Protein 1JKX (pdb70)

Organism: Escherichia coli (strain K12) (NCBI:txid83333)

Solvent-accessible surface area: 40443 Å² total; per-residue (Å²): 19,4,0,0,0,0,0,14,29,94,9,26,13,0,48,18,0,22,68,13,7,180,94,25,159,0,49,0,25,6,30,0,0,1,2,16,109,70,132,5,95,0,4,58,49,0,124,134,52,45,23,42,40,50,55,11,67,52,106,78,39,152,48,116,122,19,3,5,173,70,2,29,120,35,0,52,97,18,36,8,61,0,0,0,11,5,38,18,135,40,136,20,18,100,66,0,12,71,76,0,62,18,68,0,0,28,14,22,41,0,11,17,111,97,28,99,40,117,110,5,25,109,46,0,60,136,95,61,28,145,76,3,0,0,0,0,12,1,19,12,106,62,194,109,20,6,24,12,0,18,25,11,115,6,72,19,132,114,75,20,51,80,115,68,0,36,58,74,0,65,88,61,7,63,62,15,0,13,77,0,0,13,21,34,24,64,38,102,1,113,33,118,143,70,10,2,84,7,83,58,121,151,19,67,123,85,1,123,122,19,3,0,0,0,0,0,15,29,89,9,20,16,0,50,17,0,23,73,3,6,145,83,26,128,0,47,0,27,7,31,0,0,1,2,13,110,69,128,6,102,0,0,54,49,0,116,147,50,71,22,43,36,51,53,11,68,51,102,80,48,149,52,113,99,33,2,5,160,61,2,30,100,32,0,55,80,21,39,6,63,0,0,0,14,5,37,18,134,42,137,19,16,81,66,0,11,74,76,0,62,19,68,1,0,29,16,21,40,0,26,15,112,119,29,102,40,112,108,4,28,107,45,0,50,130,92,65,29,138,78,3,0,0,0,0,12,0,20,12,98,66,199,105,21,5,22,15,0,18,23,10,126,4,68,23,130,113,82,29,46,74,108,63,0,45,54,72,0,68,87,61,20,56,61,14,0,12,79,0,0,13,18,36,20,62,41,98,1,102,39,89,162,66,14,2,54,10,83,64,133,152,19,62,126,99,1,116,113,65,42,0,0,0,0,0,16,29,82,10,23,12,0,51,16,0,23,68,8,20,183,101,85,101,0,120,14,72,5,118,0,0,1,2,14,104,72,127,4,87,0,0,83,46,0,133,144,52,72,23,44,33,48,54,12,68,52,107,76,53,150,51,112,123,39,2,4,194,64,2,28,107,32,0,55,122,44,67,10,68,0,0,0,12,4,38,19,140,40,138,21,18,106,67,0,13,79,74,0,61,20,67,0,0,29,14,21,40,0,22,16,100,123,33,93,38,118,132,4,28,127,57,0,52,112,96,62,24,140,83,2,0,0,0,0,10,1,18,10,113,60,184,95,20,6,21,12,0,18,25,10,131,4,70,20,135,118,75,25,54,73,115,65,0,38,60,73,0,67,87,58,9,62,59,15,0,4,60,0,0,8,18,35,27,68,40,101,0,102,30,105,148,64,14,3,80,10,76,55,118,145,14,62,101,84,0,118,114,75,43,0,0,0,0,0,17,32,86,9,22,15,0,43,16,0,20,70,10,20,168,104,89,92,0,128,17,73,5,119,0,0,1,2,16,117,64,142,9,98,0,0,74,40,0,126,124,51,73,21,42,37,51,54,13,68,50,103,80,48,150,50,115,107,22,2,4,153,65,2,29,102,35,0,54,122,46,67,9,61,0,0,0,13,4,36,17,137,39,138,19,17,111,66,0,14,79,76,0,65,20,68,0,0,28,16,23,40,0,23,16,108,112,28,94,38,119,136,5,37,145,62,2,70,130,104,49,28,138,82,3,0,0,0,0,10,0,21,16,123,48,185,81,25,1,18,12,0,17,28,12,126,5,73,28,137,116,79,35,51,63,111,78,1,51,52,81,0,74,85,61,22,54,57,14,0,6,60,0,0,12,21,29,21,67,38,100,1,124,38,90,132,78,4,2,45,10,80,66,130,142,17,49,118,78,0,122,108

Secondary structure (DSSP, 8-state):
-EEEEEESS--HHHHHHHHHHHTTSSSSEEEEEEES-TT-HHHHHHHHTT-EEEE--GGG-SSHHHHHHHHHHHHGGG--SEEEESS--SPPPHHHHHHTTTSEEEEESS-TTS--SS-HHHHHHHTT-SEEEEEEEE--SSTT-S-EEEEEEEE--TT--HHHHHHHHHHHHHHHHHHHHHHHHTT-EEEETTEEEETTEEPPTT---/-EEEEEESS--HHHHHHHHHHHTTSSSSEEEEEEES-TT-HHHHHHHHTT-EEEE--GGG-SSHHHHHHHHHHHHGGG--SEEEESS--SPPPHHHHHHTTTSEEEEESS-TTS--SS-HHHHHHHTT-SEEEEEEEE--SSTT-S-EEEEEEEE--TT--HHHHHHHHHHHHHHHHHHHHHHHHTT-EEEETTEEEETTEEPPTT---/-EEEEEESS--HHHHHHHHHHHTTSSSSEEEEEEES-TT-HHHHHHHHTT-EEEE--GGG-SSHHHHHHHHHHHHGGG--SEEEESS--SPPPHHHHHHTTTSEEEEESS-TTS--SS-HHHHHHHHT-SEEEEEEEE--SSTT-S-EEEEEEEE--TT--HHHHHHHHHHHHHHHHHHHHHHHHTT-EEE-SS-EEETTEEPPTT---/-EEEEEESS--HHHHHHHHHHHTTSSSSEEEEEEES-TT-THHHHHHHTT-EEEE--GGG-SSHHHHHHHHHHHHGGG--SEEEESS--SPPPHHHHHHTTTSEEEEESS-SSSS-SS-HHHHHHHTT-SEEEEEEEE--SSTT-S-EEEEEEEE--TT--HHHHHHHHHHHHHHHHHHHHHHHHTT-EEE-SSSEEETTEEPPTT---

Sequence (836 aa):
MNIVVLISGNGSNLQAIIDACKTNKIKGTVRAVFSNKADAFGLERARQAGIATHTLIASAFDSREAYDRELIHEIDMYAPDVVVLAGFMRILSPAFVSHYAGRLLNIHPSLLPKYPGLHTHRQALENGDEEHGTSVHFVTDELDGGPVILQAKVPVFAGDSEDDITARVQTQEHAIYPLVISWFADGRLKMHENAAWLDGQRLPPQGYAMNIVVLISGNGSNLQAIIDACKTNKIKGTVRAVFSNKADAFGLERARQAGIATHTLIASAFDSREAYDRELIHEIDMYAPDVVVLAGFMRILSPAFVSHYAGRLLNIHPSLLPKYPGLHTHRQALENGDEEHGTSVHFVTDELDGGPVILQAKVPVFAGDSEDDITARVQTQEHAIYPLVISWFADGRLKMHENAAWLDGQRLPPQGYAMNIVVLISGNGSNLQAIIDACKTNKIKGTVRAVFSNKADAFGLERARQAGIATHTLIASAFDSREAYDRELIHEIDMYAPDVVVLAGFMRILSPAFVSHYAGRLLNIHPSLLPKYPGLHTHRQALENGDEEHGTSVHFVTDELDGGPVILQAKVPVFAGDSEDDITARVQTQEHAIYPLVISWFADGRLKMHENAAWLDGQRLPPQGYAMNIVVLISGNGSNLQAIIDACKTNKIKGTVRAVFSNKADAFGLERARQAGIATHTLIASAFDSREAYDRELIHEIDMYAPDVVVLAGFMRILSPAFVSHYAGRLLNIHPSLLPKYPGLHTHRQALENGDEEHGTSVHFVTDELDGGPVILQAKVPVFAGDSEDDITARVQTQEHAIYPLVISWFADGRLKMHENAAWLDGQRLPPQGYA

Radius of gyration: 35.3 Å; Cα contacts (8 Å, |Δi|>4): 1691; chains: 4; bounding box: 96×88×87 Å

CATH classification: 3.40.50.170

InterPro domains:
  IPR001555 Phosphoribosylglycinamide formyltransferase, active site [PS00373] (133-156)
  IPR002376 Formyl transferase, N-terminal [PF00551] (1-181)
  IPR004607 Phosphoribosylglycinamide formyltransferase [MF_01930] (2-187)
  IPR004607 Phosphoribosylglycinamide formyltransferase [TIGR00639] (1-191)
  IPR004607 Phosphoribosylglycinamide formyltransferase [cd08645] (2-184)
  IPR036477 Formyl transferase, N-terminal domain superfamily [SSF53328] (1-205)

Nearest PDB structures (foldseek):
  1c2t-assembly1_A  TM=9.939E-01  e=3.329E-43  Escherichia coli
  3gar-assembly1_A-2  TM=9.949E-01  e=4.340E-42  Escherichia coli
  3auf-assembly1_A-2  TM=9.673E-01  e=1.027E-25  Symbiobacterium toebii
  4zyv-assembly1_A  TM=9.668E-01  e=9.930E-24  Homo sapiens
  5j9f-assembly2_A  TM=9.644E-01  e=1.198E-23  Homo sapiens

Structure (mmCIF, N/CA/C/O backbone):
data_1JKX
#
_entry.id   1JKX
#
_cell.length_a   55.140
_cell.length_b   56.010
_cell.length_c   76.130
_cell.angle_alpha   80.83
_cell.angle_beta   71.71
_cell.angle_gamma   83.69
#
_symmetry.space_group_name_H-M   'P 1'
#
loop_
_entity.id
_entity.type
_entity.pdbx_description
1 polymer 'PHOSPHORIBOSYLGLYCINAMIDE FORMYLTRANSFERASE'
2 non-polymer "N-[5'-O-PHOSPHONO-RIBOFURANOSYL]-2-[2-HYDROXY-2-[4-[GLUTAMIC ACID]-N-CARBONYLPHENYL]-3-[2-AMINO-4-HYDROXY-QUINAZOLIN-6-YL]-PROPANYLAMINO]-ACETAMIDE"
3 water water
#
loop_
_atom_site.group_PDB
_atom_site.id
_atom_site.type_symbol
_atom_site.label_atom_id
_atom_site.label_alt_id
_atom_site.label_comp_id
_atom_site.label_asym_id
_atom_site.label_entity_id
_atom_site.label_seq_id
_atom_site.pdbx_PDB_ins_code
_atom_site.Cartn_x
_atom_site.Cartn_y
_atom_site.Cartn_z
_atom_site.occupancy
_atom_site.B_iso_or_equiv
_atom_site.auth_seq_id
_atom_site.auth_comp_id
_atom_site.auth_asym_id
_atom_site.auth_atom_id
_atom_site.pdbx_PDB_model_num
ATOM 1 N N . MET A 1 1 ? 40.799 22.035 45.420 1.00 16.32 1 MET A N 1
ATOM 2 C CA . MET A 1 1 ? 39.797 21.452 46.351 1.00 16.48 1 MET A CA 1
ATOM 3 C C . MET A 1 1 ? 38.892 20.480 45.600 1.00 16.05 1 MET A C 1
ATOM 4 O O . MET A 1 1 ? 37.952 20.900 44.924 1.00 15.73 1 MET A O 1
ATOM 9 N N . ASN A 1 2 ? 39.180 19.186 45.719 1.00 13.52 2 ASN A N 1
ATOM 10 C CA . ASN A 1 2 ? 38.404 18.147 45.047 1.00 11.66 2 ASN A CA 1
ATOM 11 C C . ASN A 1 2 ? 37.335 17.559 45.957 1.00 12.90 2 ASN A C 1
ATOM 12 O O . ASN A 1 2 ? 37.631 17.030 47.023 1.00 12.06 2 ASN A O 1
ATOM 17 N N . ILE A 1 3 ? 36.087 17.637 45.512 1.00 9.98 3 ILE A N 1
ATOM 18 C CA . ILE A 1 3 ? 34.977 17.102 46.281 1.00 9.86 3 ILE A CA 1
ATOM 19 C C . ILE A 1 3 ? 34.416 15.871 45.571 1.00 9.62 3 ILE A C 1
ATOM 20 O O . ILE A 1 3 ? 34.257 15.866 44.353 1.00 10.48 3 ILE A O 1
ATOM 25 N N . VAL A 1 4 ? 34.131 14.824 46.332 1.00 10.63 4 VAL A N 1
ATOM 26 C CA . VAL A 1 4 ? 33.517 13.622 45.775 1.00 9.61 4 VAL A CA 1
ATOM 27 C C . VAL A 1 4 ? 32.261 13.469 46.607 1.00 9.69 4 VAL A C 1
ATOM 28 O O . VAL A 1 4 ? 32.320 13.450 47.837 1.00 11.09 4 VAL A O 1
ATOM 32 N N . VAL A 1 5 ? 31.121 13.413 45.930 1.00 8.99 5 VAL A N 1
ATOM 33 C CA . VAL A 1 5 ? 29.838 13.308 46.614 1.00 9.69 5 VAL A CA 1
ATOM 34 C C . VAL A 1 5 ? 29.213 11.933 46.422 1.00 9.81 5 VAL A C 1
ATOM 35 O O . VAL A 1 5 ? 29.186 11.411 45.313 1.00 10.43 5 VAL A O 1
ATOM 39 N N . LEU A 1 6 ? 28.711 11.350 47.509 1.00 10.30 6 LEU A N 1
ATOM 40 C CA . LEU A 1 6 ? 28.043 10.052 47.472 1.00 10.73 6 LEU A CA 1
ATOM 41 C C . LEU A 1 6 ? 26.550 10.285 47.667 1.00 11.65 6 LEU A C 1
ATOM 42 O O . LEU A 1 6 ? 26.149 10.987 48.601 1.00 9.78 6 LEU A O 1
ATOM 47 N N . ILE A 1 7 ? 25.737 9.701 46.789 1.00 9.56 7 ILE A N 1
ATOM 48 C CA . ILE A 1 7 ? 24.279 9.862 46.861 1.00 10.02 7 ILE A CA 1
ATOM 49 C C . ILE A 1 7 ? 23.538 8.543 46.670 1.00 9.27 7 ILE A C 1
ATOM 50 O O . ILE A 1 7 ? 24.129 7.542 46.279 1.00 10.05 7 ILE A O 1
ATOM 55 N N . SER A 1 8 ? 22.230 8.547 46.926 1.00 10.60 8 SER A N 1
ATOM 56 C CA . SER A 1 8 ? 21.426 7.349 46.719 1.00 11.18 8 SER A CA 1
ATOM 57 C C . SER A 1 8 ? 20.130 7.703 45.992 1.00 11.88 8 SER A C 1
ATOM 58 O O . SER A 1 8 ? 19.462 6.822 45.444 1.00 13.90 8 SER A O 1
ATOM 61 N N . GLY A 1 9 ? 19.795 8.994 45.962 1.00 11.88 9 GLY A N 1
ATOM 62 C CA . GLY A 1 9 ? 18.548 9.393 45.336 1.00 12.15 9 GLY A CA 1
ATOM 63 C C . GLY A 1 9 ? 18.438 10.675 44.537 1.00 11.16 9 GLY A C 1
ATOM 64 O O . GLY A 1 9 ? 19.220 10.936 43.626 1.00 11.95 9 GLY A O 1
ATOM 65 N N . ASN A 1 10 ? 17.450 11.484 44.904 1.00 11.79 10 ASN A N 1
ATOM 66 C CA . ASN A 1 10 ? 17.152 12.720 44.197 1.00 11.90 10 ASN A CA 1
ATOM 67 C C . ASN A 1 10 ? 18.331 13.612 43.895 1.00 11.33 10 ASN A C 1
ATOM 68 O O . ASN A 1 10 ? 18.472 14.088 42.775 1.00 12.38 10 ASN A O 1
ATOM 73 N N . GLY A 1 11 ? 19.162 13.870 44.898 1.00 9.21 11 GLY A N 1
ATOM 74 C CA . GLY A 1 11 ? 20.318 14.714 44.665 1.00 10.29 11 GLY A CA 1
ATOM 75 C C . GLY A 1 11 ? 20.126 16.217 44.803 1.00 10.41 11 GLY A C 1
ATOM 76 O O . GLY A 1 11 ? 20.922 16.991 44.264 1.00 11.04 11 GLY A O 1
ATOM 77 N N . SER A 1 12 ? 19.099 16.658 45.525 1.00 10.70 12 SER A N 1
ATOM 78 C CA . SER A 1 12 ? 18.904 18.095 45.685 1.00 10.29 12 SER A CA 1
ATOM 79 C C . SER A 1 12 ? 20.050 18.719 46.479 1.00 10.23 12 SER A C 1
ATOM 80 O O . SER A 1 12 ? 20.426 19.869 46.223 1.00 10.38 12 SER A O 1
ATOM 83 N N . ASN A 1 13 ? 20.625 17.965 47.419 1.00 10.72 13 ASN A N 1
ATOM 84 C CA . ASN A 1 13 ? 21.740 18.497 48.195 1.00 10.20 13 ASN A CA 1
ATOM 85 C C . ASN A 1 13 ? 22.963 18.552 47.299 1.00 8.04 13 ASN A C 1
ATOM 86 O O . ASN A 1 13 ? 23.703 19.539 47.315 1.00 8.30 13 ASN A O 1
ATOM 91 N N . LEU A 1 14 ? 23.162 17.489 46.519 1.00 8.49 14 LEU A N 1
ATOM 92 C CA . LEU A 1 14 ? 24.256 17.454 45.554 1.00 9.28 14 LEU A CA 1
ATOM 93 C C . LEU A 1 14 ? 24.148 18.692 44.649 1.00 9.72 14 LEU A C 1
ATOM 94 O O . LEU A 1 14 ? 25.143 19.354 44.355 1.00 8.42 14 LEU A O 1
ATOM 99 N N . GLN A 1 15 ? 22.933 19.010 44.206 1.00 10.89 15 GLN A N 1
ATOM 100 C CA . GLN A 1 15 ? 22.736 20.164 43.332 1.00 10.21 15 GLN A CA 1
ATOM 101 C C . GLN A 1 15 ? 23.144 21.482 43.980 1.00 8.92 15 GLN A C 1
ATOM 102 O O . GLN A 1 15 ? 23.780 22.330 43.350 1.00 9.57 15 GLN A O 1
ATOM 108 N N . ALA A 1 16 ? 22.767 21.661 45.242 1.00 9.56 16 ALA A N 1
ATOM 109 C CA . ALA A 1 16 ? 23.097 22.875 45.970 1.00 8.96 16 ALA A CA 1
ATOM 110 C C . ALA A 1 16 ? 24.617 23.009 46.072 1.00 9.36 16 ALA A C 1
ATOM 111 O O . ALA A 1 16 ? 25.151 24.114 46.032 1.00 11.57 16 ALA A O 1
ATOM 113 N N . ILE A 1 17 ? 25.299 21.873 46.187 1.00 9.87 17 ILE 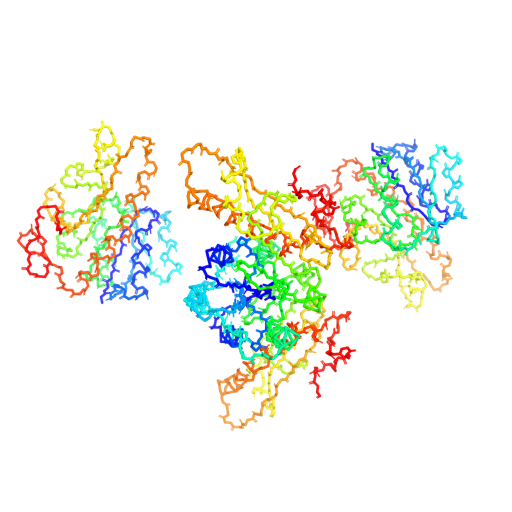A N 1
ATOM 114 C CA . ILE A 1 17 ? 26.753 21.867 46.276 1.00 9.77 17 ILE A CA 1
ATOM 115 C C . ILE A 1 17 ? 27.336 22.246 44.917 1.00 9.03 17 ILE A C 1
ATOM 116 O O . ILE A 1 17 ? 28.186 23.129 44.823 1.00 8.50 17 ILE A O 1
ATOM 121 N N . ILE A 1 18 ? 26.852 21.605 43.860 1.00 10.34 18 ILE A N 1
ATOM 122 C CA . ILE A 1 18 ? 27.313 21.923 42.513 1.00 10.93 18 ILE A CA 1
ATOM 123 C C . ILE A 1 18 ? 27.107 23.423 42.241 1.00 11.62 18 ILE A C 1
ATOM 124 O O . ILE A 1 18 ? 27.994 24.112 41.736 1.00 10.74 18 ILE A O 1
ATOM 129 N N . ASP A 1 19 ? 25.925 23.921 42.577 1.00 10.74 19 ASP A N 1
ATOM 130 C CA . ASP A 1 19 ? 25.617 25.333 42.350 1.00 12.72 19 ASP A CA 1
ATOM 131 C C . ASP A 1 19 ? 26.566 26.265 43.087 1.00 12.68 19 ASP A C 1
ATOM 132 O O . ASP A 1 19 ? 27.020 27.267 42.527 1.00 13.65 19 ASP A O 1
ATOM 137 N N . ALA A 1 20 ? 26.874 25.936 44.340 1.00 9.88 20 ALA A N 1
ATOM 138 C CA . ALA A 1 20 ? 27.761 26.766 45.145 1.00 10.48 20 ALA A CA 1
ATOM 139 C C . ALA A 1 20 ? 29.206 26.732 44.620 1.00 10.75 20 ALA A C 1
ATOM 140 O O . ALA A 1 20 ? 29.947 27.707 44.762 1.00 11.66 20 ALA A O 1
ATOM 142 N N . CYS A 1 21 ? 29.606 25.621 44.011 1.00 10.53 21 CYS A N 1
ATOM 143 C CA . CYS A 1 21 ? 30.956 25.550 43.442 1.00 10.46 21 CYS A CA 1
ATOM 144 C C . CYS A 1 21 ? 31.002 26.433 42.201 1.00 12.44 21 CYS A C 1
ATOM 145 O O . CYS A 1 21 ? 31.995 27.107 41.923 1.00 11.46 21 CYS A O 1
ATOM 148 N N . LYS A 1 22 ? 29.909 26.436 41.451 1.00 11.90 22 LYS A N 1
ATOM 149 C CA . LYS A 1 22 ? 29.854 27.229 40.231 1.00 14.95 22 LYS A CA 1
ATOM 150 C C . LYS A 1 22 ? 29.945 28.730 40.509 1.00 15.30 22 LYS A C 1
ATOM 151 O O . LYS A 1 22 ? 30.568 29.467 39.745 1.00 17.76 22 LYS A O 1
ATOM 157 N N . THR A 1 23 ? 29.327 29.181 41.599 1.00 14.21 23 THR A N 1
ATOM 158 C CA . THR A 1 23 ? 29.361 30.600 41.966 1.00 14.71 23 THR A CA 1
ATOM 159 C C . THR A 1 23 ? 30.654 30.925 42.722 1.00 14.47 23 THR A C 1
ATOM 160 O O . THR A 1 23 ? 30.933 32.082 43.057 1.00 14.28 23 THR A O 1
ATOM 164 N N . ASN A 1 24 ? 31.424 29.880 43.000 1.00 13.64 24 ASN A N 1
ATOM 165 C CA . ASN A 1 24 ? 32.666 29.986 43.753 1.00 13.23 24 ASN A CA 1
ATOM 166 C C . ASN A 1 24 ? 32.405 30.295 45.233 1.00 14.80 24 ASN A C 1
ATOM 167 O O . ASN A 1 24 ? 33.300 30.761 45.942 1.00 15.77 24 ASN A O 1
ATOM 172 N N . LYS A 1 25 ? 31.182 30.047 45.706 1.00 13.57 25 LYS A N 1
ATOM 173 C CA . LYS A 1 25 ? 30.901 30.247 47.132 1.00 14.94 25 LYS A CA 1
ATOM 174 C C . LYS A 1 25 ? 31.727 29.156 47.818 1.00 14.15 25 LYS A C 1
ATOM 175 O O . LYS A 1 25 ? 32.283 29.356 48.906 1.00 14.35 25 LYS A O 1
ATOM 181 N N . ILE A 1 26 ? 31.775 27.988 47.181 1.00 13.01 26 ILE A N 1
ATOM 182 C CA . ILE A 1 26 ? 32.633 26.904 47.639 1.00 11.70 26 ILE A CA 1
ATOM 183 C C . ILE A 1 26 ? 33.792 27.034 46.640 1.00 10.52 26 ILE A C 1
ATOM 184 O O . ILE A 1 26 ? 33.577 26.976 45.426 1.00 9.10 26 ILE A O 1
ATOM 189 N N . LYS A 1 27 ? 35.003 27.247 47.142 1.00 11.96 27 LYS A N 1
ATOM 190 C CA . LYS A 1 27 ? 36.176 27.392 46.275 1.00 13.05 27 LYS A CA 1
ATOM 191 C C . LYS A 1 27 ? 36.724 25.993 45.984 1.00 12.78 27 LYS A C 1
ATOM 192 O O . LYS A 1 27 ? 37.785 25.583 46.467 1.00 12.67 27 LYS A O 1
ATOM 198 N N . GLY A 1 28 ? 35.971 25.267 45.173 1.00 11.19 28 GLY A N 1
ATOM 199 C CA . GLY A 1 28 ? 36.334 23.908 44.838 1.00 11.37 28 GLY A CA 1
ATOM 200 C C . GLY A 1 28 ? 35.414 23.361 43.779 1.00 12.09 28 GLY A C 1
ATOM 201 O O . GLY A 1 28 ? 34.542 24.076 43.273 1.00 12.36 28 GLY A O 1
ATOM 202 N N . THR A 1 29 ? 35.586 22.081 43.473 1.00 11.34 29 THR A N 1
ATOM 203 C CA . THR A 1 29 ? 34.816 21.440 42.426 1.00 12.76 29 THR A CA 1
ATOM 204 C C . THR A 1 29 ? 34.388 20.032 42.772 1.00 12.49 29 THR A C 1
ATOM 205 O O . THR A 1 29 ? 35.128 19.295 43.421 1.00 12.28 29 THR A O 1
ATOM 209 N N . VAL A 1 30 ? 33.183 19.661 42.347 1.00 9.86 30 VAL A N 1
ATOM 210 C CA . VAL A 1 30 ? 32.714 18.300 42.545 1.00 10.27 30 VAL A CA 1
ATOM 211 C C . VAL A 1 30 ? 33.341 17.552 41.368 1.00 12.53 30 VAL A C 1
ATOM 212 O O . VAL A 1 30 ? 32.977 17.770 40.205 1.00 12.09 30 VAL A O 1
ATOM 216 N N . ARG A 1 31 ? 34.301 16.687 41.677 1.00 11.82 31 ARG A N 1
ATOM 217 C CA . ARG A 1 31 ? 35.023 15.922 40.670 1.00 13.30 31 ARG A CA 1
ATOM 218 C C . ARG A 1 31 ? 34.336 14.635 40.245 1.00 12.24 31 ARG A C 1
ATOM 219 O O . ARG A 1 31 ? 34.538 14.157 39.125 1.00 13.00 31 ARG A O 1
ATOM 227 N N . ALA A 1 32 ? 33.534 14.065 41.138 1.00 11.80 32 ALA A N 1
ATOM 228 C CA . ALA A 1 32 ? 32.842 12.831 40.812 1.00 10.75 32 ALA A CA 1
ATOM 229 C C . ALA A 1 32 ? 31.684 12.598 41.757 1.00 11.20 32 ALA A C 1
ATOM 230 O O . ALA A 1 32 ? 31.682 13.085 42.896 1.00 9.44 32 ALA A O 1
ATOM 232 N N . VAL A 1 33 ? 30.699 11.854 41.267 1.00 11.03 33 VAL A N 1
ATOM 233 C CA . VAL A 1 33 ? 29.524 11.507 42.053 1.00 9.99 33 VAL A CA 1
ATOM 234 C C . VAL A 1 33 ? 29.339 9.993 42.015 1.00 9.37 33 VAL A C 1
ATOM 235 O O . VAL A 1 33 ? 29.321 9.384 40.940 1.00 9.59 33 VAL A O 1
ATOM 239 N N . PHE A 1 34 ? 29.217 9.396 43.197 1.00 10.73 34 PHE A N 1
ATOM 240 C CA . PHE A 1 34 ? 29.018 7.959 43.344 1.00 11.80 34 PHE A CA 1
ATOM 241 C C . PHE A 1 34 ? 27.637 7.667 43.907 1.00 10.92 34 PHE A C 1
ATOM 242 O O . PHE A 1 34 ? 27.149 8.384 44.779 1.00 10.87 34 PHE A O 1
ATOM 250 N N . SER A 1 35 ? 27.018 6.599 43.417 1.00 12.36 35 SER A N 1
ATOM 251 C CA . SER A 1 35 ? 25.698 6.206 43.896 1.00 10.91 35 SER A CA 1
ATOM 252 C C . SER A 1 35 ? 25.635 4.696 44.034 1.00 13.26 35 SER A C 1
ATOM 253 O O . SER A 1 35 ? 26.313 3.973 43.297 1.00 13.18 35 SER A O 1
ATOM 256 N N . ASN A 1 36 ? 24.823 4.221 44.977 1.00 13.07 36 ASN A N 1
ATOM 257 C CA . ASN A 1 36 ? 24.654 2.791 45.172 1.00 14.05 36 ASN A CA 1
ATOM 258 C C . ASN A 1 36 ? 23.352 2.379 44.476 1.00 13.94 36 ASN A C 1
ATOM 259 O O 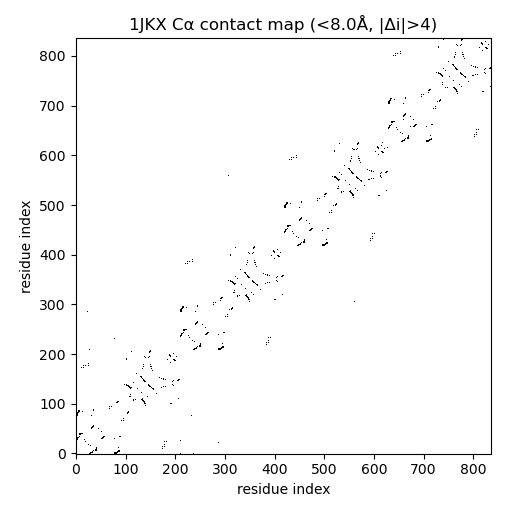. ASN A 1 36 ? 22.955 1.225 44.515 1.00 14.62 36 ASN A O 1
ATOM 264 N N . LYS A 1 37 ? 22.705 3.342 43.824 1.00 15.23 37 LYS A N 1
ATOM 265 C CA . LYS A 1 37 ? 21.456 3.099 43.108 1.00 16.05 37 LYS A CA 1
ATOM 266 C C . LYS A 1 37 ? 21.556 3.661 41.690 1.00 16.20 37 LYS A C 1
ATOM 267 O O . LYS A 1 37 ? 21.758 4.857 41.499 1.00 16.71 37 LYS A O 1
ATOM 273 N N . ALA A 1 38 ? 21.396 2.791 40.698 1.00 17.26 38 ALA A N 1
ATOM 274 C CA . ALA A 1 38 ? 21.501 3.198 39.300 1.00 19.74 38 ALA A CA 1
ATOM 275 C C . ALA A 1 38 ? 20.453 4.214 38.869 1.00 19.81 38 ALA A C 1
ATOM 276 O O . ALA A 1 38 ? 20.715 5.054 38.011 1.00 20.84 38 ALA A O 1
ATOM 278 N N . ASP A 1 39 ? 19.269 4.144 39.465 1.00 21.17 39 ASP A N 1
ATOM 279 C CA . ASP A 1 39 ? 18.193 5.059 39.095 1.00 21.52 39 ASP A CA 1
ATOM 280 C C . ASP A 1 39 ? 18.170 6.400 39.825 1.00 20.18 39 ASP A C 1
ATOM 281 O O . ASP A 1 39 ? 17.256 7.191 39.625 1.00 21.11 39 ASP A O 1
ATOM 286 N N . ALA A 1 40 ? 19.164 6.665 40.667 1.00 17.87 40 ALA A N 1
ATOM 287 C CA . ALA A 1 40 ? 19.188 7.931 41.398 1.00 14.93 40 ALA A CA 1
ATOM 288 C C . ALA A 1 40 ? 19.191 9.119 40.439 1.00 13.17 40 ALA A C 1
ATOM 289 O O . ALA A 1 40 ? 20.027 9.191 39.539 1.00 12.67 40 ALA A O 1
ATOM 291 N N . PHE A 1 41 ? 18.262 10.059 40.618 1.00 13.00 41 PHE A N 1
ATOM 292 C CA . PHE A 1 41 ? 18.227 11.224 39.736 1.00 12.40 41 PHE A CA 1
ATOM 293 C C . PHE A 1 41 ? 19.472 12.083 39.932 1.00 13.70 41 PHE A C 1
ATOM 294 O O . PHE A 1 41 ? 19.839 12.876 39.061 1.00 14.04 41 PHE A O 1
ATOM 302 N N . GLY A 1 42 ? 20.122 11.927 41.082 1.00 12.71 42 GLY A N 1
ATOM 303 C CA . GLY A 1 42 ? 21.327 12.697 41.343 1.00 14.00 42 GLY A CA 1
ATOM 304 C C . GLY A 1 42 ? 22.404 12.404 40.312 1.00 11.96 42 GLY A C 1
ATOM 305 O O . GLY A 1 42 ? 23.240 13.259 40.015 1.00 11.23 42 GLY A O 1
ATOM 306 N N . LEU A 1 43 ? 22.394 11.191 39.766 1.00 12.08 43 LEU A N 1
ATOM 307 C CA . LEU A 1 43 ? 23.373 10.827 38.746 1.00 12.02 43 LEU A CA 1
ATOM 308 C C . LEU A 1 43 ? 23.104 11.641 37.492 1.00 14.55 43 LEU A C 1
ATOM 309 O O . LEU A 1 43 ? 24.028 12.047 36.796 1.00 13.72 43 LEU A O 1
ATOM 314 N N . GLU A 1 44 ? 21.828 11.890 37.206 1.00 14.53 44 GLU A N 1
ATOM 315 C CA . GLU A 1 44 ? 21.470 12.686 36.038 1.00 16.59 44 GLU A CA 1
ATOM 316 C C . GLU A 1 44 ? 21.902 14.141 36.241 1.00 14.92 44 GLU A C 1
ATOM 317 O O . GLU A 1 44 ? 22.398 14.776 35.315 1.00 15.79 44 GLU A O 1
ATOM 323 N N . ARG A 1 45 ? 21.721 14.667 37.454 1.00 13.01 45 ARG A N 1
ATOM 324 C CA . ARG A 1 45 ? 22.133 16.031 37.748 1.00 13.03 45 ARG A CA 1
ATOM 325 C C . ARG A 1 45 ? 23.632 16.143 37.476 1.00 13.51 45 ARG A C 1
ATOM 326 O O . ARG A 1 45 ? 24.094 17.121 36.900 1.00 14.86 45 ARG A O 1
ATOM 334 N N . ALA A 1 46 ? 24.381 15.123 37.890 1.00 14.00 46 ALA A N 1
ATOM 335 C CA . ALA A 1 46 ? 25.827 15.126 37.697 1.00 14.32 46 ALA A CA 1
ATOM 336 C C . ALA A 1 46 ? 26.187 15.044 36.218 1.00 15.08 46 ALA A C 1
ATOM 337 O O . ALA A 1 46 ? 27.037 15.801 35.735 1.00 15.26 46 ALA A O 1
ATOM 339 N N . ARG A 1 47 ? 25.541 14.129 35.506 1.00 15.51 47 ARG A N 1
ATOM 340 C CA . ARG A 1 47 ? 25.804 13.950 34.083 1.00 17.78 47 ARG A CA 1
ATOM 341 C C . ARG A 1 47 ? 25.536 15.236 33.308 1.00 19.36 47 ARG A C 1
ATOM 342 O O . ARG A 1 47 ? 26.306 15.609 32.427 1.00 19.05 47 ARG A O 1
ATOM 350 N N . GLN A 1 48 ? 24.452 15.924 33.644 1.00 19.21 48 GLN A N 1
ATOM 351 C CA . GLN A 1 48 ? 24.126 17.176 32.973 1.00 20.49 48 GLN A CA 1
ATOM 352 C C . GLN A 1 48 ? 25.152 18.269 33.270 1.00 20.91 48 GLN A C 1
ATOM 353 O O . GLN A 1 48 ? 25.320 19.209 32.484 1.00 21.79 48 GLN A O 1
ATOM 359 N N . ALA A 1 49 ? 25.833 18.150 34.406 1.00 19.17 49 ALA A N 1
ATOM 360 C CA . ALA A 1 49 ? 26.843 19.125 34.791 1.00 17.98 49 ALA A CA 1
ATOM 361 C C . ALA A 1 49 ? 28.217 18.722 34.255 1.00 16.02 49 ALA A C 1
ATOM 362 O O . ALA A 1 49 ? 29.199 19.438 34.447 1.00 17.84 49 ALA A O 1
ATOM 364 N N . GLY A 1 50 ? 28.273 17.581 33.577 1.00 16.73 50 GLY A N 1
ATOM 365 C CA . GLY A 1 50 ? 29.529 17.110 33.013 1.00 16.97 50 GLY A CA 1
ATOM 366 C C . GLY A 1 50 ? 30.458 16.545 34.068 1.00 17.62 50 GLY A C 1
ATOM 367 O O . GLY A 1 50 ? 31.682 16.586 33.917 1.00 17.97 50 GLY A O 1
ATOM 368 N N . ILE A 1 51 ? 29.873 16.014 35.137 1.00 15.34 51 ILE A N 1
ATOM 369 C CA . ILE A 1 51 ? 30.638 15.442 36.245 1.00 14.50 51 ILE A CA 1
ATOM 370 C C . ILE A 1 51 ? 30.684 13.921 36.146 1.00 14.74 51 ILE A C 1
ATOM 371 O O . ILE A 1 51 ? 29.667 13.277 35.907 1.00 13.87 51 ILE A O 1
ATOM 376 N N . ALA A 1 52 ? 31.867 13.347 36.347 1.00 12.84 52 ALA A N 1
ATOM 377 C CA . ALA A 1 52 ? 32.033 11.899 36.279 1.00 13.89 52 ALA A CA 1
ATOM 378 C C . ALA A 1 52 ? 31.123 11.194 37.280 1.00 14.54 52 ALA A C 1
ATOM 379 O O . ALA A 1 52 ? 30.993 11.636 38.423 1.00 13.34 52 ALA A O 1
ATOM 381 N N . THR A 1 53 ? 30.496 10.104 36.846 1.00 13.29 53 THR A N 1
ATOM 382 C CA . THR A 1 53 ? 29.616 9.338 37.718 1.00 14.63 53 THR A CA 1
ATOM 383 C C . THR A 1 53 ? 30.029 7.874 37.775 1.00 15.84 53 THR A C 1
ATOM 384 O O . THR A 1 53 ? 30.579 7.323 36.814 1.00 15.58 53 THR A O 1
ATOM 388 N N . HIS A 1 54 ? 29.754 7.255 38.916 1.00 15.33 54 HIS A N 1
ATOM 389 C CA . HIS A 1 54 ? 30.058 5.851 39.145 1.00 15.82 54 HIS A CA 1
ATOM 390 C C . HIS A 1 54 ? 28.943 5.276 39.994 1.00 15.67 54 HIS A C 1
ATOM 391 O O . HIS A 1 54 ? 28.446 5.937 40.908 1.00 16.03 54 HIS A O 1
ATOM 398 N N . THR A 1 55 ? 28.547 4.049 39.688 1.00 15.88 55 THR A N 1
ATOM 399 C CA . THR A 1 55 ? 27.512 3.380 40.452 1.00 16.85 55 THR A CA 1
ATOM 400 C C . THR A 1 55 ? 28.044 2.025 40.894 1.00 16.75 55 THR A C 1
ATOM 401 O O . THR A 1 55 ? 28.603 1.280 40.085 1.00 18.04 55 THR A O 1
ATOM 405 N N . LEU A 1 56 ? 27.894 1.721 42.179 1.00 15.06 56 LEU A N 1
ATOM 406 C CA . LEU A 1 56 ? 28.304 0.428 42.719 1.00 14.75 56 LEU A CA 1
ATOM 407 C C . LEU A 1 56 ? 27.057 -0.200 43.314 1.00 17.72 56 LEU A C 1
ATOM 408 O O . LEU A 1 56 ? 26.530 0.289 44.310 1.00 16.29 56 LEU A O 1
ATOM 413 N N . ILE A 1 57 ? 26.571 -1.260 42.675 1.00 17.05 57 ILE A N 1
ATOM 414 C CA . ILE A 1 57 ? 25.374 -1.961 43.128 1.00 18.84 57 ILE A CA 1
ATOM 415 C C . ILE A 1 57 ? 25.775 -3.076 44.090 1.00 18.99 57 ILE A C 1
ATOM 416 O O . ILE A 1 57 ? 26.707 -3.830 43.817 1.00 19.91 57 ILE A O 1
ATOM 421 N N . ALA A 1 58 ? 25.067 -3.181 45.211 1.00 19.28 58 ALA A N 1
ATOM 422 C CA . ALA A 1 58 ? 25.368 -4.189 46.229 1.00 19.66 58 ALA A CA 1
ATOM 423 C C . ALA A 1 58 ? 25.461 -5.627 45.722 1.00 20.97 58 ALA A C 1
ATOM 424 O O . ALA A 1 58 ? 26.371 -6.362 46.107 1.00 20.46 58 ALA A O 1
ATOM 426 N N . SER A 1 59 ? 24.519 -6.026 44.872 1.00 20.33 59 SER A N 1
ATOM 427 C CA . SER A 1 59 ? 24.497 -7.382 44.333 1.00 22.85 59 SER A CA 1
ATOM 428 C C . SER A 1 59 ? 25.734 -7.760 43.522 1.00 23.28 59 SER A C 1
ATOM 429 O O . SER A 1 59 ? 25.924 -8.929 43.194 1.00 23.94 59 SER A O 1
ATOM 432 N N . ALA A 1 60 ? 26.573 -6.784 43.195 1.00 23.10 60 ALA A N 1
ATOM 433 C CA . ALA A 1 60 ? 27.776 -7.066 42.417 1.00 21.94 60 ALA A CA 1
ATOM 434 C C . ALA A 1 60 ? 28.949 -7.416 43.322 1.00 22.29 60 ALA A C 1
ATOM 435 O O . ALA A 1 60 ? 30.046 -7.714 42.844 1.00 24.18 60 ALA A O 1
ATOM 437 N N . PHE A 1 61 ? 28.714 -7.378 44.630 1.00 21.33 61 PHE A N 1
ATOM 438 C CA . PHE A 1 61 ? 29.747 -7.683 45.615 1.00 22.53 61 PHE A CA 1
ATOM 439 C C . PHE A 1 61 ? 29.259 -8.766 46.568 1.00 23.98 61 PHE A C 1
ATOM 440 O O . PHE A 1 61 ? 28.069 -8.843 46.878 1.00 24.09 61 PHE A O 1
ATOM 448 N N . ASP A 1 62 ? 30.179 -9.604 47.036 1.00 22.79 62 ASP A N 1
ATOM 449 C CA . ASP A 1 62 ? 29.800 -10.682 47.933 1.00 23.29 62 ASP A CA 1
ATOM 450 C C . ASP A 1 62 ? 30.022 -10.372 49.409 1.00 23.54 62 ASP A C 1
ATOM 451 O O . ASP A 1 62 ? 29.884 -11.248 50.257 1.00 23.64 62 ASP A O 1
ATOM 456 N N . SER A 1 63 ? 30.360 -9.127 49.723 1.00 21.62 63 SER A N 1
ATOM 457 C CA . SER A 1 63 ? 30.568 -8.738 51.115 1.00 20.72 63 SER A CA 1
ATOM 458 C C . SER A 1 63 ? 30.635 -7.227 51.231 1.00 20.36 63 SER A C 1
ATOM 459 O O . SER A 1 63 ? 31.019 -6.539 50.281 1.00 18.12 63 SER A O 1
ATOM 462 N N . ARG A 1 64 ? 30.260 -6.709 52.395 1.00 21.14 64 ARG A N 1
ATOM 463 C CA . ARG A 1 64 ? 30.298 -5.269 52.606 1.00 20.86 64 ARG A CA 1
ATOM 464 C C . ARG A 1 64 ? 31.752 -4.806 52.508 1.00 20.30 64 ARG A C 1
ATOM 465 O O . ARG A 1 64 ? 32.039 -3.687 52.073 1.00 19.45 64 ARG A O 1
ATOM 473 N N . GLU A 1 65 ? 32.677 -5.677 52.900 1.00 20.33 65 GLU A N 1
ATOM 474 C CA . GLU A 1 65 ? 34.092 -5.330 52.845 1.00 20.62 65 GLU A CA 1
ATOM 475 C C . GLU A 1 65 ? 34.572 -5.151 51.402 1.00 20.81 65 GLU A C 1
ATOM 476 O O . GLU A 1 65 ? 35.303 -4.207 51.094 1.00 20.34 65 GLU A O 1
ATOM 482 N N . ALA A 1 66 ? 34.166 -6.059 50.521 1.00 19.22 66 ALA A N 1
ATOM 483 C CA . ALA A 1 66 ? 34.574 -5.986 49.121 1.00 19.45 66 ALA A CA 1
ATOM 484 C C . ALA A 1 66 ? 33.998 -4.745 48.458 1.00 19.28 66 ALA A C 1
ATOM 485 O O . ALA A 1 66 ? 34.658 -4.098 47.639 1.00 18.16 66 ALA A O 1
ATOM 487 N N . TYR A 1 67 ? 32.759 -4.425 48.817 1.00 18.65 67 TYR A N 1
ATOM 488 C CA . TYR A 1 67 ? 32.075 -3.260 48.268 1.00 17.51 67 TYR A CA 1
ATOM 489 C C . TYR A 1 67 ? 32.862 -1.991 48.601 1.00 16.29 67 TYR A C 1
ATOM 490 O O . TYR A 1 67 ? 33.191 -1.204 47.714 1.00 15.51 67 TYR A O 1
ATOM 499 N N . ASP A 1 68 ? 33.175 -1.798 49.877 1.00 15.01 68 ASP A N 1
ATOM 500 C CA . ASP A 1 68 ? 33.916 -0.613 50.281 1.00 16.04 68 ASP A CA 1
ATOM 501 C C . ASP A 1 68 ? 35.342 -0.596 49.741 1.00 16.57 68 ASP A C 1
ATOM 502 O O . ASP A 1 68 ? 35.921 0.470 49.551 1.00 17.27 68 ASP A O 1
ATOM 507 N N . ARG A 1 69 ? 35.908 -1.773 49.489 1.00 16.81 69 ARG A N 1
ATOM 508 C CA . ARG A 1 69 ? 37.264 -1.845 48.953 1.00 16.41 69 ARG A CA 1
ATOM 509 C C . ARG A 1 69 ? 37.255 -1.208 47.568 1.00 16.16 69 ARG A C 1
ATOM 510 O O . ARG A 1 69 ? 38.108 -0.384 47.240 1.00 15.30 69 ARG A O 1
ATOM 518 N N . GLU A 1 70 ? 36.275 -1.592 46.758 1.00 15.94 70 GLU A N 1
ATOM 519 C CA . GLU A 1 70 ? 36.150 -1.044 45.412 1.00 17.40 70 GLU A CA 1
ATOM 520 C C . GLU A 1 70 ? 35.767 0.434 45.465 1.00 14.91 70 GLU A C 1
ATOM 521 O O . GLU A 1 70 ? 36.261 1.238 44.673 1.00 14.99 70 GLU A O 1
ATOM 527 N N . LEU A 1 71 ? 34.894 0.787 46.404 1.00 13.82 71 LEU A N 1
ATOM 528 C CA . LEU A 1 71 ? 34.455 2.175 46.550 1.00 14.59 71 LEU A CA 1
ATOM 529 C C . LEU A 1 71 ? 35.654 3.078 46.854 1.00 15.59 71 LEU A C 1
ATOM 530 O O . LEU A 1 71 ? 35.814 4.135 46.247 1.00 14.35 71 LEU A O 1
ATOM 535 N N . ILE A 1 72 ? 36.502 2.651 47.787 1.00 15.51 72 ILE A N 1
ATOM 536 C CA . ILE A 1 72 ? 37.698 3.408 48.148 1.00 14.55 72 ILE A CA 1
ATOM 537 C C . ILE A 1 72 ? 38.614 3.517 46.934 1.00 14.22 72 ILE A C 1
ATOM 538 O O . ILE A 1 72 ? 39.171 4.578 46.637 1.00 14.19 72 ILE A O 1
ATOM 543 N N . HIS A 1 73 ? 38.765 2.402 46.232 1.00 14.28 73 HIS A N 1
ATOM 544 C CA . HIS A 1 73 ? 39.612 2.351 45.055 1.00 13.35 73 HIS A CA 1
ATOM 545 C C . HIS A 1 73 ? 39.171 3.351 43.994 1.00 14.07 73 HIS A C 1
ATOM 546 O O . HIS A 1 73 ? 39.990 4.087 43.441 1.00 14.48 73 HIS A O 1
ATOM 553 N N . GLU A 1 74 ? 37.870 3.374 43.712 1.00 14.17 74 GLU A N 1
ATOM 554 C CA . GLU A 1 74 ? 37.339 4.283 42.705 1.00 13.61 74 GLU A CA 1
ATOM 555 C C . GLU A 1 74 ? 37.335 5.748 43.165 1.00 12.06 74 GLU A C 1
ATOM 556 O O . GLU A 1 74 ? 37.706 6.645 42.404 1.00 14.17 74 GLU A O 1
ATOM 562 N N . ILE A 1 75 ? 36.924 6.001 44.405 1.00 11.43 75 ILE A N 1
ATOM 563 C CA . ILE A 1 75 ? 36.907 7.373 44.919 1.00 11.62 75 ILE A CA 1
ATOM 564 C C . ILE A 1 75 ? 38.310 7.986 44.889 1.00 12.64 75 ILE A C 1
ATOM 565 O O . ILE A 1 75 ? 38.491 9.127 44.471 1.00 13.51 75 ILE A O 1
ATOM 570 N N . ASP A 1 76 ? 39.304 7.229 45.345 1.00 13.48 76 ASP A N 1
ATOM 571 C CA . ASP A 1 76 ? 40.668 7.750 45.369 1.00 15.12 76 ASP A CA 1
ATOM 572 C C . ASP A 1 76 ? 41.233 8.153 44.015 1.00 13.94 76 ASP A C 1
ATOM 573 O O . ASP A 1 76 ? 42.207 8.904 43.951 1.00 14.83 76 ASP A O 1
ATOM 578 N N . MET A 1 77 ? 40.645 7.661 42.931 1.00 13.17 77 MET A N 1
ATOM 579 C CA . MET A 1 77 ? 41.134 8.052 41.615 1.00 15.01 77 MET A CA 1
ATOM 580 C C . MET A 1 77 ? 40.974 9.562 41.428 1.00 14.91 77 MET A C 1
ATOM 581 O O . MET A 1 77 ? 41.678 10.170 40.621 1.00 15.70 77 MET A O 1
ATOM 586 N N . TYR A 1 78 ? 40.056 10.162 42.186 1.00 14.53 78 TYR A N 1
ATOM 587 C CA . TYR A 1 78 ? 39.813 11.602 42.101 1.00 13.77 78 TYR A CA 1
ATOM 588 C C . TYR A 1 78 ? 40.554 12.416 43.155 1.00 13.26 78 TYR A C 1
ATOM 589 O O . TYR A 1 78 ? 40.420 13.636 43.201 1.00 13.65 78 TYR A O 1
ATOM 598 N N . ALA A 1 79 ? 41.358 11.746 43.977 1.00 15.25 79 ALA A N 1
ATOM 599 C CA . ALA A 1 79 ? 42.126 12.415 45.028 1.00 14.94 79 ALA A CA 1
ATOM 600 C C . ALA A 1 79 ? 41.266 13.444 45.742 1.00 13.91 79 ALA A C 1
ATOM 601 O O . ALA A 1 79 ? 41.561 14.644 45.733 1.00 13.36 79 ALA A O 1
ATOM 603 N N . PRO A 1 80 ? 40.187 12.984 46.379 1.00 14.16 80 PRO A N 1
ATOM 604 C CA . PRO A 1 80 ? 39.310 13.913 47.084 1.00 13.52 80 PRO A CA 1
ATOM 605 C C . PRO A 1 80 ? 39.955 14.554 48.290 1.00 15.41 80 PRO A C 1
ATOM 606 O O . PRO A 1 80 ? 40.758 13.934 48.987 1.00 15.42 80 PRO A O 1
ATOM 610 N N . ASP A 1 81 ? 39.615 15.814 48.521 1.00 13.85 81 ASP A N 1
ATOM 611 C CA . ASP A 1 81 ? 40.092 16.528 49.695 1.00 13.90 81 ASP A CA 1
ATOM 612 C C . ASP A 1 81 ? 38.972 16.392 50.722 1.00 13.82 81 ASP A C 1
ATOM 613 O O . ASP A 1 81 ? 39.172 16.545 51.923 1.00 13.72 81 ASP A O 1
ATOM 618 N N . VAL A 1 82 ? 37.776 16.088 50.231 1.00 12.64 82 VAL A N 1
ATOM 619 C CA . VAL A 1 82 ? 36.636 15.904 51.119 1.00 11.55 82 VAL A CA 1
ATOM 620 C C . VAL A 1 82 ? 35.645 14.978 50.432 1.00 12.13 82 VAL A C 1
ATOM 621 O O . VAL A 1 82 ? 35.445 15.082 49.224 1.00 11.76 82 VAL A O 1
ATOM 625 N N . VAL A 1 83 ? 35.083 14.037 51.191 1.00 12.52 83 VAL A N 1
ATOM 626 C CA . VAL A 1 83 ? 34.093 13.099 50.670 1.00 11.14 83 VAL A CA 1
ATOM 627 C C . VAL A 1 83 ? 32.802 13.496 51.372 1.00 11.54 83 VAL A C 1
ATOM 628 O O . VAL A 1 83 ? 32.731 13.547 52.599 1.00 11.35 83 VAL A O 1
ATOM 632 N N . VAL A 1 84 ? 31.784 13.787 50.576 1.00 10.27 84 VAL A N 1
ATOM 633 C CA . VAL A 1 84 ? 30.507 14.264 51.092 1.00 11.32 84 VAL A CA 1
ATOM 634 C C . VAL A 1 84 ? 29.357 13.279 50.903 1.00 10.87 84 VAL A C 1
ATOM 635 O O . VAL A 1 84 ? 29.021 12.921 49.776 1.00 11.22 84 VAL A O 1
ATOM 639 N N . LEU A 1 85 ? 28.756 12.839 52.006 1.00 9.60 85 LEU A N 1
ATOM 640 C CA . LEU A 1 85 ? 27.613 11.935 51.928 1.00 10.63 85 LEU A CA 1
ATOM 641 C C . LEU A 1 85 ? 26.390 12.855 51.861 1.00 11.70 85 LEU A C 1
ATOM 642 O O . LEU A 1 85 ? 26.142 13.647 52.776 1.00 10.39 85 LEU A O 1
ATOM 647 N N . ALA A 1 86 ? 25.650 12.775 50.760 1.00 9.90 86 ALA A N 1
ATOM 648 C CA . ALA A 1 86 ? 24.476 13.624 50.571 1.00 12.42 86 ALA A CA 1
ATOM 649 C C . ALA A 1 86 ? 23.302 12.746 50.182 1.00 10.74 86 ALA A C 1
ATOM 650 O O . ALA A 1 86 ? 22.958 12.611 49.006 1.00 12.22 86 ALA A O 1
ATOM 652 N N . GLY A 1 87 ? 22.688 12.141 51.190 1.00 10.69 87 GLY A N 1
ATOM 653 C CA . GLY A 1 87 ? 21.580 11.250 50.942 1.00 11.46 87 GLY A CA 1
ATOM 654 C C . GLY A 1 87 ? 22.068 9.851 50.589 1.00 9.95 87 GLY A C 1
ATOM 655 O O . GLY A 1 87 ? 21.354 9.098 49.931 1.00 11.33 87 GLY A O 1
ATOM 656 N N . PHE A 1 88 ? 23.286 9.502 51.010 1.00 10.53 88 PHE A N 1
ATOM 657 C CA . PHE A 1 88 ? 23.819 8.169 50.730 1.00 11.52 88 PHE A CA 1
ATOM 658 C C . PHE A 1 88 ? 23.214 7.252 51.789 1.00 12.21 88 PHE A C 1
ATOM 659 O O . PHE A 1 88 ? 23.511 7.392 52.972 1.00 13.25 88 PHE A O 1
ATOM 667 N N . MET A 1 89 ? 22.375 6.312 51.359 1.00 11.79 89 MET A N 1
ATOM 668 C CA . MET A 1 89 ? 21.674 5.430 52.291 1.00 13.83 89 MET A CA 1
ATOM 669 C C . MET A 1 89 ? 22.230 4.020 52.465 1.00 15.16 89 MET A C 1
ATOM 670 O O . MET A 1 89 ? 21.479 3.045 52.500 1.00 16.40 89 MET A O 1
ATOM 675 N N . ARG A 1 90 ? 23.547 3.923 52.582 1.00 13.24 90 ARG A N 1
ATOM 676 C CA . ARG A 1 90 ? 24.204 2.639 52.777 1.00 13.43 90 ARG A CA 1
ATOM 677 C C . ARG A 1 90 ? 25.291 2.837 53.820 1.00 15.58 90 ARG A C 1
ATOM 678 O O . ARG A 1 90 ? 26.106 3.749 53.706 1.00 13.59 90 ARG A O 1
ATOM 686 N N . ILE A 1 91 ? 25.289 1.991 54.845 1.00 16.10 91 ILE A N 1
ATOM 687 C CA . ILE A 1 91 ? 26.285 2.073 55.908 1.00 17.52 91 ILE A CA 1
ATOM 688 C C . ILE A 1 91 ? 27.693 1.900 55.348 1.00 17.20 91 ILE A C 1
ATOM 689 O O . ILE A 1 91 ? 27.946 1.003 54.545 1.00 18.03 91 ILE A O 1
ATOM 694 N N . LEU A 1 92 ? 28.601 2.772 55.770 1.00 16.52 92 LEU A N 1
ATOM 695 C CA . LEU A 1 92 ? 29.989 2.707 55.339 1.00 16.36 92 LEU A CA 1
ATOM 696 C C . LEU A 1 92 ? 30.770 2.002 56.446 1.00 18.07 92 LEU A C 1
ATOM 697 O O . LEU A 1 92 ? 30.615 2.313 57.625 1.00 17.63 92 LEU A O 1
ATOM 702 N N . SER A 1 93 ? 31.598 1.040 56.056 1.00 17.90 93 SER A N 1
ATOM 703 C CA . SER A 1 93 ? 32.377 0.260 57.013 1.00 18.79 93 SER A CA 1
ATOM 704 C C . SER A 1 93 ? 33.433 1.061 57.764 1.00 19.21 93 SER A C 1
ATOM 705 O O . SER A 1 93 ? 33.845 2.142 57.332 1.00 19.96 93 SER A O 1
ATOM 708 N N . PRO A 1 94 ? 33.889 0.535 58.912 1.00 19.99 94 PRO A N 1
ATOM 709 C CA . PRO A 1 94 ? 34.911 1.227 59.695 1.00 19.70 94 PRO A CA 1
ATOM 710 C C . PRO A 1 94 ? 36.169 1.478 58.857 1.00 19.62 94 PRO A C 1
ATOM 711 O O . PRO A 1 94 ? 36.823 2.507 59.002 1.00 20.97 94 PRO A O 1
ATOM 715 N N . ALA A 1 95 ? 36.498 0.542 57.969 1.00 19.02 95 ALA A N 1
ATOM 716 C CA . ALA A 1 95 ? 37.675 0.696 57.114 1.00 18.29 95 ALA A CA 1
ATOM 717 C C . ALA A 1 95 ? 37.520 1.925 56.219 1.00 18.34 95 ALA A C 1
ATOM 718 O O . ALA A 1 95 ? 38.478 2.657 55.980 1.00 17.98 95 ALA A O 1
ATOM 720 N N . PHE A 1 96 ? 36.308 2.148 55.725 1.00 18.14 96 PHE A N 1
ATOM 721 C CA . PHE A 1 96 ? 36.045 3.300 54.868 1.00 16.86 96 PHE A CA 1
ATOM 722 C C . PHE A 1 96 ? 36.156 4.584 55.686 1.00 16.71 96 PHE A C 1
ATOM 723 O O . PHE A 1 96 ? 36.793 5.548 55.268 1.00 15.20 96 PHE A O 1
ATOM 731 N N . VAL A 1 97 ? 35.538 4.586 56.860 1.00 18.18 97 VAL A N 1
ATOM 732 C CA . VAL A 1 97 ? 35.562 5.754 57.730 1.00 19.46 97 VAL A CA 1
ATOM 733 C C . VAL A 1 97 ? 36.986 6.148 58.107 1.00 19.51 97 VAL A C 1
ATOM 734 O O . VAL A 1 97 ? 37.337 7.328 58.109 1.00 19.70 97 VAL A O 1
ATOM 738 N N . SER A 1 98 ? 37.809 5.151 58.416 1.00 21.10 98 SER A N 1
ATOM 739 C CA . SER A 1 98 ? 39.193 5.395 58.790 1.00 21.26 98 SER A CA 1
ATOM 740 C C . SER A 1 98 ? 39.999 5.951 57.627 1.00 20.13 98 SER A C 1
ATOM 741 O O . SER A 1 98 ? 40.808 6.865 57.804 1.00 18.86 98 SER A O 1
ATOM 744 N N . HIS A 1 99 ? 39.766 5.400 56.437 1.00 18.95 99 HIS A N 1
ATOM 745 C CA . HIS A 1 99 ? 40.479 5.823 55.236 1.00 18.90 99 HIS A CA 1
ATOM 746 C C . HIS A 1 99 ? 40.276 7.302 54.923 1.00 17.84 99 HIS A C 1
ATOM 747 O O . HIS A 1 99 ? 41.184 7.970 54.424 1.00 18.00 99 HIS A O 1
ATOM 754 N N . TYR A 1 100 ? 39.085 7.809 55.215 1.00 18.03 100 TYR A N 1
ATOM 755 C CA . TYR A 1 100 ? 38.775 9.212 54.960 1.00 16.95 100 TYR A CA 1
ATOM 756 C C . TYR A 1 100 ? 38.593 9.989 56.261 1.00 18.10 100 TYR A C 1
ATOM 757 O O . TYR A 1 100 ? 37.840 10.961 56.317 1.00 18.16 100 TYR A O 1
ATOM 766 N N . ALA A 1 101 ? 39.300 9.566 57.305 1.00 18.19 101 ALA A N 1
ATOM 767 C CA . ALA A 1 101 ? 39.207 10.225 58.604 1.00 19.58 101 ALA A CA 1
ATOM 768 C C . ALA A 1 101 ? 39.513 11.713 58.499 1.00 17.78 101 ALA A C 1
ATOM 769 O O . ALA A 1 101 ? 40.535 12.109 57.948 1.00 19.40 101 ALA A O 1
ATOM 771 N N . GLY A 1 102 ? 38.607 12.536 59.017 1.00 17.94 102 GLY A N 1
ATOM 772 C CA . GLY A 1 102 ? 38.812 13.973 58.988 1.00 17.60 102 GLY A CA 1
ATOM 773 C C . GLY A 1 102 ? 38.390 14.672 57.709 1.00 16.92 102 GLY A C 1
ATOM 774 O O . GLY A 1 102 ? 38.429 15.897 57.629 1.00 17.90 102 GLY A O 1
ATOM 775 N N . ARG A 1 103 ? 37.998 13.902 56.703 1.00 18.00 103 ARG A N 1
ATOM 776 C CA . ARG A 1 103 ? 37.571 14.493 55.445 1.00 18.15 103 ARG A CA 1
ATOM 777 C C . ARG A 1 103 ? 36.304 13.838 54.916 1.00 14.64 103 ARG A C 1
ATOM 778 O O . ARG A 1 103 ? 36.042 13.841 53.714 1.00 18.25 103 ARG A O 1
ATOM 786 N N . LEU A 1 104 ? 35.524 13.268 55.826 1.00 14.68 104 LEU A N 1
ATOM 787 C CA . LEU A 1 104 ? 34.262 12.625 55.463 1.00 13.38 104 LEU A CA 1
ATOM 788 C C . LEU A 1 104 ? 33.141 13.372 56.174 1.00 14.49 104 LEU A C 1
ATOM 789 O O . LEU A 1 104 ? 33.126 13.443 57.404 1.00 13.60 104 LEU A O 1
ATOM 794 N N . LEU A 1 105 ? 32.211 13.930 55.395 1.00 11.32 105 LEU A N 1
ATOM 795 C CA . LEU A 1 105 ? 31.087 14.686 55.937 1.00 12.58 105 LEU A CA 1
ATOM 796 C C . LEU A 1 105 ? 29.773 13.982 55.649 1.00 11.58 105 LEU A C 1
ATOM 797 O O . LEU A 1 105 ? 29.657 13.237 54.679 1.00 11.93 105 LEU A O 1
ATOM 802 N N . ASN A 1 106 ? 28.787 14.231 56.502 1.00 11.92 106 ASN A N 1
ATOM 803 C CA . ASN A 1 106 ? 27.459 13.656 56.340 1.00 12.18 106 ASN A CA 1
ATOM 804 C C . ASN A 1 106 ? 26.413 14.664 56.784 1.00 12.15 106 ASN A C 1
ATOM 805 O O . ASN A 1 106 ? 26.701 15.559 57.581 1.00 12.34 106 ASN A O 1
ATOM 810 N N . ILE A 1 107 ? 25.205 14.534 56.248 1.00 12.41 107 ILE A N 1
ATOM 811 C CA . ILE A 1 107 ? 24.111 15.403 56.664 1.00 11.14 107 ILE A CA 1
ATOM 812 C C . ILE A 1 107 ? 23.000 14.464 57.116 1.00 12.86 107 ILE A C 1
ATOM 813 O O . ILE A 1 107 ? 22.647 13.498 56.426 1.00 11.04 107 ILE A O 1
ATOM 818 N N . HIS A 1 108 ? 22.481 14.730 58.306 1.00 12.07 108 HIS A N 1
ATOM 819 C CA . HIS A 1 108 ? 21.446 13.900 58.896 1.00 12.76 108 HIS A CA 1
ATOM 820 C C . HIS A 1 108 ? 20.232 14.774 59.183 1.00 12.20 108 HIS A C 1
ATOM 821 O O . HIS A 1 108 ? 20.326 15.768 59.893 1.00 13.90 108 HIS A O 1
ATOM 828 N N . PRO A 1 109 ? 19.065 14.389 58.647 1.00 12.10 109 PRO A N 1
ATOM 829 C CA . PRO A 1 109 ? 17.829 15.151 58.826 1.00 13.26 109 PRO A CA 1
ATOM 830 C C . PRO A 1 109 ? 17.117 15.084 60.170 1.00 13.21 109 PRO A C 1
ATOM 831 O O . PRO A 1 109 ? 15.963 14.684 60.252 1.00 14.93 109 PRO A O 1
ATOM 835 N N . SER A 1 110 ? 17.819 15.480 61.223 1.00 14.59 110 SER A N 1
ATOM 836 C CA . SER A 1 110 ? 17.230 15.528 62.555 1.00 13.80 110 SER A CA 1
ATOM 837 C C . SER A 1 110 ? 18.112 16.398 63.430 1.00 14.73 110 SER A C 1
ATOM 838 O O . SER A 1 110 ? 19.255 16.711 63.078 1.00 13.02 110 SER A O 1
ATOM 841 N N . LEU A 1 111 ? 17.566 16.827 64.556 1.00 15.19 111 LEU A N 1
ATOM 842 C CA . LEU A 1 111 ? 18.328 17.622 65.495 1.00 15.36 111 LEU A CA 1
ATOM 843 C C . LEU A 1 111 ? 19.023 16.631 66.418 1.00 17.82 111 LEU A C 1
ATOM 844 O O . LEU A 1 111 ? 18.514 16.300 67.487 1.00 19.37 111 LEU A O 1
ATOM 849 N N . LEU A 1 112 ? 20.172 16.129 65.977 1.00 18.34 112 LEU A N 1
ATOM 850 C CA . LEU A 1 112 ? 20.938 15.173 66.769 1.00 19.39 112 LEU A CA 1
ATOM 851 C C . LEU A 1 112 ? 21.169 15.781 68.146 1.00 19.87 112 LEU A C 1
ATOM 852 O O . LEU A 1 112 ? 21.294 16.999 68.281 1.00 18.88 112 LEU A O 1
ATOM 857 N N . PRO A 1 113 ? 21.273 14.940 69.186 1.00 20.60 113 PRO A N 1
ATOM 858 C CA . PRO A 1 113 ? 21.200 13.472 69.200 1.00 21.25 113 PRO A CA 1
ATOM 859 C C . PRO A 1 113 ? 19.835 12.807 69.014 1.00 20.55 113 PRO A C 1
ATOM 860 O O . PRO A 1 113 ? 19.728 11.581 69.089 1.00 22.51 113 PRO A O 1
ATOM 864 N N . LYS A 1 114 ? 18.789 13.591 68.783 1.00 20.34 114 LYS A N 1
ATOM 865 C CA . LYS A 1 114 ? 17.466 13.014 68.594 1.00 20.51 114 LYS A CA 1
ATOM 866 C C . LYS A 1 114 ? 17.330 12.349 67.220 1.00 19.95 114 LYS A C 1
ATOM 867 O O . LYS A 1 114 ? 17.905 12.821 66.240 1.00 19.21 114 LYS A O 1
ATOM 873 N N . TYR A 1 115 ? 16.579 11.251 67.167 1.00 19.02 115 TYR A N 1
ATOM 874 C CA . TYR A 1 115 ? 16.336 10.497 65.933 1.00 18.53 115 TYR A CA 1
ATOM 875 C C . TYR A 1 115 ? 17.582 10.254 65.083 1.00 19.73 115 TYR A C 1
ATOM 876 O O . TYR A 1 115 ? 17.639 10.660 63.922 1.00 19.22 115 TYR A O 1
ATOM 885 N N . PRO A 1 116 ? 18.588 9.563 65.645 1.00 18.68 116 PRO A N 1
ATOM 886 C CA . PRO A 1 116 ? 19.835 9.270 64.929 1.00 19.75 116 PRO A CA 1
ATOM 887 C C . PRO A 1 116 ? 19.706 8.250 63.794 1.00 19.39 116 PRO A C 1
ATOM 888 O O . PRO A 1 116 ? 20.639 8.068 63.010 1.00 19.67 116 PRO A O 1
ATOM 892 N N . GLY A 1 117 ? 18.548 7.604 63.699 1.00 19.96 117 GLY A N 1
ATOM 893 C CA . GLY A 1 117 ? 18.340 6.591 62.676 1.00 20.46 117 GLY A CA 1
ATOM 894 C C . GLY A 1 117 ? 17.589 7.005 61.422 1.00 21.59 117 GLY A C 1
ATOM 895 O O . GLY A 1 117 ? 17.814 8.087 60.876 1.00 20.96 117 GLY A O 1
ATOM 896 N N . LEU A 1 118 ? 16.696 6.129 60.968 1.00 20.38 118 LEU A N 1
ATOM 897 C CA . LEU A 1 118 ? 15.910 6.362 59.764 1.00 19.76 118 LEU A CA 1
ATOM 898 C C . LEU A 1 118 ? 14.543 6.953 60.084 1.00 20.92 118 LEU A C 1
ATOM 899 O O . LEU A 1 118 ? 14.147 7.024 61.247 1.00 20.72 118 LEU A O 1
ATOM 904 N N . HIS A 1 119 ? 13.843 7.393 59.040 1.00 20.45 119 HIS A N 1
ATOM 905 C CA . HIS A 1 119 ? 12.497 7.950 59.170 1.00 22.67 119 HIS A CA 1
ATOM 906 C C . HIS A 1 119 ? 12.396 9.081 60.191 1.00 21.18 119 HIS A C 1
ATOM 907 O O . HIS A 1 119 ? 11.477 9.116 61.003 1.00 22.07 119 HIS A O 1
ATOM 914 N N . THR A 1 120 ? 13.334 10.018 60.126 1.00 19.42 120 THR A N 1
ATOM 915 C CA . THR A 1 120 ? 13.367 11.141 61.056 1.00 18.56 120 THR A CA 1
ATOM 916 C C . THR A 1 120 ? 12.147 12.053 60.983 1.00 18.53 120 THR A C 1
ATOM 917 O O . THR A 1 120 ? 11.598 12.451 62.011 1.00 18.97 120 THR A O 1
ATOM 921 N N . HIS A 1 121 ? 11.727 12.395 59.771 1.00 18.20 121 HIS A N 1
ATOM 922 C CA . HIS A 1 121 ? 10.575 13.271 59.600 1.00 18.26 121 HIS A CA 1
ATOM 923 C C . HIS A 1 121 ? 9.318 12.600 60.145 1.00 20.19 121 HIS A C 1
ATOM 924 O O . HIS A 1 121 ? 8.502 13.235 60.822 1.00 20.79 121 HIS A O 1
ATOM 931 N N . ARG A 1 122 ? 9.174 11.313 59.846 1.00 21.47 122 ARG A N 1
ATOM 932 C CA . ARG A 1 122 ? 8.032 10.535 60.316 1.00 22.11 122 ARG A CA 1
ATOM 933 C C . ARG A 1 122 ? 7.959 10.592 61.843 1.00 21.53 122 ARG A C 1
ATOM 934 O O . ARG A 1 122 ? 6.894 10.849 62.410 1.00 22.68 122 ARG A O 1
ATOM 942 N N . GLN A 1 123 ? 9.096 10.360 62.499 1.00 20.91 123 GLN A N 1
ATOM 943 C CA . GLN A 1 123 ? 9.165 10.370 63.962 1.00 20.10 123 GLN A CA 1
ATOM 944 C C . GLN A 1 123 ? 8.867 11.734 64.573 1.00 21.33 123 GLN A C 1
ATOM 945 O O . GLN A 1 123 ? 8.211 11.828 65.610 1.00 21.59 123 GLN A O 1
ATOM 951 N N . ALA A 1 124 ? 9.363 12.790 63.936 1.00 19.38 124 ALA A N 1
ATOM 952 C CA . ALA A 1 124 ? 9.138 14.143 64.430 1.00 20.01 124 ALA A CA 1
ATOM 953 C C . ALA A 1 124 ? 7.651 14.467 64.440 1.00 21.25 124 ALA A C 1
ATOM 954 O O . ALA A 1 124 ? 7.125 14.964 65.430 1.00 20.59 124 ALA A O 1
ATOM 956 N N . LEU A 1 125 ? 6.979 14.178 63.331 1.00 23.77 125 LEU A N 1
ATOM 957 C CA . LEU A 1 125 ? 5.551 14.439 63.202 1.00 25.78 125 LEU A CA 1
ATOM 958 C C . LEU A 1 125 ? 4.711 13.576 64.150 1.00 27.40 125 LEU A C 1
ATOM 959 O O . LEU A 1 125 ? 3.859 14.092 64.878 1.00 26.30 125 LEU A O 1
ATOM 964 N N . GLU A 1 126 ? 4.956 12.268 64.153 1.00 28.05 126 GLU A N 1
ATOM 965 C CA . GLU A 1 126 ? 4.194 11.362 65.011 1.00 29.22 126 GLU A CA 1
ATOM 966 C C . GLU A 1 126 ? 4.369 11.621 66.503 1.00 28.64 126 GLU A C 1
ATOM 967 O O . GLU A 1 126 ? 3.452 11.368 67.288 1.00 27.45 126 GLU A O 1
ATOM 973 N N . ASN A 1 127 ? 5.539 12.106 66.906 1.00 27.56 127 ASN A N 1
ATOM 974 C CA . ASN A 1 127 ? 5.760 12.404 68.319 1.00 26.58 127 ASN A CA 1
ATOM 975 C C . ASN A 1 127 ? 5.315 13.830 68.651 1.00 26.88 127 ASN A C 1
ATOM 976 O O . ASN A 1 127 ? 5.479 14.297 69.779 1.00 25.96 127 ASN A O 1
ATOM 981 N N . GLY A 1 128 ? 4.755 14.509 67.653 1.00 25.80 128 GLY A N 1
ATOM 982 C CA . GLY A 1 128 ? 4.267 15.863 67.841 1.00 25.94 128 GLY A CA 1
ATOM 983 C C . GLY A 1 128 ? 5.299 16.896 68.247 1.00 25.56 128 GLY A C 1
ATOM 984 O O . GLY A 1 128 ? 4.990 17.802 69.015 1.00 26.92 128 GLY A O 1
ATOM 985 N N . ASP A 1 129 ? 6.520 16.777 67.736 1.00 24.47 129 ASP A N 1
ATOM 986 C CA . ASP A 1 129 ? 7.565 17.734 68.073 1.00 23.51 129 ASP A CA 1
ATOM 987 C C . ASP A 1 129 ? 7.223 19.133 67.572 1.00 22.64 129 ASP A C 1
ATOM 988 O O . ASP A 1 129 ? 6.551 19.292 66.553 1.00 21.68 129 ASP A O 1
ATOM 993 N N . GLU A 1 130 ? 7.696 20.134 68.312 1.00 22.40 130 GLU A N 1
ATOM 994 C CA . GLU A 1 130 ? 7.482 21.551 68.015 1.00 22.02 130 GLU A CA 1
ATOM 995 C C . GLU A 1 130 ? 8.574 22.078 67.083 1.00 21.28 130 GLU A C 1
ATOM 996 O O . GLU A 1 130 ? 8.396 23.094 66.393 1.00 17.25 130 GLU A O 1
ATOM 1002 N N . GLU A 1 131 ? 9.710 21.386 67.087 1.00 19.25 131 GLU A N 1
ATOM 1003 C CA . GLU A 1 131 ? 10.845 21.758 66.256 1.00 20.11 131 GLU A CA 1
ATOM 1004 C C . GLU A 1 131 ? 11.455 20.521 65.614 1.00 19.79 131 GLU A C 1
ATOM 1005 O O . GLU A 1 131 ? 11.338 19.411 66.132 1.00 21.45 131 GLU A O 1
ATOM 1011 N N . HIS A 1 132 ? 12.106 20.726 64.479 1.00 18.78 132 HIS A N 1
ATOM 1012 C CA . HIS A 1 132 ? 12.753 19.644 63.753 1.00 16.06 132 HIS A CA 1
ATOM 1013 C C . HIS A 1 132 ? 13.960 20.285 63.081 1.00 15.29 132 HIS A C 1
ATOM 1014 O O . HIS A 1 132 ? 14.228 21.463 63.303 1.00 17.20 132 HIS A O 1
ATOM 1021 N N . GLY A 1 133 ? 14.703 19.537 62.277 1.00 12.14 133 GLY A N 1
ATOM 1022 C CA . GLY A 1 133 ? 15.859 20.150 61.653 1.00 12.91 133 GLY A CA 1
ATOM 1023 C C . GLY A 1 133 ? 16.816 19.173 61.021 1.00 12.09 133 GLY A C 1
ATOM 1024 O O . GLY A 1 133 ? 16.464 18.027 60.743 1.00 11.86 133 GLY A O 1
ATOM 1025 N N . THR A 1 134 ? 18.039 19.644 60.811 1.00 12.34 134 THR A N 1
ATOM 1026 C CA . THR A 1 134 ? 19.073 18.854 60.170 1.00 12.53 134 THR A CA 1
ATOM 1027 C C . THR A 1 134 ? 20.432 19.142 60.800 1.00 13.11 134 THR A C 1
ATOM 1028 O O . THR A 1 134 ? 20.649 20.221 61.365 1.00 14.04 134 THR A O 1
ATOM 1032 N N . SER A 1 135 ? 21.345 18.181 60.692 1.00 12.58 135 SER A N 1
ATOM 1033 C CA . SER A 1 135 ? 22.674 18.312 61.270 1.00 12.09 135 SER A CA 1
ATOM 1034 C C . SER A 1 135 ? 23.768 17.838 60.323 1.00 11.67 135 SER A C 1
ATOM 1035 O O . SER A 1 135 ? 23.677 16.752 59.758 1.00 10.95 135 SER A O 1
ATOM 1038 N N . VAL A 1 136 ? 24.802 18.655 60.152 1.00 12.32 136 VAL A N 1
ATOM 1039 C CA . VAL A 1 136 ? 25.929 18.255 59.321 1.00 12.99 136 VAL A CA 1
ATOM 1040 C C . VAL A 1 136 ? 27.014 17.864 60.316 1.00 13.47 136 VAL A C 1
ATOM 1041 O O . VAL A 1 136 ? 27.249 18.583 61.289 1.00 14.07 136 VAL A O 1
ATOM 1045 N N . HIS A 1 137 ? 27.660 16.724 60.096 1.00 13.38 137 HIS A N 1
ATOM 1046 C CA . HIS A 1 137 ? 28.703 16.288 61.014 1.00 15.52 137 HIS A CA 1
ATOM 1047 C C . HIS A 1 137 ? 29.860 15.575 60.336 1.00 15.45 137 HIS A C 1
ATOM 1048 O O . HIS A 1 137 ? 29.754 15.138 59.192 1.00 16.32 137 HIS A O 1
ATOM 1055 N N . PHE A 1 138 ? 30.983 15.499 61.041 1.00 14.26 138 PHE A N 1
ATOM 1056 C CA . PHE A 1 138 ? 32.138 14.766 60.536 1.00 15.78 138 PHE A CA 1
ATOM 1057 C C . PHE A 1 138 ? 31.795 13.322 60.869 1.00 15.59 138 PHE A C 1
ATOM 1058 O O . PHE A 1 138 ? 31.256 13.053 61.943 1.00 15.55 138 PHE A O 1
ATOM 1066 N N . VAL A 1 139 ? 32.083 12.398 59.960 1.00 14.91 139 VAL A N 1
ATOM 1067 C CA . VAL A 1 139 ? 31.792 10.991 60.211 1.00 14.74 139 VAL A CA 1
ATOM 1068 C C . VAL A 1 139 ? 33.017 10.319 60.832 1.00 16.26 139 VAL A C 1
ATOM 1069 O O . VAL A 1 139 ? 34.105 10.355 60.263 1.00 16.60 139 VAL A O 1
ATOM 1073 N N . THR A 1 140 ? 32.837 9.727 62.006 1.00 18.63 140 THR A N 1
ATOM 1074 C CA . THR A 1 140 ? 33.930 9.033 62.684 1.00 20.75 140 THR A CA 1
ATOM 1075 C C . THR A 1 140 ? 33.430 7.648 63.059 1.00 21.95 140 THR A C 1
ATOM 1076 O O . THR A 1 140 ? 32.270 7.325 62.827 1.00 20.32 140 THR A O 1
ATOM 1080 N N . ASP A 1 141 ? 34.310 6.834 63.634 1.00 25.41 141 ASP A N 1
ATOM 1081 C CA . ASP A 1 141 ? 33.960 5.476 64.033 1.00 29.41 141 ASP A CA 1
ATOM 1082 C C . ASP A 1 141 ? 33.211 5.449 65.362 1.00 30.20 141 ASP A C 1
ATOM 1083 O O . ASP A 1 141 ? 32.838 4.382 65.853 1.00 30.94 141 ASP A O 1
ATOM 1088 N N . GLU A 1 142 ? 33.004 6.624 65.946 1.00 31.17 142 GLU A N 1
ATOM 1089 C CA . GLU A 1 142 ? 32.302 6.730 67.218 1.00 32.20 142 GLU A CA 1
ATOM 1090 C C . GLU A 1 142 ? 30.884 6.195 67.070 1.00 31.91 142 GLU A C 1
ATOM 1091 O O . GLU A 1 142 ? 30.355 6.125 65.961 1.00 31.44 142 GLU A O 1
ATOM 1097 N N . LEU A 1 143 ? 30.275 5.812 68.187 1.00 31.88 143 LEU A N 1
ATOM 1098 C CA . LEU A 1 143 ? 28.927 5.263 68.161 1.00 31.93 143 LEU A CA 1
ATOM 1099 C C . LEU A 1 143 ? 27.870 6.272 67.732 1.00 31.44 143 LEU A C 1
ATOM 1100 O O . LEU A 1 143 ? 26.841 5.891 67.168 1.00 31.85 143 LEU A O 1
ATOM 1105 N N . ASP A 1 144 ? 28.117 7.553 67.994 1.00 30.62 144 ASP A N 1
ATOM 1106 C CA . ASP A 1 144 ? 27.155 8.580 67.612 1.00 29.98 144 ASP A CA 1
ATOM 1107 C C . ASP A 1 144 ? 27.386 9.083 66.192 1.00 28.88 144 ASP A C 1
ATOM 1108 O O . ASP A 1 144 ? 26.654 9.941 65.704 1.00 28.58 144 ASP A O 1
ATOM 1113 N N . GLY A 1 145 ? 28.409 8.548 65.535 1.00 27.12 145 GLY A N 1
ATOM 1114 C CA . GLY A 1 145 ? 28.685 8.944 64.166 1.00 25.05 145 GLY A CA 1
ATOM 1115 C C . GLY A 1 145 ? 29.685 10.067 63.963 1.00 22.37 145 GLY A C 1
ATOM 1116 O O . GLY A 1 145 ? 30.154 10.267 62.843 1.00 22.35 145 GLY A O 1
ATOM 1117 N N . GLY A 1 146 ? 30.017 10.805 65.018 1.00 20.81 146 GLY A N 1
ATOM 1118 C CA . GLY A 1 146 ? 30.973 11.888 64.859 1.00 18.71 146 GLY A CA 1
ATOM 1119 C C . GLY A 1 146 ? 30.490 13.243 65.346 1.00 18.68 146 GLY A C 1
ATOM 1120 O O . GLY A 1 146 ? 29.291 13.452 65.521 1.00 18.99 146 GLY A O 1
ATOM 1121 N N . PRO A 1 147 ? 31.412 14.197 65.552 1.00 18.47 147 PRO A N 1
ATOM 1122 C CA . PRO A 1 147 ? 31.103 15.549 66.028 1.00 16.76 147 PRO A CA 1
ATOM 1123 C C . PRO A 1 147 ? 30.266 16.394 65.067 1.00 16.49 147 PRO A C 1
ATOM 1124 O O . PRO A 1 147 ? 30.570 16.493 63.873 1.00 15.71 147 PRO A O 1
ATOM 1128 N N . VAL A 1 148 ? 29.216 17.002 65.607 1.00 15.42 148 VAL A N 1
ATOM 1129 C CA . VAL A 1 148 ? 28.330 17.860 64.822 1.00 15.61 148 VAL A CA 1
ATOM 1130 C C . VAL A 1 148 ? 29.018 19.190 64.530 1.00 15.56 148 VAL A C 1
ATOM 1131 O O . VAL A 1 148 ? 29.672 19.780 65.394 1.00 14.79 148 VAL A O 1
ATOM 1135 N N . ILE A 1 149 ? 28.868 19.657 63.297 1.00 15.03 149 ILE A N 1
ATOM 1136 C CA . ILE A 1 149 ? 29.481 20.902 62.862 1.00 13.88 149 ILE A CA 1
ATOM 1137 C C . ILE A 1 149 ? 28.492 22.063 62.870 1.00 14.99 149 ILE A C 1
ATOM 1138 O O . ILE A 1 149 ? 28.805 23.159 63.331 1.00 15.59 149 ILE A O 1
ATOM 1143 N N . LEU A 1 150 ? 27.294 21.814 62.363 1.00 13.32 150 LEU A N 1
ATOM 1144 C CA . LEU A 1 150 ? 26.284 22.854 62.302 1.00 13.66 150 LEU A CA 1
ATOM 1145 C C . LEU A 1 150 ? 24.894 22.250 62.182 1.00 13.01 150 LEU A C 1
ATOM 1146 O O . LEU A 1 150 ? 24.703 21.242 61.501 1.00 13.52 150 LEU A O 1
ATOM 1151 N N . GLN A 1 151 ? 23.927 22.858 62.860 1.00 14.04 151 GLN A N 1
ATOM 1152 C CA . GLN A 1 151 ? 22.554 22.388 62.787 1.00 14.45 151 GLN A CA 1
ATOM 1153 C C . GLN A 1 151 ? 21.660 23.537 62.343 1.00 14.85 151 GLN A C 1
ATOM 1154 O O . GLN A 1 151 ? 22.012 24.711 62.493 1.00 15.76 151 GLN A O 1
ATOM 1160 N N . ALA A 1 152 ? 20.504 23.189 61.796 1.00 13.28 152 ALA A N 1
ATOM 1161 C CA . ALA A 1 152 ? 19.514 24.179 61.384 1.00 14.29 152 ALA A CA 1
ATOM 1162 C C . ALA A 1 152 ? 18.195 23.640 61.913 1.00 13.84 152 ALA A C 1
ATOM 1163 O O . ALA A 1 152 ? 17.914 22.452 61.768 1.00 15.02 152 ALA A O 1
ATOM 1165 N N . LYS A 1 153 ? 17.401 24.500 62.543 1.00 15.35 153 LYS A N 1
ATOM 1166 C CA . LYS A 1 153 ? 16.116 24.077 63.082 1.00 15.45 153 LYS A CA 1
ATOM 1167 C C . LYS A 1 153 ? 14.977 24.675 62.262 1.00 14.98 153 LYS A C 1
ATOM 1168 O O . LYS A 1 153 ? 15.121 25.736 61.649 1.00 15.82 153 LYS A O 1
ATOM 1174 N N . VAL A 1 154 ? 13.844 23.984 62.248 1.00 14.54 154 VAL A N 1
ATOM 1175 C CA . VAL A 1 154 ? 12.663 24.471 61.541 1.00 14.68 154 VAL A CA 1
ATOM 1176 C C . VAL A 1 154 ? 11.461 24.218 62.445 1.00 16.26 154 VAL A C 1
ATOM 1177 O O . VAL A 1 154 ? 11.447 23.254 63.199 1.00 15.68 154 VAL A O 1
ATOM 1181 N N . PRO A 1 155 ? 10.451 25.100 62.402 1.00 16.42 155 PRO A N 1
ATOM 1182 C CA . PRO A 1 155 ? 9.268 24.901 63.243 1.00 18.03 155 PRO A CA 1
ATOM 1183 C C . PRO A 1 155 ? 8.353 23.840 62.641 1.00 18.21 155 PRO A C 1
ATOM 1184 O O . PRO A 1 155 ? 8.386 23.591 61.431 1.00 19.59 155 PRO A O 1
ATOM 1188 N N . VAL A 1 156 ? 7.549 23.212 63.488 1.00 18.72 156 VAL A N 1
ATOM 1189 C CA . VAL A 1 156 ? 6.599 22.202 63.043 1.00 21.00 156 VAL A CA 1
ATOM 1190 C C . VAL A 1 156 ? 5.228 22.662 63.532 1.00 21.85 156 VAL A C 1
ATOM 1191 O O . VAL A 1 156 ? 5.045 22.918 64.724 1.00 22.12 156 VAL A O 1
ATOM 1195 N N . PHE A 1 157 ? 4.280 22.790 62.608 1.00 22.76 157 PHE A N 1
ATOM 1196 C CA . PHE A 1 157 ? 2.928 23.229 62.950 1.00 23.74 157 PHE A CA 1
ATOM 1197 C C . PHE A 1 157 ? 1.907 22.104 62.764 1.00 24.28 157 PHE A C 1
ATOM 1198 O O . PHE A 1 157 ? 2.125 21.174 61.993 1.00 23.93 157 PHE A O 1
ATOM 1206 N N . ALA A 1 158 ? 0.794 22.201 63.483 1.00 25.42 158 ALA A N 1
ATOM 1207 C CA . ALA A 1 158 ? -0.263 21.191 63.444 1.00 26.30 158 ALA A CA 1
ATOM 1208 C C . ALA A 1 158 ? -0.616 20.622 62.071 1.00 27.03 158 ALA A C 1
ATOM 1209 O O . ALA A 1 158 ? -0.615 19.404 61.879 1.00 28.40 158 ALA A O 1
ATOM 1211 N N . GLY A 1 159 ? -0.915 21.495 61.119 1.00 27.84 159 GLY A N 1
ATOM 1212 C CA . GLY A 1 159 ? -1.297 21.030 59.797 1.00 28.70 159 GLY A CA 1
ATOM 1213 C C . GLY A 1 159 ? -0.223 20.444 58.896 1.00 29.00 159 GLY A C 1
ATOM 1214 O O . GLY A 1 159 ? -0.549 19.820 57.888 1.00 30.69 159 GLY A O 1
ATOM 1215 N N . ASP A 1 160 ? 1.049 20.618 59.243 1.00 28.23 160 ASP A N 1
ATOM 1216 C CA . ASP A 1 160 ? 2.127 20.105 58.399 1.00 26.14 160 ASP A CA 1
ATOM 1217 C C . ASP A 1 160 ? 2.075 18.607 58.120 1.00 24.49 160 ASP A C 1
ATOM 1218 O O . ASP A 1 160 ? 1.794 17.801 59.007 1.00 24.46 160 ASP A O 1
ATOM 1223 N N . SER A 1 161 ? 2.353 18.248 56.870 1.00 22.25 161 SER A N 1
ATOM 1224 C CA . SER A 1 161 ? 2.383 16.857 56.441 1.00 21.89 161 SER A CA 1
ATOM 1225 C C . SER A 1 161 ? 3.847 16.441 56.471 1.00 20.39 161 SER A C 1
ATOM 1226 O O . SER A 1 161 ? 4.724 17.291 56.636 1.00 20.27 161 SER A O 1
ATOM 1229 N N . GLU A 1 162 ? 4.122 15.152 56.304 1.00 20.10 162 GLU A N 1
ATOM 1230 C CA . GLU A 1 162 ? 5.510 14.699 56.315 1.00 20.09 162 GLU A CA 1
ATOM 1231 C C . GLU A 1 162 ? 6.261 15.359 55.167 1.00 19.30 162 GLU A C 1
ATOM 1232 O O . GLU A 1 162 ? 7.414 15.748 55.320 1.00 18.50 162 GLU A O 1
ATOM 1238 N N . ASP A 1 163 ? 5.609 15.487 54.015 1.00 19.75 163 ASP A N 1
ATOM 1239 C CA . ASP A 1 163 ? 6.261 16.121 52.873 1.00 19.41 163 ASP A CA 1
ATOM 1240 C C . ASP A 1 163 ? 6.530 17.593 53.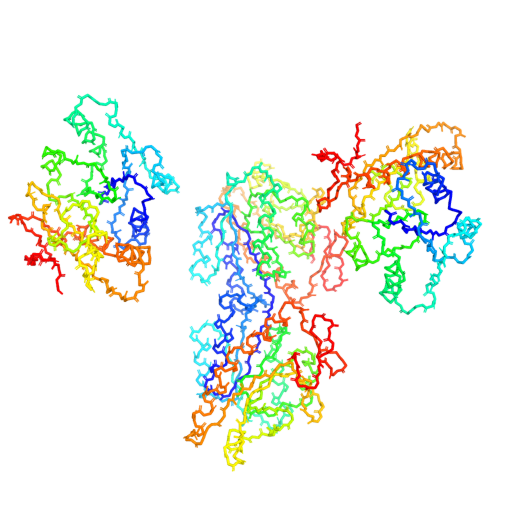154 1.00 17.14 163 ASP A C 1
ATOM 1241 O O . ASP A 1 163 ? 7.567 18.126 52.741 1.00 15.03 163 ASP A O 1
ATOM 1246 N N . ASP A 1 164 ? 5.603 18.255 53.845 1.00 17.32 164 ASP A N 1
ATOM 1247 C CA . ASP A 1 164 ? 5.773 19.666 54.188 1.00 17.45 164 ASP A CA 1
ATOM 1248 C C . ASP A 1 164 ? 7.051 19.858 55.006 1.00 15.90 164 ASP A C 1
ATOM 1249 O O . ASP A 1 164 ? 7.887 20.713 54.698 1.00 15.14 164 ASP A O 1
ATOM 1254 N N . ILE A 1 165 ? 7.171 19.063 56.064 1.00 16.25 165 ILE A N 1
ATOM 1255 C CA . ILE A 1 165 ? 8.318 19.119 56.962 1.00 16.62 165 ILE A CA 1
ATOM 1256 C C . ILE A 1 165 ? 9.616 18.722 56.263 1.00 15.24 165 ILE A C 1
ATOM 1257 O O . ILE A 1 165 ? 10.657 19.357 56.455 1.00 14.29 165 ILE A O 1
ATOM 1262 N N . THR A 1 166 ? 9.550 17.669 55.456 1.00 13.18 166 THR A N 1
ATOM 1263 C CA . THR A 1 166 ? 10.720 17.186 54.735 1.00 13.73 166 THR A CA 1
ATOM 1264 C C . THR A 1 166 ? 11.277 18.301 53.858 1.00 13.38 166 THR A C 1
ATOM 1265 O O . THR A 1 166 ? 12.463 18.596 53.895 1.00 13.11 166 THR A O 1
ATOM 1269 N N . ALA A 1 167 ? 10.413 18.932 53.072 1.00 12.60 167 ALA A N 1
ATOM 1270 C CA . ALA A 1 167 ? 10.862 20.010 52.194 1.00 12.18 167 ALA A CA 1
ATOM 1271 C C . ALA A 1 167 ? 11.413 21.200 52.973 1.00 11.74 167 ALA A C 1
ATOM 1272 O O . ALA A 1 167 ? 12.406 21.815 52.564 1.00 11.49 167 ALA A O 1
ATOM 1274 N N . ARG A 1 168 ? 10.772 21.517 54.096 1.00 11.66 168 ARG A N 1
ATOM 1275 C CA . ARG A 1 168 ? 11.194 22.635 54.927 1.00 11.66 168 ARG A CA 1
ATOM 1276 C C . ARG A 1 168 ? 12.600 22.359 55.459 1.00 10.98 168 ARG A C 1
ATOM 1277 O O . ARG A 1 168 ? 13.447 23.252 55.481 1.00 11.21 168 ARG A O 1
ATOM 1285 N N . VAL A 1 169 ? 12.856 21.120 55.866 1.00 10.26 169 VAL A N 1
ATOM 1286 C CA . VAL A 1 169 ? 14.191 20.788 56.364 1.00 12.12 169 VAL A CA 1
ATOM 1287 C C . VAL A 1 169 ? 15.205 20.824 55.219 1.00 11.32 169 VAL A C 1
ATOM 1288 O O . VAL A 1 169 ? 16.313 21.336 55.376 1.00 10.39 169 VAL A O 1
ATOM 1292 N N . GLN A 1 170 ? 14.830 20.299 54.058 1.00 11.35 170 GLN A N 1
ATOM 1293 C CA . GLN A 1 170 ? 15.767 20.295 52.940 1.00 12.17 170 GLN A CA 1
ATOM 1294 C C . GLN A 1 170 ? 16.188 21.697 52.497 1.00 11.50 170 GLN A C 1
ATOM 1295 O O . GLN A 1 170 ? 17.304 21.893 52.003 1.00 11.83 170 GLN A O 1
ATOM 1301 N N . THR A 1 171 ? 15.312 22.681 52.675 1.00 12.23 171 THR A N 1
ATOM 1302 C CA . THR A 1 171 ? 15.674 24.049 52.321 1.00 11.46 171 THR A CA 1
ATOM 1303 C C . THR A 1 171 ? 16.830 24.502 53.219 1.00 12.09 171 THR A C 1
ATOM 1304 O O . THR A 1 171 ? 17.746 25.194 52.772 1.00 11.67 171 THR A O 1
ATOM 1308 N N . GLN A 1 172 ? 16.802 24.101 54.485 1.00 11.57 172 GLN A N 1
ATOM 1309 C CA . GLN A 1 172 ? 17.889 24.465 55.387 1.00 11.35 172 GLN A CA 1
ATOM 1310 C C . GLN A 1 172 ? 19.150 23.705 54.986 1.00 10.41 172 GLN A C 1
ATOM 1311 O O . GLN A 1 172 ? 20.256 24.253 55.019 1.00 10.39 172 GLN A O 1
ATOM 1317 N N . GLU A 1 173 ? 18.981 22.448 54.598 1.00 9.52 173 GLU A N 1
ATOM 1318 C CA . GLU A 1 173 ? 20.121 21.637 54.182 1.00 10.38 173 GLU A CA 1
ATOM 1319 C C . GLU A 1 173 ? 20.865 22.260 53.003 1.00 11.47 173 GLU A C 1
ATOM 1320 O O . GLU A 1 173 ? 22.100 22.313 52.989 1.00 11.76 173 GLU A O 1
ATOM 1326 N N . HIS A 1 174 ? 20.112 22.725 52.011 1.00 11.54 174 HIS A N 1
ATOM 1327 C CA . HIS A 1 174 ? 20.697 23.345 50.824 1.00 10.15 174 HIS A CA 1
ATOM 1328 C C . HIS A 1 174 ? 21.511 24.588 51.171 1.00 11.23 174 HIS A C 1
ATOM 1329 O O . HIS A 1 174 ? 22.362 25.023 50.398 1.00 10.76 174 HIS A O 1
ATOM 1336 N N . ALA A 1 175 ? 21.234 25.164 52.333 1.00 11.49 175 ALA A N 1
ATOM 1337 C CA . ALA A 1 175 ? 21.963 26.337 52.782 1.00 11.95 175 ALA A CA 1
ATOM 1338 C C . ALA A 1 175 ? 23.150 25.949 53.665 1.00 11.60 175 ALA A C 1
ATOM 1339 O O . ALA A 1 175 ? 24.281 26.359 53.404 1.00 13.09 175 ALA A O 1
ATOM 1341 N N . ILE A 1 176 ? 22.916 25.143 54.697 1.00 11.35 176 ILE A N 1
ATOM 1342 C CA . ILE A 1 176 ? 24.037 24.818 55.568 1.00 10.56 176 ILE A CA 1
ATOM 1343 C C . ILE A 1 176 ? 25.058 23.822 55.044 1.00 10.10 176 ILE A C 1
ATOM 1344 O O . ILE A 1 176 ? 26.229 23.931 55.410 1.00 11.95 176 ILE A O 1
ATOM 1349 N N . TYR A 1 177 ? 24.680 22.883 54.179 1.00 11.19 177 TYR A N 1
ATOM 1350 C CA . TYR A 1 177 ? 25.695 21.932 53.716 1.00 9.61 177 TYR A CA 1
ATOM 1351 C C . TYR A 1 177 ? 26.755 22.645 52.888 1.00 10.27 177 TYR A C 1
ATOM 1352 O O . TYR A 1 177 ? 27.962 22.452 53.100 1.00 10.83 177 TYR A O 1
ATOM 1361 N N . PRO A 1 178 ? 26.336 23.472 51.917 1.00 9.36 178 PRO A N 1
ATOM 1362 C CA . PRO A 1 178 ? 27.369 24.161 51.137 1.00 10.51 178 PRO A CA 1
ATOM 1363 C C . PRO A 1 178 ? 28.199 25.095 52.028 1.00 10.18 178 PRO A C 1
ATOM 1364 O O . PRO A 1 178 ? 29.399 25.280 51.801 1.00 11.99 178 PRO A O 1
ATOM 1368 N N . LEU A 1 179 ? 27.560 25.693 53.029 1.00 11.04 179 LEU A N 1
ATOM 1369 C CA . LEU A 1 179 ? 28.276 26.581 53.948 1.00 10.90 179 LEU A CA 1
ATOM 1370 C C . LEU A 1 179 ? 29.381 25.823 54.678 1.00 10.75 179 LEU A C 1
ATOM 1371 O O . LEU A 1 179 ? 30.524 26.294 54.775 1.00 11.28 179 LEU A O 1
ATOM 1376 N N . VAL A 1 180 ? 29.033 24.655 55.206 1.00 11.84 180 VAL A N 1
ATOM 1377 C CA . VAL A 1 180 ? 30.000 23.839 55.929 1.00 11.55 180 VAL A CA 1
ATOM 1378 C C . VAL A 1 180 ? 31.132 23.402 55.015 1.00 11.24 180 VAL A C 1
ATOM 1379 O O . VAL A 1 180 ? 32.297 23.408 55.414 1.00 12.50 180 VAL A O 1
ATOM 1383 N N . ILE A 1 181 ? 30.796 23.030 53.784 1.00 11.52 181 ILE A N 1
ATOM 1384 C CA . ILE A 1 181 ? 31.812 22.605 52.837 1.00 10.02 181 ILE A CA 1
ATOM 1385 C C . ILE A 1 181 ? 32.726 23.790 52.514 1.00 11.91 181 ILE A C 1
ATOM 1386 O O . ILE A 1 181 ? 33.935 23.610 52.357 1.00 13.52 181 ILE A O 1
ATOM 1391 N N . SER A 1 182 ? 32.170 25.000 52.457 1.00 12.61 182 SER A N 1
ATOM 1392 C CA . SER A 1 182 ? 32.990 26.185 52.181 1.00 12.91 182 SER A CA 1
ATOM 1393 C C . SER A 1 182 ? 33.959 26.436 53.348 1.00 14.10 182 SER A C 1
ATOM 1394 O O . SER A 1 182 ? 35.097 26.850 53.133 1.00 14.48 182 SER A O 1
ATOM 1397 N N . TRP A 1 183 ? 33.520 26.180 54.580 1.00 13.71 183 TRP A N 1
ATOM 1398 C CA . TRP A 1 183 ? 34.406 26.371 55.733 1.00 15.18 183 TRP A CA 1
ATOM 1399 C C . TRP A 1 183 ? 35.573 25.402 55.636 1.00 14.48 183 TRP A C 1
ATOM 1400 O O . TRP A 1 183 ? 36.704 25.736 55.987 1.00 14.55 183 TRP A O 1
ATOM 1411 N N . PHE A 1 184 ? 35.287 24.190 55.173 1.00 12.43 184 PHE A N 1
ATOM 1412 C CA . PHE A 1 184 ? 36.316 23.170 55.033 1.00 13.73 184 PHE A CA 1
ATOM 1413 C C . PHE A 1 184 ? 37.287 23.565 53.929 1.00 15.39 184 PHE A C 1
ATOM 1414 O O . PHE A 1 184 ? 38.502 23.533 54.120 1.00 15.86 184 PHE A O 1
ATOM 1422 N N . ALA A 1 185 ? 36.750 23.949 52.776 1.00 12.42 185 ALA A N 1
ATOM 1423 C CA . ALA A 1 185 ? 37.578 24.350 51.643 1.00 15.65 185 ALA A CA 1
ATOM 1424 C C . ALA A 1 185 ? 38.496 25.509 52.009 1.00 17.55 185 ALA A C 1
ATOM 1425 O O . ALA A 1 185 ? 39.651 25.552 51.585 1.00 17.67 185 ALA A O 1
ATOM 1427 N N . ASP A 1 186 ? 37.966 26.449 52.785 1.00 17.69 186 ASP A N 1
ATOM 1428 C CA . ASP A 1 186 ? 38.717 27.625 53.216 1.00 18.71 186 ASP A CA 1
ATOM 1429 C C . ASP A 1 186 ? 39.736 27.317 54.308 1.00 19.56 186 ASP A C 1
ATOM 1430 O O . ASP A 1 186 ? 40.475 28.208 54.730 1.00 20.98 186 ASP A O 1
ATOM 1435 N N . GLY A 1 187 ? 39.762 26.071 54.768 1.00 20.25 187 GLY A N 1
ATOM 1436 C CA . GLY A 1 187 ? 40.699 25.667 55.806 1.00 22.38 187 GLY A CA 1
ATOM 1437 C C . GLY A 1 187 ? 40.333 26.140 57.202 1.00 22.32 187 GLY A C 1
ATOM 1438 O O . GLY A 1 187 ? 41.153 26.079 58.121 1.00 23.28 187 GLY A O 1
ATOM 1439 N N . ARG A 1 188 ? 39.102 26.613 57.368 1.00 21.25 188 ARG A N 1
ATOM 1440 C CA . ARG A 1 188 ? 38.637 27.102 58.664 1.00 22.16 188 ARG A CA 1
ATOM 1441 C C . ARG A 1 188 ? 38.069 25.984 59.534 1.00 22.39 188 ARG A C 1
ATOM 1442 O O . ARG A 1 188 ? 38.050 26.087 60.762 1.00 22.36 188 ARG A O 1
ATOM 1450 N N . LEU A 1 189 ? 37.599 24.920 58.892 1.00 22.51 189 LEU A N 1
ATOM 1451 C CA . LEU A 1 189 ? 37.014 23.794 59.605 1.00 20.30 189 LEU A CA 1
ATOM 1452 C C . LEU A 1 189 ? 37.888 22.556 59.533 1.00 21.58 189 LEU A C 1
ATOM 1453 O O . LEU A 1 189 ? 38.297 22.124 58.453 1.00 21.14 189 LEU A O 1
ATOM 1458 N N . LYS A 1 190 ? 38.174 21.983 60.693 1.00 21.67 190 LYS A N 1
ATOM 1459 C CA . LYS A 1 190 ? 38.992 20.788 60.750 1.00 22.53 190 LYS A CA 1
ATOM 1460 C C . LYS A 1 190 ? 38.513 19.830 61.826 1.00 22.21 190 LYS A C 1
ATOM 1461 O O . LYS A 1 190 ? 37.887 20.230 62.806 1.00 23.87 190 LYS A O 1
ATOM 1467 N N . MET A 1 191 ? 38.797 18.554 61.620 1.00 23.59 191 MET A N 1
ATOM 1468 C CA . MET A 1 191 ? 38.417 17.528 62.573 1.00 25.23 191 MET A CA 1
ATOM 1469 C C . MET A 1 191 ? 39.708 17.052 63.226 1.00 27.80 191 MET A C 1
ATOM 1470 O O . MET A 1 191 ? 40.711 16.821 62.545 1.00 26.25 191 MET A O 1
ATOM 1475 N N . HIS A 1 192 ? 39.692 16.930 64.548 1.00 28.41 192 HIS A N 1
ATOM 1476 C CA . HIS A 1 192 ? 40.872 16.473 65.267 1.00 31.41 192 HIS A CA 1
ATOM 1477 C C . HIS A 1 192 ? 40.480 15.927 66.631 1.00 31.32 192 HIS A C 1
ATOM 1478 O O . HIS A 1 192 ? 39.793 16.593 67.401 1.00 28.87 192 HIS A O 1
ATOM 1485 N N . GLU A 1 193 ? 40.923 14.707 66.916 1.00 32.95 193 GLU A N 1
ATOM 1486 C CA . GLU A 1 193 ? 40.600 14.044 68.174 1.00 34.58 193 GLU A CA 1
ATOM 1487 C C . GLU A 1 193 ? 39.087 13.928 68.324 1.00 33.85 193 GLU A C 1
ATOM 1488 O O . GLU A 1 193 ? 38.524 14.212 69.382 1.00 32.86 193 GLU A O 1
ATOM 1494 N N . ASN A 1 194 ? 38.441 13.505 67.243 1.00 33.26 194 ASN A N 1
ATOM 1495 C CA . ASN A 1 194 ? 36.993 13.329 67.205 1.00 33.52 194 ASN A CA 1
ATOM 1496 C C . ASN A 1 194 ? 36.198 14.576 67.580 1.00 31.80 194 ASN A C 1
ATOM 1497 O O . ASN A 1 194 ? 35.076 14.476 68.077 1.00 32.14 194 ASN A O 1
ATOM 1502 N N . ALA A 1 195 ? 36.779 15.746 67.344 1.00 28.48 195 ALA A N 1
ATOM 1503 C CA . ALA A 1 195 ? 36.100 17.004 67.637 1.00 26.27 195 ALA A CA 1
ATOM 1504 C C . ALA A 1 195 ? 36.167 17.924 66.423 1.00 24.12 195 ALA A C 1
ATOM 1505 O O . ALA A 1 195 ? 37.126 17.869 65.651 1.00 23.29 195 ALA A O 1
ATOM 1507 N N . ALA A 1 196 ? 35.145 18.760 66.252 1.00 21.43 196 ALA A N 1
ATOM 1508 C CA . ALA A 1 196 ? 35.105 19.702 65.140 1.00 21.36 196 ALA A CA 1
ATOM 1509 C C . ALA A 1 196 ? 35.632 21.051 65.626 1.00 21.13 196 ALA A C 1
ATOM 1510 O O . ALA A 1 196 ? 35.225 21.537 66.683 1.00 22.09 196 ALA A O 1
ATOM 1512 N N . TRP A 1 197 ? 36.542 21.646 64.858 1.00 20.57 197 TRP A N 1
ATOM 1513 C CA . TRP A 1 197 ? 37.129 22.935 65.214 1.00 21.47 197 TRP A CA 1
ATOM 1514 C C . TRP A 1 197 ? 36.931 23.962 64.105 1.00 21.47 197 TRP A C 1
ATOM 1515 O O . TRP A 1 197 ? 37.366 23.748 62.977 1.00 20.41 197 TRP A O 1
ATOM 1526 N N . LEU A 1 198 ? 36.291 25.080 64.437 1.00 20.31 198 LEU A N 1
ATOM 1527 C CA . LEU A 1 198 ? 36.048 26.146 63.472 1.00 20.41 198 LEU A CA 1
ATOM 1528 C C . LEU A 1 198 ? 36.805 27.406 63.873 1.00 21.52 198 LEU A C 1
ATOM 1529 O O . LEU A 1 198 ? 36.545 27.981 64.929 1.00 21.33 198 LEU A O 1
ATOM 1534 N N . ASP A 1 199 ? 37.738 27.831 63.025 1.00 21.84 199 ASP A N 1
ATOM 1535 C CA . ASP A 1 199 ? 38.539 29.021 63.291 1.00 23.40 199 ASP A CA 1
ATOM 1536 C C . ASP A 1 199 ? 39.348 28.839 64.573 1.00 24.68 199 ASP A C 1
ATOM 1537 O O . ASP A 1 199 ? 39.587 29.796 65.310 1.00 25.81 199 ASP A O 1
ATOM 1542 N N . GLY A 1 200 ? 39.755 27.601 64.837 1.00 25.42 200 GLY A N 1
ATOM 1543 C CA . GLY A 1 200 ? 40.542 27.316 66.024 1.00 27.26 200 GLY A CA 1
ATOM 1544 C C . GLY A 1 200 ? 39.730 27.214 67.301 1.00 27.34 200 GLY A C 1
ATOM 1545 O O . GLY A 1 200 ? 40.291 27.188 68.397 1.00 27.32 200 GLY A O 1
ATOM 1546 N N . GLN A 1 201 ? 38.410 27.160 67.162 1.00 26.50 201 GLN A N 1
ATOM 1547 C CA . GLN A 1 201 ? 37.512 27.052 68.309 1.00 26.50 201 GLN A CA 1
ATOM 1548 C C . GLN A 1 201 ? 36.827 25.688 68.323 1.00 26.02 201 GLN A C 1
ATOM 1549 O O . GLN A 1 201 ? 36.209 25.293 67.334 1.00 25.96 201 GLN A O 1
ATOM 1555 N N . ARG A 1 202 ? 36.941 24.970 69.437 1.00 24.69 202 ARG A N 1
ATOM 1556 C CA . ARG A 1 202 ? 36.306 23.663 69.565 1.00 25.64 202 ARG A CA 1
ATOM 1557 C C . ARG A 1 202 ? 34.795 23.874 69.606 1.00 25.06 202 ARG A C 1
ATOM 1558 O O . ARG A 1 202 ? 34.288 24.586 70.471 1.00 26.25 202 ARG A O 1
ATOM 1566 N N . LEU A 1 203 ? 34.076 23.261 68.671 1.00 24.64 203 LEU A N 1
ATOM 1567 C CA . LEU A 1 203 ? 32.628 23.412 68.621 1.00 23.06 203 LEU A CA 1
ATOM 1568 C C . LEU A 1 203 ? 31.918 22.551 69.656 1.00 24.03 203 LEU A C 1
ATOM 1569 O O . LEU A 1 203 ? 32.355 21.439 69.968 1.00 23.21 203 LEU A O 1
ATOM 1574 N N . PRO A 1 204 ? 30.815 23.066 70.220 1.00 24.16 204 PRO A N 1
ATOM 1575 C CA . PRO A 1 204 ? 30.051 22.319 71.222 1.00 24.75 204 PRO A CA 1
ATOM 1576 C C . PRO A 1 204 ? 29.350 21.117 70.576 1.00 25.12 204 PRO A C 1
ATOM 1577 O O . PRO A 1 204 ? 29.339 20.980 69.353 1.00 24.36 204 PRO A O 1
ATOM 1581 N N . PRO A 1 205 ? 28.765 20.230 71.395 1.00 24.54 205 PRO A N 1
ATOM 1582 C CA . PRO A 1 205 ? 28.058 19.021 70.952 1.00 23.60 205 PRO A CA 1
ATOM 1583 C C . PRO A 1 205 ? 27.057 19.161 69.806 1.00 22.31 205 PRO A C 1
ATOM 1584 O O . PRO A 1 205 ? 26.921 18.255 68.984 1.00 22.81 205 PRO A O 1
ATOM 1588 N N . GLN A 1 206 ? 26.343 20.277 69.755 1.00 21.38 206 GLN A N 1
ATOM 1589 C CA . GLN A 1 206 ? 25.370 20.460 68.692 1.00 21.91 206 GLN A CA 1
ATOM 1590 C C . GLN A 1 206 ? 25.826 21.422 67.600 1.00 20.51 206 GLN A C 1
ATOM 1591 O O . GLN A 1 206 ? 25.013 21.995 66.876 1.00 19.46 206 GLN A O 1
ATOM 1597 N N . GLY A 1 207 ? 27.142 21.567 67.479 1.00 20.80 207 GLY A N 1
ATOM 1598 C CA . GLY A 1 207 ? 27.711 22.419 66.450 1.00 19.87 207 GLY A CA 1
ATOM 1599 C C . GLY A 1 207 ? 27.782 23.901 66.752 1.00 19.98 207 GLY A C 1
ATOM 1600 O O . GLY A 1 207 ? 27.403 24.358 67.834 1.00 18.88 207 GLY A O 1
ATOM 1601 N N . TYR A 1 208 ? 28.268 24.650 65.768 1.00 19.01 208 TYR A N 1
ATOM 1602 C CA . TYR A 1 208 ? 28.409 26.092 65.871 1.00 21.67 208 TYR A CA 1
ATOM 1603 C C . TYR A 1 208 ? 27.128 26.783 66.334 1.00 23.96 208 TYR A C 1
ATOM 1604 O O . TYR A 1 208 ? 26.050 26.553 65.786 1.00 23.46 208 TYR A O 1
ATOM 1613 N N . ALA A 1 209 ? 27.253 27.638 67.343 1.00 25.63 209 ALA A N 1
ATOM 1614 C CA . ALA A 1 209 ? 26.107 28.368 67.867 1.00 28.97 209 ALA A CA 1
ATOM 1615 C C . ALA A 1 209 ? 26.541 29.732 68.398 1.00 31.33 209 ALA A C 1
ATOM 1616 O O . ALA A 1 209 ? 26.791 29.889 69.594 1.00 36.39 209 ALA A O 1
ATOM 1618 N N . MET B 1 1 ? 42.098 20.289 44.126 1.00 20.30 1 MET B N 1
ATOM 1619 C CA . MET B 1 1 ? 43.229 20.933 43.482 1.00 19.36 1 MET B CA 1
ATOM 1620 C C . MET B 1 1 ? 42.750 22.067 42.574 1.00 18.29 1 MET B C 1
ATOM 1621 O O . MET B 1 1 ? 42.298 21.817 41.454 1.00 18.38 1 MET B O 1
ATOM 1626 N N . ASN B 1 2 ? 42.843 23.305 43.059 1.00 15.18 2 ASN B N 1
ATOM 1627 C CA . ASN B 1 2 ? 42.406 24.472 42.283 1.00 13.09 2 ASN B CA 1
ATOM 1628 C C . ASN B 1 2 ? 43.548 25.056 41.453 1.00 11.99 2 ASN B C 1
ATOM 1629 O O . ASN B 1 2 ? 44.600 25.415 41.988 1.00 15.39 2 ASN B O 1
ATOM 1634 N N . ILE B 1 3 ? 43.324 25.167 40.149 1.00 11.31 3 ILE B N 1
ATOM 1635 C CA . ILE B 1 3 ? 44.323 25.714 39.245 1.00 10.42 3 ILE B CA 1
ATOM 1636 C C . ILE B 1 3 ? 43.862 27.064 38.706 1.00 12.81 3 ILE B C 1
ATOM 1637 O O . ILE B 1 3 ? 42.708 27.209 38.294 1.00 11.90 3 ILE B O 1
ATOM 1642 N N . VAL B 1 4 ? 44.752 28.051 38.733 1.00 11.26 4 VAL B N 1
ATOM 1643 C CA . VAL B 1 4 ? 44.450 29.356 38.164 1.00 10.31 4 VAL B CA 1
ATOM 1644 C C . VAL B 1 4 ? 45.507 29.531 37.085 1.00 11.41 4 VAL B C 1
ATOM 1645 O O . VAL B 1 4 ? 46.702 29.397 37.346 1.00 10.76 4 VAL B O 1
ATOM 1649 N N . VAL B 1 5 ? 45.062 29.792 35.861 1.00 9.60 5 VAL B N 1
ATOM 1650 C CA . VAL B 1 5 ? 45.988 29.935 34.745 1.00 10.14 5 VAL B CA 1
ATOM 1651 C C . VAL B 1 5 ? 46.066 31.375 34.281 1.00 12.36 5 VAL B C 1
ATOM 1652 O O . VAL B 1 5 ? 45.043 32.038 34.140 1.00 12.78 5 VAL B O 1
ATOM 1656 N N . LEU B 1 6 ? 47.285 31.857 34.057 1.00 10.91 6 LEU B N 1
ATOM 1657 C CA . LEU B 1 6 ? 47.491 33.220 33.574 1.00 11.55 6 LEU B CA 1
ATOM 1658 C C . LEU B 1 6 ? 47.977 33.096 32.131 1.00 12.91 6 LEU B C 1
ATOM 1659 O O . LEU B 1 6 ? 48.886 32.314 31.842 1.00 11.36 6 LEU B O 1
ATOM 1664 N N . ILE B 1 7 ? 47.375 33.871 31.232 1.00 12.24 7 ILE B N 1
ATOM 1665 C CA . ILE B 1 7 ? 47.733 33.833 29.819 1.00 13.07 7 ILE B CA 1
ATOM 1666 C C . ILE B 1 7 ? 47.822 35.238 29.235 1.00 13.38 7 ILE B C 1
ATOM 1667 O O . ILE B 1 7 ? 47.468 36.216 29.892 1.00 14.25 7 ILE B O 1
ATOM 1672 N N . SER B 1 8 ? 48.299 35.328 27.995 1.00 12.73 8 SER B N 1
ATOM 1673 C CA . SER B 1 8 ? 48.381 36.606 27.301 1.00 14.17 8 SER B CA 1
ATOM 1674 C C . SER B 1 8 ? 47.906 36.453 25.854 1.00 16.03 8 SER B C 1
ATOM 1675 O O . SER B 1 8 ? 47.583 37.446 25.204 1.00 17.22 8 SER B O 1
ATOM 1678 N N . GLY B 1 9 ? 47.843 35.215 25.362 1.00 16.53 9 GLY B N 1
ATOM 1679 C CA . GLY B 1 9 ? 47.444 35.007 23.976 1.00 16.47 9 GLY B CA 1
ATOM 1680 C C . GLY B 1 9 ? 46.540 33.857 23.581 1.00 16.40 9 GLY B C 1
ATOM 1681 O O . GLY B 1 9 ? 45.463 33.671 24.137 1.00 15.44 9 GLY B O 1
ATOM 1682 N N . ASN B 1 10 ? 46.995 33.087 22.596 1.00 18.29 10 ASN B N 1
ATOM 1683 C CA . ASN B 1 10 ? 46.243 31.967 22.041 1.00 18.19 10 ASN B CA 1
ATOM 1684 C C . ASN B 1 10 ? 45.621 31.004 23.048 1.00 16.59 10 ASN B C 1
ATOM 1685 O O . ASN B 1 10 ? 44.471 30.593 22.894 1.00 16.98 10 ASN B O 1
ATOM 1690 N N . GLY B 1 11 ? 46.384 30.625 24.066 1.00 13.83 11 GLY B N 1
ATOM 1691 C CA . GLY B 1 11 ? 45.855 29.713 25.064 1.00 13.18 11 GLY B CA 1
ATOM 1692 C C . GLY B 1 11 ? 45.865 28.224 24.750 1.00 11.79 11 GLY B C 1
ATOM 1693 O O . GLY B 1 11 ? 45.104 27.471 25.361 1.00 13.40 11 GLY B O 1
ATOM 1694 N N . SER B 1 12 ? 46.707 27.780 23.818 1.00 13.08 12 SER B N 1
ATOM 1695 C CA . SER B 1 12 ? 46.751 26.358 23.492 1.00 13.04 12 SER B CA 1
ATOM 1696 C C . SER B 1 12 ? 47.220 25.544 24.700 1.00 13.02 12 SER B C 1
ATOM 1697 O O . SER B 1 12 ? 46.724 24.444 24.937 1.00 13.33 12 SER B O 1
ATOM 1700 N N . ASN B 1 13 ? 48.149 26.084 25.487 1.00 13.54 13 ASN B N 1
ATOM 1701 C CA . ASN B 1 13 ? 48.610 25.339 26.663 1.00 13.19 13 ASN B CA 1
ATOM 1702 C C . ASN B 1 13 ? 47.477 25.276 27.679 1.00 12.31 13 ASN B C 1
ATOM 1703 O O . ASN B 1 13 ? 47.277 24.251 28.334 1.00 13.30 13 ASN B O 1
ATOM 1708 N N . LEU B 1 14 ? 46.730 26.374 27.798 1.00 11.96 14 LEU B N 1
ATOM 1709 C CA . LEU B 1 14 ? 45.582 26.416 28.699 1.00 12.10 14 LEU B CA 1
ATOM 1710 C C . LEU B 1 14 ? 44.616 25.309 28.287 1.00 13.04 14 LEU B C 1
ATOM 1711 O O . LEU B 1 14 ? 44.096 24.577 29.124 1.00 11.83 14 LEU B O 1
ATOM 1716 N N . GLN B 1 15 ? 44.385 25.182 26.985 1.00 13.10 15 GLN B N 1
ATOM 1717 C CA . GLN B 1 15 ? 43.469 24.160 26.498 1.00 15.35 15 GLN B CA 1
ATOM 1718 C C . GLN B 1 15 ? 43.939 22.755 26.865 1.00 14.74 15 GLN B C 1
ATOM 1719 O O . GLN B 1 15 ? 43.152 21.941 27.330 1.00 14.41 15 GLN B O 1
ATOM 1725 N N . ALA B 1 16 ? 45.224 22.476 26.660 1.00 13.30 16 ALA B N 1
ATOM 1726 C CA . ALA B 1 16 ? 45.760 21.163 26.991 1.00 13.09 16 ALA B CA 1
ATOM 1727 C C . ALA B 1 16 ? 45.533 20.854 28.472 1.00 11.89 16 ALA B C 1
ATOM 1728 O O . ALA B 1 16 ? 45.256 19.712 28.836 1.00 13.42 16 ALA B O 1
ATOM 1730 N N . ILE B 1 17 ? 45.650 21.876 29.318 1.00 12.59 17 ILE B N 1
ATOM 1731 C CA . ILE B 1 17 ? 45.437 21.715 30.754 1.00 11.20 17 ILE B CA 1
ATOM 1732 C C . ILE B 1 17 ? 43.962 21.461 31.046 1.00 10.46 17 ILE B C 1
ATOM 1733 O O . ILE B 1 17 ? 43.612 20.538 31.783 1.00 11.39 17 ILE B O 1
ATOM 1738 N N . ILE B 1 18 ? 43.090 22.268 30.452 1.00 13.01 18 ILE B N 1
ATOM 1739 C CA . ILE B 1 18 ? 41.658 22.064 30.633 1.00 13.50 18 ILE B CA 1
ATOM 1740 C C . ILE B 1 18 ? 41.295 20.638 30.206 1.00 12.82 18 ILE B C 1
ATOM 1741 O O . ILE B 1 18 ? 40.568 19.937 30.908 1.00 12.09 18 ILE B O 1
ATOM 1746 N N . ASP B 1 19 ? 41.810 20.208 29.057 1.00 14.02 19 ASP B N 1
ATOM 1747 C CA . ASP B 1 19 ? 41.508 18.869 28.557 1.00 13.99 19 ASP B CA 1
ATOM 1748 C C . ASP B 1 19 ? 41.966 17.777 29.520 1.00 14.43 19 ASP B C 1
ATOM 1749 O O . ASP B 1 19 ? 41.231 16.822 29.772 1.00 16.08 19 ASP B O 1
ATOM 1754 N N . ALA B 1 20 ? 43.168 17.925 30.080 1.00 13.73 20 ALA B N 1
ATOM 1755 C CA . ALA B 1 20 ? 43.689 16.926 31.009 1.00 14.13 20 ALA B CA 1
ATOM 1756 C C . ALA B 1 20 ? 42.938 16.891 32.339 1.00 12.98 20 ALA B C 1
ATOM 1757 O O . ALA B 1 20 ? 42.910 15.861 33.011 1.00 14.15 20 ALA B O 1
ATOM 1759 N N . CYS B 1 21 ? 42.350 18.013 32.738 1.00 13.53 21 CYS B N 1
ATOM 1760 C CA . CYS B 1 21 ? 41.570 18.031 33.973 1.00 12.76 21 CYS B CA 1
ATOM 1761 C C . CYS B 1 21 ? 40.263 17.289 33.710 1.00 12.45 21 CYS B C 1
ATOM 1762 O O . CYS B 1 21 ? 39.765 16.560 34.564 1.00 11.70 21 CYS B O 1
ATOM 1765 N N . LYS B 1 22 ? 39.717 17.487 32.513 1.00 14.00 22 LYS B N 1
ATOM 1766 C CA . LYS B 1 22 ? 38.466 16.843 32.112 1.00 18.29 22 LYS B CA 1
ATOM 1767 C C . LYS B 1 22 ? 38.558 15.313 32.134 1.00 18.08 22 LYS B C 1
ATOM 1768 O O . LYS B 1 22 ? 37.624 14.634 32.578 1.00 20.32 22 LYS B O 1
ATOM 1774 N N . THR B 1 23 ? 39.684 14.775 31.671 1.00 16.12 23 THR B N 1
ATOM 1775 C CA . THR B 1 23 ? 39.904 13.324 31.644 1.00 15.96 23 THR B CA 1
ATOM 1776 C C . THR B 1 23 ? 40.400 12.806 32.995 1.00 15.20 23 THR B C 1
ATOM 1777 O O . THR B 1 23 ? 40.593 11.600 33.189 1.00 15.49 23 THR B O 1
ATOM 1781 N N . ASN B 1 24 ? 40.600 13.739 33.921 1.00 14.54 24 ASN B N 1
ATOM 1782 C CA . ASN B 1 24 ? 41.101 13.451 35.259 1.00 13.99 24 ASN B CA 1
ATOM 1783 C C . ASN B 1 24 ? 42.563 12.990 35.222 1.00 15.71 24 ASN B C 1
ATOM 1784 O O . ASN B 1 24 ? 43.048 12.375 36.177 1.00 16.69 24 ASN B O 1
ATOM 1789 N N . LYS B 1 25 ? 43.268 13.281 34.127 1.00 15.19 25 LYS B N 1
ATOM 1790 C CA . LYS B 1 25 ? 44.691 12.931 34.061 1.00 16.06 25 LYS B CA 1
ATOM 1791 C C . LYS B 1 25 ? 45.338 13.867 35.086 1.00 14.00 25 LYS B C 1
ATOM 1792 O O . LYS B 1 25 ? 46.295 13.507 35.783 1.00 15.01 25 LYS B O 1
ATOM 1798 N N . ILE B 1 26 ? 44.808 15.084 35.157 1.00 13.38 26 ILE B N 1
ATOM 1799 C CA . ILE B 1 26 ? 45.222 16.043 36.169 1.00 11.59 26 ILE B CA 1
ATOM 1800 C C . ILE B 1 26 ? 44.049 15.943 37.147 1.00 13.27 26 ILE B C 1
ATOM 1801 O O . ILE B 1 26 ? 42.899 16.183 36.755 1.00 11.32 26 ILE B O 1
ATOM 1806 N N . LYS B 1 27 ? 44.325 15.582 38.396 1.00 11.87 27 LYS B N 1
ATOM 1807 C CA . LYS B 1 27 ? 43.265 15.443 39.401 1.00 13.87 27 LYS B CA 1
ATOM 1808 C C . LYS B 1 27 ? 42.991 16.810 40.006 1.00 11.35 27 LYS B C 1
ATOM 1809 O O . LYS B 1 27 ? 43.285 17.068 41.175 1.00 12.50 27 LYS B O 1
ATOM 1815 N N . GLY B 1 28 ? 42.424 17.685 39.186 1.00 9.91 28 GLY B N 1
ATOM 1816 C CA . GLY B 1 28 ? 42.142 19.034 39.625 1.00 8.48 28 GLY B CA 1
ATOM 1817 C C . GLY B 1 28 ? 41.304 19.752 38.595 1.00 9.90 28 GLY B C 1
ATOM 1818 O O . GLY B 1 28 ? 40.907 19.160 37.591 1.00 11.97 28 GLY B O 1
ATOM 1819 N N . THR B 1 29 ? 41.089 21.042 38.821 1.00 11.06 29 THR B N 1
ATOM 1820 C CA . THR B 1 29 ? 40.245 21.836 37.942 1.00 12.08 29 THR B CA 1
ATOM 1821 C C . THR B 1 29 ? 40.749 23.258 37.754 1.00 11.64 29 THR B C 1
ATOM 1822 O O . THR B 1 29 ? 41.254 23.870 38.695 1.00 13.22 29 THR B O 1
ATOM 1826 N N . VAL B 1 30 ? 40.619 23.776 36.535 1.00 11.99 30 VAL B N 1
ATOM 1827 C CA . VAL B 1 30 ? 41.001 25.157 36.260 1.00 11.46 30 VAL B CA 1
ATOM 1828 C C . VAL B 1 30 ? 39.811 25.982 36.758 1.00 14.06 30 VAL B C 1
ATOM 1829 O O . VAL B 1 30 ? 38.718 25.918 36.192 1.00 15.10 30 VAL B O 1
ATOM 1833 N N . ARG B 1 31 ? 40.028 26.737 37.827 1.00 11.58 31 ARG B N 1
ATOM 1834 C CA . ARG B 1 31 ? 38.967 27.545 38.440 1.00 12.71 31 ARG B CA 1
ATOM 1835 C C . ARG B 1 31 ? 38.807 28.934 37.837 1.00 12.58 31 ARG B C 1
ATOM 1836 O O . ARG B 1 31 ? 37.713 29.499 37.834 1.00 13.74 31 ARG B O 1
ATOM 1844 N N . ALA B 1 32 ? 39.888 29.503 37.325 1.00 10.39 32 ALA B N 1
ATOM 1845 C CA . ALA B 1 32 ? 39.796 30.817 36.726 1.00 11.06 32 ALA B CA 1
ATOM 1846 C C . ALA B 1 32 ? 40.961 31.027 35.789 1.00 13.18 32 ALA B C 1
ATOM 1847 O O . ALA B 1 32 ? 42.002 30.376 35.922 1.00 11.61 32 ALA B O 1
ATOM 1849 N N . VAL B 1 33 ? 40.767 31.926 34.829 1.00 11.80 33 VAL B N 1
ATOM 1850 C CA . VAL B 1 33 ? 41.793 32.262 33.854 1.00 11.29 33 VAL B CA 1
ATOM 1851 C C . VAL B 1 33 ? 41.956 33.775 33.858 1.00 12.46 33 VAL B C 1
ATOM 1852 O O . VAL B 1 33 ? 40.977 34.520 33.742 1.00 12.63 33 VAL B O 1
ATOM 1856 N N . PHE B 1 34 ? 43.201 34.220 34.004 1.00 11.91 34 PHE B N 1
ATOM 1857 C CA . PHE B 1 34 ? 43.535 35.637 34.025 1.00 12.09 34 PHE B CA 1
ATOM 1858 C C . PHE B 1 34 ? 44.389 36.003 32.815 1.00 13.35 34 PHE B C 1
ATOM 1859 O O . PHE B 1 34 ? 45.258 35.239 32.399 1.00 12.72 34 PHE B O 1
ATOM 1867 N N . SER B 1 35 ? 44.145 37.183 32.264 1.00 12.46 35 SER B N 1
ATOM 1868 C CA . SER B 1 35 ? 44.893 37.646 31.104 1.00 13.98 35 SER B CA 1
ATOM 1869 C C . SER B 1 35 ? 45.220 39.126 31.248 1.00 15.96 35 SER B C 1
ATOM 1870 O O . SER B 1 35 ? 44.461 39.871 31.869 1.00 17.91 35 SER B O 1
ATOM 1873 N N . ASN B 1 36 ? 46.354 39.546 30.691 1.00 15.77 36 ASN B N 1
ATOM 1874 C CA . ASN B 1 36 ? 46.727 40.954 30.729 1.00 17.19 36 ASN B CA 1
ATOM 1875 C C . ASN B 1 36 ? 46.361 41.581 29.392 1.00 17.07 36 ASN B C 1
ATOM 1876 O O . ASN B 1 36 ? 46.690 42.734 29.133 1.00 16.26 36 ASN B O 1
ATOM 1881 N N . LYS B 1 37 ? 45.679 40.806 28.550 1.00 18.78 37 LYS B N 1
ATOM 1882 C CA . LYS B 1 37 ? 45.251 41.270 27.230 1.00 20.26 37 LYS B CA 1
ATOM 1883 C C . LYS B 1 37 ? 43.798 40.875 26.980 1.00 20.99 37 LYS B C 1
ATOM 1884 O O . LYS B 1 37 ? 43.454 39.693 26.990 1.00 20.82 37 LYS B O 1
ATOM 1890 N N . ALA B 1 38 ? 42.946 41.870 26.746 1.00 22.41 38 ALA B N 1
ATOM 1891 C CA . ALA B 1 38 ? 41.526 41.625 26.519 1.00 24.18 38 ALA B CA 1
ATOM 1892 C C . ALA B 1 38 ? 41.224 40.842 25.247 1.00 24.49 38 ALA B C 1
ATOM 1893 O O . ALA B 1 38 ? 40.189 40.187 25.157 1.00 26.25 38 ALA B O 1
ATOM 1895 N N . ASP B 1 39 ? 42.127 40.902 24.276 1.00 26.82 39 ASP B N 1
ATOM 1896 C CA . ASP B 1 39 ? 41.930 40.219 23.000 1.00 27.79 39 ASP B CA 1
ATOM 1897 C C . ASP B 1 39 ? 42.438 38.775 22.943 1.00 26.22 39 ASP B C 1
ATOM 1898 O O . ASP B 1 39 ? 42.278 38.103 21.922 1.00 24.93 39 ASP B O 1
ATOM 1903 N N . ALA B 1 40 ? 43.042 38.292 24.024 1.00 22.46 40 ALA B N 1
ATOM 1904 C CA . ALA B 1 40 ? 43.565 36.923 24.035 1.00 19.19 40 ALA B CA 1
ATOM 1905 C C . ALA B 1 40 ? 42.508 35.873 23.692 1.00 18.05 40 ALA B C 1
ATOM 1906 O O . ALA B 1 40 ? 41.456 35.801 24.328 1.00 17.71 40 ALA B O 1
ATOM 1908 N N . PHE B 1 41 ? 42.791 35.047 22.687 1.00 16.83 41 PHE B N 1
ATOM 1909 C CA . PHE B 1 41 ? 41.847 34.007 22.301 1.00 17.63 41 PHE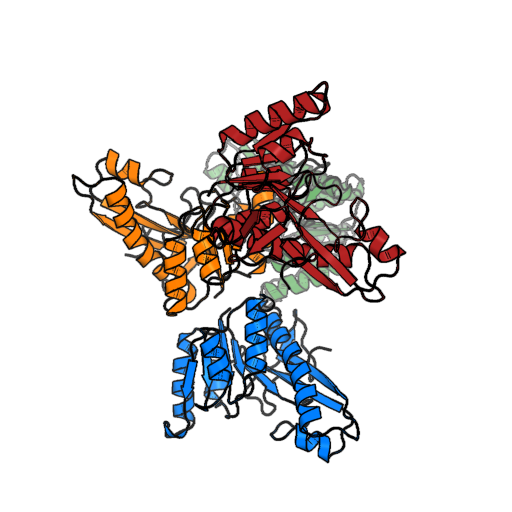 B CA 1
ATOM 1910 C C . PHE B 1 41 ? 41.674 33.028 23.459 1.00 16.67 41 PHE B C 1
ATOM 1911 O O . PHE B 1 41 ? 40.630 32.388 23.595 1.00 17.51 41 PHE B O 1
ATOM 1919 N N . GLY B 1 42 ? 42.706 32.920 24.294 1.00 17.04 42 GLY B N 1
ATOM 1920 C CA . GLY B 1 42 ? 42.646 32.011 25.428 1.00 16.15 42 GLY B CA 1
ATOM 1921 C C . GLY B 1 42 ? 41.453 32.291 26.315 1.00 16.91 42 GLY B C 1
ATOM 1922 O O . GLY B 1 42 ? 40.926 31.386 26.972 1.00 16.56 42 GLY B O 1
ATOM 1923 N N . LEU B 1 43 ? 41.025 33.549 26.337 1.00 16.60 43 LEU B N 1
ATOM 1924 C CA . LEU B 1 43 ? 39.873 33.942 27.132 1.00 17.93 43 LEU B CA 1
ATOM 1925 C C . LEU B 1 43 ? 38.611 33.323 26.544 1.00 18.44 43 LEU B C 1
ATOM 1926 O O . LEU B 1 43 ? 37.686 32.972 27.274 1.00 18.98 43 LEU B O 1
ATOM 1931 N N . GLU B 1 44 ? 38.578 33.184 25.220 1.00 18.90 44 GLU B N 1
ATOM 1932 C CA . GLU B 1 44 ? 37.428 32.577 24.564 1.00 21.05 44 GLU B CA 1
ATOM 1933 C C . GLU B 1 44 ? 37.384 31.090 24.891 1.00 19.64 44 GLU B C 1
ATOM 1934 O O . GLU B 1 44 ? 36.321 30.532 25.155 1.00 18.87 44 GLU B O 1
ATOM 1940 N N . ARG B 1 45 ? 38.550 30.449 24.874 1.00 18.77 45 ARG B N 1
ATOM 1941 C CA . ARG B 1 45 ? 38.628 29.039 25.199 1.00 18.31 45 ARG B CA 1
ATOM 1942 C C . ARG B 1 45 ? 38.060 28.839 26.602 1.00 17.98 45 ARG B C 1
ATOM 1943 O O . ARG B 1 45 ? 37.322 27.888 26.854 1.00 18.27 45 ARG B O 1
ATOM 1951 N N . ALA B 1 46 ? 38.414 29.739 27.518 1.00 17.25 46 ALA B N 1
ATOM 1952 C CA . ALA B 1 46 ? 37.946 29.636 28.894 1.00 17.14 46 ALA B CA 1
ATOM 1953 C C . ALA B 1 46 ? 36.438 29.847 29.003 1.00 18.68 46 ALA B C 1
ATOM 1954 O O . ALA B 1 46 ? 35.742 29.074 29.657 1.00 18.30 46 ALA B O 1
ATOM 1956 N N . ARG B 1 47 ? 35.941 30.893 28.354 1.00 21.29 47 ARG B N 1
ATOM 1957 C CA . ARG B 1 47 ? 34.516 31.189 28.393 1.00 23.76 47 ARG B CA 1
ATOM 1958 C C . ARG B 1 47 ? 33.703 30.026 27.844 1.00 24.98 47 ARG B C 1
ATOM 1959 O O . ARG B 1 47 ? 32.656 29.672 28.396 1.00 25.39 47 ARG B O 1
ATOM 1967 N N . GLN B 1 48 ? 34.190 29.425 26.765 1.00 25.59 48 GLN B N 1
ATOM 1968 C CA . GLN B 1 48 ? 33.504 28.294 26.153 1.00 27.16 48 GLN B CA 1
ATOM 1969 C C . GLN B 1 48 ? 33.478 27.094 27.090 1.00 26.42 48 GLN B C 1
ATOM 1970 O O . GLN B 1 48 ? 32.560 26.277 27.039 1.00 27.93 48 GLN B O 1
ATOM 1976 N N . ALA B 1 49 ? 34.491 26.994 27.947 1.00 23.96 49 ALA B N 1
ATOM 1977 C CA . ALA B 1 49 ? 34.586 25.896 28.897 1.00 22.78 49 ALA B CA 1
ATOM 1978 C C . ALA B 1 49 ? 33.826 26.212 30.182 1.00 21.39 49 ALA B C 1
ATOM 1979 O O . ALA B 1 49 ? 33.798 25.405 31.112 1.00 22.14 49 ALA B O 1
ATOM 1981 N N . GLY B 1 50 ? 33.209 27.389 30.226 1.00 20.40 50 GLY B N 1
ATOM 1982 C CA . GLY B 1 50 ? 32.459 27.788 31.403 1.00 21.48 50 GLY B CA 1
ATOM 1983 C C . GLY B 1 50 ? 33.348 28.168 32.573 1.00 20.41 50 GLY B C 1
ATOM 1984 O O . GLY B 1 50 ? 32.940 28.059 33.733 1.00 21.73 50 GLY B O 1
ATOM 1985 N N . ILE B 1 51 ? 34.561 28.620 32.267 1.00 17.14 51 ILE B N 1
ATOM 1986 C CA . ILE B 1 51 ? 35.524 29.013 33.291 1.00 16.84 51 ILE B CA 1
ATOM 1987 C C . ILE B 1 51 ? 35.553 30.522 33.485 1.00 16.31 51 ILE B C 1
ATOM 1988 O O . ILE B 1 51 ? 35.617 31.281 32.517 1.00 17.99 51 ILE B O 1
ATOM 1993 N N . ALA B 1 52 ? 35.504 30.952 34.741 1.00 16.47 52 ALA B N 1
ATOM 1994 C CA . ALA B 1 52 ? 35.540 32.374 35.070 1.00 16.62 52 ALA B CA 1
ATOM 1995 C C . ALA B 1 52 ? 36.775 33.043 34.466 1.00 17.62 52 ALA B C 1
ATOM 1996 O O . ALA B 1 52 ? 37.874 32.489 34.525 1.00 18.68 52 ALA B O 1
ATOM 1998 N N . THR B 1 53 ? 36.591 34.226 33.885 1.00 16.52 53 THR B N 1
ATOM 1999 C CA . THR B 1 53 ? 37.702 34.961 33.286 1.00 17.32 53 THR B CA 1
ATOM 2000 C C . THR B 1 53 ? 37.843 36.363 33.870 1.00 19.62 53 THR B C 1
ATOM 2001 O O . THR B 1 53 ? 36.855 37.011 34.243 1.00 19.34 53 THR B O 1
ATOM 2005 N N . HIS B 1 54 ? 39.087 36.820 33.941 1.00 18.21 54 HIS B N 1
ATOM 2006 C CA . HIS B 1 54 ? 39.428 38.133 34.469 1.00 17.47 54 HIS B CA 1
ATOM 2007 C C . HIS B 1 54 ? 40.530 38.739 33.622 1.00 18.35 54 HIS B C 1
ATOM 2008 O O . HIS B 1 54 ? 41.479 38.049 33.238 1.00 17.55 54 HIS B O 1
ATOM 2015 N N . THR B 1 55 ? 40.399 40.029 33.333 1.00 17.40 55 THR B N 1
ATOM 2016 C CA . THR B 1 55 ? 41.401 40.730 32.555 1.00 19.33 55 THR B CA 1
ATOM 2017 C C . THR B 1 55 ? 41.891 41.942 33.332 1.00 18.45 55 THR B C 1
ATOM 2018 O O . THR B 1 55 ? 41.093 42.710 33.874 1.00 19.86 55 THR B O 1
ATOM 2022 N N . LEU B 1 56 ? 43.210 42.082 33.417 1.00 18.12 56 LEU B N 1
ATOM 2023 C CA . LEU B 1 56 ? 43.826 43.222 34.076 1.00 17.38 56 LEU B CA 1
ATOM 2024 C C . LEU B 1 56 ? 44.709 43.904 33.047 1.00 17.78 56 LEU B C 1
ATOM 2025 O O . LEU B 1 56 ? 45.735 43.365 32.632 1.00 17.45 56 LEU B O 1
ATOM 2030 N N . ILE B 1 57 ? 44.286 45.087 32.624 1.00 19.96 57 ILE B N 1
ATOM 2031 C CA . ILE B 1 57 ? 45.015 45.864 31.635 1.00 21.70 57 ILE B CA 1
ATOM 2032 C C . ILE B 1 57 ? 45.995 46.794 32.347 1.00 21.98 57 ILE B C 1
ATOM 2033 O O . ILE B 1 57 ? 45.631 47.494 33.290 1.00 22.59 57 ILE B O 1
ATOM 2038 N N . ALA B 1 58 ? 47.241 46.795 31.886 1.00 23.19 58 ALA B N 1
ATOM 2039 C CA . ALA B 1 58 ? 48.291 47.612 32.478 1.00 22.77 58 ALA B CA 1
ATOM 2040 C C . ALA B 1 58 ? 47.950 49.099 32.620 1.00 24.44 58 ALA B C 1
ATOM 2041 O O . ALA B 1 58 ? 48.278 49.718 33.632 1.00 24.12 58 ALA B O 1
ATOM 2043 N N . SER B 1 59 ? 47.297 49.665 31.611 1.00 25.68 59 SER B N 1
ATOM 2044 C CA . SER B 1 59 ? 46.943 51.084 31.630 1.00 27.41 59 SER B CA 1
ATOM 2045 C C . SER B 1 59 ? 45.971 51.479 32.742 1.00 27.92 59 SER B C 1
ATOM 2046 O O . SER B 1 59 ? 45.838 52.661 33.065 1.00 27.09 59 SER B O 1
ATOM 2049 N N . ALA B 1 60 ? 45.295 50.496 33.326 1.00 26.98 60 ALA B N 1
ATOM 2050 C CA . ALA B 1 60 ? 44.344 50.767 34.397 1.00 27.28 60 ALA B CA 1
ATOM 2051 C C . ALA B 1 60 ? 45.048 50.872 35.748 1.00 27.18 60 ALA B C 1
ATOM 2052 O O . ALA B 1 60 ? 44.406 51.073 36.778 1.00 28.37 60 ALA B O 1
ATOM 2054 N N . PHE B 1 61 ? 46.371 50.738 35.736 1.00 27.30 61 PHE B N 1
ATOM 2055 C CA . PHE B 1 61 ? 47.172 50.812 36.956 1.00 27.37 61 PHE B CA 1
ATOM 2056 C C . PHE B 1 61 ? 48.331 51.779 36.758 1.00 27.15 61 PHE B C 1
ATOM 2057 O O . PHE B 1 61 ? 48.813 51.954 35.636 1.00 27.34 61 PHE B O 1
ATOM 2065 N N . ASP B 1 62 ? 48.787 52.393 37.849 1.00 27.33 62 ASP B N 1
ATOM 2066 C CA . ASP B 1 62 ? 49.878 53.361 37.783 1.00 27.18 62 ASP B CA 1
ATOM 2067 C C . ASP B 1 62 ? 51.220 52.881 38.330 1.00 26.74 62 ASP B C 1
ATOM 2068 O O . ASP B 1 62 ? 52.132 53.675 38.542 1.00 26.71 62 ASP B O 1
ATOM 2073 N N . SER B 1 63 ? 51.345 51.583 38.567 1.00 24.95 63 SER B N 1
ATOM 2074 C CA . SER B 1 63 ? 52.597 51.032 39.064 1.00 22.95 63 SER B CA 1
ATOM 2075 C C . SER B 1 63 ? 52.522 49.521 38.967 1.00 21.75 63 SER B C 1
ATOM 2076 O O . SER B 1 63 ? 51.432 48.952 39.009 1.00 20.92 63 SER B O 1
ATOM 2079 N N . ARG B 1 64 ? 53.673 48.872 38.827 1.00 20.16 64 ARG B N 1
ATOM 2080 C CA . ARG B 1 64 ? 53.684 47.415 38.732 1.00 20.26 64 ARG B CA 1
ATOM 2081 C C . ARG B 1 64 ? 53.176 46.841 40.049 1.00 20.01 64 ARG B C 1
ATOM 2082 O O . ARG B 1 64 ? 52.535 45.789 40.078 1.00 18.78 64 ARG B O 1
ATOM 2090 N N . GLU B 1 65 ? 53.471 47.541 41.140 1.00 20.61 65 GLU B N 1
ATOM 2091 C CA . GLU B 1 65 ? 53.047 47.105 42.462 1.00 20.76 65 GLU B CA 1
ATOM 2092 C C . GLU B 1 65 ? 51.524 47.068 42.573 1.00 21.35 65 GLU B C 1
ATOM 2093 O O . GLU B 1 65 ? 50.957 46.105 43.091 1.00 19.53 65 GLU B O 1
ATOM 2099 N N . ALA B 1 66 ? 50.868 48.124 42.097 1.00 19.17 66 ALA B N 1
ATOM 2100 C CA . ALA B 1 66 ? 49.411 48.204 42.149 1.00 19.41 66 ALA B CA 1
ATOM 2101 C C . ALA B 1 66 ? 48.767 47.123 41.297 1.00 18.40 66 ALA B C 1
ATOM 2102 O O . ALA B 1 66 ? 47.747 46.542 41.679 1.00 17.56 66 ALA B O 1
ATOM 2104 N N . TYR B 1 67 ? 49.358 46.872 40.132 1.00 16.72 67 TYR B N 1
ATOM 2105 C CA . TYR B 1 67 ? 48.845 45.859 39.227 1.00 15.12 67 TYR B CA 1
ATOM 2106 C C . TYR B 1 67 ? 48.918 44.496 39.908 1.00 15.27 67 TYR B C 1
ATOM 2107 O O . TYR B 1 67 ? 47.929 43.774 39.958 1.00 14.16 67 TYR B O 1
ATOM 2116 N N . ASP B 1 68 ? 50.077 44.151 40.461 1.00 14.39 68 ASP B N 1
ATOM 2117 C CA . ASP B 1 68 ? 50.210 42.857 41.117 1.00 15.41 68 ASP B CA 1
ATOM 2118 C C . ASP B 1 68 ? 49.382 42.741 42.389 1.00 15.10 68 ASP B C 1
ATOM 2119 O O . ASP B 1 68 ? 48.941 41.649 42.739 1.00 14.25 68 ASP B O 1
ATOM 2124 N N . ARG B 1 69 ? 49.158 43.858 43.078 1.00 16.55 69 ARG B N 1
ATOM 2125 C CA . ARG B 1 69 ? 48.349 43.824 44.296 1.00 16.80 69 ARG B CA 1
ATOM 2126 C C . ARG B 1 69 ? 46.927 43.396 43.936 1.00 17.28 69 ARG B C 1
ATOM 2127 O O . ARG B 1 69 ? 46.327 42.564 44.619 1.00 15.26 69 ARG B O 1
ATOM 2135 N N . GLU B 1 70 ? 46.401 43.958 42.849 1.00 15.57 70 GLU B N 1
ATOM 2136 C CA . GLU B 1 70 ? 45.057 43.628 42.380 1.00 16.83 70 GLU B CA 1
ATOM 2137 C C . GLU B 1 70 ? 45.023 42.202 41.829 1.00 15.12 70 GLU B C 1
ATOM 2138 O O . GLU B 1 70 ? 44.067 41.462 42.052 1.00 14.85 70 GLU B O 1
ATOM 2144 N N . LEU B 1 71 ? 46.066 41.823 41.099 1.00 12.37 71 LEU B N 1
ATOM 2145 C CA . LEU B 1 71 ? 46.134 40.479 40.534 1.00 12.65 71 LEU B CA 1
ATOM 2146 C C . LEU B 1 71 ? 46.097 39.439 41.658 1.00 12.73 71 LEU B C 1
ATOM 2147 O O . LEU B 1 71 ? 45.383 38.445 41.574 1.00 12.66 71 LEU B O 1
ATOM 2152 N N . ILE B 1 72 ? 46.872 39.669 42.711 1.00 12.11 72 ILE B N 1
ATOM 2153 C CA . ILE B 1 72 ? 46.900 38.755 43.853 1.00 12.64 72 ILE B CA 1
ATOM 2154 C C . ILE B 1 72 ? 45.529 38.712 44.529 1.00 11.60 72 ILE B C 1
ATOM 2155 O O . ILE B 1 72 ? 45.007 37.643 44.848 1.00 12.33 72 ILE B O 1
ATOM 2160 N N . HIS B 1 73 ? 44.950 39.888 44.739 1.00 12.08 73 HIS B N 1
ATOM 2161 C CA . HIS B 1 73 ? 43.643 39.983 45.381 1.00 12.38 73 HIS B CA 1
ATOM 2162 C C . HIS B 1 73 ? 42.584 39.174 44.628 1.00 12.26 73 HIS B C 1
ATOM 2163 O O . HIS B 1 73 ? 41.786 38.461 45.242 1.00 13.00 73 HIS B O 1
ATOM 2170 N N . GLU B 1 74 ? 42.584 39.278 43.303 1.00 12.13 74 GLU B N 1
ATOM 2171 C CA . GLU B 1 74 ? 41.608 38.564 42.485 1.00 13.17 74 GLU B CA 1
ATOM 2172 C C . GLU B 1 74 ? 41.896 37.065 42.352 1.00 11.84 74 GLU B C 1
ATOM 2173 O O . GLU B 1 74 ? 40.985 36.237 42.438 1.00 14.62 74 GLU B O 1
ATOM 2179 N N . ILE B 1 75 ? 43.159 36.708 42.130 1.00 12.19 75 ILE B N 1
ATOM 2180 C CA . ILE B 1 75 ? 43.524 35.300 42.021 1.00 10.94 75 ILE B CA 1
ATOM 2181 C C . ILE B 1 75 ? 43.162 34.559 43.311 1.00 11.48 75 ILE B C 1
ATOM 2182 O O . ILE B 1 75 ? 42.620 33.452 43.272 1.00 13.33 75 ILE B O 1
ATOM 2187 N N . ASP B 1 76 ? 43.455 35.172 44.456 1.00 12.98 76 ASP B N 1
ATOM 2188 C CA . ASP B 1 76 ? 43.184 34.525 45.736 1.00 14.41 76 ASP B CA 1
ATOM 2189 C C . ASP B 1 76 ? 41.719 34.233 46.018 1.00 13.56 76 ASP B C 1
ATOM 2190 O O . ASP B 1 76 ? 41.403 33.427 46.884 1.00 13.59 76 ASP B O 1
ATOM 2195 N N . MET B 1 77 ? 40.820 34.877 45.288 1.00 14.14 77 MET B N 1
ATOM 2196 C CA . MET B 1 77 ? 39.412 34.602 45.501 1.00 14.95 77 MET B CA 1
ATOM 2197 C C . MET B 1 77 ? 39.109 33.165 45.087 1.00 15.21 77 MET B C 1
ATOM 2198 O O . MET B 1 77 ? 38.097 32.601 45.497 1.00 14.63 77 MET B O 1
ATOM 2203 N N . TYR B 1 78 ? 39.992 32.573 44.286 1.00 11.99 78 TYR B N 1
ATOM 2204 C CA . TYR B 1 78 ? 39.801 31.198 43.835 1.00 12.56 78 TYR B CA 1
ATOM 2205 C C . TYR B 1 78 ? 40.601 30.192 44.657 1.00 11.65 78 TYR B C 1
ATOM 2206 O O . TYR B 1 78 ? 40.526 28.997 44.409 1.00 12.54 78 TYR B O 1
ATOM 2215 N N . ALA B 1 79 ? 41.338 30.684 45.654 1.00 12.57 79 ALA B N 1
ATOM 2216 C CA . ALA B 1 79 ? 42.152 29.833 46.527 1.00 11.05 79 ALA B CA 1
ATOM 2217 C C . ALA B 1 79 ? 42.933 28.805 45.723 1.00 12.86 79 ALA B C 1
ATOM 2218 O O . ALA B 1 79 ? 42.779 27.593 45.909 1.00 12.76 79 ALA B O 1
ATOM 2220 N N . PRO B 1 80 ? 43.805 29.281 44.828 1.00 11.66 80 PRO B N 1
ATOM 2221 C CA . PRO B 1 80 ? 44.606 28.387 43.994 1.00 12.15 80 PRO B CA 1
ATOM 2222 C C . PRO B 1 80 ? 45.574 27.519 44.784 1.00 12.36 80 PRO B C 1
ATOM 2223 O O . PRO B 1 80 ? 46.163 27.962 45.773 1.00 13.30 80 PRO B O 1
ATOM 2227 N N . ASP B 1 81 ? 45.726 26.275 44.355 1.00 13.41 81 ASP B N 1
ATOM 2228 C CA . ASP B 1 81 ? 46.686 25.384 44.984 1.00 12.50 81 ASP B CA 1
ATOM 2229 C C . ASP B 1 81 ? 47.918 25.483 44.092 1.00 13.06 81 ASP B C 1
ATOM 2230 O O . ASP B 1 81 ? 49.040 25.173 44.494 1.00 14.20 81 ASP B O 1
ATOM 2235 N N . VAL B 1 82 ? 47.695 25.948 42.871 1.00 12.62 82 VAL B N 1
ATOM 2236 C CA . VAL B 1 82 ? 48.790 26.131 41.933 1.00 10.72 82 VAL B CA 1
ATOM 2237 C C . VAL B 1 82 ? 48.424 27.227 40.941 1.00 10.32 82 VAL B C 1
ATOM 2238 O O . VAL B 1 82 ? 47.292 27.273 40.445 1.00 11.01 82 VAL B O 1
ATOM 2242 N N . VAL B 1 83 ? 49.369 28.130 40.687 1.00 11.00 83 VAL B N 1
ATOM 2243 C CA . VAL B 1 83 ? 49.160 29.216 39.730 1.00 10.72 83 VAL B CA 1
ATOM 2244 C C . VAL B 1 83 ? 50.038 28.865 38.543 1.00 12.59 83 VAL B C 1
ATOM 2245 O O . VAL B 1 83 ? 51.247 28.663 38.680 1.00 13.07 83 VAL B O 1
ATOM 2249 N N . VAL B 1 84 ? 49.414 28.786 37.374 1.00 10.34 84 VAL B N 1
ATOM 2250 C CA . VAL B 1 84 ? 50.100 28.367 36.161 1.00 11.59 84 VAL B CA 1
ATOM 2251 C C . VAL B 1 84 ? 50.264 29.449 35.107 1.00 11.61 84 VAL B C 1
ATOM 2252 O O . VAL B 1 84 ? 49.278 29.965 34.582 1.00 14.58 84 VAL B O 1
ATOM 2256 N N . LEU B 1 85 ? 51.511 29.803 34.802 1.00 10.88 85 LEU B N 1
ATOM 2257 C CA . LEU B 1 85 ? 51.765 30.798 33.769 1.00 11.07 85 LEU B CA 1
ATOM 2258 C C . LEU B 1 85 ? 51.849 30.015 32.458 1.00 12.58 85 LEU B C 1
ATOM 2259 O O . LEU B 1 85 ? 52.694 29.134 32.297 1.00 12.35 85 LEU B O 1
ATOM 2264 N N . ALA B 1 86 ? 50.948 30.320 31.531 1.00 11.25 86 ALA B N 1
ATOM 2265 C CA . ALA B 1 86 ? 50.910 29.622 30.251 1.00 11.65 86 ALA B CA 1
ATOM 2266 C C . ALA B 1 86 ? 50.828 30.659 29.150 1.00 13.01 86 ALA B C 1
ATOM 2267 O O . ALA B 1 86 ? 49.743 30.965 28.643 1.00 13.59 86 ALA B O 1
ATOM 2269 N N . GLY B 1 87 ? 51.985 31.204 28.793 1.00 12.06 87 GLY B N 1
ATOM 2270 C CA . GLY B 1 87 ? 52.035 32.229 27.766 1.00 13.62 87 GLY B CA 1
ATOM 2271 C C . GLY B 1 87 ? 51.804 33.620 28.338 1.00 12.04 87 GLY B C 1
ATOM 2272 O O . GLY B 1 87 ? 51.480 34.550 27.597 1.00 14.56 87 GLY B O 1
ATOM 2273 N N . PHE B 1 88 ? 51.961 33.768 29.655 1.00 13.02 88 PHE B N 1
ATOM 2274 C CA . PHE B 1 88 ? 51.773 35.068 30.305 1.00 13.77 88 PHE B CA 1
ATOM 2275 C C . PHE B 1 88 ? 53.018 35.889 30.019 1.00 14.54 88 PHE B C 1
ATOM 2276 O O . PHE B 1 88 ? 54.107 35.566 30.504 1.00 13.32 88 PHE B O 1
ATOM 2284 N N . MET B 1 89 ? 52.856 36.964 29.253 1.00 12.87 89 MET B N 1
ATOM 2285 C CA . MET B 1 89 ? 53.998 37.771 28.853 1.00 15.37 89 MET B CA 1
ATOM 2286 C C . MET B 1 89 ? 54.208 39.082 29.603 1.00 16.50 89 MET B C 1
ATOM 2287 O O . MET B 1 89 ? 54.473 40.124 29.003 1.00 18.07 89 MET B O 1
ATOM 2292 N N . ARG B 1 90 ? 54.119 39.015 30.921 1.00 16.34 90 ARG B N 1
ATOM 2293 C CA . ARG B 1 90 ? 54.315 40.184 31.759 1.00 16.55 90 ARG B CA 1
ATOM 2294 C C . ARG B 1 90 ? 55.067 39.721 32.995 1.00 15.85 90 ARG B C 1
ATOM 2295 O O . ARG B 1 90 ? 54.651 38.769 33.652 1.00 14.20 90 ARG B O 1
ATOM 2303 N N . ILE B 1 91 ? 56.182 40.381 33.298 1.00 17.18 91 ILE B N 1
ATOM 2304 C CA . ILE B 1 91 ? 56.982 40.029 34.465 1.00 17.35 91 ILE B CA 1
ATOM 2305 C C . ILE B 1 91 ? 56.184 40.203 35.755 1.00 16.73 91 ILE B C 1
ATOM 2306 O O . ILE B 1 91 ? 55.492 41.204 35.941 1.00 18.01 91 ILE B O 1
ATOM 2311 N N . LEU B 1 92 ? 56.278 39.216 36.637 1.00 15.94 92 LEU B N 1
ATOM 2312 C CA . LEU B 1 92 ? 55.597 39.278 37.919 1.00 15.55 92 LEU B CA 1
ATOM 2313 C C . LEU B 1 92 ? 56.608 39.758 38.960 1.00 16.43 92 LEU B C 1
ATOM 2314 O O . LEU B 1 92 ? 57.759 39.319 38.978 1.00 16.60 92 LEU B O 1
ATOM 2319 N N . SER B 1 93 ? 56.169 40.675 39.817 1.00 16.98 93 SER B N 1
ATOM 2320 C CA . SER B 1 93 ? 57.018 41.254 40.856 1.00 16.46 93 SER B CA 1
ATOM 2321 C C . SER B 1 93 ? 57.461 40.257 41.925 1.00 18.38 93 SER B C 1
ATOM 2322 O O . SER B 1 93 ? 56.876 39.183 42.075 1.00 17.36 93 SER B O 1
ATOM 2325 N N . PRO B 1 94 ? 58.512 40.607 42.688 1.00 17.14 94 PRO B N 1
ATOM 2326 C CA . PRO B 1 94 ? 59.001 39.723 43.744 1.00 18.87 94 PRO B CA 1
ATOM 2327 C C . PRO B 1 94 ? 57.912 39.416 44.774 1.00 18.18 94 PRO B C 1
ATOM 2328 O O . PRO B 1 94 ? 57.863 38.315 45.314 1.00 19.06 94 PRO B O 1
ATOM 2332 N N . ALA B 1 95 ? 57.044 40.393 45.038 1.00 17.46 95 ALA B N 1
ATOM 2333 C CA . ALA B 1 95 ? 55.958 40.213 46.000 1.00 17.40 95 ALA B CA 1
ATOM 2334 C C . ALA B 1 95 ? 54.994 39.139 45.505 1.00 16.51 95 ALA B C 1
ATOM 2335 O O . ALA B 1 95 ? 54.493 38.330 46.287 1.00 16.30 95 ALA B O 1
ATOM 2337 N N . PHE B 1 96 ? 54.730 39.140 44.203 1.00 15.64 96 PHE B N 1
ATOM 2338 C CA . PHE B 1 96 ? 53.834 38.148 43.618 1.00 15.51 96 PHE B CA 1
ATOM 2339 C C . PHE B 1 96 ? 54.487 36.769 43.716 1.00 15.20 96 PHE B C 1
ATOM 2340 O O . PHE B 1 96 ? 53.874 35.805 44.165 1.00 14.97 96 PHE B O 1
ATOM 2348 N N . VAL B 1 97 ? 55.746 36.679 43.304 1.00 16.36 97 VAL B N 1
ATOM 2349 C CA . VAL B 1 97 ? 56.454 35.407 43.369 1.00 15.70 97 VAL B CA 1
ATOM 2350 C C . VAL B 1 97 ? 56.478 34.841 44.790 1.00 16.28 97 VAL B C 1
ATOM 2351 O O . VAL B 1 97 ? 56.212 33.655 45.002 1.00 16.72 97 VAL B O 1
ATOM 2355 N N . SER B 1 98 ? 56.765 35.695 45.768 1.00 17.26 98 SER B N 1
ATOM 2356 C CA . SER B 1 98 ? 56.819 35.260 47.154 1.00 19.48 98 SER B CA 1
ATOM 2357 C C . SER B 1 98 ? 55.455 34.793 47.653 1.00 17.77 98 SER B C 1
ATOM 2358 O O . SER B 1 98 ? 55.353 33.799 48.377 1.00 18.18 98 SER B O 1
ATOM 2361 N N . HIS B 1 99 ? 54.410 35.512 47.258 1.00 15.79 99 HIS B N 1
ATOM 2362 C CA . HIS B 1 99 ? 53.053 35.186 47.676 1.00 15.36 99 HIS B CA 1
ATOM 2363 C C . HIS B 1 99 ? 52.653 33.774 47.250 1.00 14.44 99 HIS B C 1
ATOM 2364 O O . HIS B 1 99 ? 51.953 33.079 47.984 1.00 14.38 99 HIS B O 1
ATOM 2371 N N . TYR B 1 100 ? 53.104 33.363 46.067 1.00 15.00 100 TYR B N 1
ATOM 2372 C CA . TYR B 1 100 ? 52.789 32.039 45.528 1.00 14.18 100 TYR B CA 1
ATOM 2373 C C . TYR B 1 100 ? 54.014 31.132 45.510 1.00 14.93 100 TYR B C 1
ATOM 2374 O O . TYR B 1 100 ? 54.120 30.235 44.676 1.00 14.80 100 TYR B O 1
ATOM 2383 N N . ALA B 1 101 ? 54.932 31.360 46.445 1.00 14.60 101 ALA B N 1
ATOM 2384 C CA . ALA B 1 101 ? 56.145 30.553 46.522 1.00 15.73 101 ALA B CA 1
ATOM 2385 C C . ALA B 1 101 ? 55.836 29.065 46.624 1.00 14.02 101 ALA B C 1
ATOM 2386 O O . ALA B 1 101 ? 55.042 28.639 47.464 1.00 14.82 101 ALA B O 1
ATOM 2388 N N . GLY B 1 102 ? 56.472 28.281 45.761 1.00 15.31 102 GLY B N 1
ATOM 2389 C CA . GLY B 1 102 ? 56.278 26.842 45.770 1.00 14.08 102 GLY B CA 1
ATOM 2390 C C . GLY B 1 102 ? 55.058 26.349 45.015 1.00 13.37 102 GLY B C 1
ATOM 2391 O O . GLY B 1 102 ? 54.875 25.147 44.851 1.00 14.69 102 GLY B O 1
ATOM 2392 N N . ARG B 1 103 ? 54.217 27.267 44.555 1.00 14.29 103 ARG B N 1
ATOM 2393 C CA . ARG B 1 103 ? 53.027 26.864 43.824 1.00 14.55 103 ARG B CA 1
ATOM 2394 C C . ARG B 1 103 ? 52.802 27.717 42.580 1.00 14.56 103 ARG B C 1
ATOM 2395 O O . ARG B 1 103 ? 51.672 27.900 42.125 1.00 16.02 103 ARG B O 1
ATOM 2403 N N . LEU B 1 104 ? 53.900 28.228 42.038 1.00 12.68 104 LEU B N 1
ATOM 2404 C CA . LEU B 1 104 ? 53.875 29.040 40.827 1.00 11.44 104 LEU B CA 1
ATOM 2405 C C . LEU B 1 104 ? 54.702 28.331 39.761 1.00 13.78 104 LEU B C 1
ATOM 2406 O O . LEU B 1 104 ? 55.901 28.109 39.947 1.00 11.57 104 LEU B O 1
ATOM 2411 N N . LEU B 1 105 ? 54.060 27.992 38.645 1.00 10.49 105 LEU B N 1
ATOM 2412 C CA . LEU B 1 105 ? 54.721 27.286 37.552 1.00 11.67 105 LEU B CA 1
ATOM 2413 C C . LEU B 1 105 ? 54.767 28.127 36.293 1.00 11.55 105 LEU B C 1
ATOM 2414 O O . LEU B 1 105 ? 53.904 28.977 36.068 1.00 11.51 105 LEU B O 1
ATOM 2419 N N . ASN B 1 106 ? 55.780 27.882 35.473 1.00 11.43 106 ASN B N 1
ATOM 2420 C CA . ASN B 1 106 ? 55.926 28.600 34.211 1.00 11.89 106 ASN B CA 1
ATOM 2421 C C . ASN B 1 106 ? 56.459 27.653 33.146 1.00 12.00 106 ASN B C 1
ATOM 2422 O O . ASN B 1 106 ? 57.121 26.663 33.456 1.00 12.25 106 ASN B O 1
ATOM 2427 N N . ILE B 1 107 ? 56.140 27.929 31.891 1.00 11.40 107 ILE B N 1
ATOM 2428 C CA . ILE B 1 107 ? 56.673 27.109 30.812 1.00 12.90 107 ILE B CA 1
ATOM 2429 C C . ILE B 1 107 ? 57.410 28.081 29.898 1.00 14.81 107 ILE B C 1
ATOM 2430 O O . ILE B 1 107 ? 56.862 29.109 29.478 1.00 13.61 107 ILE B O 1
ATOM 2435 N N . HIS B 1 108 ? 58.677 27.769 29.641 1.00 13.32 108 HIS B N 1
ATOM 2436 C CA . HIS B 1 108 ? 59.546 28.610 28.833 1.00 14.21 108 HIS B CA 1
ATOM 2437 C C . HIS B 1 108 ? 59.959 27.866 27.569 1.00 15.01 108 HIS B C 1
ATOM 2438 O O . HIS B 1 108 ? 60.489 26.765 27.638 1.00 16.18 108 HIS B O 1
ATOM 2445 N N . PRO B 1 109 ? 59.740 28.479 26.394 1.00 15.75 109 PRO B N 1
ATOM 2446 C CA . PRO B 1 109 ? 60.054 27.917 25.077 1.00 15.78 109 PRO B CA 1
ATOM 2447 C C . PRO B 1 109 ? 61.525 27.813 24.680 1.00 17.04 109 PRO B C 1
ATOM 2448 O O . PRO B 1 109 ? 61.902 28.225 23.586 1.00 18.13 109 PRO B O 1
ATOM 2452 N N . SER B 1 110 ? 62.353 27.267 25.563 1.00 16.21 110 SER B N 1
ATOM 2453 C CA . SER B 1 110 ? 63.765 27.069 25.249 1.00 16.67 110 SER B CA 1
ATOM 2454 C C . SER B 1 110 ? 64.331 26.013 26.173 1.00 17.66 110 SER B C 1
ATOM 2455 O O . SER B 1 110 ? 63.721 25.650 27.183 1.00 16.19 110 SER B O 1
ATOM 2458 N N . LEU B 1 111 ? 65.498 25.501 25.815 1.00 18.10 111 LEU B N 1
ATOM 2459 C CA . LEU B 1 111 ? 66.153 24.510 26.643 1.00 17.80 111 LEU B CA 1
ATOM 2460 C C . LEU B 1 111 ? 67.030 25.290 27.612 1.00 20.28 111 LEU B C 1
ATOM 2461 O O . LEU B 1 111 ? 68.212 25.510 27.353 1.00 20.09 111 LEU B O 1
ATOM 2466 N N . LEU B 1 112 ? 66.432 25.738 28.714 1.00 19.90 112 LEU B N 1
ATOM 2467 C CA . LEU B 1 112 ? 67.163 26.498 29.717 1.00 20.31 112 LEU B CA 1
ATOM 2468 C C . LEU B 1 112 ? 68.399 25.699 30.104 1.00 22.28 112 LEU B C 1
ATOM 2469 O O . LEU B 1 112 ? 68.380 24.467 30.077 1.00 20.85 112 LEU B O 1
ATOM 2474 N N . PRO B 1 113 ? 69.478 26.388 30.514 1.00 23.21 113 PRO B N 1
ATOM 2475 C CA . PRO B 1 113 ? 69.625 27.843 30.650 1.00 24.41 113 PRO B CA 1
ATOM 2476 C C . PRO B 1 113 ? 69.794 28.680 29.376 1.00 23.94 113 PRO B C 1
ATOM 2477 O O . PRO B 1 113 ? 69.991 29.897 29.455 1.00 24.28 113 PRO B O 1
ATOM 2481 N N . LYS B 1 114 ? 69.720 28.047 28.209 1.00 24.04 114 LYS B N 1
ATOM 2482 C CA . LYS B 1 114 ? 69.855 28.773 26.947 1.00 24.88 114 LYS B CA 1
ATOM 2483 C C . LYS B 1 114 ? 68.638 29.649 26.658 1.00 24.12 114 LYS B C 1
ATOM 2484 O O . LYS B 1 114 ? 67.507 29.277 26.973 1.00 22.80 114 LYS B O 1
ATOM 2490 N N . TYR B 1 115 ? 68.883 30.810 26.056 1.00 23.05 115 TYR B N 1
ATOM 2491 C CA . TYR B 1 115 ? 67.828 31.751 25.686 1.00 22.42 115 TYR B CA 1
ATOM 2492 C C . TYR B 1 115 ? 66.777 31.936 26.777 1.00 22.62 115 TYR B C 1
ATOM 2493 O O . TYR B 1 115 ? 65.607 31.602 26.587 1.00 22.63 115 TYR B O 1
ATOM 2502 N N . PRO B 1 116 ? 67.180 32.486 27.932 1.00 22.21 116 PRO B N 1
ATOM 2503 C CA . PRO B 1 116 ? 66.241 32.700 29.037 1.00 22.45 116 PRO B CA 1
ATOM 2504 C C . PRO B 1 116 ? 65.234 33.831 28.830 1.00 22.73 116 PRO B C 1
ATOM 2505 O O . PRO B 1 116 ? 64.311 33.995 29.630 1.00 22.45 116 PRO B O 1
ATOM 2509 N N . GLY B 1 117 ? 65.398 34.594 27.753 1.00 24.12 117 GLY B N 1
ATOM 2510 C CA . GLY B 1 117 ? 64.499 35.707 27.506 1.00 23.69 117 GLY B CA 1
ATOM 2511 C C . GLY B 1 117 ? 63.438 35.519 26.439 1.00 24.60 117 GLY B C 1
ATOM 2512 O O . GLY B 1 117 ? 62.787 34.476 26.354 1.00 24.12 117 GLY B O 1
ATOM 2513 N N . LEU B 1 118 ? 63.262 36.556 25.628 1.00 25.08 118 LEU B N 1
ATOM 2514 C CA . LEU B 1 118 ? 62.278 36.555 24.556 1.00 24.68 118 LEU B CA 1
ATOM 2515 C C . LEU B 1 118 ? 62.866 36.057 23.242 1.00 24.72 118 LEU B C 1
ATOM 2516 O O . LEU B 1 118 ? 64.073 35.840 23.133 1.00 23.45 118 LEU B O 1
ATOM 2521 N N . HIS B 1 119 ? 61.991 35.879 22.254 1.00 26.04 119 HIS B N 1
ATOM 2522 C CA . HIS B 1 119 ? 62.368 35.421 20.917 1.00 27.40 119 HIS B CA 1
ATOM 2523 C C . HIS B 1 119 ? 63.316 34.225 20.934 1.00 25.50 119 HIS B C 1
ATOM 2524 O O . HIS B 1 119 ? 64.348 34.229 20.265 1.00 26.77 119 HIS B O 1
ATOM 2531 N N . THR B 1 120 ? 62.948 33.192 21.684 1.00 23.53 120 THR B N 1
ATOM 2532 C CA . THR B 1 120 ? 63.768 31.993 21.798 1.00 22.10 120 THR B CA 1
ATOM 2533 C C . THR B 1 120 ? 63.876 31.212 20.487 1.00 21.90 120 THR B C 1
ATOM 2534 O O . THR B 1 120 ? 64.957 30.750 20.122 1.00 24.21 120 THR B O 1
ATOM 2538 N N . HIS B 1 121 ? 62.755 31.066 19.789 1.00 22.32 121 HIS B N 1
ATOM 2539 C CA . HIS B 1 121 ? 62.724 30.337 18.526 1.00 23.18 121 HIS B CA 1
ATOM 2540 C C . HIS B 1 121 ? 63.599 31.048 17.504 1.00 25.55 121 HIS B C 1
ATOM 2541 O O . HIS B 1 121 ? 64.395 30.423 16.799 1.00 26.05 121 HIS B O 1
ATOM 2548 N N . ARG B 1 122 ? 63.444 32.364 17.435 1.00 26.40 122 ARG B N 1
ATOM 2549 C CA . ARG B 1 122 ? 64.226 33.179 16.517 1.00 27.66 122 ARG B CA 1
ATOM 2550 C C . ARG B 1 122 ? 65.711 32.899 16.755 1.00 27.20 122 ARG B C 1
ATOM 2551 O O . ARG B 1 122 ? 66.476 32.679 15.813 1.00 27.43 122 ARG B O 1
ATOM 2559 N N . GLN B 1 123 ? 66.111 32.900 18.023 1.00 25.79 123 GLN B N 1
ATOM 2560 C CA . GLN B 1 123 ? 67.503 32.667 18.393 1.00 25.53 123 GLN B CA 1
ATOM 2561 C C . GLN B 1 123 ? 68.009 31.260 18.086 1.00 25.98 123 GLN B C 1
ATOM 2562 O O . GLN B 1 123 ? 69.107 31.096 17.558 1.00 26.35 123 GLN B O 1
ATOM 2568 N N . ALA B 1 124 ? 67.218 30.247 18.423 1.00 25.04 124 ALA B N 1
ATOM 2569 C CA . ALA B 1 124 ? 67.617 28.864 18.174 1.00 26.25 124 ALA B CA 1
ATOM 2570 C C . ALA B 1 124 ? 67.954 28.641 16.700 1.00 27.90 124 ALA B C 1
ATOM 2571 O O . ALA B 1 124 ? 68.938 27.981 16.377 1.00 28.80 124 ALA B O 1
ATOM 2573 N N . LEU B 1 125 ? 67.129 29.190 15.813 1.00 30.33 125 LEU B N 1
ATOM 2574 C CA . LEU B 1 125 ? 67.342 29.049 14.375 1.00 33.54 125 LEU B CA 1
ATOM 2575 C C . LEU B 1 125 ? 68.542 29.848 13.880 1.00 34.76 125 LEU B C 1
ATOM 2576 O O . LEU B 1 125 ? 69.387 29.326 13.149 1.00 34.69 125 LEU B O 1
ATOM 2581 N N . GLU B 1 126 ? 68.612 31.116 14.275 1.00 35.65 126 GLU B N 1
ATOM 2582 C CA . GLU B 1 126 ? 69.710 31.979 13.854 1.00 36.12 126 GLU B CA 1
ATOM 2583 C C . GLU B 1 126 ? 71.090 31.440 14.240 1.00 36.32 126 GLU B C 1
ATOM 2584 O O . GLU B 1 126 ? 72.049 31.589 13.479 1.00 35.93 126 GLU B O 1
ATOM 2590 N N . ASN B 1 127 ? 71.193 30.813 15.410 1.00 34.65 127 ASN B N 1
ATOM 2591 C CA . ASN B 1 127 ? 72.473 30.284 15.877 1.00 34.77 127 ASN B CA 1
ATOM 2592 C C . ASN B 1 127 ? 72.778 28.872 15.394 1.00 34.40 127 ASN B C 1
ATOM 2593 O O . ASN B 1 127 ? 73.812 28.297 15.740 1.00 34.77 127 ASN B O 1
ATOM 2598 N N . GLY B 1 128 ? 71.875 28.317 14.595 1.00 33.99 128 GLY B N 1
ATOM 2599 C CA . GLY B 1 128 ? 72.074 26.981 14.063 1.00 34.04 128 GLY B CA 1
ATOM 2600 C C . GLY B 1 128 ? 72.167 25.877 15.098 1.00 34.10 128 GLY B C 1
ATOM 2601 O O . GLY B 1 128 ? 73.106 25.083 15.083 1.00 34.02 128 GLY B O 1
ATOM 2602 N N . ASP B 1 129 ? 71.199 25.825 16.006 1.00 31.94 129 ASP B N 1
ATOM 2603 C CA . ASP B 1 129 ? 71.180 24.785 17.030 1.00 29.65 129 ASP B CA 1
ATOM 2604 C C . ASP B 1 129 ? 70.554 23.542 16.403 1.00 28.20 129 ASP B C 1
ATOM 2605 O O . ASP B 1 129 ? 69.603 23.655 15.627 1.00 26.86 129 ASP B O 1
ATOM 2610 N N . GLU B 1 130 ? 71.082 22.362 16.726 1.00 27.18 130 GLU B N 1
ATOM 2611 C CA . GLU B 1 130 ? 70.526 21.130 16.172 1.00 26.58 130 GLU B CA 1
ATOM 2612 C C . GLU B 1 130 ? 69.375 20.630 17.036 1.00 24.53 130 GLU B C 1
ATOM 2613 O O . GLU B 1 130 ? 68.704 19.653 16.700 1.00 22.62 130 GLU B O 1
ATOM 2619 N N . GLU B 1 131 ? 69.165 21.308 18.159 1.00 24.43 131 GLU B N 1
ATOM 2620 C CA . GLU B 1 131 ? 68.091 20.968 19.080 1.00 25.08 131 GLU B CA 1
ATOM 2621 C C . GLU B 1 131 ? 67.465 22.224 19.664 1.00 23.32 131 GLU B C 1
ATOM 2622 O O . GLU B 1 131 ? 68.110 23.267 19.787 1.00 21.45 131 GLU B O 1
ATOM 2628 N N . HIS B 1 132 ? 66.195 22.111 20.019 1.00 21.66 132 HIS B N 1
ATOM 2629 C CA . HIS B 1 132 ? 65.457 23.214 20.610 1.00 20.18 132 HIS B CA 1
ATOM 2630 C C . HIS B 1 132 ? 64.455 22.552 21.546 1.00 17.52 132 HIS B C 1
ATOM 2631 O O . HIS B 1 132 ? 64.423 21.324 21.651 1.00 18.51 132 HIS B O 1
ATOM 2638 N N . GLY B 1 133 ? 63.655 23.338 22.252 1.00 15.96 133 GLY B N 1
ATOM 2639 C CA . GLY B 1 133 ?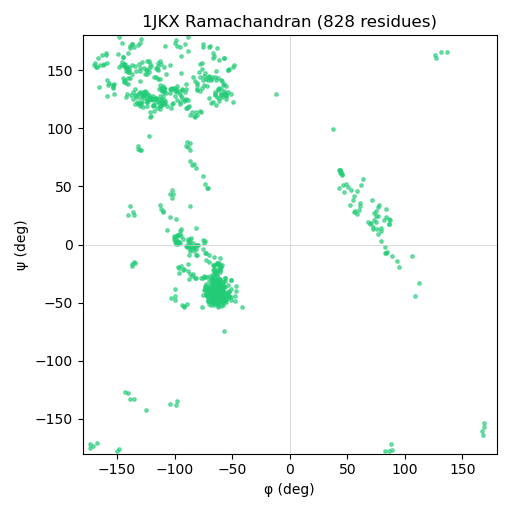 62.709 22.706 23.144 1.00 15.13 133 GLY B CA 1
ATOM 2640 C C . GLY B 1 133 ? 62.024 23.627 24.120 1.00 14.48 133 GLY B C 1
ATOM 2641 O O . GLY B 1 133 ? 62.040 24.847 23.973 1.00 15.09 133 GLY B O 1
ATOM 2642 N N . THR B 1 134 ? 61.429 23.014 25.134 1.00 14.15 134 THR B N 1
ATOM 2643 C CA . THR B 1 134 ? 60.680 23.734 26.148 1.00 14.46 134 THR B CA 1
ATOM 2644 C C . THR B 1 134 ? 61.036 23.265 27.558 1.00 13.30 134 THR B C 1
ATOM 2645 O O . THR B 1 134 ? 61.376 22.097 27.770 1.00 13.06 134 THR B O 1
ATOM 2649 N N . SER B 1 135 ? 60.954 24.182 28.518 1.00 12.71 135 SER B N 1
ATOM 2650 C CA . SER B 1 135 ? 61.263 23.871 29.907 1.00 11.76 135 SER B CA 1
ATOM 2651 C C . SER B 1 135 ? 60.168 24.327 30.862 1.00 11.24 135 SER B C 1
ATOM 2652 O O . SER B 1 135 ? 59.713 25.468 30.793 1.00 13.21 135 SER B O 1
ATOM 2655 N N . VAL B 1 136 ? 59.747 23.440 31.757 1.00 11.76 136 VAL B N 1
ATOM 2656 C CA . VAL B 1 136 ? 58.747 23.814 32.756 1.00 11.07 136 VAL B CA 1
ATOM 2657 C C . VAL B 1 136 ? 59.518 23.981 34.056 1.00 11.97 136 VAL B C 1
ATOM 2658 O O . VAL B 1 136 ? 60.350 23.131 34.398 1.00 11.61 136 VAL B O 1
ATOM 2662 N N . HIS B 1 137 ? 59.260 25.067 34.778 1.00 12.28 137 HIS B N 1
ATOM 2663 C CA . HIS B 1 137 ? 59.974 25.299 36.031 1.00 10.47 137 HIS B CA 1
ATOM 2664 C C . HIS B 1 137 ? 59.136 25.973 37.109 1.00 12.34 137 HIS B C 1
ATOM 2665 O O . HIS B 1 137 ? 58.081 26.560 36.832 1.00 11.74 137 HIS B O 1
ATOM 2672 N N . PHE B 1 138 ? 59.595 25.852 38.350 1.00 11.12 138 PHE B N 1
ATOM 2673 C CA . PHE B 1 138 ? 58.956 26.524 39.467 1.00 11.06 138 PHE B CA 1
ATOM 2674 C C . PHE B 1 138 ? 59.503 27.929 39.352 1.00 11.63 138 PHE B C 1
ATOM 2675 O O . PHE B 1 138 ? 60.690 28.112 39.091 1.00 12.89 138 PHE B O 1
ATOM 2683 N N . VAL B 1 139 ? 58.656 28.929 39.536 1.00 10.50 139 VAL B N 1
ATOM 2684 C CA . VAL B 1 139 ? 59.120 30.305 39.463 1.00 12.99 139 VAL B CA 1
ATOM 2685 C C . VAL B 1 139 ? 59.556 30.770 40.852 1.00 13.86 139 VAL B C 1
ATOM 2686 O O . VAL B 1 139 ? 58.796 30.658 41.809 1.00 16.05 139 VAL B O 1
ATOM 2690 N N . THR B 1 140 ? 60.788 31.261 40.960 1.00 15.43 140 THR B N 1
ATOM 2691 C CA . THR B 1 140 ? 61.294 31.772 42.231 1.00 17.23 140 THR B CA 1
ATOM 2692 C C . THR B 1 140 ? 61.917 33.132 41.954 1.00 18.42 140 THR B C 1
ATOM 2693 O O . THR B 1 140 ? 62.064 33.527 40.801 1.00 18.11 140 THR B O 1
ATOM 2697 N N . ASP B 1 141 ? 62.283 33.847 43.009 1.00 21.21 141 ASP B N 1
ATOM 2698 C CA . ASP B 1 141 ? 62.871 35.170 42.850 1.00 24.80 141 ASP B CA 1
ATOM 2699 C C . ASP B 1 141 ? 64.380 35.092 42.645 1.00 25.37 141 ASP B C 1
ATOM 2700 O O . ASP B 1 141 ? 65.123 35.970 43.080 1.00 29.52 141 ASP B O 1
ATOM 2705 N N . GLU B 1 142 ? 64.828 34.034 41.982 1.00 25.46 142 GLU B N 1
ATOM 2706 C CA . GLU B 1 142 ? 66.249 33.852 41.712 1.00 24.49 142 GLU B CA 1
ATOM 2707 C C . GLU B 1 142 ? 66.549 34.403 40.327 1.00 24.49 142 GLU B C 1
ATOM 2708 O O . GLU B 1 142 ? 65.640 34.589 39.521 1.00 22.31 142 GLU B O 1
ATOM 2714 N N . LEU B 1 143 ? 67.824 34.660 40.050 1.00 24.73 143 LEU B N 1
ATOM 2715 C CA . LEU B 1 143 ? 68.218 35.201 38.756 1.00 26.25 143 LEU B CA 1
ATOM 2716 C C . LEU B 1 143 ? 67.845 34.311 37.576 1.00 25.12 143 LEU B C 1
ATOM 2717 O O . LEU B 1 143 ? 67.507 34.817 36.502 1.00 25.76 143 LEU B O 1
ATOM 2722 N N . ASP B 1 144 ? 67.902 32.994 37.760 1.00 24.10 144 ASP B N 1
ATOM 2723 C CA . ASP B 1 144 ? 67.558 32.088 36.667 1.00 24.17 144 ASP B CA 1
ATOM 2724 C C . ASP B 1 144 ? 66.061 31.807 36.573 1.00 23.15 144 ASP B C 1
ATOM 2725 O O . ASP B 1 144 ? 65.620 31.073 35.692 1.00 23.03 144 ASP B O 1
ATOM 2730 N N . GLY B 1 145 ? 65.290 32.388 37.485 1.00 22.01 145 GLY B N 1
ATOM 2731 C CA . GLY B 1 145 ? 63.851 32.198 37.462 1.00 20.60 145 GLY B CA 1
ATOM 2732 C C . GLY B 1 145 ? 63.283 31.012 38.220 1.00 17.77 145 GLY B C 1
ATOM 2733 O O . GLY B 1 145 ? 62.067 30.915 38.364 1.00 17.41 145 GLY B O 1
ATOM 2734 N N . GLY B 1 146 ? 64.131 30.103 38.693 1.00 17.34 146 GLY B N 1
ATOM 2735 C CA . GLY B 1 146 ? 63.617 28.959 39.428 1.00 15.85 146 GLY B CA 1
ATOM 2736 C C . GLY B 1 146 ? 64.076 27.608 38.910 1.00 13.93 146 GLY B C 1
ATOM 2737 O O . GLY B 1 146 ? 64.482 27.490 37.755 1.00 15.18 146 GLY B O 1
ATOM 2738 N N . PRO B 1 147 ? 63.991 26.556 39.740 1.00 13.52 147 PRO B N 1
ATOM 2739 C CA . PRO B 1 147 ? 64.409 25.201 39.374 1.00 12.31 147 PRO B CA 1
ATOM 2740 C C . PRO B 1 147 ? 63.599 24.539 38.267 1.00 12.83 147 PRO B C 1
ATOM 2741 O O . PRO B 1 147 ? 62.366 24.490 38.317 1.00 11.96 147 PRO B O 1
ATOM 2745 N N . VAL B 1 148 ? 64.309 24.012 37.277 1.00 11.42 148 VAL B N 1
ATOM 2746 C CA . VAL B 1 148 ? 63.676 23.341 36.151 1.00 10.38 148 VAL B CA 1
ATOM 2747 C C . VAL B 1 148 ? 63.107 21.996 36.614 1.00 10.99 148 VAL B C 1
ATOM 2748 O O . VAL B 1 148 ? 63.743 21.254 37.365 1.00 10.85 148 VAL B O 1
ATOM 2752 N N . ILE B 1 149 ? 61.890 21.698 36.176 1.00 9.62 149 ILE B N 1
ATOM 2753 C CA . ILE B 1 149 ? 61.221 20.459 36.552 1.00 10.20 149 ILE B CA 1
ATOM 2754 C C . ILE B 1 149 ? 61.338 19.414 35.456 1.00 10.87 149 ILE B C 1
ATOM 2755 O O . ILE B 1 149 ? 61.666 18.259 35.719 1.00 12.01 149 ILE B O 1
ATOM 2760 N N . LEU B 1 150 ? 61.056 19.823 34.223 1.00 10.58 150 LEU B N 1
ATOM 2761 C CA . LEU B 1 150 ? 61.094 18.905 33.097 1.00 12.49 150 LEU B CA 1
ATOM 2762 C C . LEU B 1 150 ? 61.293 19.652 31.792 1.00 14.26 150 LEU B C 1
ATOM 2763 O O . LEU B 1 150 ? 60.724 20.728 31.596 1.00 14.10 150 LEU B O 1
ATOM 2768 N N . GLN B 1 151 ? 62.120 19.098 30.911 1.00 14.32 151 GLN B N 1
ATOM 2769 C CA . GLN B 1 151 ? 62.328 19.706 29.603 1.00 16.57 151 GLN B CA 1
ATOM 2770 C C . GLN B 1 151 ? 61.972 18.687 28.538 1.00 17.07 151 GLN B C 1
ATOM 2771 O O . GLN B 1 151 ? 61.976 17.477 28.787 1.00 18.36 151 GLN B O 1
ATOM 2777 N N . ALA B 1 152 ? 61.666 19.186 27.349 1.00 16.45 152 ALA B N 1
ATOM 2778 C CA . ALA B 1 152 ? 61.349 18.336 26.213 1.00 17.36 152 ALA B CA 1
ATOM 2779 C C . ALA B 1 152 ? 62.165 18.898 25.060 1.00 17.21 152 ALA B C 1
ATOM 2780 O O . ALA B 1 152 ? 62.136 20.105 24.799 1.00 17.09 152 ALA B O 1
ATOM 2782 N N . LYS B 1 153 ? 62.909 18.032 24.383 1.00 18.39 153 LYS B N 1
ATOM 2783 C CA . LYS B 1 153 ? 63.737 18.481 23.271 1.00 19.53 153 LYS B CA 1
ATOM 2784 C C . LYS B 1 153 ? 63.157 18.041 21.941 1.00 20.37 153 LYS B C 1
ATOM 2785 O O . LYS B 1 153 ? 62.534 16.980 21.834 1.00 20.38 153 LYS B O 1
ATOM 2791 N N . VAL B 1 154 ? 63.361 18.877 20.931 1.00 20.86 154 VAL B N 1
ATOM 2792 C CA . VAL B 1 154 ? 62.900 18.589 19.585 1.00 20.96 154 VAL B CA 1
ATOM 2793 C C . VAL B 1 154 ? 64.091 18.819 18.667 1.00 21.38 154 VAL B C 1
ATOM 2794 O O . VAL B 1 154 ? 64.883 19.739 18.875 1.00 21.79 154 VAL B O 1
ATOM 2798 N N . PRO B 1 155 ? 64.257 17.961 17.657 1.00 21.34 155 PRO B N 1
ATOM 2799 C CA . PRO B 1 155 ? 65.383 18.132 16.741 1.00 22.64 155 PRO B CA 1
ATOM 2800 C C . PRO B 1 155 ? 65.105 19.268 15.764 1.00 24.54 155 PRO B C 1
ATOM 2801 O O . PRO B 1 155 ? 63.947 19.552 15.447 1.00 24.72 155 PRO B O 1
ATOM 2805 N N . VAL B 1 156 ? 66.168 19.920 15.305 1.00 25.66 156 VAL B N 1
ATOM 2806 C CA . VAL B 1 156 ? 66.041 21.019 14.356 1.00 28.33 156 VAL B CA 1
ATOM 2807 C C . VAL B 1 156 ? 66.720 20.611 13.051 1.00 30.02 156 VAL B C 1
ATOM 2808 O O . VAL B 1 156 ? 67.884 20.220 13.049 1.00 29.12 156 VAL B O 1
ATOM 2812 N N . PHE B 1 157 ? 65.983 20.692 11.947 1.00 31.07 157 PHE B N 1
ATOM 2813 C CA . PHE B 1 157 ? 66.519 20.322 10.642 1.00 33.67 157 PHE B CA 1
ATOM 2814 C C . PHE B 1 157 ? 66.619 21.523 9.710 1.00 35.45 157 PHE B C 1
ATOM 2815 O O . PHE B 1 157 ? 65.840 22.473 9.815 1.00 35.00 157 PHE B O 1
ATOM 2823 N N . ALA B 1 158 ? 67.591 21.478 8.803 1.00 36.74 158 ALA B N 1
ATOM 2824 C CA . ALA B 1 158 ? 67.770 22.552 7.839 1.00 37.15 158 ALA B CA 1
ATOM 2825 C C . ALA B 1 158 ? 66.495 22.583 7.015 1.00 37.82 158 ALA B C 1
ATOM 2826 O O . ALA B 1 158 ? 66.014 21.544 6.567 1.00 38.30 158 ALA B O 1
ATOM 2828 N N . GLY B 1 159 ? 65.938 23.769 6.824 1.00 37.85 159 GLY B N 1
ATOM 2829 C CA . GLY B 1 159 ? 64.715 23.866 6.054 1.00 38.88 159 GLY B CA 1
ATOM 2830 C C . GLY B 1 159 ? 63.523 24.142 6.947 1.00 39.04 159 GLY B C 1
ATOM 2831 O O . GLY B 1 159 ? 62.431 24.418 6.457 1.00 39.48 159 GLY B O 1
ATOM 2832 N N . ASP B 1 160 ? 63.723 24.057 8.259 1.00 38.80 160 ASP B N 1
ATOM 2833 C CA . ASP B 1 160 ? 62.638 24.327 9.194 1.00 38.68 160 ASP B CA 1
ATOM 2834 C C . ASP B 1 160 ? 62.494 25.826 9.373 1.00 38.03 160 ASP B C 1
ATOM 2835 O O . ASP B 1 160 ? 63.484 26.532 9.563 1.00 38.70 160 ASP B O 1
ATOM 2840 N N . SER B 1 161 ? 61.260 26.309 9.304 1.00 37.12 161 SER B N 1
ATOM 2841 C CA . SER B 1 161 ? 60.989 27.726 9.486 1.00 36.92 161 SER B CA 1
ATOM 2842 C C . SER B 1 161 ? 60.775 27.943 10.979 1.00 36.78 161 SER B C 1
ATOM 2843 O O . SER B 1 161 ? 60.608 26.978 11.727 1.00 36.50 161 SER B O 1
ATOM 2846 N N . GLU B 1 162 ? 60.779 29.195 11.423 1.00 36.70 162 GLU B N 1
ATOM 2847 C CA . GLU B 1 162 ? 60.568 29.458 12.840 1.00 36.79 162 GLU B CA 1
ATOM 2848 C C . GLU B 1 162 ? 59.199 28.928 13.236 1.00 36.53 162 GLU B C 1
ATOM 2849 O O . GLU B 1 162 ? 58.987 28.507 14.372 1.00 35.78 162 GLU B O 1
ATOM 2855 N N . ASP B 1 163 ? 58.275 28.943 12.283 1.00 35.99 163 ASP B N 1
ATOM 2856 C CA . ASP B 1 163 ? 56.921 28.468 12.526 1.00 35.99 163 ASP B CA 1
ATOM 2857 C C . ASP B 1 163 ? 56.924 26.952 12.683 1.00 33.99 163 ASP B C 1
ATOM 2858 O O . ASP B 1 163 ? 56.159 26.404 13.475 1.00 33.88 163 ASP B O 1
ATOM 2863 N N . ASP B 1 164 ? 57.788 26.278 11.928 1.00 32.13 164 ASP B N 1
ATOM 2864 C CA . ASP B 1 164 ? 57.886 24.823 12.005 1.00 31.41 164 ASP B CA 1
ATOM 2865 C C . ASP B 1 164 ? 58.421 24.392 13.365 1.00 29.93 164 ASP B C 1
ATOM 2866 O O . ASP B 1 164 ? 57.845 23.525 14.021 1.00 29.14 164 ASP B O 1
ATOM 2871 N N . ILE B 1 165 ? 59.530 24.999 13.779 1.00 29.19 165 ILE B N 1
ATOM 2872 C CA . ILE B 1 165 ? 60.153 24.670 15.057 1.00 28.80 165 ILE B CA 1
ATOM 2873 C C . ILE B 1 165 ? 59.229 25.040 16.215 1.00 26.91 165 ILE B C 1
ATOM 2874 O O . ILE B 1 165 ? 59.105 24.297 17.189 1.00 26.41 165 ILE B O 1
ATOM 2879 N N . THR B 1 166 ? 58.580 26.192 16.099 1.00 25.76 166 THR B N 1
ATOM 2880 C CA . THR B 1 166 ? 57.660 26.661 17.130 1.00 23.91 166 THR B CA 1
ATOM 2881 C C . THR B 1 166 ? 56.513 25.669 17.342 1.00 22.81 166 THR B C 1
ATOM 2882 O O . THR B 1 166 ? 56.177 25.327 18.474 1.00 20.81 166 THR B O 1
ATOM 2886 N N . ALA B 1 167 ? 55.917 25.206 16.247 1.00 21.29 167 ALA B N 1
ATOM 2887 C CA . ALA B 1 167 ? 54.814 24.257 16.327 1.00 21.42 167 ALA B CA 1
ATOM 2888 C C . ALA B 1 167 ? 55.286 22.924 16.898 1.00 20.27 167 ALA B C 1
ATOM 2889 O O . ALA B 1 167 ? 54.574 22.274 17.665 1.00 19.43 167 ALA B O 1
ATOM 2891 N N . ARG B 1 168 ? 56.488 22.518 16.504 1.00 19.76 168 ARG B N 1
ATOM 2892 C CA . ARG B 1 168 ? 57.068 21.270 16.979 1.00 20.00 168 ARG B CA 1
ATOM 2893 C C . ARG B 1 168 ? 57.269 21.342 18.494 1.00 18.52 168 ARG B C 1
ATOM 2894 O O . ARG B 1 168 ? 56.990 20.381 19.211 1.00 17.07 168 ARG B O 1
ATOM 2902 N N . VAL B 1 169 ? 57.751 22.483 18.980 1.00 18.71 169 VAL B N 1
ATOM 2903 C CA . VAL B 1 169 ? 57.959 22.642 20.417 1.00 17.33 169 VAL B CA 1
ATOM 2904 C C . VAL B 1 169 ? 56.599 22.688 21.107 1.00 18.44 169 VAL B C 1
ATOM 2905 O O . VAL B 1 169 ? 56.417 22.109 22.174 1.00 17.77 169 VAL B O 1
ATOM 2909 N N . GLN B 1 170 ? 55.639 23.355 20.472 1.00 18.97 170 GLN B N 1
ATOM 2910 C CA . GLN B 1 170 ? 54.292 23.476 21.016 1.00 20.20 170 GLN B CA 1
ATOM 2911 C C . GLN B 1 170 ? 53.697 22.101 21.318 1.00 18.62 170 GLN B C 1
ATOM 2912 O O . GLN B 1 170 ? 53.062 21.902 22.351 1.00 17.93 170 GLN B O 1
ATOM 2918 N N . THR B 1 171 ? 53.906 21.147 20.419 1.00 18.22 171 THR B N 1
ATOM 2919 C CA . THR B 1 171 ? 53.394 19.800 20.625 1.00 17.51 171 THR B CA 1
ATOM 2920 C C . THR B 1 171 ? 53.963 19.208 21.915 1.00 16.28 171 THR B C 1
ATOM 2921 O O . THR B 1 171 ? 53.258 18.528 22.664 1.00 17.27 171 THR B O 1
ATOM 2925 N N . GLN B 1 172 ? 55.242 19.458 22.180 1.00 14.56 172 GLN B N 1
ATOM 2926 C CA . GLN B 1 172 ? 55.847 18.945 23.407 1.00 16.45 172 GLN B CA 1
ATOM 2927 C C . GLN B 1 172 ? 55.294 19.674 24.635 1.00 14.24 172 GLN B C 1
ATOM 2928 O O . GLN B 1 172 ? 55.076 19.063 25.680 1.00 16.17 172 GLN B O 1
ATOM 2934 N N . GLU B 1 173 ? 55.060 20.975 24.505 1.00 14.74 173 GLU B N 1
ATOM 2935 C CA . GLU B 1 173 ? 54.510 21.769 25.603 1.00 14.93 173 GLU B CA 1
ATOM 2936 C C . GLU B 1 173 ? 53.199 21.156 26.093 1.00 14.58 173 GLU B C 1
ATOM 2937 O O . GLU B 1 173 ? 52.993 20.953 27.290 1.00 12.35 173 GLU B O 1
ATOM 2943 N N . HIS B 1 174 ? 52.307 20.870 25.150 1.00 14.09 174 HIS B N 1
ATOM 2944 C CA . HIS B 1 174 ? 51.002 20.300 25.470 1.00 14.09 174 HIS B CA 1
ATOM 2945 C C . HIS B 1 174 ? 51.089 18.951 26.173 1.00 14.53 174 HIS B C 1
ATOM 2946 O O . HIS B 1 174 ? 50.155 18.528 26.859 1.00 14.55 174 HIS B O 1
ATOM 2953 N N . ALA B 1 175 ? 52.217 18.276 26.010 1.00 14.52 175 ALA B N 1
ATOM 2954 C CA . ALA B 1 175 ? 52.399 16.988 26.654 1.00 15.40 175 ALA B CA 1
ATOM 2955 C C . ALA B 1 175 ? 53.009 17.151 28.042 1.00 14.31 175 ALA B C 1
ATOM 2956 O O . ALA B 1 175 ? 52.472 16.638 29.027 1.00 15.82 175 ALA B O 1
ATOM 2958 N N . ILE B 1 176 ? 54.112 17.892 28.134 1.00 14.61 176 ILE B N 1
ATOM 2959 C CA . ILE B 1 176 ? 54.782 18.033 29.418 1.00 12.97 176 ILE B CA 1
ATOM 2960 C C . ILE B 1 176 ? 54.192 18.979 30.453 1.00 14.15 176 ILE B C 1
ATOM 2961 O O . ILE B 1 176 ? 54.371 18.742 31.646 1.00 12.82 176 ILE B O 1
ATOM 2966 N N . TYR B 1 177 ? 53.489 20.033 30.042 1.00 14.46 177 TYR B N 1
ATOM 2967 C CA . TYR B 1 177 ? 52.939 20.921 31.062 1.00 13.11 177 TYR B CA 1
ATOM 2968 C C . TYR B 1 177 ? 51.860 20.184 31.858 1.00 11.43 177 TYR B C 1
ATOM 2969 O O . TYR B 1 177 ? 51.872 20.204 33.088 1.00 10.54 177 TYR B O 1
ATOM 2978 N N . PRO B 1 178 ? 50.903 19.530 31.170 1.00 11.48 178 PRO B N 1
ATOM 2979 C CA . PRO B 1 178 ? 49.878 18.812 31.935 1.00 12.75 178 PRO B CA 1
ATOM 2980 C C . PRO B 1 178 ? 50.496 17.693 32.795 1.00 12.30 178 PRO B C 1
ATOM 2981 O O . PRO B 1 178 ? 50.005 17.403 33.887 1.00 13.09 178 PRO B O 1
ATOM 2985 N N . LEU B 1 179 ? 51.571 17.067 32.308 1.00 11.10 179 LEU B N 1
ATOM 2986 C CA . LEU B 1 179 ? 52.237 16.005 33.071 1.00 12.29 179 LEU B CA 1
ATOM 2987 C C . LEU B 1 179 ? 52.810 16.585 34.356 1.00 10.80 179 LEU B C 1
ATOM 2988 O O . LEU B 1 179 ? 52.608 16.039 35.443 1.00 11.46 179 LEU B O 1
ATOM 2993 N N . VAL B 1 180 ? 53.543 17.689 34.225 1.00 12.09 180 VAL B N 1
ATOM 2994 C CA . VAL B 1 180 ? 54.118 18.335 35.395 1.00 11.38 180 VAL B CA 1
ATOM 2995 C C . VAL B 1 180 ? 53.013 18.733 36.367 1.00 10.51 180 VAL B C 1
ATOM 2996 O O . VAL B 1 180 ? 53.132 18.523 37.565 1.00 12.81 180 VAL B O 1
ATOM 3000 N N . ILE B 1 181 ? 51.919 19.282 35.852 1.00 11.38 181 ILE B N 1
ATOM 3001 C CA . ILE B 1 181 ? 50.833 19.677 36.730 1.00 9.43 181 ILE B CA 1
ATOM 3002 C C . ILE B 1 181 ? 50.221 18.441 37.408 1.00 9.93 181 ILE B C 1
ATOM 3003 O O . ILE B 1 181 ? 49.846 18.495 38.583 1.00 10.75 181 ILE B O 1
ATOM 3008 N N . SER B 1 182 ? 50.158 17.319 36.695 1.00 11.45 182 SER B N 1
ATOM 3009 C CA . SER B 1 182 ? 49.597 16.107 37.286 1.00 13.29 182 SER B CA 1
ATOM 3010 C C . SER B 1 182 ? 50.505 15.649 38.433 1.00 12.82 182 SER B C 1
ATOM 3011 O O . SER B 1 182 ? 50.025 15.212 39.476 1.00 13.63 182 SER B O 1
ATOM 3014 N N . TRP B 1 183 ? 51.820 15.781 38.259 1.00 14.28 183 TRP B N 1
ATOM 3015 C CA . TRP B 1 183 ? 52.738 15.390 39.325 1.00 13.28 183 TRP B CA 1
ATOM 3016 C C . TRP B 1 183 ? 52.493 16.245 40.558 1.00 12.02 183 TRP B C 1
ATOM 3017 O O . TRP B 1 183 ? 52.561 15.761 41.686 1.00 12.51 183 TRP B O 1
ATOM 3028 N N . PHE B 1 184 ? 52.222 17.528 40.347 1.00 11.54 184 PHE B N 1
ATOM 3029 C CA . PHE B 1 184 ? 51.976 18.422 41.463 1.00 12.24 184 PHE B CA 1
ATOM 3030 C C . PHE B 1 184 ? 50.651 18.040 42.135 1.00 12.11 184 PHE B C 1
ATOM 3031 O O . PHE B 1 184 ? 50.557 17.990 43.356 1.00 14.04 184 PHE B O 1
ATOM 3039 N N . ALA B 1 185 ? 49.634 17.768 41.325 1.00 14.51 185 ALA B N 1
ATOM 3040 C CA . ALA B 1 185 ? 48.319 17.383 41.839 1.00 15.34 185 ALA B CA 1
ATOM 3041 C C . ALA B 1 185 ? 48.373 16.070 42.614 1.00 15.45 185 ALA B C 1
ATOM 3042 O O . ALA B 1 185 ? 47.602 15.864 43.556 1.00 18.56 185 ALA B O 1
ATOM 3044 N N . ASP B 1 186 ? 49.274 15.179 42.215 1.00 15.03 186 ASP B N 1
ATOM 3045 C CA . ASP B 1 186 ? 49.409 13.885 42.881 1.00 17.06 186 ASP B CA 1
ATOM 3046 C C . ASP B 1 186 ? 50.275 13.971 44.130 1.00 17.29 186 ASP B C 1
ATOM 3047 O O . ASP B 1 186 ? 50.468 12.970 44.827 1.00 18.00 186 ASP B O 1
ATOM 3052 N N . GLY B 1 187 ? 50.803 15.162 44.397 1.00 15.77 187 GLY B N 1
ATOM 3053 C CA . GLY B 1 187 ? 51.642 15.371 45.562 1.00 17.13 187 GLY B CA 1
ATOM 3054 C C . GLY B 1 187 ? 53.051 14.834 45.392 1.00 16.38 187 GLY B C 1
ATOM 3055 O O . GLY B 1 187 ? 53.817 14.793 46.352 1.00 19.66 187 GLY B O 1
ATOM 3056 N N . ARG B 1 188 ? 53.395 14.427 44.174 1.00 16.34 188 ARG B N 1
ATOM 3057 C CA . ARG B 1 188 ? 54.723 13.876 43.890 1.00 15.58 188 ARG B CA 1
ATOM 3058 C C . ARG B 1 188 ? 55.786 14.955 43.673 1.00 16.93 188 ARG B C 1
ATOM 3059 O O . ARG B 1 188 ? 56.970 14.734 43.944 1.00 16.03 188 ARG B O 1
ATOM 3067 N N . LEU B 1 189 ? 55.363 16.115 43.178 1.00 15.97 189 LEU B N 1
ATOM 3068 C CA . LEU B 1 189 ? 56.290 17.218 42.906 1.00 14.98 189 LEU B CA 1
ATOM 3069 C C . LEU B 1 189 ? 56.196 18.316 43.955 1.00 14.17 189 LEU B C 1
ATOM 3070 O O . LEU B 1 189 ? 55.107 18.788 44.286 1.00 14.62 189 LEU B O 1
ATOM 3075 N N . LYS B 1 190 ? 57.350 18.722 44.472 1.00 14.37 190 LYS B N 1
ATOM 3076 C CA . LYS B 1 190 ? 57.428 19.754 45.490 1.00 14.93 190 LYS B CA 1
ATOM 3077 C C . LYS B 1 190 ? 58.622 20.673 45.257 1.00 15.96 190 LYS B C 1
ATOM 3078 O O . LYS B 1 190 ? 59.642 20.263 44.701 1.00 15.80 190 LYS B O 1
ATOM 3084 N N . MET B 1 191 ? 58.495 21.916 45.697 1.00 14.90 191 MET B N 1
ATOM 3085 C CA . MET B 1 191 ? 59.598 22.852 45.601 1.00 16.37 191 MET B CA 1
ATOM 3086 C C . MET B 1 191 ? 60.088 23.031 47.041 1.00 16.29 191 MET B C 1
ATOM 3087 O O . MET B 1 191 ? 59.311 23.389 47.925 1.00 15.89 191 MET B O 1
ATOM 3092 N N . HIS B 1 192 ? 61.362 22.724 47.284 1.00 15.25 192 HIS B N 1
ATOM 3093 C CA . HIS B 1 192 ? 61.968 22.886 48.605 1.00 14.51 192 HIS B CA 1
ATOM 3094 C C . HIS B 1 192 ? 63.268 23.655 48.420 1.00 14.63 192 HIS B C 1
ATOM 3095 O O . HIS B 1 192 ? 64.111 23.247 47.623 1.00 14.85 192 HIS B O 1
ATOM 3102 N N . GLU B 1 193 ? 63.432 24.758 49.145 1.00 15.23 193 GLU B N 1
ATOM 3103 C CA . GLU B 1 193 ? 64.669 25.547 49.079 1.00 17.73 193 GLU B CA 1
ATOM 3104 C C . GLU B 1 193 ? 65.143 25.867 47.656 1.00 19.22 193 GLU B C 1
ATOM 3105 O O . GLU B 1 193 ? 66.302 25.618 47.313 1.00 18.10 193 GLU B O 1
ATOM 3111 N N . ASN B 1 194 ? 64.261 26.413 46.829 1.00 19.85 194 ASN B N 1
ATOM 3112 C CA . ASN B 1 194 ? 64.608 26.759 45.451 1.00 20.21 194 ASN B CA 1
ATOM 3113 C C . ASN B 1 194 ? 65.107 25.604 44.575 1.00 18.50 194 ASN B C 1
ATOM 3114 O O . ASN B 1 194 ? 65.855 25.815 43.620 1.00 18.79 194 ASN B O 1
ATOM 3119 N N . ALA B 1 195 ? 64.693 24.387 44.908 1.00 14.92 195 ALA B N 1
ATOM 3120 C CA . ALA B 1 195 ? 65.041 23.209 44.122 1.00 13.14 195 ALA B CA 1
ATOM 3121 C C . ALA B 1 195 ? 63.734 22.453 43.893 1.00 13.83 195 ALA B C 1
ATOM 3122 O O . ALA B 1 195 ? 62.781 22.609 44.657 1.00 13.86 195 ALA B O 1
ATOM 3124 N N . ALA B 1 196 ? 63.684 21.656 42.833 1.00 14.27 196 ALA B N 1
ATOM 3125 C CA . ALA B 1 196 ? 62.490 20.875 42.518 1.00 13.88 196 ALA B CA 1
ATOM 3126 C C . ALA B 1 196 ? 62.735 19.428 42.940 1.00 15.64 196 ALA B C 1
ATOM 3127 O O . ALA B 1 196 ? 63.800 18.871 42.666 1.00 14.69 196 ALA B O 1
ATOM 3129 N N . TRP B 1 197 ? 61.748 18.823 43.599 1.00 14.05 197 TRP B N 1
ATOM 3130 C CA . TRP B 1 197 ? 61.867 17.448 44.068 1.00 16.43 197 TRP B CA 1
ATOM 3131 C C . TRP B 1 197 ? 60.718 16.587 43.574 1.00 14.09 197 TRP B C 1
ATOM 3132 O O . TRP B 1 197 ? 59.556 16.949 43.747 1.00 14.42 197 TRP B O 1
ATOM 3143 N N . LEU B 1 198 ? 61.040 15.444 42.980 1.00 14.41 198 LEU B N 1
ATOM 3144 C CA . LEU B 1 198 ? 60.015 14.529 42.489 1.00 15.04 198 LEU B CA 1
ATOM 3145 C C . LEU B 1 198 ? 60.166 13.213 43.240 1.00 16.82 198 LEU B C 1
ATOM 3146 O O . LEU B 1 198 ? 61.247 12.620 43.243 1.00 16.50 198 LEU B O 1
ATOM 3151 N N . ASP B 1 199 ? 59.086 12.769 43.880 1.00 16.83 199 ASP B N 1
ATOM 3152 C CA . ASP B 1 199 ? 59.097 11.527 44.650 1.00 18.38 199 ASP B CA 1
ATOM 3153 C C . ASP B 1 199 ? 60.204 11.541 45.705 1.00 21.97 199 ASP B C 1
ATOM 3154 O O . ASP B 1 199 ? 60.863 10.523 45.949 1.00 23.36 199 ASP B O 1
ATOM 3159 N N . GLY B 1 200 ? 60.404 12.706 46.316 1.00 22.00 200 GLY B N 1
ATOM 3160 C CA . GLY B 1 200 ? 61.406 12.854 47.359 1.00 22.91 200 GLY B CA 1
ATOM 3161 C C . GLY B 1 200 ? 62.850 13.014 46.911 1.00 23.92 200 GLY B C 1
ATOM 3162 O O . GLY B 1 200 ? 63.753 13.097 47.748 1.00 23.87 200 GLY B O 1
ATOM 3163 N N . GLN B 1 201 ? 63.081 13.065 45.606 1.00 21.57 201 GLN B N 1
ATOM 3164 C CA . GLN B 1 201 ? 64.437 13.208 45.097 1.00 20.63 201 GLN B CA 1
ATOM 3165 C C . GLN B 1 201 ? 64.685 14.534 44.395 1.00 18.37 201 GLN B C 1
ATOM 3166 O O . GLN B 1 201 ? 63.891 14.967 43.562 1.00 17.88 201 GLN B O 1
ATOM 3172 N N . ARG B 1 202 ? 65.802 15.173 44.729 1.00 16.00 202 ARG B N 1
ATOM 3173 C CA . ARG B 1 202 ? 66.168 16.451 44.127 1.00 15.98 202 ARG B CA 1
ATOM 3174 C C . ARG B 1 202 ? 66.418 16.259 42.630 1.00 15.63 202 ARG B C 1
ATOM 3175 O O . ARG B 1 202 ? 67.278 15.472 42.222 1.00 16.67 202 ARG B O 1
ATOM 3183 N N . LEU B 1 203 ? 65.647 16.969 41.812 1.00 13.89 203 LEU B N 1
ATOM 3184 C CA . LEU B 1 203 ? 65.778 16.866 40.364 1.00 14.30 203 LEU B CA 1
ATOM 3185 C C . LEU B 1 203 ? 67.031 17.550 39.824 1.00 15.41 203 LEU B C 1
ATOM 3186 O O . LEU B 1 203 ? 67.489 18.552 40.373 1.00 15.88 203 LEU B O 1
ATOM 3191 N N . PRO B 1 204 ? 67.600 17.006 38.736 1.00 17.36 204 PRO B N 1
ATOM 3192 C CA . PRO B 1 204 ? 68.800 17.553 38.094 1.00 15.85 204 PRO B CA 1
ATOM 3193 C C . PRO B 1 204 ? 68.571 19.008 37.686 1.00 18.10 204 PRO B C 1
ATOM 3194 O O . PRO B 1 204 ? 67.435 19.454 37.562 1.00 16.12 204 PRO B O 1
ATOM 3198 N N . PRO B 1 205 ? 69.649 19.770 37.468 1.00 16.47 205 PRO B N 1
ATOM 3199 C CA . PRO B 1 205 ? 69.528 21.176 37.072 1.00 17.53 205 PRO B CA 1
ATOM 3200 C C . PRO B 1 205 ? 68.652 21.378 35.834 1.00 17.44 205 PRO B C 1
ATOM 3201 O O . PRO B 1 205 ? 67.953 22.389 35.706 1.00 17.50 205 PRO B O 1
ATOM 3205 N N . GLN B 1 206 ? 68.702 20.425 34.909 1.00 16.97 206 GLN B N 1
ATOM 3206 C CA . GLN B 1 206 ? 67.897 20.540 33.705 1.00 18.66 206 GLN B CA 1
ATOM 3207 C C . GLN B 1 206 ? 66.623 19.720 33.803 1.00 15.16 206 GLN B C 1
ATOM 3208 O O . GLN B 1 206 ? 66.024 19.366 32.792 1.00 16.72 206 GLN B O 1
ATOM 3214 N N . GLY B 1 207 ? 66.219 19.426 35.035 1.00 15.50 207 GLY B N 1
ATOM 3215 C CA . GLY B 1 207 ? 64.989 18.685 35.262 1.00 15.71 207 GLY B CA 1
ATOM 3216 C C . GLY B 1 207 ? 65.086 17.176 35.237 1.00 16.69 207 GLY B C 1
ATOM 3217 O O . GLY B 1 207 ? 66.161 16.595 35.069 1.00 15.12 207 GLY B O 1
ATOM 3218 N N . TYR B 1 208 ? 63.932 16.540 35.401 1.00 16.15 208 TYR B N 1
ATOM 3219 C CA . TYR B 1 208 ? 63.853 15.094 35.417 1.00 17.12 208 TYR B CA 1
ATOM 3220 C C . TYR B 1 208 ? 64.491 14.467 34.183 1.00 20.61 208 TYR B C 1
ATOM 3221 O O . TYR B 1 208 ? 64.223 14.875 33.053 1.00 18.82 208 TYR B O 1
ATOM 3230 N N . ALA B 1 209 ? 65.337 13.465 34.411 1.00 21.61 209 ALA B N 1
ATOM 3231 C CA . ALA B 1 209 ? 66.009 12.758 33.326 1.00 26.74 209 ALA B CA 1
ATOM 3232 C C . ALA B 1 209 ? 66.131 11.278 33.675 1.00 28.92 209 ALA B C 1
ATOM 3233 O O . ALA B 1 209 ? 65.259 10.478 33.340 1.00 33.19 209 ALA B O 1
ATOM 3235 N N . MET C 1 1 ? 53.361 54.799 75.599 1.00 21.04 1 MET C N 1
ATOM 3236 C CA . MET C 1 1 ? 54.123 53.981 74.663 1.00 21.71 1 MET C CA 1
ATOM 3237 C C . MET C 1 1 ? 54.762 52.824 75.429 1.00 19.82 1 MET C C 1
ATOM 3238 O O . MET C 1 1 ? 55.742 53.016 76.146 1.00 20.75 1 MET C O 1
ATOM 3243 N N . ASN C 1 2 ? 54.201 51.626 75.276 1.00 18.20 2 ASN C N 1
ATOM 3244 C CA . ASN C 1 2 ? 54.715 50.442 75.964 1.00 18.16 2 ASN C CA 1
ATOM 3245 C C . ASN C 1 2 ? 55.681 49.620 75.118 1.00 16.35 2 ASN C C 1
ATOM 3246 O O . ASN C 1 2 ? 55.320 49.136 74.048 1.00 17.07 2 ASN C O 1
ATOM 3251 N N . ILE C 1 3 ? 56.903 49.458 75.616 1.00 15.26 3 ILE C N 1
ATOM 3252 C CA . ILE C 1 3 ? 57.926 48.683 74.918 1.00 16.62 3 ILE C CA 1
ATOM 3253 C C . ILE C 1 3 ? 58.248 47.379 75.645 1.00 16.52 3 ILE C C 1
ATOM 3254 O O . ILE C 1 3 ? 58.442 47.378 76.860 1.00 15.73 3 ILE C O 1
ATOM 3259 N N . VAL C 1 4 ? 58.288 46.271 74.907 1.00 15.97 4 VAL C N 1
ATOM 3260 C CA . VAL C 1 4 ? 58.668 44.990 75.495 1.00 16.71 4 VAL C CA 1
ATOM 3261 C C . VAL C 1 4 ? 59.919 44.569 74.732 1.00 16.90 4 VAL C C 1
ATOM 3262 O O . VAL C 1 4 ? 59.932 44.557 73.501 1.00 18.40 4 VAL C O 1
ATOM 3266 N N . VAL C 1 5 ? 60.982 44.247 75.457 1.00 15.95 5 VAL C N 1
ATOM 3267 C CA . VAL C 1 5 ? 62.225 43.863 74.809 1.00 15.81 5 VAL C CA 1
ATOM 3268 C C . VAL C 1 5 ? 62.563 42.400 75.057 1.00 16.25 5 VAL C C 1
ATOM 3269 O O . VAL C 1 5 ? 62.398 41.896 76.171 1.00 17.62 5 VAL C O 1
ATOM 3273 N N . LEU C 1 6 ? 63.019 41.726 74.003 1.00 14.52 6 LEU C N 1
ATOM 3274 C CA . LEU C 1 6 ? 63.415 40.325 74.075 1.00 15.81 6 LEU C CA 1
ATOM 3275 C C . LEU C 1 6 ? 64.923 40.230 73.899 1.00 17.30 6 LEU C C 1
ATOM 3276 O O . LEU C 1 6 ? 65.493 40.834 72.986 1.00 16.60 6 LEU C O 1
ATOM 3281 N N . ILE C 1 7 ? 65.562 39.462 74.774 1.00 17.95 7 ILE C N 1
ATOM 3282 C CA . ILE C 1 7 ? 67.012 39.312 74.749 1.00 19.03 7 ILE C CA 1
ATOM 3283 C C . ILE C 1 7 ? 67.455 37.877 74.996 1.00 19.49 7 ILE C C 1
ATOM 3284 O O . ILE C 1 7 ? 66.658 37.028 75.389 1.00 20.30 7 ILE C O 1
ATOM 3289 N N . SER C 1 8 ? 68.742 37.623 74.773 1.00 21.01 8 SER C N 1
ATOM 3290 C CA . SER C 1 8 ? 69.319 36.304 75.001 1.00 22.06 8 SER C CA 1
ATOM 3291 C C . SER C 1 8 ? 70.655 36.419 75.732 1.00 23.73 8 SER C C 1
ATOM 3292 O O . SER C 1 8 ? 71.155 35.431 76.269 1.00 23.92 8 SER C O 1
ATOM 3295 N N . GLY C 1 9 ? 71.228 37.622 75.766 1.00 23.52 9 GLY C N 1
ATOM 3296 C CA . GLY C 1 9 ? 72.519 37.786 76.415 1.00 26.32 9 GLY C CA 1
ATOM 3297 C C . GLY C 1 9 ? 72.781 39.007 77.279 1.00 26.73 9 GLY C C 1
ATOM 3298 O O . GLY C 1 9 ? 71.972 39.365 78.134 1.00 27.22 9 GLY C O 1
ATOM 3299 N N . ASN C 1 10 ? 73.932 39.639 77.053 1.00 28.16 10 ASN C N 1
ATOM 3300 C CA . ASN C 1 10 ? 74.364 40.810 77.814 1.00 29.16 10 ASN C CA 1
ATOM 3301 C C . ASN C 1 10 ? 73.339 41.929 77.907 1.00 28.50 10 ASN C C 1
ATOM 3302 O O . ASN C 1 10 ? 73.100 42.466 78.989 1.00 28.91 10 ASN C O 1
ATOM 3307 N N . GLY C 1 11 ? 72.754 42.294 76.773 1.00 25.67 11 GLY C N 1
ATOM 3308 C CA . GLY C 1 11 ? 71.748 43.337 76.776 1.00 23.54 11 GLY C CA 1
ATOM 3309 C C . GLY C 1 11 ? 72.227 44.777 76.723 1.00 23.09 11 GLY C C 1
ATOM 3310 O O . GLY C 1 11 ? 71.560 45.658 77.266 1.00 21.56 11 GLY C O 1
ATOM 3311 N N . SER C 1 12 ? 73.366 45.030 76.080 1.00 21.82 12 SER C N 1
ATOM 3312 C CA . SER C 1 12 ? 73.867 46.397 75.973 1.00 21.59 12 SER C CA 1
ATOM 3313 C C . SER C 1 12 ? 72.879 47.232 75.170 1.00 22.07 12 SER C C 1
ATOM 3314 O O . SER C 1 12 ? 72.674 48.412 75.459 1.00 23.44 12 SER C O 1
ATOM 3317 N N . ASN C 1 13 ? 72.266 46.621 74.160 1.00 21.66 13 ASN C N 1
ATOM 3318 C CA . ASN C 1 13 ? 71.287 47.334 73.343 1.00 20.80 13 ASN C CA 1
ATOM 3319 C C . ASN C 1 13 ? 70.065 47.620 74.198 1.00 20.84 13 ASN C C 1
ATOM 3320 O O . ASN C 1 13 ? 69.473 48.697 74.113 1.00 20.57 13 ASN C O 1
ATOM 3325 N N . LEU C 1 14 ? 69.705 46.655 75.039 1.00 20.15 14 LEU C N 1
ATOM 3326 C CA . LEU C 1 14 ? 68.571 46.814 75.938 1.00 20.40 14 LEU C CA 1
ATOM 3327 C C . LEU C 1 14 ? 68.857 48.036 76.803 1.00 19.56 14 LEU C C 1
ATOM 3328 O O . LEU C 1 14 ? 68.004 48.903 76.985 1.00 19.13 14 LEU C O 1
ATOM 3333 N N . GLN C 1 15 ? 70.075 48.095 77.331 1.00 18.89 15 GLN C N 1
ATOM 3334 C CA . GLN C 1 15 ? 70.485 49.198 78.189 1.00 19.94 15 GLN C CA 1
ATOM 3335 C C . GLN C 1 15 ? 70.377 50.551 77.497 1.00 19.41 15 GLN C C 1
ATOM 3336 O O . GLN C 1 15 ? 69.900 51.519 78.085 1.00 19.98 15 GLN C O 1
ATOM 3342 N N . ALA C 1 16 ? 70.822 50.621 76.249 1.00 19.93 16 ALA C N 1
ATOM 3343 C CA . ALA C 1 16 ? 70.766 51.868 75.497 1.00 20.10 16 ALA C CA 1
ATOM 3344 C C . ALA C 1 16 ? 69.322 52.337 75.368 1.00 20.41 16 ALA C C 1
ATOM 3345 O O . ALA C 1 16 ? 69.042 53.536 75.405 1.00 21.47 16 ALA C O 1
ATOM 3347 N N . ILE C 1 17 ? 68.406 51.385 75.224 1.00 20.60 17 ILE C N 1
ATOM 3348 C CA . ILE C 1 17 ? 66.992 51.714 75.093 1.00 19.96 17 ILE C CA 1
ATOM 3349 C C . ILE C 1 17 ? 66.429 52.207 76.430 1.00 20.16 17 ILE C C 1
ATOM 3350 O O . ILE C 1 17 ? 65.696 53.195 76.477 1.00 19.91 17 ILE C O 1
ATOM 3355 N N . ILE C 1 18 ? 66.776 51.522 77.515 1.00 19.76 18 ILE C N 1
ATOM 3356 C CA . ILE C 1 18 ? 66.319 51.930 78.840 1.00 19.75 18 ILE C CA 1
ATOM 3357 C C . ILE C 1 18 ? 66.787 53.368 79.099 1.00 20.11 18 ILE C C 1
ATOM 3358 O O . ILE C 1 18 ? 66.009 54.213 79.540 1.00 19.15 18 ILE C O 1
ATOM 3363 N N . ASP C 1 19 ? 68.055 53.640 78.804 1.00 20.32 19 ASP C N 1
ATOM 3364 C CA . ASP C 1 19 ? 68.618 54.973 79.017 1.00 21.80 19 ASP C CA 1
ATOM 3365 C C . ASP C 1 19 ? 67.886 56.037 78.205 1.00 20.89 19 ASP C C 1
ATOM 3366 O O . ASP C 1 19 ? 67.623 57.138 78.698 1.00 21.65 19 ASP C O 1
ATOM 3371 N N . ALA C 1 20 ? 67.567 55.706 76.958 1.00 21.11 20 ALA C N 1
ATOM 3372 C CA . ALA C 1 20 ? 66.870 56.632 76.073 1.00 20.68 20 ALA C CA 1
ATOM 3373 C C . ALA C 1 20 ? 65.466 56.927 76.590 1.00 20.71 20 ALA C C 1
ATOM 3374 O O . ALA C 1 20 ? 64.930 58.017 76.379 1.00 20.23 20 ALA C O 1
ATOM 3376 N N . CYS C 1 21 ? 64.866 55.951 77.262 1.00 19.42 21 CYS C N 1
ATOM 3377 C CA . CYS C 1 21 ? 63.531 56.144 77.818 1.00 18.83 21 CYS C CA 1
ATOM 3378 C C . CYS C 1 21 ? 63.628 57.052 79.037 1.00 19.25 21 CYS C C 1
ATOM 3379 O O . CYS C 1 21 ? 62.783 57.919 79.247 1.00 20.33 21 CYS C O 1
ATOM 3382 N N . LYS C 1 22 ? 64.674 56.857 79.833 1.00 20.80 22 LYS C N 1
ATOM 3383 C CA . LYS C 1 22 ? 64.869 57.664 81.035 1.00 23.10 22 LYS C CA 1
ATOM 3384 C C . LYS C 1 22 ? 65.077 59.146 80.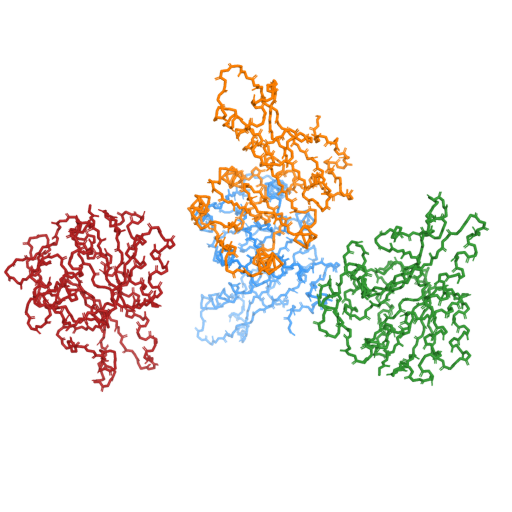711 1.00 22.43 22 LYS C C 1
ATOM 3385 O O . LYS C 1 22 ? 64.606 60.022 81.440 1.00 23.00 22 LYS C O 1
ATOM 3391 N N . THR C 1 23 ? 65.775 59.428 79.615 1.00 21.99 23 THR C N 1
ATOM 3392 C CA . THR C 1 23 ? 66.035 60.809 79.208 1.00 22.42 23 THR C CA 1
ATOM 3393 C C . THR C 1 23 ? 64.881 61.359 78.370 1.00 21.85 23 THR C C 1
ATOM 3394 O O . THR C 1 23 ? 64.884 62.524 77.970 1.00 21.57 23 THR C O 1
ATOM 3398 N N . ASN C 1 24 ? 63.901 60.503 78.108 1.00 20.85 24 ASN C N 1
ATOM 3399 C CA . ASN C 1 24 ? 62.731 60.847 77.313 1.00 21.19 24 ASN C CA 1
ATOM 3400 C C . ASN C 1 24 ? 63.061 61.051 75.830 1.00 21.48 24 ASN C C 1
ATOM 3401 O O . ASN C 1 24 ? 62.280 61.661 75.086 1.00 20.77 24 ASN C O 1
ATOM 3406 N N . LYS C 1 25 ? 64.221 60.548 75.405 1.00 21.61 25 LYS C N 1
ATOM 3407 C CA . LYS C 1 25 ? 64.613 60.621 73.992 1.00 23.19 25 LYS C CA 1
ATOM 3408 C C . LYS C 1 25 ? 63.551 59.759 73.323 1.00 22.37 25 LYS C C 1
ATOM 3409 O O . LYS C 1 25 ? 63.054 60.072 72.236 1.00 22.05 25 LYS C O 1
ATOM 3415 N N . ILE C 1 26 ? 63.229 58.653 73.988 1.00 20.05 26 ILE C N 1
ATOM 3416 C CA . ILE C 1 26 ? 62.167 57.766 73.539 1.00 19.36 26 ILE C CA 1
ATOM 3417 C C . ILE C 1 26 ? 61.047 58.127 74.503 1.00 18.86 26 ILE C C 1
ATOM 3418 O O . ILE C 1 26 ? 61.196 57.974 75.713 1.00 18.18 26 ILE C O 1
ATOM 3423 N N . LYS C 1 27 ? 59.946 58.640 73.972 1.00 18.71 27 LYS C N 1
ATOM 3424 C CA . LYS C 1 27 ? 58.821 59.036 74.807 1.00 18.94 27 LYS C CA 1
ATOM 3425 C C . LYS C 1 27 ? 58.005 57.795 75.130 1.00 18.56 27 LYS C C 1
ATOM 3426 O O . LYS C 1 27 ? 56.854 57.642 74.716 1.00 18.85 27 LYS C O 1
ATOM 3432 N N . GLY C 1 28 ? 58.629 56.905 75.887 1.00 18.55 28 GLY C N 1
ATOM 3433 C CA . GLY C 1 28 ? 57.973 55.665 76.244 1.00 18.77 28 GLY C CA 1
ATOM 3434 C C . GLY C 1 28 ? 58.727 54.960 77.344 1.00 19.22 28 GLY C C 1
ATOM 3435 O O . GLY C 1 28 ? 59.680 55.506 77.905 1.00 17.95 28 GLY C O 1
ATOM 3436 N N . THR C 1 29 ? 58.326 53.726 77.620 1.00 18.81 29 THR C N 1
ATOM 3437 C CA . THR C 1 29 ? 58.928 52.961 78.696 1.00 19.54 29 THR C CA 1
ATOM 3438 C C . THR C 1 29 ? 59.025 51.480 78.382 1.00 19.76 29 THR C C 1
ATOM 3439 O O . THR C 1 29 ? 58.139 50.915 77.741 1.00 18.69 29 THR C O 1
ATOM 3443 N N . VAL C 1 30 ? 60.110 50.860 78.835 1.00 18.57 30 VAL C N 1
ATOM 3444 C CA . VAL C 1 30 ? 60.294 49.429 78.661 1.00 16.85 30 VAL C CA 1
ATOM 3445 C C . VAL C 1 30 ? 59.482 48.855 79.819 1.00 18.70 30 VAL C C 1
ATOM 3446 O O . VAL C 1 30 ? 59.852 49.013 80.988 1.00 19.74 30 VAL C O 1
ATOM 3450 N N . ARG C 1 31 ? 58.363 48.220 79.486 1.00 18.41 31 ARG C N 1
ATOM 3451 C CA . ARG C 1 31 ? 57.465 47.646 80.482 1.00 18.24 31 ARG C CA 1
ATOM 3452 C C . ARG C 1 31 ? 57.902 46.263 80.963 1.00 18.15 31 ARG C C 1
ATOM 3453 O O . ARG C 1 31 ? 57.617 45.871 82.096 1.00 18.42 31 ARG C O 1
ATOM 3461 N N . ALA C 1 32 ? 58.594 45.523 80.105 1.00 17.03 32 ALA C N 1
ATOM 3462 C CA . ALA C 1 32 ? 59.040 44.184 80.471 1.00 15.39 32 ALA C CA 1
ATOM 3463 C C . ALA C 1 32 ? 60.158 43.693 79.571 1.00 16.65 32 ALA C C 1
ATOM 3464 O O . ALA C 1 32 ? 60.292 44.141 78.437 1.00 14.66 32 ALA C O 1
ATOM 3466 N N . VAL C 1 33 ? 60.959 42.772 80.098 1.00 16.66 33 VAL C N 1
ATOM 3467 C CA . VAL C 1 33 ? 62.068 42.181 79.367 1.00 15.97 33 VAL C CA 1
ATOM 3468 C C . VAL C 1 33 ? 61.894 40.665 79.404 1.00 17.25 33 VAL C C 1
ATOM 3469 O O . VAL C 1 33 ? 61.630 40.089 80.458 1.00 18.57 33 VAL C O 1
ATOM 3473 N N . PHE C 1 34 ? 62.015 40.029 78.245 1.00 18.11 34 PHE C N 1
ATOM 3474 C CA . PHE C 1 34 ? 61.881 38.581 78.137 1.00 16.98 34 PHE C CA 1
ATOM 3475 C C . PHE C 1 34 ? 63.186 37.989 77.640 1.00 18.59 34 PHE C C 1
ATOM 3476 O O . PHE C 1 34 ? 63.875 38.588 76.815 1.00 17.59 34 PHE C O 1
ATOM 3484 N N . SER C 1 35 ? 63.522 36.807 78.140 1.00 17.32 35 SER C N 1
ATOM 3485 C CA . SER C 1 35 ? 64.745 36.130 77.741 1.00 17.83 35 SER C CA 1
ATOM 3486 C C . SER C 1 35 ? 64.489 34.638 77.591 1.00 18.54 35 SER C C 1
ATOM 3487 O O . SER C 1 35 ? 63.645 34.075 78.280 1.00 19.45 35 SER C O 1
ATOM 3490 N N . ASN C 1 36 ? 65.216 34.005 76.680 1.00 18.78 36 ASN C N 1
ATOM 3491 C CA . ASN C 1 36 ? 65.077 32.569 76.466 1.00 22.54 36 ASN C CA 1
ATOM 3492 C C . ASN C 1 36 ? 66.225 31.881 77.195 1.00 23.77 36 ASN C C 1
ATOM 3493 O O . ASN C 1 36 ? 66.381 30.662 77.122 1.00 23.61 36 ASN C O 1
ATOM 3498 N N . LYS C 1 37 ? 67.019 32.688 77.894 1.00 26.35 37 LYS C N 1
ATOM 3499 C CA . LYS C 1 37 ? 68.172 32.214 78.654 1.00 27.82 37 LYS C CA 1
ATOM 3500 C C . LYS C 1 37 ? 68.184 32.808 80.057 1.00 29.34 37 LYS C C 1
ATOM 3501 O O . LYS C 1 37 ? 68.202 34.027 80.230 1.00 28.44 37 LYS C O 1
ATOM 3507 N N . ALA C 1 38 ? 68.186 31.940 81.063 1.00 30.54 38 ALA C N 1
ATOM 3508 C CA . ALA C 1 38 ? 68.187 32.394 82.446 1.00 31.67 38 ALA C CA 1
ATOM 3509 C C . ALA C 1 38 ? 69.478 33.107 82.839 1.00 31.27 38 ALA C C 1
ATOM 3510 O O . ALA C 1 38 ? 69.484 33.894 83.780 1.00 31.75 38 ALA C O 1
ATOM 3512 N N . ASP C 1 39 ? 70.567 32.852 82.120 1.00 32.24 39 ASP C N 1
ATOM 3513 C CA . ASP C 1 39 ? 71.835 33.488 82.466 1.00 33.23 39 ASP C CA 1
ATOM 3514 C C . ASP C 1 39 ? 72.149 34.781 81.712 1.00 32.54 39 ASP C C 1
ATOM 3515 O O . ASP C 1 39 ? 73.282 35.263 81.751 1.00 32.99 39 ASP C O 1
ATOM 3520 N N . ALA C 1 40 ? 71.163 35.349 81.029 1.00 30.55 40 ALA C N 1
ATOM 3521 C CA . ALA C 1 40 ? 71.400 36.590 80.298 1.00 30.34 40 ALA C CA 1
ATOM 3522 C C . ALA C 1 40 ? 71.603 37.745 81.279 1.00 29.36 40 ALA C C 1
ATOM 3523 O O . ALA C 1 40 ? 70.772 37.973 82.160 1.00 30.98 40 ALA C O 1
ATOM 3525 N N . PHE C 1 41 ? 72.707 38.472 81.138 1.00 28.98 41 PHE C N 1
ATOM 3526 C CA . PHE C 1 41 ? 72.961 39.599 82.031 1.00 29.23 41 PHE C CA 1
ATOM 3527 C C . PHE C 1 41 ? 71.906 40.673 81.806 1.00 27.83 41 PHE C C 1
ATOM 3528 O O . PHE C 1 41 ? 71.656 41.508 82.677 1.00 27.49 41 PHE C O 1
ATOM 3536 N N . GLY C 1 42 ? 71.292 40.646 80.626 1.00 27.31 42 GLY C N 1
ATOM 3537 C CA . GLY C 1 42 ? 70.265 41.618 80.306 1.00 26.73 42 GLY C CA 1
ATOM 3538 C C . GLY C 1 42 ? 69.173 41.575 81.352 1.00 25.30 42 GLY C C 1
ATOM 3539 O O . GLY C 1 42 ? 68.539 42.588 81.645 1.00 25.76 42 GLY C O 1
ATOM 3540 N N . LEU C 1 43 ? 68.960 40.392 81.919 1.00 25.82 43 LEU C N 1
ATOM 3541 C CA . LEU C 1 43 ? 67.948 40.197 82.952 1.00 26.45 43 LEU C CA 1
ATOM 3542 C C . LEU C 1 43 ? 68.297 40.978 84.212 1.00 27.04 43 LEU C C 1
ATOM 3543 O O . LEU C 1 43 ? 67.419 41.539 84.868 1.00 27.04 43 LEU C O 1
ATOM 3548 N N . GLU C 1 44 ? 69.581 41.012 84.550 1.00 28.87 44 GLU C N 1
ATOM 3549 C CA . GLU C 1 44 ? 70.020 41.739 85.733 1.00 30.29 44 GLU C CA 1
ATOM 3550 C C . GLU C 1 44 ? 69.861 43.233 85.463 1.00 29.67 44 GLU C C 1
ATOM 3551 O O . GLU C 1 44 ? 69.461 43.991 86.345 1.00 29.40 44 GLU C O 1
ATOM 3557 N N . ARG C 1 45 ? 70.164 43.652 84.236 1.00 29.11 45 ARG C N 1
ATOM 3558 C CA . ARG C 1 45 ? 70.025 45.061 83.869 1.00 28.14 45 ARG C CA 1
ATOM 3559 C C . ARG C 1 45 ? 68.589 45.491 84.148 1.00 27.31 45 ARG C C 1
ATOM 3560 O O . ARG C 1 45 ? 68.347 46.543 84.740 1.00 26.67 45 ARG C O 1
ATOM 3568 N N . ALA C 1 46 ? 67.638 44.661 83.722 1.00 26.49 46 ALA C N 1
ATOM 3569 C CA . ALA C 1 46 ? 66.222 44.951 83.922 1.00 26.20 46 ALA C CA 1
ATOM 3570 C C . ALA C 1 46 ? 65.837 44.974 85.402 1.00 27.24 46 ALA C C 1
ATOM 3571 O O . ALA C 1 46 ? 65.175 45.903 85.863 1.00 26.53 46 ALA C O 1
ATOM 3573 N N . ARG C 1 47 ? 66.245 43.947 86.143 1.00 28.11 47 ARG C N 1
ATOM 3574 C CA . ARG C 1 47 ? 65.921 43.877 87.562 1.00 29.99 47 ARG C CA 1
ATOM 3575 C C . ARG C 1 47 ? 66.472 45.104 88.294 1.00 30.08 47 ARG C C 1
ATOM 3576 O O . ARG C 1 47 ? 65.768 45.729 89.086 1.00 30.81 47 ARG C O 1
ATOM 3584 N N . GLN C 1 48 ? 67.724 45.453 88.017 1.00 30.94 48 GLN C N 1
ATOM 3585 C CA . GLN C 1 48 ? 68.343 46.616 88.648 1.00 31.96 48 GLN C CA 1
ATOM 3586 C C . GLN C 1 48 ? 67.583 47.906 88.305 1.00 31.36 48 GLN C C 1
ATOM 3587 O O . GLN C 1 48 ? 67.636 48.886 89.050 1.00 30.31 48 GLN C O 1
ATOM 3593 N N . ALA C 1 49 ? 66.864 47.893 87.184 1.00 29.89 49 ALA C N 1
ATOM 3594 C CA . ALA C 1 49 ? 66.100 49.060 86.744 1.00 29.18 49 ALA C CA 1
ATOM 3595 C C . ALA C 1 49 ? 64.628 49.031 87.160 1.00 28.03 49 ALA C C 1
ATOM 3596 O O . ALA C 1 49 ? 63.869 49.938 86.827 1.00 28.88 49 ALA C O 1
ATOM 3598 N N . GLY C 1 50 ? 64.223 47.987 87.875 1.00 27.02 50 GLY C N 1
ATOM 3599 C CA . GLY C 1 50 ? 62.842 47.890 88.319 1.00 26.33 50 GLY C CA 1
ATOM 3600 C C . GLY C 1 50 ? 61.864 47.474 87.235 1.00 26.33 50 GLY C C 1
ATOM 3601 O O . GLY C 1 50 ? 60.670 47.769 87.316 1.00 26.06 50 GLY C O 1
ATOM 3602 N N . ILE C 1 51 ? 62.369 46.782 86.220 1.00 24.40 51 ILE C N 1
ATOM 3603 C CA . ILE C 1 51 ? 61.538 46.324 85.112 1.00 21.78 51 ILE C CA 1
ATOM 3604 C C . ILE C 1 51 ? 61.247 44.833 85.258 1.00 20.33 51 ILE C C 1
ATOM 3605 O O . ILE C 1 51 ? 62.149 44.041 85.538 1.00 20.46 51 ILE C O 1
ATOM 3610 N N . ALA C 1 52 ? 59.988 44.458 85.067 1.00 19.60 52 ALA C N 1
ATOM 3611 C CA . ALA C 1 52 ? 59.575 43.061 85.174 1.00 19.86 52 ALA C CA 1
ATOM 3612 C C . ALA C 1 52 ? 60.327 42.208 84.161 1.00 21.87 52 ALA C C 1
ATOM 3613 O O . ALA C 1 52 ? 60.570 42.644 83.033 1.00 19.88 52 ALA C O 1
ATOM 3615 N N . THR C 1 53 ? 60.695 40.997 84.567 1.00 21.31 53 THR C N 1
ATOM 3616 C CA . THR C 1 53 ? 61.401 40.085 83.681 1.00 22.85 53 THR C CA 1
ATOM 3617 C C . THR C 1 53 ? 60.677 38.748 83.627 1.00 21.71 53 THR C C 1
ATOM 3618 O O . THR C 1 53 ? 59.994 38.348 84.575 1.00 21.66 53 THR C O 1
ATOM 3622 N N . HIS C 1 54 ? 60.828 38.069 82.498 1.00 21.47 54 HIS C N 1
ATOM 3623 C CA . HIS C 1 54 ? 60.214 36.768 82.282 1.00 21.39 54 HIS C CA 1
ATOM 3624 C C . HIS C 1 54 ? 61.198 35.921 81.499 1.00 21.40 54 HIS C C 1
ATOM 3625 O O . HIS C 1 54 ? 61.854 36.408 80.578 1.00 19.55 54 HIS C O 1
ATOM 3632 N N . THR C 1 55 ? 61.305 34.651 81.866 1.00 21.78 55 THR C N 1
ATOM 3633 C CA . THR C 1 55 ? 62.221 33.760 81.178 1.00 22.63 55 THR C CA 1
ATOM 3634 C C . THR C 1 55 ? 61.473 32.525 80.709 1.00 23.05 55 THR C C 1
ATOM 3635 O O . THR C 1 55 ? 60.793 31.870 81.497 1.00 23.88 55 THR C O 1
ATOM 3639 N N . LEU C 1 56 ? 61.567 32.233 79.417 1.00 22.58 56 LEU C N 1
ATOM 3640 C CA . LEU C 1 56 ? 60.930 31.047 78.861 1.00 22.72 56 LEU C CA 1
ATOM 3641 C C . LEU C 1 56 ? 62.029 30.164 78.308 1.00 23.34 56 LEU C C 1
ATOM 3642 O O . LEU C 1 56 ? 62.719 30.541 77.357 1.00 22.81 56 LEU C O 1
ATOM 3647 N N . ILE C 1 57 ? 62.191 28.996 78.920 1.00 22.86 57 ILE C N 1
ATOM 3648 C CA . ILE C 1 57 ? 63.210 28.037 78.516 1.00 24.75 57 ILE C CA 1
ATOM 3649 C C . ILE C 1 57 ? 62.614 27.041 77.525 1.00 24.97 57 ILE C C 1
ATOM 3650 O O . ILE C 1 57 ? 61.523 26.519 77.741 1.00 24.40 57 ILE C O 1
ATOM 3655 N N . ALA C 1 58 ? 63.340 26.779 76.442 1.00 23.98 58 ALA C N 1
ATOM 3656 C CA . ALA C 1 58 ? 62.878 25.865 75.401 1.00 25.23 58 ALA C CA 1
ATOM 3657 C C . ALA C 1 58 ? 62.497 24.472 75.901 1.00 24.80 58 ALA C C 1
ATOM 3658 O O . ALA C 1 58 ? 61.477 23.918 75.486 1.00 24.23 58 ALA C O 1
ATOM 3660 N N . SER C 1 59 ? 63.320 23.911 76.780 1.00 25.54 59 SER C N 1
ATOM 3661 C CA . SER C 1 59 ? 63.076 22.573 77.314 1.00 27.97 59 SER C CA 1
ATOM 3662 C C . SER C 1 59 ? 61.788 22.491 78.120 1.00 27.56 59 SER C C 1
ATOM 3663 O O . SER C 1 59 ? 61.291 21.398 78.400 1.00 28.23 59 SER C O 1
ATOM 3666 N N . ALA C 1 60 ? 61.249 23.646 78.497 1.00 27.82 60 ALA C N 1
ATOM 3667 C CA . ALA C 1 60 ? 60.014 23.691 79.272 1.00 26.48 60 ALA C CA 1
ATOM 3668 C C . ALA C 1 60 ? 58.810 23.524 78.355 1.00 26.34 60 ALA C C 1
ATOM 3669 O O . ALA C 1 60 ? 57.680 23.359 78.820 1.00 27.38 60 ALA C O 1
ATOM 3671 N N . PHE C 1 61 ? 59.058 23.557 77.049 1.00 26.46 61 PHE C N 1
ATOM 3672 C CA . PHE C 1 61 ? 57.992 23.418 76.066 1.00 25.55 61 PHE C CA 1
ATOM 3673 C C . PHE C 1 61 ? 58.237 22.243 75.128 1.00 27.19 61 PHE C C 1
ATOM 3674 O O . PHE C 1 61 ? 59.380 21.872 74.861 1.00 26.02 61 PHE C O 1
ATOM 3682 N N . ASP C 1 62 ? 57.154 21.665 74.620 1.00 26.72 62 ASP C N 1
ATOM 3683 C CA . ASP C 1 62 ? 57.261 20.511 73.738 1.00 27.86 62 ASP C CA 1
ATOM 3684 C C . ASP C 1 62 ? 57.185 20.790 72.246 1.00 25.82 62 ASP C C 1
ATOM 3685 O O . ASP C 1 62 ? 57.130 19.863 71.443 1.00 26.28 62 ASP C O 1
ATOM 3690 N N . SER C 1 63 ? 57.177 22.061 71.867 1.00 23.67 63 SER C N 1
ATOM 3691 C CA . SER C 1 63 ? 57.128 22.424 70.457 1.00 22.33 63 SER C CA 1
ATOM 3692 C C . SER C 1 63 ? 57.398 23.909 70.326 1.00 22.01 63 SER C C 1
ATOM 3693 O O . SER C 1 63 ? 57.187 24.664 71.272 1.00 21.68 63 SER C O 1
ATOM 3696 N N . ARG C 1 64 ? 57.864 24.327 69.154 1.00 20.94 64 ARG C N 1
ATOM 3697 C CA . ARG C 1 64 ? 58.143 25.740 68.935 1.00 20.76 64 ARG C CA 1
ATOM 3698 C C . ARG C 1 64 ? 56.838 26.526 69.000 1.00 20.57 64 ARG C C 1
ATOM 3699 O O . ARG C 1 64 ? 56.811 27.673 69.445 1.00 21.00 64 ARG C O 1
ATOM 3707 N N . GLU C 1 65 ? 55.755 25.897 68.557 1.00 21.23 65 GLU C N 1
ATOM 3708 C CA . GLU C 1 65 ? 54.440 26.526 68.572 1.00 21.43 65 GLU C CA 1
ATOM 3709 C C . GLU C 1 65 ? 53.997 26.808 70.010 1.00 21.79 65 GLU C C 1
ATOM 3710 O O . GLU C 1 65 ? 53.529 27.904 70.329 1.00 21.24 65 GLU C O 1
ATOM 3716 N N . ALA C 1 66 ? 54.142 25.808 70.872 1.00 21.48 66 ALA C N 1
ATOM 3717 C CA . ALA C 1 66 ? 53.770 25.939 72.279 1.00 23.08 66 ALA C CA 1
ATOM 3718 C C . ALA C 1 66 ? 54.564 27.048 72.967 1.00 21.95 66 ALA C C 1
ATOM 3719 O O . ALA C 1 66 ? 54.022 27.793 73.787 1.00 21.77 66 ALA C O 1
ATOM 3721 N N . TYR C 1 67 ? 55.849 27.144 72.634 1.00 22.09 67 TYR C N 1
ATOM 3722 C CA . TYR C 1 67 ? 56.727 28.154 73.217 1.00 19.77 67 TYR C CA 1
ATOM 3723 C C . TYR C 1 67 ? 56.252 29.553 72.858 1.00 19.71 67 TYR C C 1
ATOM 3724 O O . TYR C 1 67 ? 56.076 30.392 73.734 1.00 20.67 67 TYR C O 1
ATOM 3733 N N . ASP C 1 68 ? 56.042 29.803 71.568 1.00 19.03 68 ASP C N 1
ATOM 3734 C CA . ASP C 1 68 ? 55.594 31.117 71.125 1.00 18.62 68 ASP C CA 1
ATOM 3735 C C . ASP C 1 68 ? 54.176 31.422 71.605 1.00 19.66 68 ASP C C 1
ATOM 3736 O O . ASP C 1 68 ? 53.833 32.576 71.843 1.00 17.52 68 ASP C O 1
ATOM 3741 N N . ARG C 1 69 ? 53.348 30.393 71.758 1.00 21.02 69 ARG C N 1
ATOM 3742 C CA . ARG C 1 69 ? 51.988 30.624 72.238 1.00 22.16 69 ARG C CA 1
ATOM 3743 C C . ARG C 1 69 ? 52.057 31.233 73.640 1.00 22.18 69 ARG C C 1
ATOM 3744 O O . ARG C 1 69 ? 51.342 32.187 73.948 1.00 22.41 69 ARG C O 1
ATOM 3752 N N . GLU C 1 70 ? 52.936 30.691 74.479 1.00 20.20 70 GLU C N 1
ATOM 3753 C CA . GLU C 1 70 ? 53.110 31.189 75.844 1.00 21.21 70 GLU C CA 1
ATOM 3754 C C . GLU C 1 70 ? 53.814 32.549 75.836 1.00 20.17 70 GLU C C 1
ATOM 3755 O O . GLU C 1 70 ? 53.499 33.431 76.640 1.00 20.04 70 GLU C O 1
ATOM 3761 N N . LEU C 1 71 ? 54.770 32.715 74.925 1.00 19.12 71 LEU C N 1
ATOM 3762 C CA . LEU C 1 71 ? 55.509 33.964 74.814 1.00 18.14 71 LEU C CA 1
ATOM 3763 C C . LEU C 1 71 ? 54.563 35.106 74.474 1.00 18.74 71 LEU C C 1
ATOM 3764 O O . LEU C 1 71 ? 54.680 36.197 75.022 1.00 20.57 71 LEU C O 1
ATOM 3769 N N . ILE C 1 72 ? 53.624 34.845 73.570 1.00 17.66 72 ILE C N 1
ATOM 3770 C CA . ILE C 1 72 ? 52.633 35.840 73.157 1.00 19.07 72 ILE C CA 1
ATOM 3771 C C . ILE C 1 72 ? 51.689 36.157 74.312 1.00 19.30 72 ILE C C 1
ATOM 3772 O O . ILE C 1 72 ? 51.335 37.317 74.547 1.00 19.62 72 ILE C O 1
ATOM 3777 N N . HIS C 1 73 ? 51.295 35.114 75.033 1.00 19.33 73 HIS C N 1
ATOM 3778 C CA . HIS C 1 73 ? 50.393 35.248 76.170 1.00 20.43 73 HIS C CA 1
ATOM 3779 C C . HIS C 1 73 ? 50.974 36.157 77.254 1.00 20.67 73 HIS C C 1
ATOM 3780 O O . HIS C 1 73 ? 50.286 37.036 77.774 1.00 21.64 73 HIS C O 1
ATOM 3787 N N . GLU C 1 74 ? 52.240 35.936 77.590 1.00 20.56 74 GLU C N 1
ATOM 3788 C CA . GLU C 1 74 ? 52.914 36.722 78.615 1.00 19.72 74 GLU C CA 1
ATOM 3789 C C . GLU C 1 74 ? 53.241 38.141 78.142 1.00 19.85 74 GLU C C 1
ATOM 3790 O O . GLU C 1 74 ? 53.048 39.109 78.884 1.00 18.37 74 GLU C O 1
ATOM 3796 N N . ILE C 1 75 ? 53.734 38.271 76.913 1.00 17.64 75 ILE C N 1
ATOM 3797 C CA . ILE C 1 75 ? 54.065 39.596 76.393 1.00 18.05 75 ILE C CA 1
ATOM 3798 C C . ILE C 1 75 ? 52.835 40.493 76.362 1.00 18.13 75 ILE C C 1
ATOM 3799 O O . ILE C 1 75 ? 52.882 41.637 76.808 1.00 17.49 75 ILE C O 1
ATOM 3804 N N . ASP C 1 76 ? 51.736 39.971 75.834 1.00 18.37 76 ASP C N 1
ATOM 3805 C CA . ASP C 1 76 ? 50.513 40.749 75.721 1.00 20.30 76 ASP C CA 1
ATOM 3806 C C . ASP C 1 76 ? 49.952 41.277 77.033 1.00 21.03 76 ASP C C 1
ATOM 3807 O O . ASP C 1 76 ? 49.133 42.195 77.033 1.00 23.09 76 ASP C O 1
ATOM 3812 N N . MET C 1 77 ? 50.381 40.718 78.156 1.00 21.23 77 MET C N 1
ATOM 3813 C CA . MET C 1 77 ? 49.866 41.211 79.423 1.00 22.92 77 MET C CA 1
ATOM 3814 C C . MET C 1 77 ? 50.347 42.636 79.666 1.00 21.38 77 MET C C 1
ATOM 3815 O O . MET C 1 77 ? 49.776 43.365 80.481 1.00 22.17 77 MET C O 1
ATOM 3820 N N . TYR C 1 78 ? 51.384 43.038 78.936 1.00 18.89 78 TYR C N 1
ATOM 3821 C CA . TYR C 1 78 ? 51.942 44.381 79.074 1.00 18.43 78 TYR C CA 1
ATOM 3822 C C . TYR C 1 78 ? 51.443 45.345 78.001 1.00 18.09 78 TYR C C 1
ATOM 3823 O O . TYR C 1 78 ? 51.884 46.490 77.944 1.00 17.65 78 TYR C O 1
ATOM 3832 N N . ALA C 1 79 ? 50.524 44.875 77.159 1.00 18.46 79 ALA C N 1
ATOM 3833 C CA . ALA C 1 79 ? 49.956 45.691 76.088 1.00 19.37 79 ALA C CA 1
ATOM 3834 C C . ALA C 1 79 ? 51.040 46.501 75.379 1.00 19.22 79 ALA C C 1
ATOM 3835 O O . ALA C 1 79 ? 51.031 47.735 75.398 1.00 18.45 79 ALA C O 1
ATOM 3837 N N . PRO C 1 80 ? 51.983 45.810 74.723 1.00 18.59 80 PRO C N 1
ATOM 3838 C CA . PRO C 1 80 ? 53.073 46.478 74.013 1.00 18.44 80 PRO C CA 1
ATOM 3839 C C . PRO C 1 80 ? 52.612 47.211 72.769 1.00 18.01 80 PRO C C 1
ATOM 3840 O O . PRO C 1 80 ? 51.685 46.772 72.078 1.00 19.06 80 PRO C O 1
ATOM 3844 N N . ASP C 1 81 ? 53.254 48.340 72.504 1.00 18.59 81 ASP C N 1
ATOM 3845 C CA . ASP C 1 81 ? 52.974 49.129 71.314 1.00 18.52 81 ASP C CA 1
ATOM 3846 C C . ASP C 1 81 ? 54.021 48.691 70.304 1.00 18.59 81 ASP C C 1
ATOM 3847 O O . ASP C 1 81 ? 53.826 48.798 69.094 1.00 19.28 81 ASP C O 1
ATOM 3852 N N . VAL C 1 82 ? 55.135 48.185 70.822 1.00 18.61 82 VAL C N 1
ATOM 3853 C CA . VAL C 1 82 ? 56.222 47.698 69.986 1.00 18.18 82 VAL C CA 1
ATOM 3854 C C . VAL C 1 82 ? 57.025 46.622 70.722 1.00 18.24 82 VAL C C 1
ATOM 3855 O O . VAL C 1 82 ? 57.295 46.743 71.919 1.00 17.54 82 VAL C O 1
ATOM 3859 N N . VAL C 1 83 ? 57.374 45.556 70.007 1.00 17.63 83 VAL C N 1
ATOM 3860 C CA . VAL C 1 83 ? 58.174 44.471 70.572 1.00 16.67 83 VAL C CA 1
ATOM 3861 C C . VAL C 1 83 ? 59.548 44.599 69.927 1.00 17.25 83 VAL C C 1
ATOM 3862 O O . VAL C 1 83 ? 59.674 44.588 68.701 1.00 18.37 83 VAL C O 1
ATOM 3866 N N . VAL C 1 84 ? 60.578 44.721 70.757 1.00 15.90 84 VAL C N 1
ATOM 3867 C CA . VAL C 1 84 ? 61.936 44.906 70.263 1.00 16.93 84 VAL C CA 1
ATOM 3868 C C . VAL C 1 84 ? 62.884 43.745 70.523 1.00 18.37 84 VAL C C 1
ATOM 3869 O O . VAL C 1 84 ? 63.152 43.385 71.674 1.00 16.93 84 VAL C O 1
ATOM 3873 N N . LEU C 1 85 ? 63.396 43.162 69.446 1.00 17.42 85 LEU C N 1
ATOM 3874 C CA . LEU C 1 85 ? 64.343 42.068 69.574 1.00 16.87 85 LEU C CA 1
ATOM 3875 C C . LEU C 1 85 ? 65.719 42.702 69.678 1.00 18.79 85 LEU C C 1
ATOM 3876 O O . LEU C 1 85 ? 66.151 43.411 68.769 1.00 19.71 85 LEU C O 1
ATOM 3881 N N . ALA C 1 86 ? 66.400 42.461 70.791 1.00 16.59 86 ALA C N 1
ATOM 3882 C CA . ALA C 1 86 ? 67.725 43.023 70.996 1.00 19.16 86 ALA C CA 1
ATOM 3883 C C . ALA C 1 86 ? 68.661 41.920 71.464 1.00 19.52 86 ALA C C 1
ATOM 3884 O O . ALA C 1 86 ? 68.870 41.726 72.663 1.00 20.29 86 ALA C O 1
ATOM 3886 N N . GLY C 1 87 ? 69.206 41.186 70.502 1.00 18.66 87 GLY C N 1
ATOM 3887 C CA . GLY C 1 87 ? 70.105 40.099 70.831 1.00 20.32 87 GLY C CA 1
ATOM 3888 C C . GLY C 1 87 ? 69.360 38.810 71.118 1.00 20.06 87 GLY C C 1
ATOM 3889 O O . GLY C 1 87 ? 69.924 37.902 71.724 1.00 21.93 87 GLY C O 1
ATOM 3890 N N . PHE C 1 88 ? 68.097 38.732 70.696 1.00 19.34 88 PHE C N 1
ATOM 3891 C CA . PHE C 1 88 ? 67.287 37.534 70.904 1.00 20.23 88 PHE C CA 1
ATOM 3892 C C . PHE C 1 88 ? 67.755 36.541 69.854 1.00 20.89 88 PHE C C 1
ATOM 3893 O O . PHE C 1 88 ? 67.584 36.774 68.656 1.00 20.13 88 PHE C O 1
ATOM 3901 N N . MET C 1 89 ? 68.340 35.436 70.302 1.00 19.99 89 MET C N 1
ATOM 3902 C CA . MET C 1 89 ? 68.880 34.448 69.385 1.00 20.64 89 MET C CA 1
ATOM 3903 C C . MET C 1 89 ? 68.046 33.187 69.218 1.00 21.43 89 MET C C 1
ATOM 3904 O O . MET C 1 89 ? 68.579 32.077 69.183 1.00 21.91 89 MET C O 1
ATOM 3909 N N . ARG C 1 90 ? 66.737 33.367 69.092 1.00 19.10 90 ARG C N 1
ATOM 3910 C CA . ARG C 1 90 ? 65.820 32.254 68.914 1.00 20.00 90 ARG C CA 1
ATOM 3911 C C . ARG C 1 90 ? 64.831 32.650 67.827 1.00 19.42 90 ARG C C 1
ATOM 3912 O O . ARG C 1 90 ? 64.191 33.700 67.908 1.00 19.42 90 ARG C O 1
ATOM 3920 N N . ILE C 1 91 ? 64.723 31.809 66.805 1.00 19.13 91 ILE C N 1
ATOM 3921 C CA . ILE C 1 91 ? 63.827 32.063 65.687 1.00 19.91 91 ILE C CA 1
ATOM 3922 C C . ILE C 1 91 ? 62.382 32.173 66.151 1.00 20.82 91 ILE C C 1
ATOM 3923 O O . ILE C 1 91 ? 61.890 31.310 66.876 1.00 21.89 91 ILE C O 1
ATOM 3928 N N . LEU C 1 92 ? 61.708 33.244 65.740 1.00 20.70 92 LEU C N 1
ATOM 3929 C CA . LEU C 1 92 ? 60.307 33.438 66.089 1.00 20.67 92 LEU C CA 1
ATOM 3930 C C . LEU C 1 92 ? 59.457 32.863 64.959 1.00 23.00 92 LEU C C 1
ATOM 3931 O O . LEU C 1 92 ? 59.714 33.115 63.782 1.00 23.32 92 LEU C O 1
ATOM 3936 N N . SER C 1 93 ? 58.452 32.074 65.326 1.00 22.19 93 SER C N 1
ATOM 3937 C CA . SER C 1 93 ? 57.570 31.434 64.358 1.00 22.27 93 SER C CA 1
ATOM 3938 C C . SER C 1 93 ? 56.697 32.424 63.589 1.00 23.33 93 SER C C 1
ATOM 3939 O O . SER C 1 93 ? 56.567 33.587 63.974 1.00 23.43 93 SER C O 1
ATOM 3942 N N . PRO C 1 94 ? 56.085 31.970 62.480 1.00 23.26 94 PRO C N 1
ATOM 3943 C CA . PRO C 1 94 ? 55.217 32.825 61.662 1.00 22.95 94 PRO C CA 1
ATOM 3944 C C . PRO C 1 94 ? 54.034 33.367 62.456 1.00 23.05 94 PRO C C 1
ATOM 3945 O O . PRO C 1 94 ? 53.584 34.492 62.228 1.00 23.77 94 PRO C O 1
ATOM 3949 N N . ALA C 1 95 ? 53.532 32.569 63.392 1.00 21.21 95 ALA C N 1
ATOM 3950 C CA . ALA C 1 95 ? 52.398 32.994 64.210 1.00 19.86 95 ALA C CA 1
ATOM 3951 C C . ALA C 1 95 ? 52.786 34.208 65.050 1.00 19.87 95 ALA C C 1
ATOM 3952 O O . ALA C 1 95 ? 52.008 35.146 65.189 1.00 20.16 95 ALA C O 1
ATOM 3954 N N . PHE C 1 96 ? 53.991 34.183 65.608 1.00 18.33 96 PHE C N 1
ATOM 3955 C CA . PHE C 1 96 ? 54.473 35.295 66.424 1.00 18.60 96 PHE C CA 1
ATOM 3956 C C . PHE C 1 96 ? 54.694 36.541 65.562 1.00 19.85 96 PHE C C 1
ATOM 3957 O O . PHE C 1 96 ? 54.266 37.637 65.924 1.00 19.66 96 PHE C O 1
ATOM 3965 N N . VAL C 1 97 ? 55.369 36.372 64.427 1.00 20.19 97 VAL C N 1
ATOM 3966 C CA . VAL C 1 97 ? 55.642 37.494 63.532 1.00 21.02 97 VAL C CA 1
ATOM 3967 C C . VAL C 1 97 ? 54.341 38.138 63.083 1.00 22.27 97 VAL C C 1
ATOM 3968 O O . VAL C 1 97 ? 54.226 39.361 63.017 1.00 23.32 97 VAL C O 1
ATOM 3972 N N . SER C 1 98 ? 53.359 37.299 62.774 1.00 24.33 98 SER C N 1
ATOM 3973 C CA . SER C 1 98 ? 52.057 37.774 62.335 1.00 23.72 98 SER C CA 1
ATOM 3974 C C . SER C 1 98 ? 51.339 38.529 63.446 1.00 24.59 98 SER C C 1
ATOM 3975 O O . SER C 1 98 ? 50.716 39.565 63.205 1.00 24.71 98 SER C O 1
ATOM 3978 N N . HIS C 1 99 ? 51.433 38.008 64.666 1.00 23.70 99 HIS C N 1
ATOM 3979 C CA . HIS C 1 99 ? 50.770 38.617 65.812 1.00 21.99 99 HIS C CA 1
ATOM 3980 C C . HIS C 1 99 ? 51.260 40.043 66.071 1.00 20.84 99 HIS C C 1
ATOM 3981 O O . HIS C 1 99 ? 50.487 40.900 66.485 1.00 19.72 99 HIS C O 1
ATOM 3988 N N . TYR C 1 100 ? 52.542 40.293 65.824 1.00 19.08 100 TYR C N 1
ATOM 3989 C CA . TYR C 1 100 ? 53.108 41.617 66.057 1.00 20.16 100 TYR C CA 1
ATOM 3990 C C . TYR C 1 100 ? 53.509 42.292 64.753 1.00 20.97 100 TYR C C 1
ATOM 3991 O O . TYR C 1 100 ? 54.482 43.038 64.703 1.00 20.62 100 TYR C O 1
ATOM 4000 N N . ALA C 1 101 ? 52.744 42.030 63.699 1.00 22.17 101 ALA C N 1
ATOM 4001 C CA . ALA C 1 101 ? 53.026 42.609 62.394 1.00 22.30 101 ALA C CA 1
ATOM 4002 C C . ALA C 1 101 ? 52.990 44.134 62.426 1.00 22.21 101 ALA C C 1
ATOM 4003 O O . ALA C 1 101 ? 52.035 44.735 62.916 1.00 22.84 101 ALA C O 1
ATOM 4005 N N . GLY C 1 102 ? 54.040 44.753 61.900 1.00 23.06 102 GLY C N 1
ATOM 4006 C CA . GLY C 1 102 ? 54.109 46.203 61.872 1.00 23.73 102 GLY C CA 1
ATOM 4007 C C . GLY C 1 102 ? 54.604 46.822 63.166 1.00 23.26 102 GLY C C 1
ATOM 4008 O O . GLY C 1 102 ? 54.758 48.041 63.257 1.00 23.75 102 GLY C O 1
ATOM 4009 N N . ARG C 1 103 ? 54.861 45.989 64.170 1.00 23.00 103 ARG C N 1
ATOM 4010 C CA . ARG C 1 103 ? 55.337 46.491 65.454 1.00 22.94 103 ARG C CA 1
ATOM 4011 C C . ARG C 1 103 ? 56.406 45.602 66.079 1.00 22.07 103 ARG C C 1
ATOM 4012 O O . ARG C 1 103 ? 56.590 45.588 67.296 1.00 21.59 103 ARG C O 1
ATOM 4020 N N . LEU C 1 104 ? 57.113 44.865 65.232 1.00 20.93 104 LEU C N 1
ATOM 4021 C CA . LEU C 1 104 ? 58.179 43.983 65.683 1.00 20.25 104 LEU C CA 1
ATOM 4022 C C . LEU C 1 104 ? 59.478 44.450 65.036 1.00 20.52 104 LEU C C 1
ATOM 4023 O O . LEU C 1 104 ? 59.601 44.461 63.810 1.00 19.20 104 LEU C O 1
ATOM 4028 N N . LEU C 1 105 ? 60.440 44.833 65.867 1.00 17.89 105 LEU C N 1
ATOM 4029 C CA . LEU C 1 105 ? 61.723 45.320 65.386 1.00 17.95 105 LEU C CA 1
ATOM 4030 C C . LEU C 1 105 ? 62.865 44.399 65.779 1.00 17.72 105 LEU C C 1
ATOM 4031 O O . LEU C 1 105 ? 62.815 43.714 66.801 1.00 17.71 105 LEU C O 1
ATOM 4036 N N . ASN C 1 106 ? 63.893 44.388 64.947 1.00 19.14 106 ASN C N 1
ATOM 4037 C CA . ASN C 1 106 ? 65.070 43.580 65.201 1.00 18.91 106 ASN C CA 1
ATOM 4038 C C . ASN C 1 106 ? 66.289 44.329 64.708 1.00 20.01 1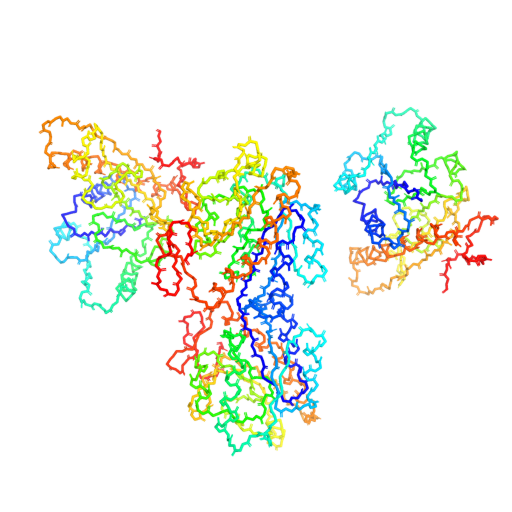06 ASN C C 1
ATOM 4039 O O . ASN C 1 106 ? 66.190 45.184 63.826 1.00 19.83 106 ASN C O 1
ATOM 4044 N N . ILE C 1 107 ? 67.439 44.020 65.293 1.00 19.58 107 ILE C N 1
ATOM 4045 C CA . ILE C 1 107 ? 68.680 44.643 64.870 1.00 22.04 107 ILE C CA 1
ATOM 4046 C C . ILE C 1 107 ? 69.607 43.499 64.465 1.00 23.67 107 ILE C C 1
ATOM 4047 O O . ILE C 1 107 ? 69.784 42.526 65.207 1.00 23.04 107 ILE C O 1
ATOM 4052 N N . HIS C 1 108 ? 70.162 43.611 63.262 1.00 22.93 108 HIS C N 1
ATOM 4053 C CA . HIS C 1 108 ? 71.041 42.593 62.699 1.00 24.82 108 HIS C CA 1
ATOM 4054 C C . HIS C 1 108 ? 72.432 43.178 62.475 1.00 24.34 108 HIS C C 1
ATOM 4055 O O . HIS C 1 108 ? 72.582 44.195 61.796 1.00 25.61 108 HIS C O 1
ATOM 4062 N N . PRO C 1 109 ? 73.468 42.528 63.029 1.00 24.60 109 PRO C N 1
ATOM 4063 C CA . PRO C 1 109 ? 74.869 42.944 62.934 1.00 24.44 109 PRO C CA 1
ATOM 4064 C C . PRO C 1 109 ? 75.564 42.806 61.581 1.00 24.05 109 PRO C C 1
ATOM 4065 O O . PRO C 1 109 ? 76.671 42.279 61.503 1.00 25.50 109 PRO C O 1
ATOM 4069 N N . SER C 1 110 ? 74.924 43.278 60.520 1.00 23.28 110 SER C N 1
ATOM 4070 C CA . SER C 1 110 ? 75.542 43.223 59.206 1.00 23.23 110 SER C CA 1
ATOM 4071 C C . SER C 1 110 ? 74.880 44.239 58.293 1.00 24.61 110 SER C C 1
ATOM 4072 O O . SER C 1 110 ? 73.797 44.744 58.586 1.00 25.06 110 SER C O 1
ATOM 4075 N N . LEU C 1 111 ? 75.546 44.554 57.190 1.00 24.61 111 LEU C N 1
ATOM 4076 C CA . LEU C 1 111 ? 74.983 45.481 56.228 1.00 25.64 111 LEU C CA 1
ATOM 4077 C C . LEU C 1 111 ? 74.113 44.670 55.280 1.00 26.75 111 LEU C C 1
ATOM 4078 O O . LEU C 1 111 ? 74.546 44.300 54.185 1.00 26.77 111 LEU C O 1
ATOM 4083 N N . LEU C 1 112 ? 72.892 44.373 55.715 1.00 25.74 112 LEU C N 1
ATOM 4084 C CA . LEU C 1 112 ? 71.969 43.613 54.889 1.00 26.89 112 LEU C CA 1
ATOM 4085 C C . LEU C 1 112 ? 71.942 44.242 53.501 1.00 27.77 112 LEU C C 1
ATOM 4086 O O . LEU C 1 112 ? 72.179 45.441 53.351 1.00 30.05 112 LEU C O 1
ATOM 4091 N N . PRO C 1 113 ? 71.645 43.443 52.465 1.00 28.55 113 PRO C N 1
ATOM 4092 C CA . PRO C 1 113 ? 71.333 42.011 52.509 1.00 28.61 113 PRO C CA 1
ATOM 4093 C C . PRO C 1 113 ? 72.519 41.073 52.742 1.00 28.59 113 PRO C C 1
ATOM 4094 O O . PRO C 1 113 ? 72.344 39.855 52.769 1.00 29.93 113 PRO C O 1
ATOM 4098 N N . LYS C 1 114 ? 73.719 41.626 52.902 1.00 27.44 114 LYS C N 1
ATOM 4099 C CA . LYS C 1 114 ? 74.896 40.794 53.132 1.00 27.58 114 LYS C CA 1
ATOM 4100 C C . LYS C 1 114 ? 74.865 40.108 54.492 1.00 25.88 114 LYS C C 1
ATOM 4101 O O . LYS C 1 114 ? 74.413 40.685 55.478 1.00 25.69 114 LYS C O 1
ATOM 4107 N N . TYR C 1 115 ? 75.352 38.869 54.524 1.00 24.64 115 TYR C N 1
ATOM 4108 C CA . TYR C 1 115 ? 75.423 38.069 55.747 1.00 24.50 115 TYR C CA 1
ATOM 4109 C C . TYR C 1 115 ? 74.149 38.126 56.586 1.00 25.48 115 TYR C C 1
ATOM 4110 O O . TYR C 1 115 ? 74.170 38.569 57.735 1.00 25.46 115 TYR C O 1
ATOM 4119 N N . PRO C 1 116 ? 73.026 37.652 56.029 1.00 24.86 116 PRO C N 1
ATOM 4120 C CA . PRO C 1 116 ? 71.750 37.663 56.746 1.00 24.83 116 PRO C CA 1
ATOM 4121 C C . PRO C 1 116 ? 71.664 36.617 57.860 1.00 25.90 116 PRO C C 1
ATOM 4122 O O . PRO C 1 116 ? 70.708 36.607 58.637 1.00 26.39 116 PRO C O 1
ATOM 4126 N N . GLY C 1 117 ? 72.670 35.750 57.939 1.00 27.28 117 GLY C N 1
ATOM 4127 C CA . GLY C 1 117 ? 72.668 34.707 58.949 1.00 30.11 117 GLY C CA 1
ATOM 4128 C C . GLY C 1 117 ? 73.477 34.978 60.203 1.00 31.37 117 GLY C C 1
ATOM 4129 O O . GLY C 1 117 ? 73.421 36.070 60.774 1.00 32.00 117 GLY C O 1
ATOM 4130 N N . LEU C 1 118 ? 74.241 33.974 60.625 1.00 31.82 118 LEU C N 1
ATOM 4131 C CA . LEU C 1 118 ? 75.056 34.066 61.833 1.00 31.63 118 LEU C CA 1
ATOM 4132 C C . LEU C 1 118 ? 76.524 34.365 61.549 1.00 32.83 118 LEU C C 1
ATOM 4133 O O . LEU C 1 118 ? 76.958 34.379 60.396 1.00 32.48 118 LEU C O 1
ATOM 4138 N N . HIS C 1 119 ? 77.279 34.592 62.621 1.00 32.93 119 HIS C N 1
ATOM 4139 C CA . HIS C 1 119 ? 78.706 34.895 62.541 1.00 34.19 119 HIS C CA 1
ATOM 4140 C C . HIS C 1 119 ? 78.981 35.956 61.479 1.00 33.26 119 HIS C C 1
ATOM 4141 O O . HIS C 1 119 ? 79.915 35.828 60.687 1.00 32.77 119 HIS C O 1
ATOM 4148 N N . THR C 1 120 ? 78.161 37.004 61.478 1.00 32.16 120 THR C N 1
ATOM 4149 C CA . THR C 1 120 ? 78.289 38.096 60.520 1.00 31.21 120 THR C CA 1
ATOM 4150 C C . THR C 1 120 ? 79.635 38.802 60.625 1.00 30.86 120 THR C C 1
ATOM 4151 O O . THR C 1 120 ? 80.264 39.109 59.614 1.00 30.62 120 THR C O 1
ATOM 4155 N N . HIS C 1 121 ? 80.072 39.062 61.851 1.00 31.35 121 HIS C N 1
ATOM 4156 C CA . HIS C 1 121 ? 81.342 39.743 62.077 1.00 32.07 121 HIS C CA 1
ATOM 4157 C C . HIS C 1 121 ? 82.502 38.934 61.512 1.00 33.09 121 HIS C C 1
ATOM 4158 O O . HIS C 1 121 ? 83.402 39.482 60.874 1.00 32.99 121 HIS C O 1
ATOM 4165 N N . ARG C 1 122 ? 82.476 37.626 61.752 1.00 33.08 122 ARG C N 1
ATOM 4166 C CA . ARG C 1 122 ? 83.530 36.751 61.263 1.00 33.92 122 ARG C CA 1
ATOM 4167 C C . ARG C 1 122 ? 83.544 36.715 59.739 1.00 32.75 122 ARG C C 1
ATOM 4168 O O . ARG C 1 122 ? 84.608 36.742 59.124 1.00 32.83 122 ARG C O 1
ATOM 4176 N N . GLN C 1 123 ? 82.362 36.660 59.131 1.00 32.04 123 GLN C N 1
ATOM 4177 C CA . GLN C 1 123 ? 82.261 36.623 57.677 1.00 31.56 123 GLN C CA 1
ATOM 4178 C C . GLN C 1 123 ? 82.823 37.893 57.057 1.00 31.83 123 GLN C C 1
ATOM 4179 O O . GLN C 1 123 ? 83.565 37.838 56.077 1.00 33.29 123 GLN C O 1
ATOM 4185 N N . ALA C 1 124 ? 82.461 39.039 57.625 1.00 31.70 124 ALA C N 1
ATOM 4186 C CA . ALA C 1 124 ? 82.941 40.317 57.112 1.00 32.27 124 ALA C CA 1
ATOM 4187 C C . ALA C 1 124 ? 84.464 40.297 57.091 1.00 33.27 124 ALA C C 1
ATOM 4188 O O . ALA C 1 124 ? 85.093 40.731 56.126 1.00 33.35 124 ALA C O 1
ATOM 4190 N N . LEU C 1 125 ? 85.044 39.775 58.167 1.00 34.30 125 LEU C N 1
ATOM 4191 C CA . LEU C 1 125 ? 86.491 39.679 58.317 1.00 36.41 125 LEU C CA 1
ATOM 4192 C C . LEU C 1 125 ? 87.063 38.628 57.368 1.00 37.97 125 LEU C C 1
ATOM 4193 O O . LEU C 1 125 ? 88.065 38.866 56.689 1.00 38.50 125 LEU C O 1
ATOM 4198 N N . GLU C 1 126 ? 86.417 37.466 57.328 1.00 38.69 126 GLU C N 1
ATOM 4199 C CA . GLU C 1 126 ? 86.840 36.367 56.467 1.00 40.08 126 GLU C CA 1
ATOM 4200 C C . GLU C 1 126 ? 86.963 36.798 55.006 1.00 39.78 126 GLU C C 1
ATOM 4201 O O . GLU C 1 126 ? 87.930 36.453 54.327 1.00 39.36 126 GLU C O 1
ATOM 4207 N N . ASN C 1 127 ? 85.975 37.550 54.530 1.00 39.07 127 ASN C N 1
ATOM 4208 C CA . ASN C 1 127 ? 85.949 37.996 53.142 1.00 38.62 127 ASN C CA 1
ATOM 4209 C C . ASN C 1 127 ? 86.801 39.216 52.818 1.00 38.15 127 ASN C C 1
ATOM 4210 O O . ASN C 1 127 ? 86.974 39.563 51.647 1.00 38.22 127 ASN C O 1
ATOM 4215 N N . GLY C 1 128 ? 87.331 39.862 53.850 1.00 37.44 128 GLY C N 1
ATOM 4216 C CA . GLY C 1 128 ? 88.168 41.029 53.644 1.00 36.22 128 GLY C CA 1
ATOM 4217 C C . GLY C 1 128 ? 87.397 42.292 53.311 1.00 35.72 128 GLY C C 1
ATOM 4218 O O . GLY C 1 128 ? 87.887 43.150 52.576 1.00 34.78 128 GLY C O 1
ATOM 4219 N N . ASP C 1 129 ? 86.189 42.412 53.854 1.00 33.90 129 ASP C N 1
ATOM 4220 C CA . ASP C 1 129 ? 85.355 43.582 53.606 1.00 33.17 129 ASP C CA 1
ATOM 4221 C C . ASP C 1 129 ? 85.996 44.870 54.121 1.00 32.74 129 ASP C C 1
ATOM 4222 O O . ASP C 1 129 ? 86.653 44.880 55.163 1.00 31.94 129 ASP C O 1
ATOM 4227 N N . GLU C 1 130 ? 85.802 45.951 53.370 1.00 31.77 130 GLU C N 1
ATOM 4228 C CA . GLU C 1 130 ? 86.342 47.266 53.713 1.00 31.09 130 GLU C CA 1
ATOM 4229 C C . GLU C 1 130 ? 85.361 48.022 54.608 1.00 30.30 130 GLU C C 1
ATOM 4230 O O . GLU C 1 130 ? 85.721 48.999 55.272 1.00 28.59 130 GLU C O 1
ATOM 4236 N N . GLU C 1 131 ? 84.120 47.550 54.615 1.00 29.08 131 GLU C N 1
ATOM 4237 C CA . GLU C 1 131 ? 83.058 48.139 55.417 1.00 30.26 131 GLU C CA 1
ATOM 4238 C C . GLU C 1 131 ? 82.197 47.042 56.039 1.00 29.25 131 GLU C C 1
ATOM 4239 O O . GLU C 1 131 ? 82.094 45.935 55.508 1.00 28.01 131 GLU C O 1
ATOM 4245 N N . HIS C 1 132 ? 81.594 47.363 57.177 1.00 25.72 132 HIS C N 1
ATOM 4246 C CA . HIS C 1 132 ? 80.724 46.442 57.903 1.00 26.36 132 HIS C CA 1
ATOM 4247 C C . HIS C 1 132 ? 79.709 47.334 58.607 1.00 25.11 132 HIS C C 1
ATOM 4248 O O . HIS C 1 132 ? 79.733 48.551 58.430 1.00 25.00 132 HIS C O 1
ATOM 4255 N N . GLY C 1 133 ? 78.809 46.749 59.388 1.00 24.73 133 GLY C N 1
ATOM 4256 C CA . GLY C 1 133 ? 77.835 47.574 60.070 1.00 24.46 133 GLY C CA 1
ATOM 4257 C C . GLY C 1 133 ? 76.698 46.828 60.725 1.00 23.74 133 GLY C C 1
ATOM 4258 O O . GLY C 1 133 ? 76.806 45.640 61.036 1.00 23.20 133 GLY C O 1
ATOM 4259 N N . THR C 1 134 ? 75.595 47.541 60.922 1.00 22.27 134 THR C N 1
ATOM 4260 C CA . THR C 1 134 ? 74.416 46.982 61.565 1.00 21.20 134 THR C CA 1
ATOM 4261 C C . THR C 1 134 ? 73.147 47.488 60.893 1.00 21.70 134 THR C C 1
ATOM 4262 O O . THR C 1 134 ? 73.133 48.583 60.320 1.00 21.17 134 THR C O 1
ATOM 4266 N N . SER C 1 135 ? 72.083 46.695 60.959 1.00 21.44 135 SER C N 1
ATOM 4267 C CA . SER C 1 135 ? 70.821 47.078 60.339 1.00 22.19 135 SER C CA 1
ATOM 4268 C C . SER C 1 135 ? 69.611 46.863 61.240 1.00 22.37 135 SER C C 1
ATOM 4269 O O . SER C 1 135 ? 69.407 45.772 61.773 1.00 22.82 135 SER C O 1
ATOM 4272 N N . VAL C 1 136 ? 68.813 47.912 61.408 1.00 22.43 136 VAL C N 1
ATOM 4273 C CA . VAL C 1 136 ? 67.590 47.822 62.195 1.00 22.56 136 VAL C CA 1
ATOM 4274 C C . VAL C 1 136 ? 66.488 47.628 61.164 1.00 22.44 136 VAL C C 1
ATOM 4275 O O . VAL C 1 136 ? 66.428 48.358 60.172 1.00 23.91 136 VAL C O 1
ATOM 4279 N N . HIS C 1 137 ? 65.624 46.647 61.380 1.00 20.24 137 HIS C N 1
ATOM 4280 C CA . HIS C 1 137 ? 64.564 46.394 60.416 1.00 20.47 137 HIS C CA 1
ATOM 4281 C C . HIS C 1 137 ? 63.262 45.909 61.022 1.00 19.81 137 HIS C C 1
ATOM 4282 O O . HIS C 1 137 ? 63.236 45.378 62.131 1.00 20.46 137 HIS C O 1
ATOM 4289 N N . PHE C 1 138 ? 62.172 46.118 60.292 1.00 19.27 138 PHE C N 1
ATOM 4290 C CA . PHE C 1 138 ? 60.875 45.635 60.731 1.00 20.00 138 PHE C CA 1
ATOM 4291 C C . PHE C 1 138 ? 60.940 44.139 60.445 1.00 21.09 138 PHE C C 1
ATOM 4292 O O . PHE C 1 138 ? 61.506 43.727 59.432 1.00 20.96 138 PHE C O 1
ATOM 4300 N N . VAL C 1 139 ? 60.386 43.325 61.333 1.00 20.38 139 VAL C N 1
ATOM 4301 C CA . VAL C 1 139 ? 60.389 41.883 61.119 1.00 21.73 139 VAL C CA 1
ATOM 4302 C C . VAL C 1 139 ? 59.088 41.482 60.439 1.00 23.30 139 VAL C C 1
ATOM 4303 O O . VAL C 1 139 ? 57.999 41.800 60.917 1.00 23.69 139 VAL C O 1
ATOM 4307 N N . THR C 1 140 ? 59.207 40.793 59.310 1.00 26.52 140 THR C N 1
ATOM 4308 C CA . THR C 1 140 ? 58.039 40.349 58.563 1.00 28.16 140 THR C CA 1
ATOM 4309 C C . THR C 1 140 ? 58.166 38.871 58.235 1.00 30.17 140 THR C C 1
ATOM 4310 O O . THR C 1 140 ? 59.206 38.258 58.483 1.00 30.01 140 THR C O 1
ATOM 4314 N N . ASP C 1 141 ? 57.105 38.307 57.667 1.00 33.09 141 ASP C N 1
ATOM 4315 C CA . ASP C 1 141 ? 57.091 36.895 57.305 1.00 35.33 141 ASP C CA 1
ATOM 4316 C C . ASP C 1 141 ? 57.802 36.670 55.976 1.00 36.18 141 ASP C C 1
ATOM 4317 O O . ASP C 1 141 ? 57.679 35.604 55.375 1.00 37.08 141 ASP C O 1
ATOM 4322 N N . GLU C 1 142 ? 58.542 37.677 55.520 1.00 36.15 142 GLU C N 1
ATOM 4323 C CA . GLU C 1 142 ? 59.274 37.570 54.265 1.00 36.13 142 GLU C CA 1
ATOM 4324 C C . GLU C 1 142 ? 60.516 36.703 54.429 1.00 36.68 142 GLU C C 1
ATOM 4325 O O . GLU C 1 142 ? 60.909 36.359 55.544 1.00 35.87 142 GLU C O 1
ATOM 4331 N N . LEU C 1 143 ? 61.139 36.382 53.300 1.00 35.98 143 LEU C N 1
ATOM 4332 C CA . LEU C 1 143 ? 62.337 35.556 53.270 1.00 36.34 143 LEU C CA 1
ATOM 4333 C C . LEU C 1 143 ? 63.551 36.224 53.916 1.00 35.19 143 LEU C C 1
ATOM 4334 O O . LEU C 1 143 ? 64.283 35.583 54.668 1.00 33.81 143 LEU C O 1
ATOM 4339 N N . ASP C 1 144 ? 63.771 37.503 53.620 1.00 34.53 144 ASP C N 1
ATOM 4340 C CA . ASP C 1 144 ? 64.921 38.215 54.182 1.00 34.06 144 ASP C CA 1
ATOM 4341 C C . ASP C 1 144 ? 64.687 38.815 55.565 1.00 33.31 144 ASP C C 1
ATOM 4342 O O . ASP C 1 144 ? 65.545 39.533 56.088 1.00 33.49 144 ASP C O 1
ATOM 4347 N N . GLY C 1 145 ? 63.525 38.533 56.145 1.00 31.16 145 GLY C N 1
ATOM 4348 C CA . GLY C 1 145 ? 63.224 39.032 57.475 1.00 30.51 145 GLY C CA 1
ATOM 4349 C C . GLY C 1 145 ? 62.436 40.323 57.578 1.00 29.70 145 GLY C C 1
ATOM 4350 O O . GLY C 1 145 ? 61.867 40.608 58.632 1.00 30.14 145 GLY C O 1
ATOM 4351 N N . GLY C 1 146 ? 62.403 41.116 56.511 1.00 27.92 146 GLY C N 1
ATOM 4352 C CA . GLY C 1 146 ? 61.657 42.364 56.566 1.00 26.78 146 GLY C CA 1
ATOM 4353 C C . GLY C 1 146 ? 62.403 43.594 56.077 1.00 24.58 146 GLY C C 1
ATOM 4354 O O . GLY C 1 146 ? 63.625 43.569 55.934 1.00 24.53 146 GLY C O 1
ATOM 4355 N N . PRO C 1 147 ? 61.686 44.701 55.826 1.00 24.76 147 PRO C N 1
ATOM 4356 C CA . PRO C 1 147 ? 62.244 45.970 55.346 1.00 25.36 147 PRO C CA 1
ATOM 4357 C C . PRO C 1 147 ? 63.192 46.664 56.321 1.00 25.66 147 PRO C C 1
ATOM 4358 O O . PRO C 1 147 ? 62.851 46.874 57.490 1.00 24.41 147 PRO C O 1
ATOM 4362 N N . VAL C 1 148 ? 64.374 47.031 55.831 1.00 24.00 148 VAL C N 1
ATOM 4363 C CA . VAL C 1 148 ? 65.366 47.714 56.652 1.00 24.08 148 VAL C CA 1
ATOM 4364 C C . VAL C 1 148 ? 64.904 49.145 56.895 1.00 24.21 148 VAL C C 1
ATOM 4365 O O . VAL C 1 148 ? 64.330 49.780 56.009 1.00 24.42 148 VAL C O 1
ATOM 4369 N N . ILE C 1 149 ? 65.156 49.640 58.101 1.00 23.05 149 ILE C N 1
ATOM 4370 C CA . ILE C 1 149 ? 64.763 50.992 58.494 1.00 21.83 149 ILE C CA 1
ATOM 4371 C C . ILE C 1 149 ? 65.957 51.935 58.487 1.00 23.09 149 ILE C C 1
ATOM 4372 O O . ILE C 1 149 ? 65.884 53.051 57.973 1.00 24.18 149 ILE C O 1
ATOM 4377 N N . LEU C 1 150 ? 67.058 51.482 59.071 1.00 23.73 150 LEU C N 1
ATOM 4378 C CA . LEU C 1 150 ? 68.252 52.296 59.152 1.00 24.25 150 LEU C CA 1
ATOM 4379 C C . LEU C 1 150 ? 69.483 51.425 59.347 1.00 25.03 150 LEU C C 1
ATOM 4380 O O . LEU C 1 150 ? 69.460 50.463 60.117 1.00 25.55 150 LEU C O 1
ATOM 4385 N N . GLN C 1 151 ? 70.549 51.750 58.628 1.00 24.05 151 GLN C N 1
ATOM 4386 C CA . GLN C 1 151 ? 71.795 51.015 58.756 1.00 25.50 151 GLN C CA 1
ATOM 4387 C C . GLN C 1 151 ? 72.870 52.004 59.165 1.00 25.00 151 GLN C C 1
ATOM 4388 O O . GLN C 1 151 ? 72.760 53.209 58.916 1.00 26.61 151 GLN C O 1
ATOM 4394 N N . ALA C 1 152 ? 73.907 51.486 59.802 1.00 24.25 152 ALA C N 1
ATOM 4395 C CA . ALA C 1 152 ? 75.039 52.290 60.223 1.00 24.83 152 ALA C CA 1
ATOM 4396 C C . ALA C 1 152 ? 76.251 51.515 59.733 1.00 25.72 152 ALA C C 1
ATOM 4397 O O . ALA C 1 152 ? 76.345 50.303 59.943 1.00 24.14 152 ALA C O 1
ATOM 4399 N N . LYS C 1 153 ? 77.162 52.202 59.057 1.00 25.62 153 LYS C N 1
ATOM 4400 C CA . LYS C 1 153 ? 78.354 51.549 58.541 1.00 26.69 153 LYS C CA 1
ATOM 4401 C C . LYS C 1 153 ? 79.582 51.866 59.376 1.00 26.95 153 LYS C C 1
ATOM 4402 O O . LYS C 1 153 ? 79.646 52.894 60.053 1.00 27.20 153 LYS C O 1
ATOM 4408 N N . VAL C 1 154 ? 80.553 50.963 59.331 1.00 25.92 154 VAL C N 1
ATOM 4409 C CA . VAL C 1 154 ? 81.804 51.138 60.050 1.00 26.89 154 VAL C CA 1
ATOM 4410 C C . VAL C 1 154 ? 82.929 50.670 59.130 1.00 26.37 154 VAL C C 1
ATOM 4411 O O . VAL C 1 154 ? 82.762 49.718 58.362 1.00 26.90 154 VAL C O 1
ATOM 4415 N N . PRO C 1 155 ? 84.084 51.350 59.177 1.00 26.27 155 PRO C N 1
ATOM 4416 C CA . PRO C 1 155 ? 85.222 50.979 58.335 1.00 26.11 155 PRO C CA 1
ATOM 4417 C C . PRO C 1 155 ? 85.916 49.734 58.880 1.00 27.69 155 PRO C C 1
ATOM 4418 O O . PRO C 1 155 ? 85.814 49.432 60.068 1.00 29.03 155 PRO C O 1
ATOM 4422 N N . VAL C 1 156 ? 86.611 49.011 58.009 1.00 28.83 156 VAL C N 1
ATOM 4423 C CA . VAL C 1 156 ? 87.343 47.816 58.418 1.00 29.60 156 VAL C CA 1
ATOM 4424 C C . VAL C 1 156 ? 88.769 47.930 57.894 1.00 30.84 156 VAL C C 1
ATOM 4425 O O . VAL C 1 156 ? 88.989 48.063 56.687 1.00 30.28 156 VAL C O 1
ATOM 4429 N N . PHE C 1 157 ? 89.732 47.879 58.810 1.00 31.72 157 PHE C N 1
ATOM 4430 C CA . PHE C 1 157 ? 91.142 47.991 58.458 1.00 34.25 157 PHE C CA 1
ATOM 4431 C C . PHE C 1 157 ? 91.884 46.664 58.595 1.00 35.53 157 PHE C C 1
ATOM 4432 O O . PHE C 1 157 ? 91.350 45.692 59.125 1.00 37.28 157 PHE C O 1
ATOM 4440 N N . ALA C 1 158 ? 93.123 46.638 58.119 1.00 37.64 158 ALA C N 1
ATOM 4441 C CA . ALA C 1 158 ? 93.941 45.430 58.137 1.00 38.78 158 ALA C CA 1
ATOM 4442 C C . ALA C 1 158 ? 94.172 44.741 59.483 1.00 39.32 158 ALA C C 1
ATOM 4443 O O . ALA C 1 158 ? 94.142 43.510 59.561 1.00 39.93 158 ALA C O 1
ATOM 4445 N N . GLY C 1 159 ? 94.399 45.519 60.536 1.00 40.58 159 GLY C N 1
ATOM 4446 C CA . GLY C 1 159 ? 94.668 44.926 61.836 1.00 41.16 159 GLY C CA 1
ATOM 4447 C C . GLY C 1 159 ? 93.520 44.746 62.815 1.00 41.49 159 GLY C C 1
ATOM 4448 O O . GLY C 1 159 ? 93.755 44.400 63.974 1.00 41.28 159 GLY C O 1
ATOM 4449 N N . ASP C 1 160 ? 92.286 44.964 62.372 1.00 40.80 160 ASP C N 1
ATOM 4450 C CA . ASP C 1 160 ? 91.145 44.815 63.269 1.00 40.57 160 ASP C CA 1
ATOM 4451 C C . ASP C 1 160 ? 90.761 43.355 63.483 1.00 39.73 160 ASP C C 1
ATOM 4452 O O . ASP C 1 160 ? 90.639 42.586 62.530 1.00 39.91 160 ASP C O 1
ATOM 4457 N N . SER C 1 161 ? 90.570 42.982 64.745 1.00 38.93 161 SER C N 1
ATOM 4458 C CA . SER C 1 161 ? 90.178 41.622 65.098 1.00 38.09 161 SER C CA 1
ATOM 4459 C C . SER C 1 161 ? 88.655 41.542 65.068 1.00 37.28 161 SER C C 1
ATOM 4460 O O . SER C 1 161 ? 87.984 42.543 64.809 1.00 36.45 161 SER C O 1
ATOM 4463 N N . GLU C 1 162 ? 88.106 40.360 65.331 1.00 36.75 162 GLU C N 1
ATOM 4464 C CA . GLU C 1 162 ? 86.659 40.200 65.332 1.00 36.13 162 GLU C CA 1
ATOM 4465 C C . GLU C 1 162 ? 86.066 40.984 66.493 1.00 36.13 162 GLU C C 1
ATOM 4466 O O . GLU C 1 162 ? 84.986 41.559 66.374 1.00 34.80 162 GLU C O 1
ATOM 4472 N N . ASP C 1 163 ? 86.779 41.015 67.615 1.00 35.33 163 ASP C N 1
ATOM 4473 C CA . ASP C 1 163 ? 86.303 41.749 68.778 1.00 35.66 163 ASP C CA 1
ATOM 4474 C C . ASP C 1 163 ? 86.329 43.249 68.511 1.00 34.30 163 ASP C C 1
ATOM 4475 O O . ASP C 1 163 ? 85.446 43.981 68.956 1.00 33.31 163 ASP C O 1
ATOM 4480 N N . ASP C 1 164 ? 87.345 43.705 67.785 1.00 33.51 164 ASP C N 1
ATOM 4481 C CA . ASP C 1 164 ? 87.456 45.123 67.464 1.00 33.14 164 ASP C CA 1
ATOM 4482 C C . ASP C 1 164 ? 86.265 45.560 66.626 1.00 32.53 164 ASP C C 1
ATOM 4483 O O . ASP C 1 164 ? 85.563 46.510 66.969 1.00 32.79 164 ASP C O 1
ATOM 4488 N N . ILE C 1 165 ? 86.040 44.857 65.522 1.00 31.16 165 ILE C N 1
ATOM 4489 C CA . ILE C 1 165 ? 84.941 45.189 64.632 1.00 30.84 165 ILE C CA 1
ATOM 4490 C C . ILE C 1 165 ? 83.592 45.028 65.334 1.00 29.35 165 ILE C C 1
ATOM 4491 O O . ILE C 1 165 ? 82.666 45.801 65.094 1.00 30.28 165 ILE C O 1
ATOM 4496 N N . THR C 1 166 ? 83.488 44.034 66.212 1.00 28.31 166 THR C N 1
ATOM 4497 C CA . THR C 1 166 ? 82.242 43.789 66.932 1.00 27.24 166 THR C CA 1
ATOM 4498 C C . THR C 1 166 ? 81.880 44.977 67.820 1.00 26.27 166 THR C C 1
ATOM 4499 O O . THR C 1 166 ? 80.739 45.433 67.824 1.00 23.79 166 THR C O 1
ATOM 4503 N N . ALA C 1 167 ? 82.856 45.475 68.573 1.00 26.91 167 ALA C N 1
ATOM 4504 C CA . ALA C 1 167 ? 82.622 46.613 69.462 1.00 27.14 167 ALA C CA 1
ATOM 4505 C C . ALA C 1 167 ? 82.296 47.871 68.662 1.00 28.24 167 ALA C C 1
ATOM 4506 O O . ALA C 1 167 ? 81.432 48.663 69.046 1.00 28.95 167 ALA C O 1
ATOM 4508 N N . ARG C 1 168 ? 82.995 48.044 67.546 1.00 27.44 168 ARG C N 1
ATOM 4509 C CA . ARG C 1 168 ? 82.799 49.202 66.688 1.00 27.48 168 ARG C CA 1
ATOM 4510 C C . ARG C 1 168 ? 81.375 49.243 66.141 1.00 25.54 168 ARG C C 1
ATOM 4511 O O . ARG C 1 168 ? 80.785 50.314 66.001 1.00 24.61 168 ARG C O 1
ATOM 4519 N N . VAL C 1 169 ? 80.824 48.071 65.837 1.00 25.34 169 VAL C N 1
ATOM 4520 C CA . VAL C 1 169 ? 79.471 47.985 65.311 1.00 24.20 169 VAL C CA 1
ATOM 4521 C C . VAL C 1 169 ? 78.428 48.226 66.398 1.00 25.19 169 VAL C C 1
ATOM 4522 O O . VAL C 1 169 ? 77.408 48.869 66.153 1.00 24.40 169 VAL C O 1
ATOM 4526 N N . GLN C 1 170 ? 78.673 47.710 67.598 1.00 25.49 170 GLN C N 1
ATOM 4527 C CA . GLN C 1 170 ? 77.723 47.904 68.686 1.00 27.15 170 GLN C CA 1
ATOM 4528 C C . GLN C 1 170 ? 77.611 49.375 69.060 1.00 26.75 170 GLN C C 1
ATOM 4529 O O . GLN C 1 170 ? 76.554 49.832 69.501 1.00 25.58 170 GLN C O 1
ATOM 4535 N N . THR C 1 171 ? 78.696 50.119 68.884 1.00 26.66 171 THR C N 1
ATOM 4536 C CA . THR C 1 171 ? 78.662 51.540 69.197 1.00 25.72 171 THR C CA 1
ATOM 4537 C C . THR C 1 171 ? 77.566 52.164 68.345 1.00 25.10 171 THR C C 1
ATOM 4538 O O . THR C 1 171 ? 76.776 52.981 68.824 1.00 24.32 171 THR C O 1
ATOM 4542 N N . GLN C 1 172 ? 77.507 51.755 67.081 1.00 23.91 172 GLN C N 1
ATOM 4543 C CA . GLN C 1 172 ? 76.501 52.273 66.166 1.00 23.82 172 GLN C CA 1
ATOM 4544 C C . GLN C 1 172 ? 75.108 51.780 66.541 1.00 22.97 172 GLN C C 1
ATOM 4545 O O . GLN C 1 172 ? 74.137 52.528 66.471 1.00 21.90 172 GLN C O 1
ATOM 4551 N N . GLU C 1 173 ? 75.012 50.517 66.937 1.00 23.41 173 GLU C N 1
ATOM 4552 C CA . GLU C 1 173 ? 73.730 49.944 67.322 1.00 23.37 173 GLU C CA 1
ATOM 4553 C C . GLU C 1 173 ? 73.078 50.719 68.463 1.00 22.73 173 GLU C C 1
ATOM 4554 O O . GLU C 1 173 ? 71.892 51.047 68.407 1.00 20.76 173 GLU C O 1
ATOM 4560 N N . HIS C 1 174 ? 73.865 51.017 69.491 1.00 22.62 174 HIS C N 1
ATOM 4561 C CA . HIS C 1 174 ? 73.369 51.749 70.652 1.00 22.93 174 HIS C CA 1
ATOM 4562 C C . HIS C 1 174 ? 72.844 53.126 70.277 1.00 22.39 174 HIS C C 1
ATOM 4563 O O . HIS C 1 174 ? 72.082 53.740 71.024 1.00 21.58 174 HIS C O 1
ATOM 4570 N N . ALA C 1 175 ? 73.254 53.605 69.110 1.00 21.82 175 ALA C N 1
ATOM 4571 C CA . ALA C 1 175 ? 72.813 54.904 68.636 1.00 20.96 175 ALA C CA 1
ATOM 4572 C C . ALA C 1 175 ? 71.563 54.794 67.764 1.00 21.25 175 ALA C C 1
ATOM 4573 O O . ALA C 1 175 ? 70.552 55.447 68.030 1.00 20.21 175 ALA C O 1
ATOM 4575 N N . ILE C 1 176 ? 71.612 53.951 66.735 1.00 20.76 176 ILE C N 1
ATOM 4576 C CA . ILE C 1 176 ? 70.467 53.847 65.842 1.00 20.08 176 ILE C CA 1
ATOM 4577 C C . ILE C 1 176 ? 69.228 53.119 66.347 1.00 19.20 176 ILE C C 1
ATOM 4578 O O . ILE C 1 176 ? 68.124 53.435 65.908 1.00 19.97 176 ILE C O 1
ATOM 4583 N N . TYR C 1 177 ? 69.377 52.162 67.261 1.00 21.13 177 TYR C N 1
ATOM 4584 C CA . TYR C 1 177 ? 68.190 51.451 67.736 1.00 19.08 177 TYR C CA 1
ATOM 4585 C C . TYR C 1 177 ? 67.258 52.377 68.510 1.00 18.99 177 TYR C C 1
ATOM 4586 O O . TYR C 1 177 ? 66.065 52.441 68.221 1.00 18.24 177 TYR C O 1
ATOM 4595 N N . PRO C 1 178 ? 67.780 53.093 69.516 1.00 19.15 178 PRO C N 1
ATOM 4596 C CA . PRO C 1 178 ? 66.872 53.985 70.244 1.00 19.24 178 PRO C CA 1
ATOM 4597 C C . PRO C 1 178 ? 66.282 55.040 69.306 1.00 18.92 178 PRO C C 1
ATOM 4598 O O . PRO C 1 178 ? 65.129 55.443 69.461 1.00 17.83 178 PRO C O 1
ATOM 4602 N N . LEU C 1 179 ? 67.073 55.484 68.331 1.00 18.67 179 LEU C N 1
ATOM 4603 C CA . LEU C 1 179 ? 66.590 56.478 67.378 1.00 18.50 179 LEU C CA 1
ATOM 4604 C C . LEU C 1 179 ? 65.408 55.915 66.596 1.00 17.60 179 LEU C C 1
ATOM 4605 O O . LEU C 1 179 ? 64.370 56.568 66.460 1.00 18.88 179 LEU C O 1
ATOM 4610 N N . VAL C 1 180 ? 65.560 54.697 66.081 1.00 17.48 180 VAL C N 1
ATOM 4611 C CA . VAL C 1 180 ? 64.484 54.078 65.329 1.00 17.53 180 VAL C CA 1
ATOM 4612 C C . VAL C 1 180 ? 63.251 53.895 66.210 1.00 16.20 180 VAL C C 1
ATOM 4613 O O . VAL C 1 180 ? 62.124 54.119 65.774 1.00 17.12 180 VAL C O 1
ATOM 4617 N N . ILE C 1 181 ? 63.463 53.481 67.451 1.00 15.99 181 ILE C N 1
ATOM 4618 C CA . ILE C 1 181 ? 62.349 53.281 68.364 1.00 15.70 181 ILE C CA 1
ATOM 4619 C C . ILE C 1 181 ? 61.660 54.617 68.645 1.00 16.97 181 ILE C C 1
ATOM 4620 O O . ILE C 1 181 ? 60.441 54.667 68.821 1.00 17.22 181 ILE C O 1
ATOM 4625 N N . SER C 1 182 ? 62.431 55.704 68.656 1.00 18.91 182 SER C N 1
ATOM 4626 C CA . SER C 1 182 ? 61.837 57.019 68.902 1.00 19.18 182 SER C CA 1
ATOM 4627 C C . SER C 1 182 ? 60.972 57.414 67.708 1.00 20.09 182 SER C C 1
ATOM 4628 O O . SER C 1 182 ? 59.902 57.984 67.881 1.00 19.06 182 SER C O 1
ATOM 4631 N N . TRP C 1 183 ? 61.427 57.104 66.496 1.00 20.02 183 TRP C N 1
ATOM 4632 C CA . TRP C 1 183 ? 60.637 57.427 65.308 1.00 20.92 183 TRP C CA 1
ATOM 4633 C C . TRP C 1 183 ? 59.302 56.694 65.369 1.00 20.64 183 TRP C C 1
ATOM 4634 O O . TRP C 1 183 ? 58.252 57.245 65.025 1.00 20.89 183 TRP C O 1
ATOM 4645 N N . PHE C 1 184 ? 59.353 55.433 65.791 1.00 20.64 184 PHE C N 1
ATOM 4646 C CA . PHE C 1 184 ? 58.154 54.619 65.897 1.00 19.86 184 PHE C CA 1
ATOM 4647 C C . PHE C 1 184 ? 57.221 55.215 66.949 1.00 19.91 184 PHE C C 1
ATOM 4648 O O . PHE C 1 184 ? 56.040 55.435 66.695 1.00 19.28 184 PHE C O 1
ATOM 4656 N N . ALA C 1 185 ? 57.765 55.492 68.128 1.00 20.58 185 ALA C N 1
ATOM 4657 C CA . ALA C 1 185 ? 56.971 56.059 69.211 1.00 20.15 185 ALA C CA 1
ATOM 4658 C C . ALA C 1 185 ? 56.290 57.364 68.806 1.00 21.80 185 ALA C C 1
ATOM 4659 O O . ALA C 1 185 ? 55.157 57.631 69.206 1.00 22.90 185 ALA C O 1
ATOM 4661 N N . ASP C 1 186 ? 56.975 58.174 68.007 1.00 22.89 186 ASP C N 1
ATOM 4662 C CA . ASP C 1 186 ? 56.417 59.450 67.583 1.00 23.21 186 ASP C CA 1
ATOM 4663 C C . ASP C 1 186 ? 55.452 59.323 66.408 1.00 24.10 186 ASP C C 1
ATOM 4664 O O . ASP C 1 186 ? 54.902 60.322 65.944 1.00 25.23 186 ASP C O 1
ATOM 4669 N N . GLY C 1 187 ? 55.251 58.098 65.931 1.00 24.59 187 GLY C N 1
ATOM 4670 C CA . GLY C 1 187 ? 54.339 57.868 64.824 1.00 25.33 187 GLY C CA 1
ATOM 4671 C C . GLY C 1 187 ? 54.861 58.292 63.464 1.00 25.89 187 GLY C C 1
ATOM 4672 O O . GLY C 1 187 ? 54.083 58.476 62.527 1.00 25.97 187 GLY C O 1
ATOM 4673 N N . ARG C 1 188 ? 56.176 58.440 63.348 1.00 25.43 188 ARG C N 1
ATOM 4674 C CA . ARG C 1 188 ? 56.793 58.847 62.092 1.00 25.51 188 ARG C CA 1
ATOM 4675 C C . ARG C 1 188 ? 57.195 57.641 61.247 1.00 26.37 188 ARG C C 1
ATOM 4676 O O . ARG C 1 188 ? 57.364 57.752 60.032 1.00 26.57 188 ARG C O 1
ATOM 4684 N N . LEU C 1 189 ? 57.344 56.492 61.901 1.00 26.01 189 LEU C N 1
ATOM 4685 C CA . LEU C 1 189 ? 57.746 55.262 61.231 1.00 25.14 189 LEU C CA 1
ATOM 4686 C C . LEU C 1 189 ? 56.590 54.266 61.153 1.00 27.04 189 LEU C C 1
ATOM 4687 O O . LEU C 1 189 ? 56.031 53.873 62.174 1.00 26.13 189 LEU C O 1
ATOM 4692 N N . LYS C 1 190 ? 56.241 53.862 59.936 1.00 27.73 190 LYS C N 1
ATOM 4693 C CA . LYS C 1 190 ? 55.153 52.913 59.712 1.00 30.23 190 LYS C CA 1
ATOM 4694 C C . LYS C 1 190 ? 55.605 51.758 58.825 1.00 30.95 190 LYS C C 1
ATOM 4695 O O . LYS C 1 190 ? 56.560 51.889 58.059 1.00 29.46 190 LYS C O 1
ATOM 4701 N N . MET C 1 191 ? 54.914 50.627 58.927 1.00 33.24 191 MET C N 1
ATOM 4702 C CA . MET C 1 191 ? 55.249 49.471 58.109 1.00 36.57 191 MET C CA 1
ATOM 4703 C C . MET C 1 191 ? 54.037 49.047 57.291 1.00 38.72 191 MET C C 1
ATOM 4704 O O . MET C 1 191 ? 53.203 48.283 57.769 1.00 39.53 191 MET C O 1
ATOM 4709 N N . HIS C 1 192 ? 53.932 49.544 56.062 1.00 41.25 192 HIS C N 1
ATOM 4710 C CA . HIS C 1 192 ? 52.808 49.178 55.205 1.00 43.58 192 HIS C CA 1
ATOM 4711 C C . HIS C 1 192 ? 53.161 47.925 54.412 1.00 44.39 192 HIS C C 1
ATOM 4712 O O . HIS C 1 192 ? 53.681 48.000 53.298 1.00 44.25 192 HIS C O 1
ATOM 4719 N N . GLU C 1 193 ? 52.877 46.774 55.015 1.00 45.80 193 GLU C N 1
ATOM 4720 C CA . GLU C 1 193 ? 53.149 45.471 54.418 1.00 45.67 193 GLU C CA 1
ATOM 4721 C C . GLU C 1 193 ? 54.444 45.359 53.616 1.00 44.56 193 GLU C C 1
ATOM 4722 O O . GLU C 1 193 ? 54.528 45.760 52.451 1.00 44.96 193 GLU C O 1
ATOM 4728 N N . ASN C 1 194 ? 55.454 44.807 54.278 1.00 43.84 194 ASN C N 1
ATOM 4729 C CA . ASN C 1 194 ? 56.767 44.580 53.691 1.00 42.14 194 ASN C CA 1
ATOM 4730 C C . ASN C 1 194 ? 57.455 45.826 53.126 1.00 40.23 194 ASN C C 1
ATOM 4731 O O . ASN C 1 194 ? 58.263 45.731 52.202 1.00 41.53 194 ASN C O 1
ATOM 4736 N N . ALA C 1 195 ? 57.153 46.985 53.708 1.00 39.14 195 ALA C N 1
ATOM 4737 C CA . ALA C 1 195 ? 57.740 48.259 53.288 1.00 35.91 195 ALA C CA 1
ATOM 4738 C C . ALA C 1 195 ? 57.787 49.248 54.459 1.00 34.01 195 ALA C C 1
ATOM 4739 O O . ALA C 1 195 ? 56.778 49.472 55.132 1.00 34.47 195 ALA C O 1
ATOM 4741 N N . ALA C 1 196 ? 58.958 49.838 54.686 1.00 31.05 196 ALA C N 1
ATOM 4742 C CA . ALA C 1 196 ? 59.147 50.801 55.769 1.00 29.69 196 ALA C CA 1
ATOM 4743 C C . ALA C 1 196 ? 58.968 52.237 55.282 1.00 29.18 196 ALA C C 1
ATOM 4744 O O . ALA C 1 196 ? 59.600 52.656 54.313 1.00 28.75 196 ALA C O 1
ATOM 4746 N N . TRP C 1 197 ? 58.110 52.986 55.970 1.00 29.18 197 TRP C N 1
ATOM 4747 C CA . TRP C 1 197 ? 57.827 54.373 55.622 1.00 29.91 197 TRP C CA 1
ATOM 4748 C C . TRP C 1 197 ? 58.156 55.322 56.775 1.00 29.39 197 TRP C C 1
ATOM 4749 O O . TRP C 1 197 ? 57.666 55.145 57.891 1.00 28.15 197 TRP C O 1
ATOM 4760 N N . LEU C 1 198 ? 58.983 56.327 56.499 1.00 27.07 198 LEU C N 1
ATOM 4761 C CA . LEU C 1 198 ? 59.351 57.314 57.512 1.00 28.13 198 LEU C CA 1
ATOM 4762 C C . LEU C 1 198 ? 58.814 58.669 57.069 1.00 28.35 198 LEU C C 1
ATOM 4763 O O . LEU C 1 198 ? 59.100 59.123 55.961 1.00 28.73 198 LEU C O 1
ATOM 4768 N N . ASP C 1 199 ? 58.031 59.303 57.936 1.00 28.04 199 ASP C N 1
ATOM 4769 C CA . ASP C 1 199 ? 57.439 60.603 57.640 1.00 29.83 199 ASP C CA 1
ATOM 4770 C C . ASP C 1 199 ? 56.695 60.601 56.306 1.00 30.89 199 ASP C C 1
ATOM 4771 O O . ASP C 1 199 ? 56.682 61.606 55.594 1.00 32.14 199 ASP C O 1
ATOM 4776 N N . GLY C 1 200 ? 56.087 59.467 55.967 1.00 31.60 200 GLY C N 1
ATOM 4777 C CA . GLY C 1 200 ? 55.341 59.366 54.723 1.00 32.77 200 GLY C CA 1
ATOM 4778 C C . GLY C 1 200 ? 56.189 59.147 53.483 1.00 34.13 200 GLY C C 1
ATOM 4779 O O . GLY C 1 200 ? 55.707 59.305 52.359 1.00 34.77 200 GLY C O 1
ATOM 4780 N N . GLN C 1 201 ? 57.450 58.778 53.682 1.00 33.88 201 GLN C N 1
ATOM 4781 C CA . GLN C 1 201 ? 58.369 58.533 52.574 1.00 34.92 201 GLN C CA 1
ATOM 4782 C C . GLN C 1 201 ? 58.796 57.069 52.574 1.00 34.71 201 GLN C C 1
ATOM 4783 O O . GLN C 1 201 ? 59.345 56.583 53.563 1.00 34.20 201 GLN C O 1
ATOM 4789 N N . ARG C 1 202 ? 58.556 56.365 51.473 1.00 33.33 202 ARG C N 1
ATOM 4790 C CA . ARG C 1 202 ? 58.946 54.965 51.408 1.00 32.72 202 ARG C CA 1
ATOM 4791 C C . ARG C 1 202 ? 60.467 54.872 51.444 1.00 32.58 202 ARG C C 1
ATOM 4792 O O . ARG C 1 202 ? 61.156 55.452 50.606 1.00 32.34 202 ARG C O 1
ATOM 4800 N N . LEU C 1 203 ? 60.995 54.146 52.421 1.00 32.01 203 LEU C N 1
ATOM 4801 C CA . LEU C 1 203 ? 62.439 53.998 52.539 1.00 31.76 203 LEU C CA 1
ATOM 4802 C C . LEU C 1 203 ? 62.963 52.963 51.548 1.00 32.63 203 LEU C C 1
ATOM 4803 O O . LEU C 1 203 ? 62.268 52.005 51.207 1.00 33.81 203 LEU C O 1
ATOM 4808 N N . PRO C 1 204 ? 64.198 53.155 51.060 1.00 33.61 204 PRO C N 1
ATOM 4809 C CA . PRO C 1 204 ? 64.810 52.225 50.109 1.00 33.96 204 PRO C CA 1
ATOM 4810 C C . PRO C 1 204 ? 65.269 50.950 50.823 1.00 34.01 204 PRO C C 1
ATOM 4811 O O . PRO C 1 204 ? 65.227 50.871 52.052 1.00 33.56 204 PRO C O 1
ATOM 4815 N N . PRO C 1 205 ? 65.710 49.936 50.059 1.00 32.54 205 PRO C N 1
ATOM 4816 C CA . PRO C 1 205 ? 66.176 48.657 50.605 1.00 32.83 205 PRO C CA 1
ATOM 4817 C C . PRO C 1 205 ? 67.228 48.750 51.710 1.00 32.55 205 PRO C C 1
ATOM 4818 O O . PRO C 1 205 ? 67.290 47.887 52.584 1.00 33.08 205 PRO C O 1
ATOM 4822 N N . GLN C 1 206 ? 68.054 49.791 51.669 1.00 32.78 206 GLN C N 1
ATOM 4823 C CA . GLN C 1 206 ? 69.104 49.962 52.668 1.00 33.12 206 GLN C CA 1
ATOM 4824 C C . GLN C 1 206 ? 68.646 50.834 53.834 1.00 31.57 206 GLN C C 1
ATOM 4825 O O . GLN C 1 206 ? 69.437 51.161 54.717 1.00 30.30 206 GLN C O 1
ATOM 4831 N N . GLY C 1 207 ? 67.370 51.209 53.829 1.00 31.17 207 GLY C N 1
ATOM 4832 C CA . GLY C 1 207 ? 66.839 52.042 54.894 1.00 31.69 207 GLY C CA 1
ATOM 4833 C C . GLY C 1 207 ? 67.013 53.520 54.610 1.00 33.22 207 GLY C C 1
ATOM 4834 O O . GLY C 1 207 ? 67.422 53.902 53.512 1.00 31.40 207 GLY C O 1
ATOM 4835 N N . TYR C 1 208 ? 66.708 54.354 55.601 1.00 34.38 208 TYR C N 1
ATOM 4836 C CA . TYR C 1 208 ? 66.827 55.803 55.456 1.00 36.72 208 TYR C CA 1
ATOM 4837 C C . TYR C 1 208 ? 68.224 56.227 55.019 1.00 37.52 208 TYR C C 1
ATOM 4838 O O . TYR C 1 208 ? 69.220 55.837 55.626 1.00 36.94 208 TYR C O 1
ATOM 4847 N N . ALA C 1 209 ? 68.295 57.038 53.968 1.00 39.41 209 ALA C N 1
ATOM 4848 C CA . ALA C 1 209 ? 69.577 57.517 53.467 1.00 41.18 209 ALA C CA 1
ATOM 4849 C C . ALA C 1 209 ? 69.578 59.041 53.377 1.00 41.81 209 ALA C C 1
ATOM 4850 O O . ALA C 1 209 ? 70.007 59.731 54.308 1.00 43.52 209 ALA C O 1
ATOM 4852 N N . MET D 1 1 ? 27.670 43.912 5.304 1.00 21.45 1 MET D N 1
ATOM 4853 C CA . MET D 1 1 ? 26.704 44.677 6.085 1.00 22.64 1 MET D CA 1
ATOM 4854 C C . MET D 1 1 ? 27.448 45.644 6.998 1.00 20.89 1 MET D C 1
ATOM 4855 O O . MET D 1 1 ? 27.964 45.248 8.041 1.00 22.40 1 MET D O 1
ATOM 4860 N N . ASN D 1 2 ? 27.506 46.912 6.601 1.00 18.97 2 ASN D N 1
ATOM 4861 C CA . ASN D 1 2 ? 28.205 47.924 7.388 1.00 17.90 2 ASN D CA 1
ATOM 4862 C C . ASN D 1 2 ? 27.261 48.739 8.259 1.00 16.81 2 ASN D C 1
ATOM 4863 O O . ASN D 1 2 ? 26.312 49.346 7.758 1.00 19.05 2 ASN D O 1
ATOM 4868 N N . ILE D 1 3 ? 27.531 48.752 9.562 1.00 15.22 3 ILE D N 1
ATOM 4869 C CA . ILE D 1 3 ? 26.725 49.507 10.515 1.00 15.46 3 ILE D CA 1
ATOM 4870 C C . ILE D 1 3 ? 27.508 50.705 11.055 1.00 14.22 3 ILE D C 1
ATOM 4871 O O . ILE D 1 3 ? 28.675 50.574 11.418 1.00 14.95 3 ILE D O 1
ATOM 4876 N N . VAL D 1 4 ? 26.863 51.866 11.111 1.00 15.49 4 VAL D N 1
ATOM 4877 C CA . VAL D 1 4 ? 27.480 53.058 11.677 1.00 15.30 4 VAL D CA 1
ATOM 4878 C C . VAL D 1 4 ? 26.565 53.446 12.831 1.00 15.28 4 VAL D C 1
ATOM 4879 O O . VAL D 1 4 ? 25.356 53.575 12.656 1.00 15.92 4 VAL D O 1
ATOM 4883 N N . VAL D 1 5 ? 27.140 53.598 14.020 1.00 16.10 5 VAL D N 1
ATOM 4884 C CA . VAL D 1 5 ? 26.353 53.938 15.201 1.00 14.04 5 VAL D CA 1
ATOM 4885 C C . VAL D 1 5 ? 26.664 55.342 15.707 1.00 15.60 5 VAL D C 1
ATOM 4886 O O . VAL D 1 5 ? 27.835 55.723 15.808 1.00 15.09 5 VAL D O 1
ATOM 4890 N N . LEU D 1 6 ? 25.611 56.100 16.016 1.00 15.42 6 LEU D N 1
ATOM 4891 C CA . LEU D 1 6 ? 25.743 57.462 16.536 1.00 16.64 6 LEU D CA 1
ATOM 4892 C C . LEU D 1 6 ? 25.328 57.447 18.004 1.00 18.05 6 LEU D C 1
ATOM 4893 O O . LEU D 1 6 ? 24.269 56.918 18.349 1.00 18.37 6 LEU D O 1
ATOM 4898 N N . ILE D 1 7 ? 26.155 58.046 18.855 1.00 18.23 7 ILE D N 1
ATOM 4899 C CA . ILE D 1 7 ? 25.898 58.080 20.294 1.00 18.74 7 ILE D CA 1
ATOM 4900 C C . ILE D 1 7 ? 26.222 59.441 20.907 1.00 20.02 7 ILE D C 1
ATOM 4901 O O . ILE D 1 7 ? 26.832 60.292 20.266 1.00 17.82 7 ILE D O 1
ATOM 4906 N N . SER D 1 8 ? 25.833 59.617 22.169 1.00 18.67 8 SER D N 1
ATOM 4907 C CA . SER D 1 8 ? 26.101 60.848 22.907 1.00 20.24 8 SER D CA 1
ATOM 4908 C C . SER D 1 8 ? 26.567 60.540 24.329 1.00 20.70 8 SER D C 1
ATOM 4909 O O . SER D 1 8 ? 27.172 61.393 24.985 1.00 21.24 8 SER D O 1
ATOM 4912 N N . GLY D 1 9 ? 26.298 59.321 24.799 1.00 22.29 9 GLY D N 1
ATOM 4913 C CA . GLY D 1 9 ? 26.679 58.968 26.158 1.00 23.20 9 GLY D CA 1
ATOM 4914 C C . GLY D 1 9 ? 27.344 57.630 26.439 1.00 23.51 9 GLY D C 1
ATOM 4915 O O . GLY D 1 9 ? 28.286 57.228 25.755 1.00 22.88 9 GLY D O 1
ATOM 4916 N N . ASN D 1 10 ? 26.842 56.939 27.463 1.00 24.30 10 ASN D N 1
ATOM 4917 C CA . ASN D 1 10 ? 27.392 55.656 27.897 1.00 24.10 10 ASN D CA 1
ATOM 4918 C C . ASN D 1 10 ? 27.574 54.620 26.798 1.00 22.42 10 ASN D C 1
ATOM 4919 O O . ASN D 1 10 ? 28.610 53.964 26.733 1.00 23.15 10 ASN D O 1
ATOM 4924 N N . GLY D 1 11 ? 26.567 54.463 25.947 1.00 20.78 11 GLY D N 1
ATOM 4925 C CA . GLY D 1 11 ? 26.674 53.516 24.853 1.00 19.65 11 GLY D CA 1
ATOM 4926 C C . GLY D 1 11 ? 26.485 52.051 25.196 1.00 19.62 11 GLY D C 1
ATOM 4927 O O . GLY D 1 11 ? 27.120 51.184 24.588 1.00 18.87 11 GLY D O 1
ATOM 4928 N N . SER D 1 12 ? 25.613 51.755 26.153 1.00 19.52 12 SER D N 1
ATOM 4929 C CA . SER D 1 12 ? 25.380 50.362 26.509 1.00 20.77 12 SER D CA 1
ATOM 4930 C C . SER D 1 12 ? 24.714 49.671 25.324 1.00 20.86 12 SER D C 1
ATOM 4931 O O . SER D 1 12 ? 24.965 48.496 25.061 1.00 22.12 12 SER D O 1
ATOM 4934 N N . ASN D 1 13 ? 23.870 50.408 24.606 1.00 20.88 13 ASN D N 1
ATOM 4935 C CA . ASN D 1 13 ? 23.197 49.856 23.436 1.00 20.25 13 ASN D CA 1
ATOM 4936 C C . ASN D 1 13 ? 24.226 49.581 22.349 1.00 19.74 13 ASN D C 1
ATOM 4937 O O . ASN D 1 13 ? 24.144 48.570 21.646 1.00 18.83 13 ASN D O 1
ATOM 4942 N N . LEU D 1 14 ? 25.195 50.480 22.216 1.00 20.38 14 LEU D N 1
ATOM 4943 C CA . LEU D 1 14 ? 26.256 50.293 21.240 1.00 21.08 14 LEU D CA 1
ATOM 4944 C C . LEU D 1 14 ? 26.954 48.975 21.562 1.00 20.18 14 LEU D C 1
ATOM 4945 O O . LEU D 1 14 ? 27.225 48.170 20.673 1.00 19.03 14 LEU D O 1
ATOM 4950 N N . GLN D 1 15 ? 27.229 48.747 22.844 1.00 20.60 15 GLN D N 1
ATOM 4951 C CA . GLN D 1 15 ? 27.905 47.524 23.261 1.00 20.94 15 GLN D CA 1
ATOM 4952 C C . GLN D 1 15 ? 27.112 46.263 22.912 1.00 20.29 15 GLN D C 1
ATOM 4953 O O . GLN D 1 15 ? 27.676 45.281 22.424 1.00 20.66 15 GLN D O 1
ATOM 4959 N N . ALA D 1 16 ? 25.807 46.287 23.164 1.00 20.34 16 ALA D N 1
ATOM 4960 C CA . ALA D 1 16 ? 24.963 45.137 22.858 1.00 18.83 16 ALA D CA 1
ATOM 4961 C C . ALA D 1 16 ? 25.031 44.838 21.358 1.00 18.42 16 ALA D C 1
ATOM 4962 O O . ALA D 1 16 ? 25.058 43.679 20.946 1.00 18.38 16 ALA D O 1
ATOM 4964 N N . ILE D 1 17 ? 25.073 45.890 20.547 1.00 18.38 17 ILE D N 1
ATOM 4965 C CA . ILE D 1 17 ? 25.155 45.724 19.101 1.00 18.05 17 ILE D CA 1
ATOM 4966 C C . ILE D 1 17 ? 26.518 45.150 18.702 1.00 17.47 17 ILE D C 1
ATOM 4967 O O . ILE D 1 17 ? 26.602 44.248 17.863 1.00 18.04 17 ILE D O 1
ATOM 4972 N N . ILE D 1 18 ? 27.586 45.670 19.300 1.00 18.58 18 ILE D N 1
ATOM 4973 C CA . ILE D 1 18 ? 28.930 45.173 19.015 1.00 18.48 18 ILE D CA 1
ATOM 4974 C C . ILE D 1 18 ? 29.002 43.692 19.386 1.00 18.79 18 ILE D C 1
ATOM 4975 O O . ILE D 1 18 ? 29.530 42.873 18.637 1.00 18.99 18 ILE D O 1
ATOM 4980 N N . ASP D 1 19 ? 28.467 43.358 20.555 1.00 20.27 19 ASP D N 1
ATOM 4981 C CA . ASP D 1 19 ? 28.480 41.977 21.020 1.00 20.64 19 ASP D CA 1
ATOM 4982 C C . ASP D 1 19 ? 27.726 41.025 20.087 1.00 19.62 19 ASP D C 1
ATOM 4983 O O . ASP D 1 19 ? 28.169 39.902 19.854 1.00 20.39 19 ASP D O 1
ATOM 4988 N N . ALA D 1 20 ? 26.594 41.469 19.549 1.00 19.10 20 ALA D N 1
ATOM 4989 C CA . ALA D 1 20 ? 25.792 40.633 18.656 1.00 18.49 20 ALA D CA 1
ATOM 4990 C C . ALA D 1 20 ? 26.463 40.445 17.297 1.00 18.09 20 ALA D C 1
ATOM 4991 O O . ALA D 1 20 ? 26.245 39.440 16.616 1.00 16.49 20 ALA D O 1
ATOM 4993 N N . CYS D 1 21 ? 27.267 41.422 16.893 1.00 19.10 21 CYS D N 1
ATOM 4994 C CA . CYS D 1 21 ? 27.982 41.316 15.628 1.00 18.49 21 CYS D CA 1
ATOM 4995 C C . CYS D 1 21 ? 29.089 40.280 15.800 1.00 18.43 21 CYS D C 1
ATOM 4996 O O . CYS D 1 21 ? 29.327 39.459 14.917 1.00 19.72 21 CYS D O 1
ATOM 4999 N N . LYS D 1 22 ? 29.743 40.306 16.957 1.00 19.35 22 LYS D N 1
ATOM 5000 C CA . LYS D 1 22 ? 30.837 39.381 17.227 1.00 22.36 22 LYS D CA 1
ATOM 5001 C C . LYS D 1 22 ? 30.376 37.925 17.266 1.00 22.15 22 LYS D C 1
ATOM 5002 O O . LYS D 1 22 ? 31.113 37.028 16.851 1.00 22.50 22 LYS D O 1
ATOM 5008 N N . THR D 1 23 ? 29.162 37.691 17.755 1.00 22.41 23 THR D N 1
ATOM 5009 C CA . THR D 1 23 ? 28.611 36.336 17.827 1.00 23.05 23 THR D CA 1
ATOM 5010 C C . THR D 1 23 ? 27.922 35.972 16.505 1.00 22.53 23 THR D C 1
ATOM 5011 O O . THR D 1 23 ? 27.456 34.849 16.314 1.00 20.90 23 THR D O 1
ATOM 5015 N N . ASN D 1 24 ? 27.869 36.943 15.599 1.00 21.02 24 ASN D N 1
ATOM 5016 C CA . ASN D 1 24 ? 27.248 36.786 14.288 1.00 20.50 24 ASN D CA 1
ATOM 5017 C C . ASN D 1 24 ? 25.723 36.721 14.378 1.00 21.42 24 ASN D C 1
ATOM 5018 O O . ASN D 1 24 ? 25.056 36.307 13.427 1.00 22.54 24 ASN D O 1
ATOM 5023 N N . LYS D 1 25 ? 25.171 37.125 15.524 1.00 20.33 25 LYS D N 1
ATOM 5024 C CA . LYS D 1 25 ? 23.719 37.168 15.692 1.00 21.74 25 LYS D CA 1
ATOM 5025 C C . LYS D 1 25 ? 23.280 38.206 14.663 1.00 21.10 25 LYS D C 1
ATOM 5026 O O . LYS D 1 25 ? 22.225 38.087 14.044 1.00 22.34 25 LYS D O 1
ATOM 5032 N N . ILE D 1 26 ? 24.103 39.242 14.519 1.00 20.09 26 ILE D N 1
ATOM 5033 C CA . ILE D 1 26 ? 23.888 40.278 13.513 1.00 18.32 26 ILE D CA 1
ATOM 5034 C C . ILE D 1 26 ? 24.973 39.945 12.494 1.00 16.53 26 ILE D C 1
ATOM 5035 O O . ILE D 1 26 ? 26.159 39.944 12.825 1.00 14.33 26 ILE D O 1
ATOM 5040 N N . LYS D 1 27 ? 24.574 39.629 11.267 1.00 16.79 27 LYS D N 1
ATOM 5041 C CA . LYS D 1 27 ? 25.536 39.262 10.231 1.00 16.53 27 LYS D CA 1
ATOM 5042 C C . LYS D 1 27 ? 26.104 40.515 9.587 1.00 16.93 27 LYS D C 1
ATOM 5043 O O . LYS D 1 27 ? 25.835 40.833 8.425 1.00 17.33 27 LYS D O 1
ATOM 5049 N N . GLY D 1 28 ? 26.893 41.226 10.380 1.00 16.54 28 GLY D N 1
ATOM 5050 C CA . GLY D 1 28 ? 27.485 42.467 9.927 1.00 17.43 28 GLY D CA 1
ATOM 5051 C C . GLY D 1 28 ? 28.462 42.992 10.952 1.00 18.62 28 GLY D C 1
ATOM 5052 O O . GLY D 1 28 ? 28.752 42.324 11.951 1.00 19.53 28 GLY D O 1
ATOM 5053 N N . THR D 1 29 ? 28.938 44.211 10.730 1.00 16.29 29 THR D N 1
ATOM 5054 C CA . THR D 1 29 ? 29.935 44.796 11.611 1.00 17.97 29 THR D CA 1
ATOM 5055 C C . THR D 1 29 ? 29.720 46.280 11.819 1.00 18.02 29 THR D C 1
ATOM 5056 O O . THR D 1 29 ? 29.210 46.968 10.935 1.00 17.37 29 THR D O 1
ATOM 5060 N N . VAL D 1 30 ? 30.108 46.769 12.991 1.00 17.48 30 VAL D N 1
ATOM 5061 C CA . VAL D 1 30 ? 30.019 48.194 13.270 1.00 16.71 30 VAL D CA 1
ATOM 5062 C C . VAL D 1 30 ? 31.348 48.717 12.727 1.00 17.99 30 VAL D C 1
ATOM 5063 O O . VAL D 1 30 ? 32.422 48.413 13.261 1.00 17.68 30 VAL D O 1
ATOM 5067 N N . ARG D 1 31 ? 31.263 49.480 11.645 1.00 17.38 31 ARG D N 1
ATOM 5068 C CA . ARG D 1 31 ? 32.435 50.031 10.974 1.00 18.22 31 ARG D CA 1
ATOM 5069 C C . ARG D 1 31 ? 32.947 51.325 11.596 1.00 18.60 31 ARG D C 1
ATOM 5070 O O . ARG D 1 31 ? 34.127 51.652 11.477 1.00 18.51 31 ARG D O 1
ATOM 5078 N N . ALA D 1 32 ? 32.065 52.061 12.260 1.00 17.99 32 ALA D N 1
ATOM 5079 C CA . ALA D 1 32 ? 32.464 53.322 12.872 1.00 17.64 32 ALA D CA 1
ATOM 5080 C C . ALA D 1 32 ? 31.444 53.823 13.875 1.00 16.10 32 ALA D C 1
ATOM 5081 O O . ALA D 1 32 ? 30.258 53.505 13.788 1.00 17.31 32 ALA D O 1
ATOM 5083 N N . VAL D 1 33 ? 31.915 54.624 14.822 1.00 16.40 33 VAL D N 1
ATOM 5084 C CA . VAL D 1 33 ? 31.051 55.193 15.843 1.00 16.36 33 VAL D CA 1
ATOM 5085 C C . VAL D 1 33 ? 31.238 56.704 15.860 1.00 14.54 33 VAL D C 1
ATOM 5086 O O . VAL D 1 33 ? 32.366 57.198 15.896 1.00 16.39 33 VAL D O 1
ATOM 5090 N N . PHE D 1 34 ? 30.125 57.430 15.819 1.00 16.00 34 PHE D N 1
ATOM 5091 C CA . PHE D 1 34 ? 30.155 58.886 15.833 1.00 16.24 34 PHE D CA 1
ATOM 5092 C C . PHE D 1 34 ? 29.487 59.406 17.090 1.00 16.78 34 PHE D C 1
ATOM 5093 O O . PHE D 1 34 ? 28.500 58.840 17.557 1.00 16.23 34 PHE D O 1
ATOM 5101 N N . SER D 1 35 ? 30.019 60.496 17.627 1.00 15.63 35 SER D N 1
ATOM 5102 C CA . SER D 1 35 ? 29.457 61.098 18.824 1.00 16.26 35 SER D CA 1
ATOM 5103 C C . SER D 1 35 ? 29.526 62.608 18.709 1.00 17.04 35 SER D C 1
ATOM 5104 O O . SER D 1 35 ? 30.410 63.137 18.036 1.00 18.62 35 SER D O 1
ATOM 5107 N N . ASN D 1 36 ? 28.585 63.296 19.351 1.00 17.84 36 ASN D N 1
ATOM 5108 C CA . ASN D 1 36 ? 28.579 64.754 19.348 1.00 19.40 36 ASN D CA 1
ATOM 5109 C C . ASN D 1 36 ? 29.155 65.257 20.670 1.00 21.24 36 ASN D C 1
ATOM 5110 O O . ASN D 1 36 ? 29.171 66.457 20.932 1.00 20.78 36 ASN D O 1
ATOM 5115 N N . LYS D 1 37 ? 29.635 64.325 21.493 1.00 23.50 37 LYS D N 1
ATOM 5116 C CA . LYS D 1 37 ? 30.239 64.647 22.789 1.00 24.70 37 LYS D CA 1
ATOM 5117 C C . LYS D 1 37 ? 31.572 63.917 22.924 1.00 26.98 37 LYS D C 1
ATOM 5118 O O . LYS D 1 37 ? 31.626 62.691 22.858 1.00 26.86 37 LYS D O 1
ATOM 5124 N N . ALA D 1 38 ? 32.647 64.673 23.128 1.00 28.48 38 ALA D N 1
ATOM 5125 C CA . ALA D 1 38 ? 33.979 64.089 23.250 1.00 30.99 38 ALA D CA 1
ATOM 5126 C C . ALA D 1 38 ? 34.170 63.168 24.456 1.00 32.03 38 ALA D C 1
ATOM 5127 O O . ALA D 1 38 ? 35.033 62.293 24.441 1.00 33.11 38 ALA D O 1
ATOM 5129 N N . ASP D 1 39 ? 33.361 63.351 25.492 1.00 33.85 39 ASP D N 1
ATOM 5130 C CA . ASP D 1 39 ? 33.493 62.541 26.701 1.00 34.72 39 ASP D CA 1
ATOM 5131 C C . ASP D 1 39 ? 32.590 61.311 26.775 1.00 33.79 39 ASP D C 1
ATOM 5132 O O . ASP D 1 39 ? 32.535 60.646 27.808 1.00 33.32 39 ASP D O 1
ATOM 5137 N N . ALA D 1 40 ? 31.887 61.002 25.691 1.00 31.39 40 ALA D N 1
ATOM 5138 C CA . ALA D 1 40 ? 31.002 59.839 25.682 1.00 30.60 40 ALA D CA 1
ATOM 5139 C C . ALA D 1 40 ? 31.794 58.553 25.916 1.00 29.28 40 ALA D C 1
ATOM 5140 O O . ALA D 1 40 ? 32.739 58.258 25.184 1.00 29.76 40 ALA D O 1
ATOM 5142 N N . PHE D 1 41 ? 31.412 57.792 26.936 1.00 29.67 41 PHE D N 1
ATOM 5143 C CA . PHE D 1 41 ? 32.106 56.541 27.242 1.00 29.27 41 PHE D CA 1
ATOM 5144 C C . PHE D 1 41 ? 31.967 55.549 26.092 1.00 28.52 41 PHE D C 1
ATOM 5145 O O . PHE D 1 41 ? 32.814 54.670 25.908 1.00 27.54 41 PHE D O 1
ATOM 5153 N N . GLY D 1 42 ? 30.889 55.690 25.326 1.00 27.25 42 GLY D N 1
ATOM 5154 C CA . GLY D 1 42 ? 30.660 54.805 24.198 1.00 27.63 42 GLY D CA 1
ATOM 5155 C C . GLY D 1 42 ? 31.837 54.833 23.245 1.00 26.25 42 GLY D C 1
ATOM 5156 O O . GLY D 1 42 ? 32.116 53.855 22.549 1.00 27.06 42 GLY D O 1
ATOM 5157 N N . LEU D 1 43 ? 32.535 55.963 23.213 1.00 26.71 43 LEU D N 1
ATOM 5158 C CA . LEU D 1 43 ? 33.694 56.112 22.347 1.00 25.85 43 LEU D CA 1
ATOM 5159 C C . LEU D 1 43 ? 34.814 55.192 22.816 1.00 27.19 43 LEU D C 1
ATOM 5160 O O . LEU D 1 43 ? 35.597 54.694 22.011 1.00 28.31 43 LEU D O 1
ATOM 5165 N N . GLU D 1 44 ? 34.884 54.972 24.125 1.00 28.60 44 GLU D N 1
ATOM 5166 C CA . GLU D 1 44 ? 35.906 54.105 24.690 1.00 30.14 44 GLU D CA 1
ATOM 5167 C C . GLU D 1 44 ? 35.593 52.663 24.315 1.00 28.74 44 GLU D C 1
ATOM 5168 O O . GLU D 1 44 ? 36.490 51.903 23.953 1.00 28.81 44 GLU D O 1
ATOM 5174 N N . ARG D 1 45 ? 34.315 52.298 24.393 1.00 28.49 45 ARG D N 1
ATOM 5175 C CA . ARG D 1 45 ? 33.886 50.944 24.052 1.00 28.67 45 ARG D CA 1
ATOM 5176 C C . ARG D 1 45 ? 34.282 50.627 22.612 1.00 28.43 45 ARG D C 1
ATOM 5177 O O . ARG D 1 45 ? 34.740 49.526 22.307 1.00 28.98 45 ARG D O 1
ATOM 5185 N N . ALA D 1 46 ? 34.103 51.601 21.726 1.00 28.56 46 ALA D N 1
ATOM 5186 C CA . ALA D 1 46 ? 34.440 51.413 20.320 1.00 28.83 46 ALA D CA 1
ATOM 5187 C C . ALA D 1 46 ? 35.945 51.269 20.135 1.00 29.83 46 ALA D C 1
ATOM 5188 O O . ALA D 1 46 ? 36.410 50.403 19.394 1.00 28.95 46 ALA D O 1
ATOM 5190 N N . ARG D 1 47 ? 36.702 52.122 20.817 1.00 31.16 47 ARG D N 1
ATOM 5191 C CA . ARG D 1 47 ? 38.155 52.098 20.722 1.00 34.05 47 ARG D CA 1
ATOM 5192 C C . ARG D 1 47 ? 38.741 50.764 21.175 1.00 34.66 47 ARG D C 1
ATOM 5193 O O . ARG D 1 47 ? 39.629 50.215 20.521 1.00 35.46 47 ARG D O 1
ATOM 5201 N N . GLN D 1 48 ? 38.244 50.239 22.289 1.00 35.99 48 GLN D N 1
ATOM 5202 C CA . GLN D 1 48 ? 38.741 48.965 22.785 1.00 37.65 48 GLN D CA 1
ATOM 5203 C C . GLN D 1 48 ? 38.303 47.808 21.889 1.00 37.17 48 GLN D C 1
ATOM 5204 O O . GLN D 1 48 ? 38.854 46.709 21.964 1.00 37.51 48 GLN D O 1
ATOM 5210 N N . ALA D 1 49 ? 37.322 48.065 21.030 1.00 35.65 49 ALA D N 1
ATOM 5211 C CA . ALA D 1 49 ? 36.832 47.044 20.115 1.00 34.00 49 ALA D CA 1
ATOM 5212 C C . ALA D 1 49 ? 37.503 47.199 18.752 1.00 33.62 49 ALA D C 1
ATOM 5213 O O . ALA D 1 49 ? 37.222 46.442 17.824 1.00 33.75 49 ALA D O 1
ATOM 5215 N N . GLY D 1 50 ? 38.387 48.187 18.638 1.00 31.53 50 GLY D N 1
ATOM 5216 C CA . GLY D 1 50 ? 39.089 48.421 17.387 1.00 29.62 50 GLY D CA 1
ATOM 5217 C C . GLY D 1 50 ? 38.232 49.065 16.311 1.00 28.43 50 GLY D C 1
ATOM 5218 O O . GLY D 1 50 ? 38.511 48.934 15.118 1.00 28.55 50 GLY D O 1
ATOM 5219 N N . ILE D 1 51 ? 37.193 49.774 16.734 1.00 26.46 51 ILE D N 1
ATOM 5220 C CA . ILE D 1 51 ? 36.282 50.435 15.807 1.00 24.51 51 ILE D CA 1
ATOM 5221 C C . ILE D 1 51 ? 36.624 51.919 15.670 1.00 24.65 51 ILE D C 1
ATOM 5222 O O . ILE D 1 51 ? 36.848 52.606 16.667 1.00 25.12 51 ILE D O 1
ATOM 5227 N N . ALA D 1 52 ? 36.670 52.408 14.434 1.00 24.30 52 ALA D N 1
ATOM 5228 C CA . ALA D 1 52 ? 36.983 53.814 14.186 1.00 24.32 52 ALA D CA 1
ATOM 5229 C C . ALA D 1 52 ? 35.981 54.721 14.892 1.00 23.95 52 ALA D C 1
ATOM 5230 O O . ALA D 1 52 ? 34.787 54.434 14.929 1.00 23.05 52 ALA D O 1
ATOM 5232 N N . THR D 1 53 ? 36.472 55.818 15.457 1.00 24.19 53 THR D N 1
ATOM 5233 C CA . THR D 1 53 ? 35.607 56.761 16.150 1.00 23.81 53 THR D CA 1
ATOM 5234 C C . THR D 1 53 ? 35.755 58.156 15.558 1.00 23.65 53 THR D C 1
ATOM 5235 O O . THR D 1 53 ? 36.818 58.522 15.049 1.00 23.63 53 THR D O 1
ATOM 5239 N N . HIS D 1 54 ? 34.679 58.929 15.632 1.00 22.01 54 HIS D N 1
ATOM 5240 C CA . HIS D 1 54 ? 34.674 60.296 15.123 1.00 22.93 54 HIS D CA 1
ATOM 5241 C C . HIS D 1 54 ? 33.824 61.165 16.041 1.00 22.64 54 HIS D C 1
ATOM 5242 O O . HIS D 1 54 ? 32.767 60.743 16.511 1.00 20.33 54 HIS D O 1
ATOM 5249 N N . THR D 1 55 ? 34.288 62.380 16.303 1.00 22.44 55 THR D N 1
ATOM 5250 C CA . THR D 1 55 ? 33.545 63.294 17.155 1.00 23.68 55 THR D CA 1
ATOM 5251 C C . THR D 1 55 ? 33.327 64.615 16.434 1.00 22.73 55 THR D C 1
ATOM 5252 O O . THR D 1 55 ? 34.271 65.198 15.901 1.00 24.55 55 THR D O 1
ATOM 5256 N N . LEU D 1 56 ? 32.079 65.069 16.398 1.00 21.23 56 LEU D N 1
ATOM 5257 C CA . LEU D 1 56 ? 31.748 66.352 15.785 1.00 21.19 56 LEU D CA 1
ATOM 5258 C C . LEU D 1 56 ? 31.102 67.190 16.875 1.00 21.75 56 LEU D C 1
ATOM 5259 O O . LEU D 1 56 ? 30.024 66.854 17.366 1.00 21.50 56 LEU D O 1
ATOM 5264 N N . ILE D 1 57 ? 31.777 68.268 17.259 1.00 23.00 57 ILE D N 1
ATOM 5265 C CA . ILE D 1 57 ? 31.288 69.164 18.300 1.00 26.35 57 ILE D CA 1
ATOM 5266 C C . ILE D 1 57 ? 30.539 70.322 17.647 1.00 26.31 57 ILE D C 1
ATOM 5267 O O . ILE D 1 57 ? 31.054 70.968 16.736 1.00 26.27 57 ILE D O 1
ATOM 5272 N N . ALA D 1 58 ? 29.325 70.580 18.121 1.00 25.55 58 ALA D N 1
ATOM 5273 C CA . ALA D 1 58 ? 28.488 71.647 17.578 1.00 26.01 58 ALA D CA 1
ATOM 5274 C C . ALA D 1 58 ? 29.181 73.009 17.480 1.00 26.07 58 ALA D C 1
ATOM 5275 O O . ALA D 1 58 ? 28.975 73.744 16.511 1.00 26.00 58 ALA D O 1
ATOM 5277 N N . SER D 1 59 ? 29.996 73.340 18.477 1.00 25.53 59 SER D N 1
ATOM 5278 C CA . SER D 1 59 ? 30.696 74.623 18.509 1.00 27.53 59 SER D CA 1
ATOM 5279 C C . SER D 1 59 ? 31.660 74.831 17.344 1.00 26.04 59 SER D C 1
ATOM 5280 O O . SER D 1 59 ? 32.016 75.969 17.022 1.00 27.18 59 SER D O 1
ATOM 5283 N N . ALA D 1 60 ? 32.084 73.739 16.715 1.00 26.16 60 ALA D N 1
ATOM 5284 C CA . ALA D 1 60 ? 33.012 73.826 15.591 1.00 25.78 60 ALA D CA 1
ATOM 5285 C C . ALA D 1 60 ? 32.293 74.151 14.285 1.00 26.12 60 ALA D C 1
ATOM 5286 O O . ALA D 1 60 ? 32.929 74.344 13.247 1.00 27.29 60 ALA D O 1
ATOM 5288 N N . PHE D 1 61 ? 30.968 74.227 14.342 1.00 25.44 61 PHE D N 1
ATOM 5289 C CA . PHE D 1 61 ? 30.166 74.529 13.161 1.00 26.42 61 PHE D CA 1
ATOM 5290 C C . PHE D 1 61 ? 29.316 75.775 13.380 1.00 27.24 61 PHE D C 1
ATOM 5291 O O . PHE D 1 61 ? 28.887 76.047 14.500 1.00 26.81 61 PHE D O 1
ATOM 5299 N N . ASP D 1 62 ? 29.073 76.523 12.304 1.00 27.11 62 ASP D N 1
ATOM 5300 C CA . ASP D 1 62 ? 28.295 77.755 12.383 1.00 27.37 62 ASP D CA 1
ATOM 5301 C C . ASP D 1 62 ? 26.822 77.618 12.008 1.00 26.29 62 ASP D C 1
ATOM 5302 O O . ASP D 1 62 ? 26.119 78.618 11.896 1.00 25.92 62 ASP D O 1
ATOM 5307 N N . SER D 1 63 ? 26.352 76.390 11.810 1.00 23.57 63 SER D N 1
ATOM 5308 C CA . SER D 1 63 ? 24.951 76.162 11.467 1.00 21.74 63 SER D CA 1
ATOM 5309 C C . SER D 1 63 ? 24.619 74.678 11.543 1.00 20.43 63 SER D C 1
ATOM 5310 O O . SER D 1 63 ? 25.498 73.834 11.403 1.00 20.39 63 SER D O 1
ATOM 5313 N N . ARG D 1 64 ? 23.351 74.362 11.773 1.00 21.10 64 ARG D N 1
ATOM 5314 C CA . ARG D 1 64 ? 22.946 72.963 11.839 1.00 20.80 64 ARG D CA 1
ATOM 5315 C C . ARG D 1 64 ? 23.204 72.295 10.490 1.00 19.41 64 ARG D C 1
ATOM 5316 O O . ARG D 1 64 ? 23.545 71.113 10.428 1.00 19.00 64 ARG D O 1
ATOM 5324 N N . GLU D 1 65 ? 23.041 73.057 9.411 1.00 18.55 65 GLU D N 1
ATOM 5325 C CA . GLU D 1 65 ? 23.255 72.530 8.066 1.00 20.81 65 GLU D CA 1
ATOM 5326 C C . GLU D 1 65 ? 24.704 72.126 7.846 1.00 19.44 65 GLU D C 1
ATOM 5327 O O . GLU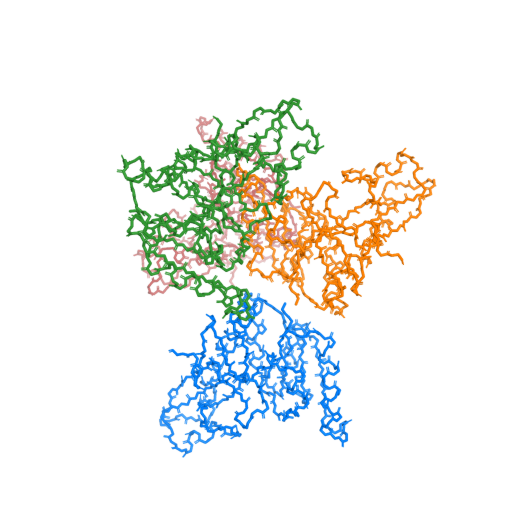 D 1 65 ? 24.983 71.070 7.278 1.00 19.00 65 GLU D O 1
ATOM 5333 N N . ALA D 1 66 ? 25.628 72.974 8.287 1.00 20.74 66 ALA D N 1
ATOM 5334 C CA . ALA D 1 66 ? 27.046 72.686 8.117 1.00 20.44 66 ALA D CA 1
ATOM 5335 C C . ALA D 1 66 ? 27.454 71.454 8.911 1.00 19.99 66 ALA D C 1
ATOM 5336 O O . ALA D 1 66 ? 28.244 70.641 8.439 1.00 19.18 66 ALA D O 1
ATOM 5338 N N . TYR D 1 67 ? 26.913 71.325 10.118 1.00 19.34 67 TYR D N 1
ATOM 5339 C CA . TYR D 1 67 ? 27.228 70.190 10.976 1.00 17.62 67 TYR D CA 1
ATOM 5340 C C . TYR D 1 67 ? 26.772 68.890 10.312 1.00 17.02 67 TYR D C 1
ATOM 5341 O O . TYR D 1 67 ? 27.552 67.951 10.178 1.00 19.65 67 TYR D O 1
ATOM 5350 N N . ASP D 1 68 ? 25.514 68.844 9.886 1.00 18.15 68 ASP D N 1
ATOM 5351 C CA . ASP D 1 68 ? 24.977 67.646 9.245 1.00 18.62 68 ASP D CA 1
ATOM 5352 C C . ASP D 1 68 ? 25.672 67.348 7.919 1.00 18.67 68 ASP D C 1
ATOM 5353 O O . ASP D 1 68 ? 25.829 66.187 7.539 1.00 19.77 68 ASP D O 1
ATOM 5358 N N . ARG D 1 69 ? 26.104 68.397 7.228 1.00 20.02 69 ARG D N 1
ATOM 5359 C CA . ARG D 1 69 ? 26.797 68.236 5.957 1.00 20.30 69 ARG D CA 1
ATOM 5360 C C . ARG D 1 69 ? 28.095 67.471 6.186 1.00 19.82 69 ARG D C 1
ATOM 5361 O O . ARG D 1 69 ? 28.439 66.565 5.426 1.00 21.03 69 ARG D O 1
ATOM 5369 N N . GLU D 1 70 ? 28.812 67.840 7.241 1.00 19.17 70 GLU D N 1
ATOM 5370 C CA . GLU D 1 70 ? 30.075 67.193 7.578 1.00 20.15 70 GLU D CA 1
ATOM 5371 C C . GLU D 1 70 ? 29.823 65.798 8.152 1.00 19.85 70 GLU D C 1
ATOM 5372 O O . GLU D 1 70 ? 30.583 64.866 7.904 1.00 17.90 70 GLU D O 1
ATOM 5378 N N . LEU D 1 71 ? 28.753 65.666 8.929 1.00 18.65 71 LEU D N 1
ATOM 5379 C CA . LEU D 1 71 ? 28.403 64.382 9.527 1.00 18.39 71 LEU D CA 1
ATOM 5380 C C . LEU D 1 71 ? 28.133 63.356 8.421 1.00 18.54 71 LEU D C 1
ATOM 5381 O O . LEU D 1 71 ? 28.609 62.226 8.481 1.00 18.56 71 LEU D O 1
ATOM 5386 N N . ILE D 1 72 ? 27.379 63.762 7.406 1.00 19.17 72 ILE D N 1
ATOM 5387 C CA . ILE D 1 72 ? 27.064 62.886 6.277 1.00 18.72 72 ILE D CA 1
ATOM 5388 C C . ILE D 1 72 ? 28.347 62.532 5.524 1.00 18.56 72 ILE D C 1
ATOM 5389 O O . ILE D 1 72 ? 28.574 61.378 5.157 1.00 18.44 72 ILE D O 1
ATOM 5394 N N . HIS D 1 73 ? 29.190 63.538 5.305 1.00 19.65 73 HIS D N 1
ATOM 5395 C CA . HIS D 1 73 ? 30.454 63.357 4.603 1.00 20.82 73 HIS D CA 1
ATOM 5396 C C . HIS D 1 73 ? 31.333 62.298 5.268 1.00 21.78 73 HIS D C 1
ATOM 5397 O O . HIS D 1 73 ? 31.867 61.410 4.603 1.00 21.61 73 HIS D O 1
ATOM 5404 N N . GLU D 1 74 ? 31.489 62.407 6.583 1.00 20.19 74 GLU D N 1
ATOM 5405 C CA . GLU D 1 74 ? 32.312 61.470 7.328 1.00 20.67 74 GLU D CA 1
ATOM 5406 C C . GLU D 1 74 ? 31.673 60.081 7.429 1.00 19.51 74 GLU D C 1
ATOM 5407 O O . GLU D 1 74 ? 32.350 59.071 7.248 1.00 19.54 74 GLU D O 1
ATOM 5413 N N . ILE D 1 75 ? 30.376 60.029 7.713 1.00 19.22 75 ILE D N 1
ATOM 5414 C CA . ILE D 1 75 ? 29.682 58.748 7.825 1.00 18.07 75 ILE D CA 1
ATOM 5415 C C . ILE D 1 75 ? 29.761 57.940 6.533 1.00 19.64 75 ILE D C 1
ATOM 5416 O O . ILE D 1 75 ? 30.060 56.744 6.552 1.00 17.21 75 ILE D O 1
ATOM 5421 N N . ASP D 1 76 ? 29.487 58.595 5.412 1.00 19.41 76 ASP D N 1
ATOM 5422 C CA . ASP D 1 76 ? 29.495 57.910 4.126 1.00 20.41 76 ASP D CA 1
ATOM 5423 C C . ASP D 1 76 ? 30.826 57.309 3.703 1.00 20.60 76 ASP D C 1
ATOM 5424 O O . ASP D 1 76 ? 30.864 56.478 2.797 1.00 20.44 76 ASP D O 1
ATOM 5429 N N . MET D 1 77 ? 31.916 57.714 4.342 1.00 20.10 77 MET D N 1
ATOM 5430 C CA . MET D 1 77 ? 33.204 57.140 3.983 1.00 21.87 77 MET D CA 1
ATOM 5431 C C . MET D 1 77 ? 33.203 55.657 4.353 1.00 19.95 77 MET D C 1
ATOM 5432 O O . MET D 1 77 ? 34.016 54.874 3.855 1.00 20.32 77 MET D O 1
ATOM 5437 N N . TYR D 1 78 ? 32.269 55.270 5.215 1.00 19.32 78 TYR D N 1
ATOM 5438 C CA . TYR D 1 78 ? 32.169 53.879 5.655 1.00 17.99 78 TYR D CA 1
ATOM 5439 C C . TYR D 1 78 ? 31.104 53.099 4.888 1.00 18.54 78 TYR D C 1
ATOM 5440 O O . TYR D 1 78 ? 30.879 51.920 5.164 1.00 18.43 78 TYR D O 1
ATOM 5449 N N . ALA D 1 79 ? 30.461 53.762 3.928 1.00 17.55 79 ALA D N 1
ATOM 5450 C CA . ALA D 1 79 ? 29.413 53.150 3.108 1.00 17.92 79 ALA D CA 1
ATOM 5451 C C . ALA D 1 79 ? 28.460 52.321 3.965 1.00 18.52 79 ALA D C 1
ATOM 5452 O O . ALA D 1 79 ? 28.358 51.099 3.817 1.00 17.67 79 ALA D O 1
ATOM 5454 N N . PRO D 1 80 ? 27.733 52.982 4.872 1.00 18.57 80 PRO D N 1
ATOM 5455 C CA . PRO D 1 80 ? 26.797 52.277 5.745 1.00 17.44 80 PRO D CA 1
ATOM 5456 C C . PRO D 1 80 ? 25.555 51.752 5.048 1.00 18.68 80 PRO D C 1
ATOM 5457 O O . PRO D 1 80 ? 25.008 52.402 4.155 1.00 19.73 80 PRO D O 1
ATOM 5461 N N . ASP D 1 81 ? 25.127 50.561 5.455 1.00 17.37 81 ASP D N 1
ATOM 5462 C CA . ASP D 1 81 ? 23.906 49.955 4.933 1.00 18.75 81 ASP D CA 1
ATOM 5463 C C . ASP D 1 81 ? 22.820 50.383 5.913 1.00 17.62 81 ASP D C 1
ATOM 5464 O O . ASP D 1 81 ? 21.633 50.400 5.589 1.00 18.40 81 ASP D O 1
ATOM 5469 N N . VAL D 1 82 ? 23.247 50.730 7.123 1.00 18.23 82 VAL D N 1
ATOM 5470 C CA . VAL D 1 82 ? 22.322 51.171 8.156 1.00 17.88 82 VAL D CA 1
ATOM 5471 C C . VAL D 1 82 ? 23.021 52.104 9.148 1.00 17.19 82 VAL D C 1
ATOM 5472 O O . VAL D 1 82 ? 24.163 51.869 9.540 1.00 16.86 82 VAL D O 1
ATOM 5476 N N . VAL D 1 83 ? 22.330 53.173 9.528 1.00 16.32 83 VAL D N 1
ATOM 5477 C CA . VAL D 1 83 ? 22.845 54.137 10.494 1.00 16.77 83 VAL D CA 1
ATOM 5478 C C . VAL D 1 83 ? 21.930 53.980 11.701 1.00 15.53 83 VAL D C 1
ATOM 5479 O O . VAL D 1 83 ? 20.706 54.115 11.603 1.00 16.63 83 VAL D O 1
ATOM 5483 N N . VAL D 1 84 ? 22.540 53.667 12.833 1.00 17.12 84 VAL D N 1
ATOM 5484 C CA . VAL D 1 84 ? 21.817 53.409 14.066 1.00 16.34 84 VAL D CA 1
ATOM 5485 C C . VAL D 1 84 ? 22.017 54.491 15.117 1.00 16.08 84 VAL D C 1
ATOM 5486 O O . VAL D 1 84 ? 23.141 54.754 15.526 1.00 16.69 84 VAL D O 1
ATOM 5490 N N . LEU D 1 85 ? 20.922 55.114 15.546 1.00 17.14 85 LEU D N 1
ATOM 5491 C CA . LEU D 1 85 ? 20.989 56.138 16.577 1.00 17.10 85 LEU D CA 1
ATOM 5492 C C . LEU D 1 85 ? 20.815 55.391 17.892 1.00 18.31 85 LEU D C 1
ATOM 5493 O O . LEU D 1 85 ? 19.781 54.765 18.128 1.00 18.97 85 LEU D O 1
ATOM 5498 N N . ALA D 1 86 ? 21.836 55.441 18.736 1.00 15.82 86 ALA D N 1
ATOM 5499 C CA . ALA D 1 86 ? 21.791 54.746 20.017 1.00 18.58 86 ALA D CA 1
ATOM 5500 C C . ALA D 1 86 ? 22.196 55.706 21.126 1.00 17.56 86 ALA D C 1
ATOM 5501 O O . ALA D 1 86 ? 23.335 55.717 21.580 1.00 18.03 86 ALA D O 1
ATOM 5503 N N . GLY D 1 87 ? 21.247 56.523 21.559 1.00 19.43 87 GLY D N 1
ATOM 5504 C CA . GLY D 1 87 ? 21.545 57.488 22.597 1.00 18.43 87 GLY D CA 1
ATOM 5505 C C . GLY D 1 87 ? 22.105 58.779 22.024 1.00 19.55 87 GLY D C 1
ATOM 5506 O O . GLY D 1 87 ? 22.784 59.526 22.725 1.00 21.22 87 GLY D O 1
ATOM 5507 N N . PHE D 1 88 ? 21.828 59.036 20.747 1.00 20.22 88 PHE D N 1
ATOM 5508 C CA . PHE D 1 88 ? 22.292 60.258 20.087 1.00 21.30 88 PHE D CA 1
ATOM 5509 C C . PHE D 1 88 ? 21.257 61.321 20.424 1.00 21.07 88 PHE D C 1
ATOM 5510 O O . PHE D 1 88 ? 20.106 61.243 19.983 1.00 22.28 88 PHE D O 1
ATOM 5518 N N . MET D 1 89 ? 21.671 62.319 21.195 1.00 22.80 89 MET D N 1
ATOM 5519 C CA . MET D 1 89 ? 20.758 63.360 21.636 1.00 24.34 89 MET D CA 1
ATOM 5520 C C . MET D 1 89 ? 20.842 64.688 20.888 1.00 25.30 89 MET D C 1
ATOM 5521 O O . MET D 1 89 ? 20.737 65.757 21.491 1.00 23.88 89 MET D O 1
ATOM 5526 N N . ARG D 1 90 ? 21.012 64.619 19.574 1.00 23.79 90 ARG D N 1
ATOM 5527 C CA . ARG D 1 90 ? 21.080 65.821 18.754 1.00 23.10 90 ARG D CA 1
ATOM 5528 C C . ARG D 1 90 ? 20.095 65.646 17.605 1.00 22.66 90 ARG D C 1
ATOM 5529 O O . ARG D 1 90 ? 20.104 64.616 16.934 1.00 20.89 90 ARG D O 1
ATOM 5537 N N . ILE D 1 91 ? 19.237 66.640 17.400 1.00 22.82 91 ILE D N 1
ATOM 5538 C CA . ILE D 1 91 ? 18.247 66.595 16.326 1.00 25.08 91 ILE D CA 1
ATOM 5539 C C . ILE D 1 91 ? 18.951 66.541 14.977 1.00 25.12 91 ILE D C 1
ATOM 5540 O O . ILE D 1 91 ? 19.893 67.295 14.737 1.00 24.39 91 ILE D O 1
ATOM 5545 N N . LEU D 1 92 ? 18.493 65.646 14.108 1.00 24.57 92 LEU D N 1
ATOM 5546 C CA . LEU D 1 92 ? 19.067 65.501 12.776 1.00 24.60 92 LEU D CA 1
ATOM 5547 C C . LEU D 1 92 ? 18.184 66.241 11.781 1.00 25.83 92 LEU D C 1
ATOM 5548 O O . LEU D 1 92 ? 16.971 66.031 11.734 1.00 26.58 92 LEU D O 1
ATOM 5553 N N . SER D 1 93 ? 18.801 67.115 10.991 1.00 25.28 93 SER D N 1
ATOM 5554 C CA . SER D 1 93 ? 18.079 67.907 10.004 1.00 24.02 93 SER D CA 1
ATOM 5555 C C . SER D 1 93 ? 17.312 67.048 9.011 1.00 24.93 93 SER D C 1
ATOM 5556 O O . SER D 1 93 ? 17.606 65.864 8.838 1.00 24.11 93 SER D O 1
ATOM 5559 N N . PRO D 1 94 ? 16.314 67.639 8.337 1.00 25.76 94 PRO D N 1
ATOM 5560 C CA . PRO D 1 94 ? 15.512 66.904 7.353 1.00 26.02 94 PRO D CA 1
ATOM 5561 C C . PRO D 1 94 ? 16.391 66.330 6.241 1.00 25.87 94 PRO D C 1
ATOM 5562 O O . PRO D 1 94 ? 16.106 65.259 5.697 1.00 23.89 94 PRO D O 1
ATOM 5566 N N . ALA D 1 95 ? 17.465 67.045 5.915 1.00 25.37 95 ALA D N 1
ATOM 5567 C CA . ALA D 1 95 ? 18.392 66.602 4.881 1.00 24.62 95 ALA D CA 1
ATOM 5568 C C . ALA D 1 95 ? 19.038 65.283 5.285 1.00 24.49 95 ALA D C 1
ATOM 5569 O O . ALA D 1 95 ? 19.152 64.363 4.474 1.00 24.85 95 ALA D O 1
ATOM 5571 N N . PHE D 1 96 ? 19.465 65.199 6.543 1.00 22.95 96 PHE D N 1
ATOM 5572 C CA . PHE D 1 96 ? 20.105 63.993 7.061 1.00 22.16 96 PHE D CA 1
ATOM 5573 C C . PHE D 1 96 ? 19.121 62.833 7.043 1.00 22.59 96 PHE D C 1
ATOM 5574 O O . PHE D 1 96 ? 19.446 61.733 6.597 1.00 22.12 96 PHE D O 1
ATOM 5582 N N . VAL D 1 97 ? 17.912 63.087 7.528 1.00 23.29 97 VAL D N 1
ATOM 5583 C CA . VAL D 1 97 ? 16.874 62.070 7.563 1.00 23.70 97 VAL D CA 1
ATOM 5584 C C . VAL D 1 97 ? 16.590 61.545 6.161 1.00 24.07 97 VAL D C 1
ATOM 5585 O O . VAL D 1 97 ? 16.451 60.341 5.955 1.00 24.52 97 VAL D O 1
ATOM 5589 N N . SER D 1 98 ? 16.508 62.453 5.195 1.00 23.48 98 SER D N 1
ATOM 5590 C CA . SER D 1 98 ? 16.232 62.063 3.820 1.00 24.21 98 SER D CA 1
ATOM 5591 C C . SER D 1 98 ? 17.391 61.284 3.208 1.00 22.33 98 SER D C 1
ATOM 5592 O O . SER D 1 98 ? 17.181 60.310 2.480 1.00 23.18 98 SER D O 1
ATOM 5595 N N . HIS D 1 99 ? 18.612 61.715 3.510 1.00 20.24 99 HIS D N 1
ATOM 5596 C CA . HIS D 1 99 ? 19.815 61.074 2.983 1.00 20.09 99 HIS D CA 1
ATOM 5597 C C . HIS D 1 99 ? 19.893 59.598 3.384 1.00 19.03 99 HIS D C 1
ATOM 5598 O O . HIS D 1 99 ? 20.321 58.753 2.597 1.00 18.72 99 HIS D O 1
ATOM 5605 N N . TYR D 1 100 ? 19.482 59.291 4.610 1.00 19.98 100 TYR D N 1
ATOM 5606 C CA . TYR D 1 100 ? 19.523 57.913 5.100 1.00 19.19 100 TYR D CA 1
ATOM 5607 C C . TYR D 1 100 ? 18.123 57.331 5.254 1.00 20.94 100 TYR D C 1
ATOM 5608 O O . TYR D 1 100 ? 17.895 56.451 6.083 1.00 19.71 100 TYR D O 1
ATOM 5617 N N . ALA D 1 101 ? 17.189 57.823 4.442 1.00 21.28 101 ALA D N 1
ATOM 5618 C CA . ALA D 1 101 ? 15.806 57.360 4.485 1.00 23.40 101 ALA D CA 1
ATOM 5619 C C . ALA D 1 101 ? 15.712 55.852 4.270 1.00 22.35 101 ALA D C 1
ATOM 5620 O O . ALA D 1 101 ? 16.314 55.310 3.344 1.00 23.93 101 ALA D O 1
ATOM 5622 N N . GLY D 1 102 ? 14.954 55.182 5.132 1.00 23.39 102 GLY D N 1
ATOM 5623 C CA . GLY D 1 102 ? 14.792 53.745 5.014 1.00 22.33 102 GLY D CA 1
ATOM 5624 C C . GLY D 1 102 ? 15.924 52.950 5.635 1.00 22.48 102 GLY D C 1
ATOM 5625 O O . GLY D 1 102 ? 15.844 51.725 5.720 1.00 23.22 102 GLY D O 1
ATOM 5626 N N . ARG D 1 103 ? 16.984 53.632 6.061 1.00 20.92 103 ARG D N 1
ATOM 5627 C CA . ARG D 1 103 ? 18.117 52.948 6.675 1.00 21.79 103 ARG D CA 1
ATOM 5628 C C . ARG D 1 103 ? 18.674 53.699 7.881 1.00 20.98 103 ARG D C 1
ATOM 5629 O O . ARG D 1 103 ? 19.876 53.666 8.151 1.00 21.83 103 ARG D O 1
ATOM 5637 N N . LEU D 1 104 ? 17.782 54.368 8.604 1.00 18.52 104 LEU D N 1
ATOM 5638 C CA . LEU D 1 104 ? 18.145 55.128 9.793 1.00 18.36 104 LEU D CA 1
ATOM 5639 C C . LEU D 1 104 ? 17.241 54.663 10.933 1.00 18.88 104 LEU D C 1
ATOM 5640 O O . LEU D 1 104 ? 16.019 54.798 10.864 1.00 20.31 104 LEU D O 1
ATOM 5645 N N . LEU D 1 105 ? 17.848 54.114 11.979 1.00 17.63 105 LEU D N 1
ATOM 5646 C CA . LEU D 1 105 ? 17.095 53.594 13.114 1.00 17.06 105 LEU D CA 1
ATOM 5647 C C . LEU D 1 105 ? 17.337 54.371 14.399 1.00 18.07 105 LEU D C 1
ATOM 5648 O O . LEU D 1 105 ? 18.372 55.009 14.571 1.00 18.41 105 LEU D O 1
ATOM 5653 N N . ASN D 1 106 ? 16.368 54.299 15.303 1.00 18.50 106 ASN D N 1
ATOM 5654 C CA . ASN D 1 106 ? 16.475 54.964 16.593 1.00 18.37 106 ASN D CA 1
ATOM 5655 C C . ASN D 1 106 ? 15.776 54.135 17.655 1.00 19.05 106 ASN D C 1
ATOM 5656 O O . ASN D 1 106 ? 14.880 53.353 17.355 1.00 19.44 106 ASN D O 1
ATOM 5661 N N . ILE D 1 107 ? 16.212 54.293 18.897 1.00 20.88 107 ILE D N 1
ATOM 5662 C CA . ILE D 1 107 ? 15.585 53.603 20.008 1.00 22.45 107 ILE D CA 1
ATOM 5663 C C . ILE D 1 107 ? 15.185 54.720 20.972 1.00 24.88 107 ILE D C 1
ATOM 5664 O O . ILE D 1 107 ? 16.014 55.540 21.374 1.00 23.68 107 ILE D O 1
ATOM 5669 N N . HIS D 1 108 ? 13.890 54.764 21.280 1.00 27.73 108 HIS D N 1
ATOM 5670 C CA . HIS D 1 108 ? 13.274 55.776 22.143 1.00 31.09 108 HIS D CA 1
ATOM 5671 C C . HIS D 1 108 ? 12.790 55.102 23.433 1.00 32.62 108 HIS D C 1
ATOM 5672 O O . HIS D 1 108 ? 12.065 54.114 23.385 1.00 33.79 108 HIS D O 1
ATOM 5679 N N . PRO D 1 109 ? 13.180 55.637 24.602 1.00 34.56 109 PRO D N 1
ATOM 5680 C CA . PRO D 1 109 ? 12.796 55.084 25.904 1.00 34.60 109 PRO D CA 1
ATOM 5681 C C . PRO D 1 109 ? 11.350 55.312 26.350 1.00 34.51 109 PRO D C 1
ATOM 5682 O O . PRO D 1 109 ? 11.109 55.806 27.449 1.00 35.45 109 PRO D O 1
ATOM 5686 N N . SER D 1 110 ? 10.388 54.963 25.503 1.00 34.75 110 SER D N 1
ATOM 5687 C CA . SER D 1 110 ? 8.974 55.115 25.860 1.00 34.84 110 SER D CA 1
ATOM 5688 C C . SER D 1 110 ? 8.115 54.354 24.870 1.00 35.07 110 SER D C 1
ATOM 5689 O O . SER D 1 110 ? 8.555 54.035 23.766 1.00 35.35 110 SER D O 1
ATOM 5692 N N . LEU D 1 111 ? 6.886 54.051 25.268 1.00 35.55 111 LEU D N 1
ATOM 5693 C CA . LEU D 1 111 ? 5.971 53.331 24.387 1.00 36.70 111 LEU D CA 1
ATOM 5694 C C . LEU D 1 111 ? 5.230 54.313 23.491 1.00 37.80 111 LEU D C 1
ATOM 5695 O O . LEU D 1 111 ? 4.138 54.768 23.819 1.00 38.32 111 LEU D O 1
ATOM 5700 N N . LEU D 1 112 ? 5.841 54.637 22.354 1.00 39.08 112 LEU D N 1
ATOM 5701 C CA . LEU D 1 112 ? 5.242 55.560 21.387 1.00 40.21 112 LEU D CA 1
ATOM 5702 C C . LEU D 1 112 ? 3.837 55.105 21.015 1.00 41.17 112 LEU D C 1
ATOM 5703 O O . LEU D 1 112 ? 3.539 53.912 21.021 1.00 41.21 112 LEU D O 1
ATOM 5708 N N . PRO D 1 113 ? 2.947 56.052 20.675 1.00 42.23 113 PRO D N 1
ATOM 5709 C CA . PRO D 1 113 ? 3.101 57.514 20.607 1.00 42.83 113 PRO D CA 1
ATOM 5710 C C . PRO D 1 113 ? 3.545 58.166 21.919 1.00 43.44 113 PRO D C 1
ATOM 5711 O O . PRO D 1 113 ? 4.693 58.588 22.054 1.00 44.36 113 PRO D O 1
ATOM 5715 N N . LYS D 1 114 ? 2.616 58.246 22.869 1.00 42.96 114 LYS D N 1
ATOM 5716 C CA . LYS D 1 114 ? 2.863 58.848 24.176 1.00 42.25 114 LYS D CA 1
ATOM 5717 C C . LYS D 1 114 ? 4.331 59.128 24.498 1.00 41.46 114 LYS D C 1
ATOM 5718 O O . LYS D 1 114 ? 5.190 58.256 24.349 1.00 40.51 114 LYS D O 1
ATOM 5724 N N . TYR D 1 115 ? 4.599 60.362 24.919 1.00 40.66 115 TYR D N 1
ATOM 5725 C CA . TYR D 1 115 ? 5.938 60.800 25.293 1.00 40.26 115 TYR D CA 1
ATOM 5726 C C . TYR D 1 115 ? 6.906 60.750 24.105 1.00 40.78 115 TYR D C 1
ATOM 5727 O O . TYR D 1 115 ? 7.953 60.101 24.168 1.00 39.64 115 TYR D O 1
ATOM 5736 N N . PRO D 1 116 ? 6.564 61.443 23.003 1.00 41.34 116 PRO D N 1
ATOM 5737 C CA . PRO D 1 116 ? 7.379 61.494 21.786 1.00 41.66 116 PRO D CA 1
ATOM 5738 C C . PRO D 1 116 ? 8.728 62.184 21.948 1.00 42.25 116 PRO D C 1
ATOM 5739 O O . PRO D 1 116 ? 9.568 62.111 21.052 1.00 42.05 116 PRO D O 1
ATOM 5743 N N . GLY D 1 117 ? 8.935 62.849 23.081 1.00 43.07 117 GLY D N 1
ATOM 5744 C CA . GLY D 1 117 ? 10.188 63.553 23.284 1.00 42.95 117 GLY D CA 1
ATOM 5745 C C . GLY D 1 117 ? 10.997 63.219 24.525 1.00 43.19 117 GLY D C 1
ATOM 5746 O O . GLY D 1 117 ? 11.062 62.066 24.955 1.00 44.03 117 GLY D O 1
ATOM 5747 N N . LEU D 1 118 ? 11.616 64.248 25.101 1.00 42.93 118 LEU D N 1
ATOM 5748 C CA . LEU D 1 118 ? 12.456 64.103 26.287 1.00 42.16 118 LEU D CA 1
ATOM 5749 C C . LEU D 1 118 ? 11.684 63.778 27.560 1.00 41.68 118 LEU D C 1
ATOM 5750 O O . LEU D 1 118 ? 10.457 63.841 27.593 1.00 41.87 118 LEU D O 1
ATOM 5755 N N . HIS D 1 119 ? 12.427 63.444 28.611 1.00 40.64 119 HIS D N 1
ATOM 5756 C CA . HIS D 1 119 ? 11.852 63.118 29.915 1.00 40.74 119 HIS D CA 1
ATOM 5757 C C . HIS D 1 119 ? 10.735 62.083 29.816 1.00 40.77 119 HIS D C 1
ATOM 5758 O O . HIS D 1 119 ? 9.653 62.274 30.375 1.00 40.09 119 HIS D O 1
ATOM 5765 N N . THR D 1 120 ? 11.000 60.985 29.115 1.00 40.31 120 THR D N 1
ATOM 5766 C CA . THR D 1 120 ? 10.011 59.923 28.950 1.00 40.31 120 THR D CA 1
ATOM 5767 C C . THR D 1 120 ? 9.725 59.188 30.261 1.00 41.12 120 THR D C 1
ATOM 5768 O O . THR D 1 120 ? 8.568 58.994 30.638 1.00 40.53 120 THR D O 1
ATOM 5772 N N . HIS D 1 121 ? 10.790 58.785 30.945 1.00 41.25 121 HIS D N 1
ATOM 5773 C CA . HIS D 1 121 ? 10.680 58.052 32.200 1.00 41.93 121 HIS D CA 1
ATOM 5774 C C . HIS D 1 121 ? 9.950 58.822 33.301 1.00 42.23 121 HIS D C 1
ATOM 5775 O O . HIS D 1 121 ? 9.188 58.237 34.077 1.00 42.85 121 HIS D O 1
ATOM 5782 N N . ARG D 1 122 ? 10.177 60.130 33.372 1.00 42.44 122 ARG D N 1
ATOM 5783 C CA . ARG D 1 122 ? 9.529 60.943 34.396 1.00 42.48 122 ARG D CA 1
ATOM 5784 C C . ARG D 1 122 ? 8.049 61.141 34.103 1.00 42.46 122 ARG D C 1
ATOM 5785 O O . ARG D 1 122 ? 7.235 61.236 35.022 1.00 43.12 122 ARG D O 1
ATOM 5793 N N . GLN D 1 123 ? 7.704 61.219 32.821 1.00 41.60 123 GLN D N 1
ATOM 5794 C CA . GLN D 1 123 ? 6.313 61.398 32.428 1.00 41.18 123 GLN D CA 1
ATOM 5795 C C . GLN D 1 123 ? 5.539 60.122 32.732 1.00 41.18 123 GLN D C 1
ATOM 5796 O O . GLN D 1 123 ? 4.380 60.172 33.147 1.00 40.88 123 GLN D O 1
ATOM 5802 N N . ALA D 1 124 ? 6.190 58.980 32.525 1.00 40.86 124 ALA D N 1
ATOM 5803 C CA . ALA D 1 124 ? 5.569 57.687 32.781 1.00 41.43 124 ALA D CA 1
ATOM 5804 C C . ALA D 1 124 ? 5.130 57.605 34.241 1.00 42.06 124 ALA D C 1
ATOM 5805 O O . ALA D 1 124 ? 3.988 57.253 34.538 1.00 41.39 124 ALA D O 1
ATOM 5807 N N . LEU D 1 125 ? 6.044 57.945 35.145 1.00 42.62 125 LEU D N 1
ATOM 5808 C CA . LEU D 1 125 ? 5.768 57.922 36.579 1.00 44.13 125 LEU D CA 1
ATOM 5809 C C . LEU D 1 125 ? 4.748 58.977 37.003 1.00 44.85 125 LEU D C 1
ATOM 5810 O O . LEU D 1 125 ? 3.788 58.671 37.712 1.00 44.93 125 LEU D O 1
ATOM 5815 N N . GLU D 1 126 ? 4.968 60.217 36.571 1.00 45.37 126 GLU D N 1
ATOM 5816 C CA . GLU D 1 126 ? 4.078 61.325 36.904 1.00 45.79 126 GLU D CA 1
ATOM 5817 C C . GLU D 1 126 ? 2.641 61.083 36.453 1.00 45.88 126 GLU D C 1
ATOM 5818 O O . GLU D 1 126 ? 1.694 61.542 37.095 1.00 45.96 126 GLU D O 1
ATOM 5824 N N . ASN D 1 127 ? 2.483 60.363 35.348 1.00 45.81 127 ASN D N 1
ATOM 5825 C CA . ASN D 1 127 ? 1.161 60.070 34.814 1.00 46.13 127 ASN D CA 1
ATOM 5826 C C . ASN D 1 127 ? 0.567 58.798 35.411 1.00 46.12 127 ASN D C 1
ATOM 5827 O O . ASN D 1 127 ? -0.511 58.352 35.002 1.00 46.65 127 ASN D O 1
ATOM 5832 N N . GLY D 1 128 ? 1.278 58.220 36.375 1.00 45.60 128 GLY D N 1
ATOM 5833 C CA . GLY D 1 128 ? 0.813 57.008 37.027 1.00 45.04 128 GLY D CA 1
ATOM 5834 C C . GLY D 1 128 ? 0.616 55.815 36.109 1.00 44.60 128 GLY D C 1
ATOM 5835 O O . GLY D 1 128 ? -0.231 54.960 36.376 1.00 44.81 128 GLY D O 1
ATOM 5836 N N . ASP D 1 129 ? 1.390 55.743 35.029 1.00 43.86 129 ASP D N 1
ATOM 5837 C CA . ASP D 1 129 ? 1.269 54.625 34.099 1.00 43.03 129 ASP D CA 1
ATOM 5838 C C . ASP D 1 129 ? 1.748 53.338 34.766 1.00 42.61 129 ASP D C 1
ATOM 5839 O O . ASP D 1 129 ? 2.727 53.340 35.513 1.00 42.49 129 ASP D O 1
ATOM 5844 N N . GLU D 1 130 ? 1.053 52.240 34.493 1.00 43.01 130 GLU D N 1
ATOM 5845 C CA . GLU D 1 130 ? 1.421 50.949 35.058 1.00 42.92 130 GLU D CA 1
ATOM 5846 C C . GLU D 1 130 ? 2.182 50.176 33.991 1.00 42.15 130 GLU D C 1
ATOM 5847 O O . GLU D 1 130 ? 2.517 48.999 34.164 1.00 40.67 130 GLU D O 1
ATOM 5853 N N . GLU D 1 131 ? 2.463 50.867 32.890 1.00 41.20 131 GLU D N 1
ATOM 5854 C CA . GLU D 1 131 ? 3.159 50.282 31.754 1.00 40.59 131 GLU D CA 1
ATOM 5855 C C . GLU D 1 131 ? 4.139 51.282 31.129 1.00 38.57 131 GLU D C 1
ATOM 5856 O O . GLU D 1 131 ? 3.773 52.420 30.829 1.00 38.62 131 GLU D O 1
ATOM 5862 N N . HIS D 1 132 ? 5.382 50.846 30.944 1.00 34.86 132 HIS D N 1
ATOM 5863 C CA . HIS D 1 132 ? 6.430 51.671 30.344 1.00 32.54 132 HIS D CA 1
ATOM 5864 C C . HIS D 1 132 ? 7.321 50.736 29.529 1.00 30.17 132 HIS D C 1
ATOM 5865 O O . HIS D 1 132 ? 7.144 49.522 29.577 1.00 29.26 132 HIS D O 1
ATOM 5872 N N . GLY D 1 133 ? 8.267 51.286 28.776 1.00 28.49 133 GLY D N 1
ATOM 5873 C CA . GLY D 1 133 ? 9.128 50.427 27.983 1.00 26.32 133 GLY D CA 1
ATOM 5874 C C . GLY D 1 133 ? 9.982 51.167 26.978 1.00 27.10 133 GLY D C 1
ATOM 5875 O O . GLY D 1 133 ? 10.305 52.341 27.169 1.00 26.57 133 GLY D O 1
ATOM 5876 N N . THR D 1 134 ? 10.347 50.479 25.901 1.00 24.71 134 THR D N 1
ATOM 5877 C CA . THR D 1 134 ? 11.181 51.079 24.869 1.00 24.50 134 THR D CA 1
ATOM 5878 C C . THR D 1 134 ? 10.663 50.779 23.468 1.00 24.38 134 THR D C 1
ATOM 5879 O O . THR D 1 134 ? 10.001 49.767 23.245 1.00 24.55 134 THR D O 1
ATOM 5883 N N . SER D 1 135 ? 10.974 51.661 22.523 1.00 25.38 135 SER D N 1
ATOM 5884 C CA . SER D 1 135 ? 10.530 51.485 21.146 1.00 24.84 135 SER D CA 1
ATOM 5885 C C . SER D 1 135 ? 11.644 51.739 20.135 1.00 23.95 135 SER D C 1
ATOM 5886 O O . SER D 1 135 ? 12.312 52.770 20.190 1.00 24.08 135 SER D O 1
ATOM 5889 N N . VAL D 1 136 ? 11.840 50.793 19.221 1.00 21.93 136 VAL D N 1
ATOM 5890 C CA . VAL D 1 136 ? 12.838 50.940 18.159 1.00 20.97 136 VAL D CA 1
ATOM 5891 C C . VAL D 1 136 ? 12.023 51.319 16.926 1.00 20.19 136 VAL D C 1
ATOM 5892 O O . VAL D 1 136 ? 10.994 50.701 16.648 1.00 20.27 136 VAL D O 1
ATOM 5896 N N . HIS D 1 137 ? 12.465 52.330 16.183 1.00 19.24 137 HIS D N 1
ATOM 5897 C CA . HIS D 1 137 ? 11.700 52.758 15.019 1.00 18.84 137 HIS D CA 1
ATOM 5898 C C . HIS D 1 137 ? 12.531 53.323 13.883 1.00 19.51 137 HIS D C 1
ATOM 5899 O O . HIS D 1 137 ? 13.693 53.674 14.062 1.00 18.91 137 HIS D O 1
ATOM 5906 N N . PHE D 1 138 ? 11.913 53.400 12.709 1.00 19.43 138 PHE D N 1
ATOM 5907 C CA . PHE D 1 138 ? 12.550 53.973 11.532 1.00 19.91 138 PHE D CA 1
ATOM 5908 C C . PHE D 1 138 ? 12.405 55.478 11.692 1.00 22.52 138 PHE D C 1
ATOM 5909 O O . PHE D 1 138 ? 11.320 55.955 12.024 1.00 22.41 138 PHE D O 1
ATOM 5917 N N . VAL D 1 139 ? 13.487 56.220 11.467 1.00 23.48 139 VAL D N 1
ATOM 5918 C CA . VAL D 1 139 ? 13.440 57.675 11.575 1.00 26.00 139 VAL D CA 1
ATOM 5919 C C . VAL D 1 139 ? 13.032 58.222 10.211 1.00 28.83 139 VAL D C 1
ATOM 5920 O O . VAL D 1 139 ? 13.668 57.923 9.201 1.00 28.15 139 VAL D O 1
ATOM 5924 N N . THR D 1 140 ? 11.961 59.007 10.180 1.00 32.96 140 THR D N 1
ATOM 5925 C CA . THR D 1 140 ? 11.481 59.583 8.928 1.00 35.83 140 THR D CA 1
ATOM 5926 C C . THR D 1 140 ? 11.084 61.039 9.120 1.00 38.15 140 THR D C 1
ATOM 5927 O O . THR D 1 140 ? 11.040 61.539 10.243 1.00 39.00 140 THR D O 1
ATOM 5931 N N . ASP D 1 141 ? 10.785 61.706 8.009 1.00 41.38 141 ASP D N 1
ATOM 5932 C CA . ASP D 1 141 ? 10.382 63.106 8.023 1.00 44.08 141 ASP D CA 1
ATOM 5933 C C . ASP D 1 141 ? 9.077 63.298 8.787 1.00 45.37 141 ASP D C 1
ATOM 5934 O O . ASP D 1 141 ? 8.720 64.421 9.143 1.00 46.13 141 ASP D O 1
ATOM 5939 N N . GLU D 1 142 ? 8.361 62.201 9.023 1.00 46.48 142 GLU D N 1
ATOM 5940 C CA . GLU D 1 142 ? 7.100 62.251 9.757 1.00 47.64 142 GLU D CA 1
ATOM 5941 C C . GLU D 1 142 ? 7.308 63.063 11.034 1.00 47.67 142 GLU D C 1
ATOM 5942 O O . GLU D 1 142 ? 8.429 63.164 11.535 1.00 47.48 142 GLU D O 1
ATOM 5948 N N . LEU D 1 143 ? 6.238 63.649 11.559 1.00 48.27 143 LEU D N 1
ATOM 5949 C CA . LEU D 1 143 ? 6.361 64.447 12.771 1.00 48.85 143 LEU D CA 1
ATOM 5950 C C . LEU D 1 143 ? 6.231 63.617 14.043 1.00 48.22 143 LEU D C 1
ATOM 5951 O O . LEU D 1 143 ? 6.481 64.113 15.142 1.00 48.08 143 LEU D O 1
ATOM 5956 N N . ASP D 1 144 ? 5.852 62.350 13.895 1.00 48.25 144 ASP D N 1
ATOM 5957 C CA . ASP D 1 144 ? 5.715 61.475 15.056 1.00 47.55 144 ASP D CA 1
ATOM 5958 C C . ASP D 1 144 ? 6.971 60.627 15.266 1.00 47.02 144 ASP D C 1
ATOM 5959 O O . ASP D 1 144 ? 7.025 59.794 16.174 1.00 47.07 144 ASP D O 1
ATOM 5964 N N . GLY D 1 145 ? 7.978 60.849 14.424 1.00 45.60 145 GLY D N 1
ATOM 5965 C CA . GLY D 1 145 ? 9.226 60.112 14.541 1.00 43.24 145 GLY D CA 1
ATOM 5966 C C . GLY D 1 145 ? 9.466 59.092 13.443 1.00 41.46 145 GLY D C 1
ATOM 5967 O O . GLY D 1 145 ? 10.568 58.994 12.903 1.00 41.02 145 GLY D O 1
ATOM 5968 N N . GLY D 1 146 ? 8.434 58.323 13.116 1.00 38.93 146 GLY D N 1
ATOM 5969 C CA . GLY D 1 146 ? 8.568 57.319 12.078 1.00 36.11 146 GLY D CA 1
ATOM 5970 C C . GLY D 1 146 ? 7.919 56.019 12.501 1.00 32.92 146 GLY D C 1
ATOM 5971 O O . GLY D 1 146 ? 7.623 55.841 13.677 1.00 33.53 146 GLY D O 1
ATOM 5972 N N . PRO D 1 147 ? 7.693 55.085 11.568 1.00 31.32 147 PRO D N 1
ATOM 5973 C CA . PRO D 1 147 ? 7.066 53.796 11.874 1.00 28.27 147 PRO D CA 1
ATOM 5974 C C . PRO D 1 147 ? 7.786 52.986 12.955 1.00 26.28 147 PRO D C 1
ATOM 5975 O O . PRO D 1 147 ? 9.001 52.795 12.901 1.00 25.29 147 PRO D O 1
ATOM 5979 N N . VAL D 1 148 ? 7.024 52.522 13.939 1.00 24.30 148 VAL D N 1
ATOM 5980 C CA . VAL D 1 148 ? 7.573 51.717 15.023 1.00 23.22 148 VAL D CA 1
ATOM 5981 C C . VAL D 1 148 ? 7.810 50.307 14.495 1.00 20.92 148 VAL D C 1
ATOM 5982 O O . VAL D 1 148 ? 6.964 49.743 13.809 1.00 21.78 148 VAL D O 1
ATOM 5986 N N . ILE D 1 149 ? 8.969 49.744 14.812 1.00 20.42 149 ILE D N 1
ATOM 5987 C CA . ILE D 1 149 ? 9.323 48.403 14.358 1.00 19.03 149 ILE D CA 1
ATOM 5988 C C . ILE D 1 149 ? 9.088 47.350 15.435 1.00 20.78 149 ILE D C 1
ATOM 5989 O O . ILE D 1 149 ? 8.646 46.242 15.141 1.00 21.40 149 ILE D O 1
ATOM 5994 N N . LEU D 1 150 ? 9.388 47.699 16.682 1.00 21.58 150 LEU D N 1
ATOM 5995 C CA . LEU D 1 150 ? 9.211 46.765 17.786 1.00 22.45 150 LEU D CA 1
ATOM 5996 C C . LEU D 1 150 ? 9.280 47.464 19.136 1.00 23.62 150 LEU D C 1
ATOM 5997 O O . LEU D 1 150 ? 10.142 48.315 19.364 1.00 22.28 150 LEU D O 1
ATOM 6002 N N . GLN D 1 151 ? 8.356 47.108 20.025 1.00 24.25 151 GLN D N 1
ATOM 6003 C CA . GLN D 1 151 ? 8.327 47.672 21.368 1.00 26.42 151 GLN D CA 1
ATOM 6004 C C . GLN D 1 151 ? 8.469 46.559 22.390 1.00 25.47 151 GLN D C 1
ATOM 6005 O O . GLN D 1 151 ? 8.109 45.410 22.127 1.00 25.19 151 GLN D O 1
ATOM 6011 N N . ALA D 1 152 ? 8.994 46.915 23.555 1.00 26.01 152 ALA D N 1
ATOM 6012 C CA . ALA D 1 152 ? 9.161 45.980 24.657 1.00 27.03 152 ALA D CA 1
ATOM 6013 C C . ALA D 1 152 ? 8.608 46.686 25.892 1.00 28.29 152 ALA D C 1
ATOM 6014 O O . ALA D 1 152 ? 9.077 47.762 26.263 1.00 29.48 152 ALA D O 1
ATOM 6016 N N . LYS D 1 153 ? 7.600 46.083 26.515 1.00 29.30 153 LYS D N 1
ATOM 6017 C CA . LYS D 1 153 ? 6.973 46.659 27.698 1.00 29.43 153 LYS D CA 1
ATOM 6018 C C . LYS D 1 153 ? 7.571 46.117 28.991 1.00 29.06 153 LYS D C 1
ATOM 6019 O O . LYS D 1 153 ? 7.991 44.962 29.057 1.00 28.18 153 LYS D O 1
ATOM 6025 N N . VAL D 1 154 ? 7.602 46.970 30.011 1.00 28.73 154 VAL D N 1
ATOM 6026 C CA . VAL D 1 154 ? 8.115 46.626 31.334 1.00 30.14 154 VAL D CA 1
ATOM 6027 C C . VAL D 1 154 ? 7.057 47.059 32.352 1.00 30.07 154 VAL D C 1
ATOM 6028 O O . VAL D 1 154 ? 6.708 48.235 32.439 1.00 31.06 154 VAL D O 1
ATOM 6032 N N . PRO D 1 155 ? 6.522 46.107 33.129 1.00 29.70 155 PRO D N 1
ATOM 6033 C CA . PRO D 1 155 ? 5.500 46.443 34.125 1.00 29.66 155 PRO D CA 1
ATOM 6034 C C . PRO D 1 155 ? 6.037 47.347 35.234 1.00 31.40 155 PRO D C 1
ATOM 6035 O O . PRO D 1 155 ? 7.189 47.218 35.644 1.00 31.50 155 PRO D O 1
ATOM 6039 N N . VAL D 1 156 ? 5.195 48.258 35.712 1.00 31.99 156 VAL D N 1
ATOM 6040 C CA . VAL D 1 156 ? 5.585 49.179 36.775 1.00 34.72 156 VAL D CA 1
ATOM 6041 C C . VAL D 1 156 ? 4.830 48.835 38.061 1.00 34.72 156 VAL D C 1
ATOM 6042 O O . VAL D 1 156 ? 3.600 48.825 38.080 1.00 34.55 156 VAL D O 1
ATOM 6046 N N . PHE D 1 157 ? 5.571 48.552 39.130 1.00 35.34 157 PHE D N 1
ATOM 6047 C CA . PHE D 1 157 ? 4.961 48.205 40.412 1.00 37.21 157 PHE D CA 1
ATOM 6048 C C . PHE D 1 157 ? 5.207 49.254 41.491 1.00 38.90 157 PHE D C 1
ATOM 6049 O O . PHE D 1 157 ? 6.153 50.042 41.412 1.00 38.95 157 PHE D O 1
ATOM 6057 N N . ALA D 1 158 ? 4.340 49.257 42.500 1.00 40.24 158 ALA D N 1
ATOM 6058 C CA . ALA D 1 158 ? 4.464 50.191 43.609 1.00 41.97 158 ALA D CA 1
ATOM 6059 C C . ALA D 1 158 ? 5.799 49.920 44.289 1.00 42.87 158 ALA D C 1
ATOM 6060 O O . ALA D 1 158 ? 6.097 48.783 44.664 1.00 43.63 158 ALA D O 1
ATOM 6062 N N . GLY D 1 159 ? 6.607 50.963 44.437 1.00 44.96 159 GLY D N 1
ATOM 6063 C CA . GLY D 1 159 ? 7.904 50.799 45.065 1.00 46.45 159 GLY D CA 1
ATOM 6064 C C . GLY D 1 159 ? 9.027 51.008 44.071 1.00 47.65 159 GLY D C 1
ATOM 6065 O O . GLY D 1 159 ? 10.099 51.497 44.433 1.00 48.39 159 GLY D O 1
ATOM 6066 N N . ASP D 1 160 ? 8.787 50.633 42.816 1.00 48.42 160 ASP D N 1
ATOM 6067 C CA . ASP D 1 160 ? 9.786 50.795 41.765 1.00 49.28 160 ASP D CA 1
ATOM 6068 C C . ASP D 1 160 ? 10.186 52.260 41.657 1.00 50.15 160 ASP D C 1
ATOM 6069 O O . ASP D 1 160 ? 9.329 53.137 41.540 1.00 50.74 160 ASP D O 1
ATOM 6074 N N . SER D 1 161 ? 11.488 52.521 41.694 1.00 51.47 161 SER D N 1
ATOM 6075 C CA . SER D 1 161 ? 11.990 53.886 41.600 1.00 52.45 161 SER D CA 1
ATOM 6076 C C . SER D 1 161 ? 12.443 54.206 40.180 1.00 52.94 161 SER D C 1
ATOM 6077 O O . SER D 1 161 ? 12.436 53.339 39.307 1.00 53.15 161 SER D O 1
ATOM 6080 N N . GLU D 1 162 ? 12.837 55.458 39.962 1.00 53.23 162 GLU D N 1
ATOM 6081 C CA . GLU D 1 162 ? 13.295 55.925 38.657 1.00 53.08 162 GLU D CA 1
ATOM 6082 C C . GLU D 1 162 ? 14.406 55.032 38.108 1.00 52.64 162 GLU D C 1
ATOM 6083 O O . GLU D 1 162 ? 14.399 54.664 36.934 1.00 52.63 162 GLU D O 1
ATOM 6089 N N . ASP D 1 163 ? 15.360 54.694 38.969 1.00 51.99 163 ASP D N 1
ATOM 6090 C CA . ASP D 1 163 ? 16.495 53.860 38.593 1.00 51.22 163 ASP D CA 1
ATOM 6091 C C . ASP D 1 163 ? 16.123 52.402 38.331 1.00 50.58 163 ASP D C 1
ATOM 6092 O O . ASP D 1 163 ? 16.480 51.844 37.292 1.00 50.77 163 ASP D O 1
ATOM 6097 N N . ASP D 1 164 ? 15.415 51.787 39.275 1.00 49.04 164 ASP D N 1
ATOM 6098 C CA . ASP D 1 164 ? 15.000 50.393 39.137 1.00 46.92 164 ASP D CA 1
ATOM 6099 C C . ASP D 1 164 ? 14.271 50.153 37.819 1.00 45.37 164 ASP D C 1
ATOM 6100 O O . ASP D 1 164 ? 14.467 49.121 37.171 1.00 44.50 164 ASP D O 1
ATOM 6105 N N . ILE D 1 165 ? 13.427 51.105 37.431 1.00 43.53 165 ILE D N 1
ATOM 6106 C CA . ILE D 1 165 ? 12.672 50.987 36.191 1.00 43.17 165 ILE D CA 1
ATOM 6107 C C . ILE D 1 165 ? 13.551 51.266 34.978 1.00 42.53 165 ILE D C 1
ATOM 6108 O O . ILE D 1 165 ? 13.626 50.445 34.067 1.00 42.09 165 ILE D O 1
ATOM 6113 N N . THR D 1 166 ? 14.216 52.419 34.966 1.00 42.10 166 THR D N 1
ATOM 6114 C CA . THR D 1 166 ? 15.090 52.774 33.852 1.00 41.14 166 THR D CA 1
ATOM 6115 C C . THR D 1 166 ? 15.987 51.589 33.490 1.00 40.69 166 THR D C 1
ATOM 6116 O O . THR D 1 166 ? 16.225 51.317 32.312 1.00 41.75 166 THR D O 1
ATOM 6120 N N . ALA D 1 167 ? 16.467 50.883 34.510 1.00 38.94 167 ALA D N 1
ATOM 6121 C CA . ALA D 1 167 ? 17.332 49.725 34.313 1.00 38.79 167 ALA D CA 1
ATOM 6122 C C . ALA D 1 167 ? 16.581 48.560 33.677 1.00 38.53 167 ALA D C 1
ATOM 6123 O O . ALA D 1 167 ? 17.139 47.829 32.856 1.00 37.89 167 ALA D O 1
ATOM 6125 N N . ARG D 1 168 ? 15.321 48.374 34.060 1.00 38.51 168 ARG D N 1
ATOM 6126 C CA . ARG D 1 168 ? 14.533 47.290 33.483 1.00 37.96 168 ARG D CA 1
ATOM 6127 C C . ARG D 1 168 ? 14.212 47.595 32.024 1.00 36.21 168 ARG D C 1
ATOM 6128 O O . ARG D 1 168 ? 14.100 46.683 31.208 1.00 36.37 168 ARG D O 1
ATOM 6136 N N . VAL D 1 169 ? 14.072 48.878 31.698 1.00 35.12 169 VAL D N 1
ATOM 6137 C CA . VAL D 1 169 ? 13.793 49.289 30.324 1.00 32.89 169 VAL D CA 1
ATOM 6138 C C . VAL D 1 169 ? 15.048 49.070 29.490 1.00 32.78 169 VAL D C 1
ATOM 6139 O O . VAL D 1 169 ? 14.979 48.615 28.351 1.00 31.57 169 VAL D O 1
ATOM 6143 N N . GLN D 1 170 ? 16.197 49.397 30.072 1.00 32.80 170 GLN D N 1
ATOM 6144 C CA . GLN D 1 170 ? 17.474 49.234 29.390 1.00 32.40 170 GLN D CA 1
ATOM 6145 C C . GLN D 1 170 ? 17.738 47.770 29.048 1.00 31.56 170 GLN D C 1
ATOM 6146 O O . GLN D 1 170 ? 18.251 47.454 27.972 1.00 30.72 170 GLN D O 1
ATOM 6152 N N . THR D 1 171 ? 17.392 46.874 29.966 1.00 30.00 171 THR D N 1
ATOM 6153 C CA . THR D 1 171 ? 17.602 45.454 29.724 1.00 29.15 171 THR D CA 1
ATOM 6154 C C . THR D 1 171 ? 16.839 45.034 28.475 1.00 27.50 171 THR D C 1
ATOM 6155 O O . THR D 1 171 ? 17.307 44.198 27.703 1.00 28.77 171 THR D O 1
ATOM 6159 N N . GLN D 1 172 ? 15.665 45.624 28.275 1.00 26.05 172 GLN D N 1
ATOM 6160 C CA . GLN D 1 172 ? 14.851 45.315 27.110 1.00 24.94 172 GLN D CA 1
ATOM 6161 C C . GLN D 1 172 ? 15.464 45.935 25.859 1.00 24.31 172 GLN D C 1
ATOM 6162 O O . GLN D 1 172 ? 15.394 45.358 24.775 1.00 23.82 172 GLN D O 1
ATOM 6168 N N . GLU D 1 173 ? 16.055 47.115 26.012 1.00 24.60 173 GLU D N 1
ATOM 6169 C CA . GLU D 1 173 ? 16.691 47.793 24.887 1.00 24.24 173 GLU D CA 1
ATOM 6170 C C . GLU D 1 173 ? 17.807 46.929 24.308 1.00 23.03 173 GLU D C 1
ATOM 6171 O O . GLU D 1 173 ? 17.885 46.721 23.100 1.00 21.98 173 GLU D O 1
ATOM 6177 N N . HIS D 1 174 ? 18.675 46.439 25.185 1.00 23.92 174 HIS D N 1
ATOM 6178 C CA . HIS D 1 174 ? 19.809 45.617 24.777 1.00 23.08 174 HIS D CA 1
ATOM 6179 C C . HIS D 1 174 ? 19.370 44.349 24.069 1.00 22.75 174 HIS D C 1
ATOM 6180 O O . HIS D 1 174 ? 20.158 43.709 23.371 1.00 21.64 174 HIS D O 1
ATOM 6187 N N . ALA D 1 175 ? 18.102 44.000 24.245 1.00 22.22 175 ALA D N 1
ATOM 6188 C CA . ALA D 1 175 ? 17.555 42.815 23.621 1.00 22.87 175 ALA D CA 1
ATOM 6189 C C . ALA D 1 175 ? 16.921 43.112 22.268 1.00 22.48 175 ALA D C 1
ATOM 6190 O O . ALA D 1 175 ? 17.274 42.490 21.264 1.00 23.33 175 ALA D O 1
ATOM 6192 N N . ILE D 1 176 ? 15.996 44.068 22.234 1.00 21.55 176 ILE D N 1
ATOM 6193 C CA . ILE D 1 176 ? 15.299 44.379 20.992 1.00 20.52 176 ILE D CA 1
ATOM 6194 C C . ILE D 1 176 ? 16.066 45.143 19.915 1.00 19.23 176 ILE D C 1
ATOM 6195 O O . ILE D 1 176 ? 15.762 44.991 18.734 1.00 19.43 176 ILE D O 1
ATOM 6200 N N . TYR D 1 177 ? 17.054 45.949 20.288 1.00 19.93 177 TYR D N 1
ATOM 6201 C CA . TYR D 1 177 ? 17.775 46.701 19.260 1.00 18.03 177 TYR D CA 1
ATOM 6202 C C . TYR D 1 177 ? 18.606 45.779 18.375 1.00 17.43 177 TYR D C 1
ATOM 6203 O O . TYR D 1 177 ? 18.506 45.832 17.148 1.00 15.69 177 TYR D O 1
ATOM 6212 N N . PRO D 1 178 ? 19.445 44.923 18.981 1.00 16.80 178 PRO D N 1
ATOM 6213 C CA . PRO D 1 178 ? 20.259 44.015 18.169 1.00 18.30 178 PRO D CA 1
ATOM 6214 C C . PRO D 1 178 ? 19.375 43.105 17.310 1.00 18.26 178 PRO D C 1
ATOM 6215 O O . PRO D 1 178 ? 19.742 42.753 16.189 1.00 19.72 178 PRO D O 1
ATOM 6219 N N . LEU D 1 179 ? 18.211 42.731 17.836 1.00 16.80 179 LEU D N 1
ATOM 6220 C CA . LEU D 1 179 ? 17.290 41.877 17.091 1.00 17.01 179 LEU D CA 1
ATOM 6221 C C . LEU D 1 179 ? 16.790 42.610 15.854 1.00 16.60 179 LEU D C 1
ATOM 6222 O O . LEU D 1 179 ? 16.808 42.075 14.747 1.00 18.10 179 LEU D O 1
ATOM 6227 N N . VAL D 1 180 ? 16.331 43.840 16.044 1.00 18.16 180 VAL D N 1
ATOM 6228 C CA . VAL D 1 180 ? 15.841 44.627 14.922 1.00 16.12 180 VAL D CA 1
ATOM 6229 C C . VAL D 1 180 ? 16.960 44.823 13.902 1.00 16.68 180 VAL D C 1
ATOM 6230 O O . VAL D 1 180 ? 16.742 44.719 12.699 1.00 16.97 180 VAL D O 1
ATOM 6234 N N . ILE D 1 181 ? 18.163 45.105 14.384 1.00 18.23 181 ILE D N 1
ATOM 6235 C CA . ILE D 1 181 ? 19.279 45.308 13.475 1.00 17.29 181 ILE D CA 1
ATOM 6236 C C . ILE D 1 181 ? 19.548 44.021 12.695 1.00 19.66 181 ILE D C 1
ATOM 6237 O O . ILE D 1 181 ? 19.942 44.064 11.530 1.00 19.73 181 ILE D O 1
ATOM 6242 N N . SER D 1 182 ? 19.314 42.877 13.334 1.00 20.25 182 SER D N 1
ATOM 6243 C CA . SER D 1 182 ? 19.512 41.592 12.669 1.00 21.65 182 SER D CA 1
ATOM 6244 C C . SER D 1 182 ? 18.470 41.428 11.563 1.00 21.50 182 SER D C 1
ATOM 6245 O O . SER D 1 182 ? 18.780 40.925 10.481 1.00 20.43 182 SER D O 1
ATOM 6248 N N . TRP D 1 183 ? 17.234 41.845 11.834 1.00 20.87 183 TRP D N 1
ATOM 6249 C CA . TRP D 1 183 ? 16.175 41.748 10.832 1.00 21.71 183 TRP D CA 1
ATOM 6250 C C . TRP D 1 183 ? 16.546 42.598 9.627 1.00 22.43 183 TRP D C 1
ATOM 6251 O O . TRP D 1 183 ? 16.351 42.194 8.482 1.00 21.82 183 TRP D O 1
ATOM 6262 N N . PHE D 1 184 ? 17.083 43.784 9.891 1.00 20.52 184 PHE D N 1
ATOM 6263 C CA . PHE D 1 184 ? 17.473 44.672 8.806 1.00 20.88 184 PHE D CA 1
ATOM 6264 C C . PHE D 1 184 ? 18.611 44.065 7.989 1.00 21.10 184 PHE D C 1
ATOM 6265 O O . PHE D 1 184 ? 18.576 44.066 6.761 1.00 21.13 184 PHE D O 1
ATOM 6273 N N . ALA D 1 185 ? 19.624 43.544 8.673 1.00 21.58 185 ALA D N 1
ATOM 6274 C CA . ALA D 1 185 ? 20.767 42.956 7.991 1.00 21.71 185 ALA D CA 1
ATOM 6275 C C . ALA D 1 185 ? 20.369 41.771 7.120 1.00 23.34 185 ALA D C 1
ATOM 6276 O O . ALA D 1 185 ? 20.942 41.567 6.049 1.00 23.40 185 ALA D O 1
ATOM 6278 N N . ASP D 1 186 ? 19.387 40.997 7.574 1.00 22.25 186 ASP D N 1
ATOM 6279 C CA . ASP D 1 186 ? 18.932 39.834 6.822 1.00 23.92 186 ASP D CA 1
ATOM 6280 C C . ASP D 1 186 ? 17.984 40.212 5.684 1.00 24.19 186 ASP D C 1
ATOM 6281 O O . ASP D 1 186 ? 17.513 39.347 4.945 1.00 23.59 186 ASP D O 1
ATOM 6286 N N . GLY D 1 187 ? 17.712 41.507 5.549 1.00 25.70 187 GLY D N 1
ATOM 6287 C CA . GLY D 1 187 ? 16.843 41.983 4.486 1.00 27.27 187 GLY D CA 1
ATOM 6288 C C . GLY D 1 187 ? 15.370 41.676 4.672 1.00 28.55 187 GLY D C 1
ATOM 6289 O O . GLY D 1 187 ? 14.606 41.685 3.706 1.00 28.63 187 GLY D O 1
ATOM 6290 N N . ARG D 1 188 ? 14.966 41.418 5.913 1.00 28.27 188 ARG D N 1
ATOM 6291 C CA . ARG D 1 188 ? 13.576 41.100 6.221 1.00 27.70 188 ARG D CA 1
ATOM 6292 C C . ARG D 1 188 ? 12.800 42.342 6.640 1.00 27.42 188 ARG D C 1
ATOM 6293 O O . ARG D 1 188 ? 11.571 42.358 6.601 1.00 26.38 188 ARG D O 1
ATOM 6301 N N . LEU D 1 189 ? 13.532 43.379 7.035 1.00 27.57 189 LEU D N 1
ATOM 6302 C CA . LEU D 1 189 ? 12.934 44.629 7.493 1.00 27.60 189 LEU D CA 1
ATOM 6303 C C . LEU D 1 189 ? 13.176 45.772 6.517 1.00 29.21 189 LEU D C 1
ATOM 6304 O O . LEU D 1 189 ? 14.320 46.130 6.240 1.00 28.98 189 LEU D O 1
ATOM 6309 N N . LYS D 1 190 ? 12.096 46.352 6.007 1.00 30.77 190 LYS D N 1
ATOM 6310 C CA . LYS D 1 190 ? 12.213 47.453 5.062 1.00 33.50 190 LYS D CA 1
ATOM 6311 C C . LYS D 1 190 ? 11.166 48.527 5.302 1.00 34.61 190 LYS D C 1
ATOM 6312 O O . LYS D 1 190 ? 10.179 48.311 6.009 1.00 34.18 190 LYS D O 1
ATOM 6318 N N . MET D 1 191 ? 11.397 49.693 4.709 1.00 36.42 191 MET D N 1
ATOM 6319 C CA . MET D 1 191 ? 10.477 50.808 4.840 1.00 38.82 191 MET D CA 1
ATOM 6320 C C . MET D 1 191 ? 9.993 51.334 3.495 1.00 38.86 191 MET D C 1
ATOM 6321 O O . MET D 1 191 ? 10.786 51.775 2.668 1.00 38.25 191 MET D O 1
ATOM 6326 N N . HIS D 1 192 ? 8.685 51.266 3.280 1.00 40.60 192 HIS D N 1
ATOM 6327 C CA . HIS D 1 192 ? 8.084 51.781 2.060 1.00 42.15 192 HIS D CA 1
ATOM 6328 C C . HIS D 1 192 ? 6.642 52.165 2.370 1.00 42.76 192 HIS D C 1
ATOM 6329 O O . HIS D 1 192 ? 5.925 51.431 3.054 1.00 42.33 192 HIS D O 1
ATOM 6336 N N . GLU D 1 193 ? 6.237 53.337 1.887 1.00 43.28 193 GLU D N 1
ATOM 6337 C CA . GLU D 1 193 ? 4.899 53.864 2.131 1.00 43.49 193 GLU D CA 1
ATOM 6338 C C . GLU D 1 193 ? 4.811 54.287 3.595 1.00 43.19 193 GLU D C 1
ATOM 6339 O O . GLU D 1 193 ? 3.783 54.109 4.254 1.00 42.61 193 GLU D O 1
ATOM 6345 N N . ASN D 1 194 ? 5.909 54.863 4.081 1.00 42.36 194 ASN D N 1
ATOM 6346 C CA . ASN D 1 194 ? 6.043 55.325 5.461 1.00 41.50 194 ASN D CA 1
ATOM 6347 C C . ASN D 1 194 ? 5.475 54.364 6.493 1.00 40.39 194 ASN D C 1
ATOM 6348 O O . ASN D 1 194 ? 4.734 54.753 7.393 1.00 41.09 194 ASN D O 1
ATOM 6353 N N . ALA D 1 195 ? 5.848 53.099 6.356 1.00 37.56 195 ALA D N 1
ATOM 6354 C CA . ALA D 1 195 ? 5.411 52.058 7.270 1.00 35.67 195 ALA D CA 1
ATOM 6355 C C . ALA D 1 195 ? 6.539 51.041 7.350 1.00 34.14 195 ALA D C 1
ATOM 6356 O O . ALA D 1 195 ? 7.329 50.914 6.416 1.00 32.42 195 ALA D O 1
ATOM 6358 N N . ALA D 1 196 ? 6.627 50.335 8.470 1.00 32.40 196 ALA D N 1
ATOM 6359 C CA . ALA D 1 196 ? 7.658 49.322 8.640 1.00 31.71 196 ALA D CA 1
ATOM 6360 C C . ALA D 1 196 ? 7.084 48.006 8.139 1.00 31.75 196 ALA D C 1
ATOM 6361 O O . ALA D 1 196 ? 5.922 47.695 8.395 1.00 30.73 196 ALA D O 1
ATOM 6363 N N . TRP D 1 197 ? 7.892 47.240 7.415 1.00 31.57 197 TRP D N 1
ATOM 6364 C CA . TRP D 1 197 ? 7.439 45.958 6.895 1.00 31.84 197 TRP D CA 1
ATOM 6365 C C . TRP D 1 197 ? 8.424 44.853 7.254 1.00 30.91 197 TRP D C 1
ATOM 6366 O O . TRP D 1 197 ? 9.610 44.936 6.930 1.00 30.40 197 TRP D O 1
ATOM 6377 N N . LEU D 1 198 ? 7.929 43.826 7.936 1.00 30.04 198 LEU D N 1
ATOM 6378 C CA . LEU D 1 198 ? 8.761 42.695 8.325 1.00 29.84 198 LEU D CA 1
ATOM 6379 C C . LEU D 1 198 ? 8.269 41.480 7.549 1.00 30.57 198 LEU D C 1
ATOM 6380 O O . LEU D 1 198 ? 7.102 41.104 7.650 1.00 29.19 198 LEU D O 1
ATOM 6385 N N . ASP D 1 199 ? 9.164 40.880 6.769 1.00 30.22 199 ASP D N 1
ATOM 6386 C CA . ASP D 1 199 ? 8.831 39.716 5.955 1.00 32.70 199 ASP D CA 1
ATOM 6387 C C . ASP D 1 199 ? 7.652 39.999 5.025 1.00 33.44 199 ASP D C 1
ATOM 6388 O O . ASP D 1 199 ? 6.755 39.170 4.860 1.00 34.57 199 ASP D O 1
ATOM 6393 N N . GLY D 1 200 ? 7.666 41.185 4.426 1.00 34.74 200 GLY D N 1
ATOM 6394 C CA . GLY D 1 200 ? 6.622 41.571 3.495 1.00 36.47 200 GLY D CA 1
ATOM 6395 C C . GLY D 1 200 ? 5.265 41.889 4.091 1.00 37.48 200 GLY D C 1
ATOM 6396 O O . GLY D 1 200 ? 4.277 41.985 3.362 1.00 37.82 200 GLY D O 1
ATOM 6397 N N . GLN D 1 201 ? 5.202 42.054 5.407 1.00 38.28 201 GLN D N 1
ATOM 6398 C CA . GLN D 1 201 ? 3.937 42.364 6.060 1.00 39.10 201 GLN D CA 1
ATOM 6399 C C . GLN D 1 201 ? 4.009 43.673 6.838 1.00 38.84 201 GLN D C 1
ATOM 6400 O O . GLN D 1 201 ? 4.896 43.868 7.666 1.00 38.59 201 GLN D O 1
ATOM 6406 N N . ARG D 1 202 ? 3.066 44.569 6.562 1.00 38.70 202 ARG D N 1
ATOM 6407 C CA . ARG D 1 202 ? 3.022 45.866 7.227 1.00 38.03 202 ARG D CA 1
ATOM 6408 C C . ARG D 1 202 ? 2.798 45.698 8.723 1.00 38.03 202 ARG D C 1
ATOM 6409 O O . ARG D 1 202 ? 1.855 45.030 9.146 1.00 37.77 202 ARG D O 1
ATOM 6417 N N . LEU D 1 203 ? 3.665 46.311 9.522 1.00 36.46 203 LEU D N 1
ATOM 6418 C CA . LEU D 1 203 ? 3.554 46.223 10.972 1.00 36.21 203 LEU D CA 1
ATOM 6419 C C . LEU D 1 203 ? 2.570 47.257 11.504 1.00 36.04 203 LEU D C 1
ATOM 6420 O O . LEU D 1 203 ? 2.478 48.367 10.980 1.00 34.99 203 LEU D O 1
ATOM 6425 N N . PRO D 1 204 ? 1.818 46.903 12.557 1.00 35.85 204 PRO D N 1
ATOM 6426 C CA . PRO D 1 204 ? 0.848 47.836 13.135 1.00 36.38 204 PRO D CA 1
ATOM 6427 C C . PRO D 1 204 ? 1.551 49.062 13.708 1.00 35.89 204 PRO D C 1
ATOM 6428 O O . PRO D 1 204 ? 2.775 49.084 13.826 1.00 35.40 204 PRO D O 1
ATOM 6432 N N . PRO D 1 205 ? 0.784 50.101 14.067 1.00 36.00 205 PRO D N 1
ATOM 6433 C CA . PRO D 1 205 ? 1.351 51.331 14.626 1.00 35.88 205 PRO D CA 1
ATOM 6434 C C . PRO D 1 205 ? 2.306 51.141 15.805 1.00 35.20 205 PRO D C 1
ATOM 6435 O O . PRO D 1 205 ? 3.233 51.930 15.983 1.00 35.42 205 PRO D O 1
ATOM 6439 N N . GLN D 1 206 ? 2.092 50.102 16.608 1.00 34.93 206 GLN D N 1
ATOM 6440 C CA . GLN D 1 206 ? 2.959 49.866 17.761 1.00 34.84 206 GLN D CA 1
ATOM 6441 C C . GLN D 1 206 ? 4.091 48.871 17.494 1.00 32.68 206 GLN D C 1
ATOM 6442 O O . GLN D 1 206 ? 4.763 48.422 18.424 1.00 32.05 206 GLN D O 1
ATOM 6448 N N . GLY D 1 207 ? 4.299 48.530 16.227 1.00 31.83 207 GLY D N 1
ATOM 6449 C CA . GLY D 1 207 ? 5.362 47.602 15.878 1.00 31.78 207 GLY D CA 1
ATOM 6450 C C . GLY D 1 207 ? 4.943 46.146 15.907 1.00 31.63 207 GLY D C 1
ATOM 6451 O O . GLY D 1 207 ? 3.778 45.831 16.148 1.00 31.04 207 GLY D O 1
ATOM 6452 N N . TYR D 1 208 ? 5.901 45.258 15.657 1.00 32.12 208 TYR D N 1
ATOM 6453 C CA . TYR D 1 208 ? 5.647 43.824 15.646 1.00 34.34 208 TYR D CA 1
ATOM 6454 C C . TYR D 1 208 ? 4.889 43.388 16.898 1.00 35.46 208 TYR D C 1
ATOM 6455 O O . TYR D 1 208 ? 5.350 43.606 18.020 1.00 35.05 208 TYR D O 1
ATOM 6464 N N . ALA D 1 209 ? 3.729 42.771 16.696 1.00 38.20 209 ALA D N 1
ATOM 6465 C CA . ALA D 1 209 ? 2.903 42.308 17.803 1.00 40.08 209 ALA D CA 1
ATOM 6466 C C . ALA D 1 209 ? 2.676 40.802 17.737 1.00 41.80 209 ALA D C 1
ATOM 6467 O O . ALA D 1 209 ? 2.835 40.142 18.788 1.00 43.19 209 ALA D O 1
#

Foldseek 3Di:
DEEEEEAAAACPLVVLQQVCCVVCVAVYHHQEYEYQHPPHCNQVVCVVVVHHYYYHHPVVDDDLVRSLVVVCVVVCVRVHPAYEYDHHPDDHDQVNCVVCPWRYKYKAFWQPPPPLDPPQLVVCVVVVHQKTEMWMARAHPDPSGFATAAIDMDGDDDPDDSVNSVVRRVVVSSVVVSVVSSQVSVVQWTADPRFIGGNNHTADRRHDD/DEEEEEAAAAQPLVVLQQVCCVVCVAVYHHQEYEYQHPPHCSVVVQVVVVHHYYYHHPVVDDDLVRSLVVVCVVVCVRVHPAYEYDHHPDDHDQVNCVVCPWRYKYKAFWQPPPPLDPPRLVVCVVVVPQKTEMWMARAHPDPSGFATADIDMDGDDPPADSVRVVVRRVVVSSVPVSVVSSQVSVVQWTQDPRFIGGNRHTADRSHHD/DEEEEEAAAACPLVVLQQVCCVVCVAVYHHQEYEYQHPPHNNQVVQVVVVHHYYYHHPVVDDDLVRRLVVVCVVVCVRVHPAYEYDHHDDDHDQVNCVVCPFRYKYKAFWQPPPPLDPPRLVVCVVVVPQKTEMWMARAHPDPSGAATAAIDMDGDDDPADSVRSVVRRVVVSSVVPSVVSNQVSVVQWTDDDRWIGGNNHTADRSHDD/DEEEEEAAAACPLVVLLQVCCVVCVAVYHHQEYEYQHPPHNNQVVCVVVVHHYYYHHPVVDDDLVRSLVVVCVVVCVRVHPAYEYEHHPDDHDQVNCVVCPFRYKYKAFWQPPPPLDPPRLVVCVVVVPQKTAMWMARAHPDPSGAATADIDIDGHDPPQDSVNVVVVRVVVSSVPPSVVSNQVSVVQWTDDPRFIGGNNHTAPRRHDD

B-factor: mean 23.79, std 9.18, range [7.59, 61.45]

GO terms:
  GO:0004644 phosphoribosylglycinamide formyltransferase activity (F, EXP)
  GO:0004644 phosphoribosylglycinamide formyltransferase activity (F, IDA)
  GO:0005829 cytosol (C, IDA)
  GO:0006974 DNA damage response (P, IEP)